Protein AF-A0A1Z5TQL4-F1 (afdb_monomer)

Organism: NCBI:txid1157616

InterPro domains:
  IPR033370 Conserved oligomeric Golgi complex subunit 1 [PTHR31658] (22-759)

Nearest PDB structures (foldseek):
  8v2d-assembly1_y  TM=2.212E-01  e=3.051E+00  synthetic construct

pLDDT: mean 81.13, std 12.89, range [29.11, 94.75]

Solvent-accessible surface area (backbone atoms only — not comparable to full-atom values): 43086 Å² total; per-residue (Å²): 139,79,100,72,85,86,62,86,82,79,57,92,50,83,66,65,56,67,77,49,61,70,75,56,40,54,52,51,51,52,50,52,53,48,52,51,51,52,51,53,49,51,50,48,53,58,56,52,49,53,56,51,50,52,51,54,53,51,53,50,53,54,55,49,50,55,54,48,51,54,51,49,53,52,50,52,52,46,55,66,74,62,34,65,69,60,53,50,51,52,48,53,51,47,51,54,49,48,56,57,50,49,53,56,48,52,52,50,50,25,52,52,39,44,52,48,38,35,54,29,28,53,51,49,32,58,47,38,66,73,71,67,53,65,48,33,54,38,37,51,32,49,52,51,32,50,54,45,49,51,61,42,66,75,38,100,78,60,64,86,64,51,65,59,51,50,53,50,50,56,53,48,51,58,54,46,53,61,44,35,54,53,56,72,57,48,83,89,65,57,69,66,61,45,38,36,30,52,49,20,47,32,71,73,69,69,41,43,52,64,54,50,52,51,49,54,54,46,54,48,44,57,54,43,53,64,47,39,76,74,33,48,78,69,43,50,55,51,43,52,49,52,51,50,48,50,58,54,47,50,62,60,36,52,52,57,52,40,51,50,57,50,50,58,52,47,72,44,32,57,69,76,33,67,77,54,62,69,40,68,76,46,42,53,91,74,38,52,87,45,51,55,64,77,63,54,67,33,46,60,85,71,66,85,61,82,61,50,68,65,60,53,50,53,53,48,55,55,48,48,56,56,50,48,55,49,50,51,52,20,50,51,58,35,52,74,71,60,74,53,68,66,60,53,53,52,52,51,51,55,55,48,50,58,50,51,56,47,40,43,75,63,74,50,77,81,44,55,60,55,50,53,51,52,51,50,52,53,43,52,51,51,30,53,43,40,37,63,65,53,70,74,80,72,50,62,65,45,49,69,70,40,79,86,67,75,88,57,64,70,62,58,44,70,70,70,52,78,78,48,98,65,68,52,87,70,80,30,50,62,49,53,48,53,50,49,34,27,61,61,62,49,47,76,34,51,45,52,34,51,49,52,52,51,50,49,52,50,51,50,52,52,52,50,51,52,48,52,48,50,44,65,54,66,62,72,87,75,38,99,58,63,50,87,60,32,88,62,24,68,61,52,50,48,37,64,31,44,50,50,39,51,56,37,47,52,46,36,32,49,41,50,36,50,49,52,49,50,54,54,50,54,52,54,62,43,70,80,46,96,62,62,46,63,59,53,54,49,50,50,52,57,51,48,55,48,49,56,48,38,35,72,77,69,63,32,75,74,87,63,94,57,53,68,59,48,52,49,52,39,39,47,56,40,38,57,64,44,48,49,61,32,50,57,52,36,61,57,42,62,78,65,66,84,79,62,57,59,56,98,85,52,65,93,74,67,50,56,65,60,67,48,73,52,55,54,51,28,54,53,44,39,49,52,37,46,48,68,73,36,71,74,67,68,42,76,68,40,44,51,51,39,29,54,56,46,38,53,52,51,20,51,62,61,52,64,55,54,79,65,65,68,75,80,74,77,87,83,88,82,88,82,85,86,86,84,88,89,88,81,77,76,66,64,57,58,55,50,53,54,44,46,49,50,36,53,42,44,37,47,48,31,48,52,65,61,46,61,55,102,80,66,69,77,85,78,40,44,45,51,52,49,46,51,53,49,40,64,77,63,71,60,53,71,73,57,49,52,50,44,51,48,40,29,50,52,46,44,73,72,47,37,79,81,40,65,89,66,36,78,79,82,127

Mean predicted aligned error: 17.05 Å

Foldseek 3Di:
DDDDQDDPVPDPDPVVLVVDDPVSSVVNVVVVVVVVVVVVVVCCVVVVVVVVVVVVVVVVVVVVVVVVVVVVVVVVVCCVVPPVVVVVVVVVVVVVCCVVCVVVVLLVVLLVLLVQLLVLLLVLLVVCLVVLHQLLLSLLSLVLNVVSLVVQVPDPDRDPCSVVSVVSSVVSLVSSVVSLLCQLQDPPDDLLSVLSSLLSVCLSVLDDPLVSLVSSLVSLLVVLLVLLPQDDLVSLLVSLVSLLCNVVSLVVCPPPVNLVSVVVQQPDQSCVDPSNVVSCSSVCVPSVVSDDPCNRRDRRDHDPDDDDPVSSVVSNVVSNVSSLVSSLSSLLNNLVVDLDLVVLVVSLLSNLLSLLLSQLVPVDPVSVVSSVSSLVSSLVSLLVSLLVLQQDQDLVVLVVVDDPDPLDLVLQDPVVLVVDPQDPPVVCPVVVVSNVCNQLVPDPSNVVNLVSVVVSVVSVVVSVVSLVCQLVDDSQVSRPDHLVSHDCSVVSVCCRNPVSSVSSLVSSLVSNLVNLQVVVVVLQVCLPPPRQLLSSLSSVVSSVVVQVVCCVPRVRHHDDPCVVVSLLSSLLSLLCVLLVVLLVQLLVVLVVDQDFAWDPDDDVVTAGLDADPSLVVSLVSSLVSVVSSHPNSQDPSSLLSNLQVCLVSVLVSLVVVCVPPVVPDDDDDDDDDDDDDDDDPPPPVVVSVLRSLSNVLLNLLLSCLLSDDPPDPLPPGSSSVSNVVSCVVNVDDPVRSVVSSVSSNVNCVVCVVVNVSSRDPDD

Secondary structure (DSSP, 8-state):
----PPPTTS-SSTTGGGGS-HHHHHHHHHHHHHHHHHHHHHHHHHHHHHHHHHHHHHHHHHHHHHHHHHHHHHHHHHHHHT-HHHHHHHHHHHHHHHHHHHHHHHHHHHHHHHHHHHHHHHHHHHHHHHHT--HHHHHHHHHHHHHHHHHHHTSSS--TTHHHHHHHHHHHHHHHHHHHHHHHH-TT--HHHHHHHHHHHHHHH---HHHHHHHHHHHHHHHHHHHHSS--HHHHHHHHHHHHHHHHHHHHIIIIIHHHHHHHHHHS-GGG-HHHHS-GGG-HHHHGGGS-HHHHS-----------HHHHHHHHHHHHHHHHHHHHHHHHHHHHH---HHHHHHHHHHHHHHHHHHHHHH--THHHHHHHHHHHHHHHHHHHHHHHHHS----HHHHHHS------GGGT-SGGGTTS----TTTTHHHHHHHHHHHTT--HHHHHHHHHHHHHHHHHHHHHHHHHHHHH--SGGG-SS-GGGSTTHHHHHHIIIIIHHHHHHHHHHHHHHHHHHHHHHHHHHHTTSSS-HHHHHHHHHHHHHHHHHHHHHH------TTHHHHHHHHHHHHHHHHHHHHHHHHHHHHTT-----B-SSSTTTTPB-S--HHHHHHHHHHHHHHHHH-GGG--HHHHHHHHHHHHHHHHHHHHHHHHHHTTS--PPP-----------SSHHHHHHHHHHHHHHHHHHHHHHHHS--TT--TTS-HHHHHHHHHHHHTT--HHHHHHHHHHHHHHHHHHGGGSTTTSPPP-

Structure (mmCIF, N/CA/C/O backbone):
data_AF-A0A1Z5TQL4-F1
#
_entry.id   AF-A0A1Z5TQL4-F1
#
loop_
_atom_site.group_PDB
_atom_site.id
_atom_site.type_symbol
_atom_site.label_atom_id
_atom_site.label_alt_id
_atom_site.label_comp_id
_atom_site.label_asym_id
_atom_site.label_entity_id
_atom_site.label_seq_id
_atom_site.pdbx_PDB_ins_code
_atom_site.Cartn_x
_atom_site.Cartn_y
_atom_site.Cartn_z
_atom_site.occupancy
_atom_site.B_iso_or_equiv
_atom_site.auth_seq_id
_atom_site.auth_comp_id
_atom_site.auth_asym_id
_atom_site.auth_atom_id
_atom_site.pdbx_PDB_model_num
ATOM 1 N N . MET A 1 1 ? 67.238 -58.295 -164.512 1.00 32.53 1 MET A N 1
ATOM 2 C CA . MET A 1 1 ? 67.770 -57.446 -163.421 1.00 32.53 1 MET A CA 1
ATOM 3 C C . MET A 1 1 ? 66.821 -56.264 -163.278 1.00 32.53 1 MET A C 1
ATOM 5 O O . MET A 1 1 ? 66.446 -55.751 -164.315 1.00 32.53 1 MET A O 1
ATOM 9 N N . ALA A 1 2 ? 66.342 -55.781 -162.139 1.00 35.03 2 ALA A N 1
ATOM 10 C CA . ALA A 1 2 ? 66.314 -56.213 -160.746 1.00 35.03 2 ALA A CA 1
ATOM 11 C C . ALA A 1 2 ? 65.204 -55.372 -160.057 1.00 35.03 2 ALA A C 1
ATOM 13 O O . ALA A 1 2 ? 64.903 -54.268 -160.502 1.00 35.03 2 ALA A O 1
ATOM 14 N N . ASN A 1 3 ? 64.584 -55.910 -159.005 1.00 46.59 3 ASN A N 1
ATOM 15 C CA . ASN A 1 3 ? 63.477 -55.314 -158.247 1.00 46.59 3 ASN A CA 1
ATOM 16 C C . ASN A 1 3 ? 63.895 -54.066 -157.439 1.00 46.59 3 ASN A C 1
ATOM 18 O O . ASN A 1 3 ? 64.319 -54.208 -156.293 1.00 46.59 3 ASN A O 1
ATOM 22 N N . GLN A 1 4 ? 63.709 -52.856 -157.968 1.00 52.25 4 GLN A N 1
ATOM 23 C CA . GLN A 1 4 ? 63.706 -51.624 -157.165 1.00 52.25 4 GLN A CA 1
ATOM 24 C C . GLN A 1 4 ? 62.418 -50.833 -157.428 1.00 52.25 4 GLN A C 1
ATOM 26 O O . GLN A 1 4 ? 62.012 -50.652 -158.573 1.00 52.25 4 GLN A O 1
ATOM 31 N N . GLN A 1 5 ? 61.730 -50.442 -156.350 1.00 60.12 5 GLN A N 1
ATOM 32 C CA . GLN A 1 5 ? 60.543 -49.583 -156.407 1.00 60.12 5 GLN A CA 1
ATOM 33 C C . GLN A 1 5 ? 60.989 -48.131 -156.658 1.00 60.12 5 GLN A C 1
ATOM 35 O O . GLN A 1 5 ? 61.927 -47.701 -155.989 1.00 60.12 5 GLN A O 1
ATOM 40 N N . PRO A 1 6 ? 60.346 -47.377 -157.571 1.00 65.50 6 PRO A N 1
ATOM 41 C CA . PRO A 1 6 ? 60.687 -45.975 -157.796 1.00 65.50 6 PRO A CA 1
ATOM 42 C C . PRO A 1 6 ? 60.188 -45.090 -156.648 1.00 65.50 6 PRO A C 1
ATOM 44 O O . PRO A 1 6 ? 59.020 -45.190 -156.259 1.00 65.50 6 PRO A O 1
ATOM 47 N N . ASP A 1 7 ? 61.047 -44.207 -156.140 1.00 68.06 7 ASP A N 1
ATOM 48 C CA . ASP A 1 7 ? 60.696 -43.220 -155.116 1.00 68.06 7 ASP A CA 1
ATOM 49 C C . ASP A 1 7 ? 60.119 -41.955 -155.796 1.00 68.06 7 ASP A C 1
ATOM 51 O O . ASP A 1 7 ? 60.686 -41.464 -156.774 1.00 68.06 7 ASP A O 1
ATOM 55 N N . PRO A 1 8 ? 58.997 -41.374 -155.320 1.00 65.50 8 PRO A N 1
ATOM 56 C CA . PRO A 1 8 ? 58.297 -40.289 -156.018 1.00 65.50 8 PRO A CA 1
ATOM 57 C C . PRO A 1 8 ? 59.071 -38.963 -156.097 1.00 65.50 8 PRO A C 1
ATOM 59 O O . PRO A 1 8 ? 58.593 -38.029 -156.734 1.00 65.50 8 PRO A O 1
ATOM 62 N N . ARG A 1 9 ? 60.215 -38.843 -155.411 1.00 68.56 9 ARG A N 1
ATOM 63 C CA . ARG A 1 9 ? 61.053 -37.632 -155.393 1.00 68.56 9 ARG A CA 1
ATOM 64 C C . ARG A 1 9 ? 62.050 -37.566 -156.546 1.00 68.56 9 ARG A C 1
ATOM 66 O O . ARG A 1 9 ? 62.560 -36.484 -156.812 1.00 68.56 9 ARG A O 1
ATOM 73 N N . ASP A 1 10 ? 62.278 -38.684 -157.224 1.00 68.81 10 ASP A N 1
ATOM 74 C CA . ASP A 1 10 ? 63.253 -38.778 -158.312 1.00 68.81 10 ASP A CA 1
ATOM 75 C C . ASP A 1 10 ? 62.637 -38.443 -159.683 1.00 68.81 10 ASP A C 1
ATOM 77 O O . ASP A 1 10 ? 63.339 -38.407 -160.692 1.00 68.81 10 ASP A O 1
ATOM 81 N N . PHE A 1 11 ? 61.328 -38.165 -159.735 1.00 69.06 11 PHE A N 1
ATOM 82 C CA . PHE A 1 11 ? 60.638 -37.764 -160.960 1.00 69.06 11 PHE A CA 1
ATOM 83 C C . PHE A 1 11 ? 60.638 -36.247 -161.141 1.00 69.06 11 PHE A C 1
ATOM 85 O O . PHE A 1 11 ? 60.124 -35.507 -160.301 1.00 69.06 11 PHE A O 1
ATOM 92 N N . ASN A 1 12 ? 61.156 -35.789 -162.283 1.00 68.50 12 ASN A N 1
ATOM 93 C CA . ASN A 1 12 ? 61.168 -34.370 -162.651 1.00 68.50 12 ASN A CA 1
ATOM 94 C C . ASN A 1 12 ? 59.849 -33.911 -163.296 1.00 68.50 12 ASN A C 1
ATOM 96 O O . ASN A 1 12 ? 59.496 -32.736 -163.211 1.00 68.50 12 ASN A O 1
ATOM 100 N N . THR A 1 13 ? 59.100 -34.824 -163.920 1.00 72.31 13 THR A N 1
ATOM 101 C CA . THR A 1 13 ? 57.792 -34.552 -164.530 1.00 72.31 13 THR A CA 1
ATOM 102 C C . THR A 1 13 ? 56.786 -35.641 -164.159 1.00 72.31 13 THR A C 1
ATOM 104 O O . THR A 1 13 ? 57.127 -36.805 -163.962 1.00 72.31 13 THR A O 1
ATOM 107 N N . TRP A 1 14 ? 55.509 -35.262 -164.047 1.00 73.81 14 TRP A N 1
ATOM 108 C CA . TRP A 1 14 ? 54.424 -36.172 -163.654 1.00 73.81 14 TRP A CA 1
ATOM 109 C C . TRP A 1 14 ? 54.177 -37.297 -164.679 1.00 73.81 14 TRP A C 1
ATOM 111 O O . TRP A 1 14 ? 53.592 -38.325 -164.340 1.00 73.81 14 TRP A O 1
ATOM 121 N N . GLU A 1 15 ? 54.642 -37.111 -165.915 1.00 73.56 15 GLU A N 1
ATOM 122 C CA . GLU A 1 15 ? 54.517 -38.050 -167.034 1.00 73.56 15 GLU A CA 1
ATOM 123 C C . GLU A 1 15 ? 55.413 -39.291 -166.862 1.00 73.56 15 GLU A C 1
ATOM 125 O O . GLU A 1 15 ? 55.004 -40.390 -167.240 1.00 73.56 15 GLU A O 1
ATOM 130 N N . ASP A 1 16 ? 56.579 -39.160 -166.210 1.00 69.06 16 ASP A N 1
ATOM 131 C CA . ASP A 1 16 ? 57.510 -40.277 -165.960 1.00 69.06 16 ASP A CA 1
ATOM 132 C C . ASP A 1 16 ? 56.897 -41.371 -165.073 1.00 69.06 16 ASP A C 1
ATOM 134 O O . ASP A 1 16 ? 57.232 -42.551 -165.196 1.00 69.06 16 ASP A O 1
ATOM 138 N N . ALA A 1 17 ? 55.924 -41.019 -164.228 1.00 65.69 17 ALA A N 1
ATOM 139 C CA . ALA A 1 17 ? 55.215 -41.988 -163.400 1.00 65.69 17 ALA A CA 1
ATOM 140 C C . ALA A 1 17 ? 54.390 -42.989 -164.233 1.00 65.69 17 ALA A C 1
ATOM 142 O O . ALA A 1 17 ? 54.161 -44.110 -163.779 1.00 65.69 17 ALA A O 1
ATOM 143 N N . PHE A 1 18 ? 53.967 -42.625 -165.450 1.00 70.06 18 PHE A N 1
ATOM 144 C CA . PHE A 1 18 ? 53.114 -43.456 -166.311 1.00 70.06 18 PHE A CA 1
ATOM 145 C C . PHE A 1 18 ? 53.888 -44.399 -167.241 1.00 70.06 18 PHE A C 1
ATOM 147 O O . PHE A 1 18 ? 53.270 -45.233 -167.902 1.00 70.06 18 PHE A O 1
ATOM 154 N N . GLN A 1 19 ? 55.224 -44.329 -167.265 1.00 69.62 19 GLN A N 1
ATOM 155 C CA . GLN A 1 19 ? 56.063 -45.289 -168.000 1.00 69.62 19 GLN A CA 1
ATOM 156 C C . GLN A 1 19 ? 56.104 -46.672 -167.323 1.00 69.62 19 GLN A C 1
ATOM 158 O O . GLN A 1 19 ? 56.452 -47.675 -167.948 1.00 69.62 19 GLN A O 1
ATOM 163 N N . TYR A 1 20 ? 55.716 -46.746 -166.048 1.00 70.00 20 TYR A N 1
ATOM 164 C CA . TYR A 1 20 ? 55.650 -47.985 -165.281 1.00 70.00 20 TYR A CA 1
ATOM 165 C C . TYR A 1 20 ? 54.275 -48.653 -165.403 1.00 70.00 20 TYR A C 1
ATOM 167 O O . TYR A 1 20 ? 53.246 -48.008 -165.592 1.00 70.00 20 TYR A O 1
ATOM 175 N N . GLN A 1 21 ? 54.234 -49.980 -165.257 1.00 74.75 21 GLN A N 1
ATOM 176 C CA . GLN A 1 21 ? 52.983 -50.738 -165.352 1.00 74.75 21 GLN A CA 1
ATOM 177 C C . GLN A 1 21 ? 51.946 -50.275 -164.310 1.00 74.75 21 GLN A C 1
ATOM 179 O O . GLN A 1 21 ? 52.287 -49.978 -163.163 1.00 74.75 21 GLN A O 1
ATOM 184 N N . LEU A 1 22 ? 50.660 -50.301 -164.687 1.00 74.94 22 LEU A N 1
ATOM 185 C CA . LEU A 1 22 ? 49.523 -49.809 -163.888 1.00 74.94 22 LEU A CA 1
ATOM 186 C C . LEU A 1 22 ? 49.529 -50.194 -162.385 1.00 74.94 22 LEU A C 1
ATOM 188 O O . LEU A 1 22 ? 49.162 -49.353 -161.559 1.00 74.94 22 LEU A O 1
ATOM 192 N N . PRO A 1 23 ? 49.928 -51.420 -161.975 1.00 77.12 23 PRO A N 1
ATOM 193 C CA . PRO A 1 23 ? 49.992 -51.787 -160.558 1.00 77.12 23 PRO A CA 1
ATOM 194 C C . PRO A 1 23 ? 51.013 -50.974 -159.747 1.00 77.12 23 PRO A C 1
ATOM 196 O O . PRO A 1 23 ? 50.790 -50.725 -158.562 1.00 77.12 23 PRO A O 1
ATOM 199 N N . VAL A 1 24 ? 52.119 -50.556 -160.371 1.00 75.62 24 VAL A N 1
ATOM 200 C CA . VAL A 1 24 ? 53.172 -49.741 -159.745 1.00 75.62 24 VAL A CA 1
ATOM 201 C C . VAL A 1 24 ? 52.672 -48.311 -159.552 1.00 75.62 24 VAL A C 1
ATOM 203 O O . VAL A 1 24 ? 52.780 -47.775 -158.452 1.00 75.62 24 VAL A O 1
ATOM 206 N N . VAL A 1 25 ? 52.000 -47.747 -160.560 1.00 77.06 25 VAL A N 1
ATOM 207 C CA . VAL A 1 25 ? 51.407 -46.398 -160.502 1.00 77.06 25 VAL A CA 1
ATOM 208 C C . VAL A 1 25 ? 50.359 -46.281 -159.391 1.00 77.06 25 VAL A C 1
ATOM 210 O O . VAL A 1 25 ? 50.369 -45.311 -158.637 1.00 77.06 25 VAL A O 1
ATOM 213 N N . ARG A 1 26 ? 49.500 -47.296 -159.200 1.00 79.88 26 ARG A N 1
ATOM 214 C CA . ARG A 1 26 ? 48.517 -47.311 -158.093 1.00 79.88 26 ARG A CA 1
ATOM 215 C C . ARG A 1 26 ? 49.164 -47.344 -156.708 1.00 79.88 26 ARG A C 1
ATOM 217 O O . ARG A 1 26 ? 48.649 -46.728 -155.777 1.00 79.88 26 ARG A O 1
ATOM 224 N N . LYS A 1 27 ? 50.280 -48.060 -156.543 1.00 79.31 27 LYS A N 1
ATOM 225 C CA . LYS A 1 27 ? 51.017 -48.063 -155.267 1.00 79.31 27 LYS A CA 1
ATOM 226 C C . LYS A 1 27 ? 51.681 -46.712 -155.001 1.00 79.31 27 LYS A C 1
ATOM 228 O O . LYS A 1 27 ? 51.645 -46.238 -153.867 1.00 79.31 27 LYS A O 1
ATOM 233 N N . LEU A 1 28 ? 52.200 -46.076 -156.047 1.00 79.19 28 LEU A N 1
ATOM 234 C CA . LEU A 1 28 ? 52.820 -44.755 -155.989 1.00 79.19 28 LEU A CA 1
ATOM 235 C C . LEU A 1 28 ? 51.792 -43.662 -155.651 1.00 79.19 28 LEU A C 1
ATOM 237 O O . LEU A 1 28 ? 52.022 -42.833 -154.773 1.00 79.19 28 LEU A O 1
ATOM 241 N N . GLU A 1 29 ? 50.597 -43.735 -156.243 1.00 82.50 29 GLU A N 1
ATOM 242 C CA . GLU A 1 29 ? 49.450 -42.894 -155.883 1.00 82.50 29 GLU A CA 1
ATOM 243 C C . GLU A 1 29 ? 49.071 -43.058 -154.400 1.00 82.50 29 GLU A C 1
ATOM 245 O O . GLU A 1 29 ? 48.877 -42.071 -153.685 1.00 82.50 29 GLU A O 1
ATOM 250 N N . GLN A 1 30 ? 49.005 -44.299 -153.901 1.00 83.38 30 GLN A N 1
ATOM 251 C CA . GLN A 1 30 ? 48.716 -44.559 -152.489 1.00 83.38 30 GLN A CA 1
ATOM 252 C C . GLN A 1 30 ? 49.795 -43.996 -151.555 1.00 83.38 30 GLN A C 1
ATOM 254 O O . GLN A 1 30 ? 49.453 -43.445 -150.506 1.00 83.38 30 GLN A O 1
ATOM 259 N N . GLN A 1 31 ? 51.076 -44.088 -151.920 1.00 82.00 31 GLN A N 1
ATOM 260 C CA . GLN A 1 31 ? 52.169 -43.474 -151.157 1.00 82.00 31 GLN A CA 1
ATOM 261 C C . GLN A 1 31 ? 52.072 -41.943 -151.151 1.00 82.00 31 GLN A C 1
ATOM 263 O O . GLN A 1 31 ? 52.159 -41.334 -150.084 1.00 82.00 31 GLN A O 1
ATOM 268 N N . LEU A 1 32 ? 51.804 -41.310 -152.296 1.00 81.19 32 LEU A N 1
ATOM 269 C CA . LEU A 1 32 ? 51.628 -39.856 -152.377 1.00 81.19 32 LEU A CA 1
ATOM 270 C C . LEU A 1 32 ? 50.433 -39.372 -151.545 1.00 81.19 32 LEU A C 1
ATOM 272 O O . LEU A 1 32 ? 50.555 -38.397 -150.802 1.00 81.19 32 LEU A O 1
ATOM 276 N N . ARG A 1 33 ? 49.298 -40.082 -151.580 1.00 83.94 33 ARG A N 1
ATOM 277 C CA . ARG A 1 33 ? 48.137 -39.757 -150.732 1.00 83.94 33 ARG A CA 1
ATOM 278 C C . ARG A 1 33 ? 48.444 -39.898 -149.242 1.00 83.94 33 ARG A C 1
ATOM 280 O O . ARG A 1 33 ? 47.979 -39.073 -148.454 1.00 83.94 33 ARG A O 1
ATOM 287 N N . ARG A 1 34 ? 49.230 -40.905 -148.842 1.00 84.94 34 ARG A N 1
ATOM 288 C CA . ARG A 1 34 ? 49.687 -41.054 -147.448 1.00 84.94 34 ARG A CA 1
ATOM 289 C C . ARG A 1 34 ? 50.571 -39.881 -147.029 1.00 84.94 34 ARG A C 1
ATOM 291 O O . ARG A 1 34 ? 50.276 -39.261 -146.012 1.00 84.94 34 ARG A O 1
ATOM 298 N N . ASN A 1 35 ? 51.545 -39.498 -147.853 1.00 83.94 35 ASN A N 1
ATOM 299 C CA . ASN A 1 35 ? 52.434 -38.367 -147.570 1.00 83.94 35 ASN A CA 1
ATOM 300 C C . ASN A 1 35 ? 51.678 -37.033 -147.466 1.00 83.94 35 ASN A C 1
ATOM 302 O O . ASN A 1 35 ? 51.953 -36.229 -146.576 1.00 83.94 35 ASN A O 1
ATOM 306 N N . ILE A 1 36 ? 50.689 -36.798 -148.334 1.00 84.25 36 ILE A N 1
ATOM 307 C CA . ILE A 1 36 ? 49.838 -35.601 -148.255 1.00 84.25 36 ILE A CA 1
ATOM 308 C C . ILE A 1 36 ? 49.037 -35.592 -146.950 1.00 84.25 36 ILE A C 1
ATOM 310 O O . ILE A 1 36 ? 48.957 -34.557 -146.288 1.00 84.25 36 ILE A O 1
ATOM 314 N N . ASN A 1 37 ? 48.464 -36.728 -146.552 1.00 83.75 37 ASN A N 1
ATOM 315 C CA . ASN A 1 37 ? 47.699 -36.813 -145.310 1.00 83.75 37 ASN A CA 1
ATOM 316 C C . ASN A 1 37 ? 48.580 -36.630 -144.067 1.00 83.75 37 ASN A C 1
ATOM 318 O O . ASN A 1 37 ? 48.162 -35.930 -143.146 1.00 83.75 37 ASN A O 1
ATOM 322 N N . GLU 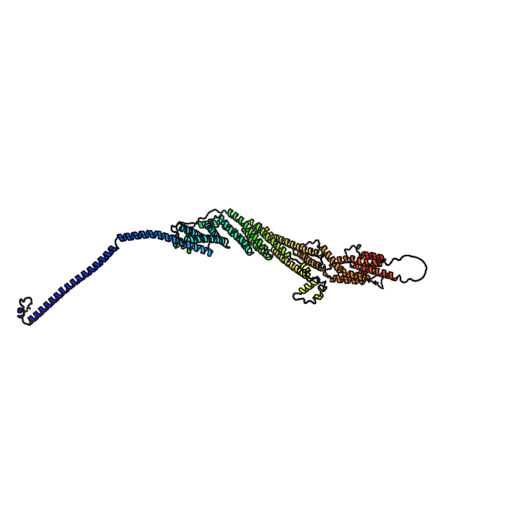A 1 38 ? 49.797 -37.176 -144.055 1.00 84.06 38 GLU A N 1
ATOM 323 C CA . GLU A 1 38 ? 50.768 -36.948 -142.977 1.00 84.06 38 GLU A CA 1
ATOM 324 C C . GLU A 1 38 ? 51.221 -35.488 -142.896 1.00 84.06 38 GLU A C 1
ATOM 326 O O . GLU A 1 38 ? 51.281 -34.917 -141.810 1.00 84.06 38 GLU A O 1
ATOM 331 N N . ASN A 1 39 ? 51.498 -34.835 -144.026 1.00 81.25 39 ASN A N 1
ATOM 332 C CA . ASN A 1 39 ? 51.858 -33.416 -144.012 1.00 81.25 39 ASN A CA 1
ATOM 333 C C . ASN A 1 39 ? 50.678 -32.539 -143.582 1.00 81.25 39 ASN A C 1
ATOM 335 O O . ASN A 1 39 ? 50.856 -31.577 -142.834 1.00 81.25 39 ASN A O 1
ATOM 339 N N . ARG A 1 40 ? 49.453 -32.891 -143.986 1.00 81.56 40 ARG A N 1
ATOM 340 C CA . ARG A 1 40 ? 48.244 -32.181 -143.560 1.00 81.56 40 ARG A CA 1
ATOM 341 C C . ARG A 1 40 ? 47.959 -32.371 -142.068 1.00 81.56 40 ARG A C 1
ATOM 343 O O . ARG A 1 40 ? 47.490 -31.426 -141.434 1.00 81.56 40 ARG A O 1
ATOM 350 N N . SER A 1 41 ? 48.226 -33.549 -141.496 1.00 78.88 41 SER A N 1
ATOM 351 C CA . SER A 1 41 ? 48.083 -33.773 -140.052 1.00 78.88 41 SER A CA 1
ATOM 352 C C . SER A 1 41 ? 49.165 -33.039 -139.257 1.00 78.88 41 SER A C 1
ATOM 354 O O . SER A 1 41 ? 48.822 -32.356 -138.294 1.00 78.88 41 SER A O 1
ATOM 356 N N . LYS A 1 42 ? 50.426 -33.062 -139.713 1.00 79.62 42 LYS A N 1
ATOM 357 C CA . LYS A 1 42 ? 51.536 -32.299 -139.115 1.00 79.62 42 LYS A CA 1
ATOM 358 C C . LYS A 1 42 ? 51.282 -30.793 -139.122 1.00 79.62 42 LYS A C 1
ATOM 360 O O . LYS A 1 42 ? 51.469 -30.144 -138.100 1.00 79.62 42 LYS A O 1
ATOM 365 N N . LEU A 1 43 ? 50.797 -30.224 -140.229 1.00 76.88 43 LEU A N 1
ATOM 366 C CA . LEU A 1 43 ? 50.451 -28.797 -140.276 1.00 76.88 43 LEU A CA 1
ATOM 367 C C . LEU A 1 43 ? 49.273 -28.459 -139.353 1.00 76.88 43 LEU A C 1
ATOM 369 O O . LEU A 1 43 ? 49.300 -27.424 -138.695 1.00 76.88 43 LEU A O 1
ATOM 373 N N . ARG A 1 44 ? 48.266 -29.336 -139.232 1.00 76.81 44 ARG A N 1
ATOM 374 C CA . ARG A 1 44 ? 47.160 -29.126 -138.282 1.00 76.81 44 ARG A CA 1
ATOM 375 C C . ARG A 1 44 ? 47.603 -29.186 -136.827 1.00 76.81 44 ARG A C 1
ATOM 377 O O . ARG A 1 44 ? 47.107 -28.388 -136.041 1.00 76.81 44 ARG A O 1
ATOM 384 N N . SER A 1 45 ? 48.507 -30.092 -136.458 1.00 77.25 45 SER A N 1
ATOM 385 C CA . SER A 1 45 ? 49.006 -30.148 -135.082 1.00 77.25 45 SER A CA 1
ATOM 386 C C . SER A 1 45 ? 49.913 -28.962 -134.768 1.00 77.25 45 SER A C 1
ATOM 388 O O . SER A 1 45 ? 49.781 -28.366 -133.707 1.00 77.25 45 SER A O 1
ATOM 390 N N . LEU A 1 46 ? 50.800 -28.585 -135.692 1.00 74.75 46 LEU A N 1
ATOM 391 C CA . LEU A 1 46 ? 51.820 -27.565 -135.445 1.00 74.75 46 LEU A CA 1
ATOM 392 C C . LEU A 1 46 ? 51.238 -26.145 -135.479 1.00 74.75 46 LEU A C 1
ATOM 394 O O . LEU A 1 46 ? 51.575 -25.334 -134.624 1.00 74.75 46 LEU A O 1
ATOM 398 N N . VAL A 1 47 ? 50.313 -25.863 -136.402 1.00 74.94 47 VAL A N 1
ATOM 399 C CA . VAL A 1 47 ? 49.620 -24.564 -136.468 1.00 74.94 47 VAL A CA 1
ATOM 400 C C . VAL A 1 47 ? 48.444 -24.506 -135.487 1.00 74.94 47 VAL A C 1
ATOM 402 O O . VAL A 1 47 ? 48.179 -23.461 -134.908 1.00 74.94 47 VAL A O 1
ATOM 405 N N . GLY A 1 48 ? 47.747 -25.622 -135.249 1.00 74.81 48 GLY A N 1
ATOM 406 C CA . GLY A 1 48 ? 46.604 -25.663 -134.332 1.00 74.81 48 GLY A CA 1
ATOM 407 C C . GLY A 1 48 ? 46.988 -25.582 -132.853 1.00 74.81 48 GLY A C 1
ATOM 408 O O . GLY A 1 48 ? 46.254 -24.969 -132.081 1.00 74.81 48 GLY A O 1
ATOM 409 N N . ALA A 1 49 ? 48.122 -26.168 -132.449 1.00 73.88 49 ALA A N 1
ATOM 410 C CA . ALA A 1 49 ? 48.607 -26.075 -131.071 1.00 73.88 49 ALA A CA 1
ATOM 411 C C . ALA A 1 49 ? 49.221 -24.699 -130.771 1.00 73.88 49 ALA A C 1
ATOM 413 O O . ALA A 1 49 ? 48.909 -24.120 -129.736 1.00 73.88 49 ALA A O 1
ATOM 414 N N . SER A 1 50 ? 50.014 -24.132 -131.690 1.00 72.56 50 SER A N 1
ATOM 415 C CA . SER A 1 50 ? 50.672 -22.837 -131.466 1.00 72.56 50 SER A CA 1
ATOM 416 C C . SER A 1 50 ? 49.691 -21.663 -131.393 1.00 72.56 50 SER A C 1
ATOM 418 O O . SER A 1 50 ? 49.853 -20.789 -130.546 1.00 72.56 50 SER A O 1
ATOM 420 N N . TYR A 1 51 ? 48.628 -21.658 -132.209 1.00 77.75 51 TYR A N 1
ATOM 421 C CA . TYR A 1 51 ? 47.594 -20.617 -132.136 1.00 77.75 51 TYR A CA 1
ATOM 422 C C . TYR A 1 51 ? 46.784 -20.683 -130.834 1.00 77.75 51 TYR A C 1
ATOM 424 O O . TYR A 1 51 ? 46.359 -19.652 -130.319 1.00 77.75 51 TYR A O 1
ATOM 432 N N . ARG A 1 52 ? 46.572 -21.891 -130.296 1.00 80.88 52 ARG A N 1
ATOM 433 C CA . ARG A 1 52 ? 45.828 -22.101 -129.047 1.00 80.88 52 ARG A CA 1
ATOM 434 C C . ARG A 1 52 ? 46.647 -21.686 -127.829 1.00 80.88 52 ARG A C 1
ATOM 436 O O . ARG A 1 52 ? 46.092 -21.106 -126.905 1.00 80.88 52 ARG A O 1
ATOM 443 N N . ASP A 1 53 ? 47.950 -21.947 -127.864 1.00 81.06 53 ASP A N 1
ATOM 444 C CA . ASP A 1 53 ? 48.870 -21.538 -126.804 1.00 81.06 53 ASP A CA 1
ATOM 445 C C . ASP A 1 53 ? 49.034 -20.009 -126.783 1.00 81.06 53 ASP A C 1
ATOM 447 O O . ASP A 1 53 ? 48.919 -19.396 -125.728 1.00 81.06 53 ASP A O 1
ATOM 451 N N . LEU A 1 54 ? 49.159 -19.363 -127.953 1.00 83.62 54 LEU A N 1
ATOM 452 C CA . LEU A 1 54 ? 49.206 -17.896 -128.050 1.00 83.62 54 LEU A CA 1
ATOM 453 C C . LEU A 1 54 ? 47.917 -17.223 -127.547 1.00 83.62 54 LEU A C 1
ATOM 455 O O . LEU A 1 54 ? 47.987 -16.225 -126.831 1.00 83.62 54 LEU A O 1
ATOM 459 N N . LEU A 1 55 ? 46.746 -17.784 -127.860 1.00 84.12 55 LEU A N 1
ATOM 460 C CA . LEU A 1 55 ? 45.473 -17.312 -127.300 1.00 84.12 55 LEU A CA 1
ATOM 461 C C . LEU A 1 55 ? 45.416 -17.497 -125.777 1.00 84.12 55 LEU A C 1
ATOM 463 O O . LEU A 1 55 ? 45.067 -16.555 -125.073 1.00 84.12 55 LEU A O 1
ATOM 467 N N . GLY A 1 56 ? 45.849 -18.651 -125.262 1.00 85.38 56 GLY A N 1
ATOM 468 C CA . GLY A 1 56 ? 45.910 -18.901 -123.818 1.00 85.38 56 GLY A CA 1
ATOM 469 C C . GLY A 1 56 ? 46.887 -17.975 -123.083 1.00 85.38 56 GLY A C 1
ATOM 470 O O . GLY A 1 56 ? 46.624 -17.562 -121.954 1.00 85.38 56 GLY A O 1
ATOM 471 N N . THR A 1 57 ? 48.002 -17.594 -123.717 1.00 85.94 57 THR A N 1
ATOM 472 C CA . THR A 1 57 ? 48.910 -16.580 -123.158 1.00 85.94 57 THR A CA 1
ATOM 473 C C . THR A 1 57 ? 48.297 -15.185 -123.152 1.00 85.94 57 THR A C 1
ATOM 475 O O . THR A 1 57 ? 48.501 -14.452 -122.190 1.00 85.94 57 THR A O 1
ATOM 478 N N . ALA A 1 58 ? 47.524 -14.825 -124.179 1.00 86.06 58 ALA A N 1
ATOM 479 C CA . ALA A 1 58 ? 46.860 -13.527 -124.242 1.00 86.06 58 ALA A CA 1
ATOM 480 C C . ALA A 1 58 ? 45.752 -13.410 -123.182 1.00 86.06 58 ALA A C 1
ATOM 482 O O . ALA A 1 58 ? 45.673 -12.390 -122.506 1.00 86.06 58 ALA A O 1
ATOM 483 N N . GLU A 1 59 ? 44.962 -14.468 -122.973 1.00 87.00 59 GLU A N 1
ATOM 484 C CA . GLU A 1 59 ? 43.948 -14.523 -121.909 1.00 87.00 59 GLU A CA 1
ATOM 485 C C . GLU A 1 59 ? 44.574 -14.374 -120.514 1.00 87.00 59 GLU A C 1
ATOM 487 O O . GLU A 1 59 ? 44.086 -13.580 -119.713 1.00 87.00 59 GLU A O 1
ATOM 492 N N . ARG A 1 60 ? 45.708 -15.037 -120.241 1.00 86.56 60 ARG A N 1
ATOM 493 C CA . ARG A 1 60 ? 46.430 -14.858 -118.966 1.00 86.56 60 ARG A CA 1
ATOM 494 C C . ARG A 1 60 ? 46.932 -13.440 -118.739 1.00 86.56 60 ARG A C 1
ATOM 496 O O . ARG A 1 60 ? 46.949 -12.993 -117.601 1.00 86.56 60 ARG A O 1
ATOM 503 N N . ILE A 1 61 ? 47.377 -12.749 -119.787 1.00 87.25 61 ILE A N 1
ATOM 504 C CA . ILE A 1 61 ? 47.845 -11.364 -119.652 1.00 87.25 61 ILE A CA 1
ATOM 505 C C . ILE A 1 61 ? 46.681 -10.450 -119.260 1.00 87.25 61 ILE A C 1
ATOM 507 O O . ILE A 1 61 ? 46.862 -9.592 -118.405 1.00 87.25 61 ILE A O 1
ATOM 511 N N . ILE A 1 62 ? 45.496 -10.664 -119.836 1.00 89.50 62 ILE A N 1
ATOM 512 C CA . ILE A 1 62 ? 44.291 -9.900 -119.486 1.00 89.50 62 ILE A CA 1
ATOM 513 C C . ILE A 1 62 ? 43.885 -10.181 -118.033 1.00 89.50 62 ILE A C 1
ATOM 515 O O . ILE A 1 62 ? 43.665 -9.245 -117.272 1.00 89.50 62 ILE A O 1
ATOM 519 N N . GLU A 1 63 ? 43.866 -11.451 -117.621 1.00 90.62 63 GLU A N 1
ATOM 520 C CA . GLU A 1 63 ? 43.542 -11.835 -116.239 1.00 90.62 63 GLU A CA 1
ATOM 521 C C . GLU A 1 63 ? 44.545 -11.253 -115.226 1.00 90.62 63 GLU A C 1
ATOM 523 O O . GLU A 1 63 ? 44.165 -10.802 -114.146 1.00 90.62 63 GLU A O 1
ATOM 528 N N . MET A 1 64 ? 45.834 -11.218 -115.576 1.00 87.25 64 MET A N 1
ATOM 529 C CA . MET A 1 64 ? 46.858 -10.594 -114.738 1.00 87.25 64 MET A CA 1
ATOM 530 C C . MET A 1 64 ? 46.697 -9.073 -114.629 1.00 87.25 64 MET A C 1
ATOM 532 O O . MET A 1 64 ? 46.992 -8.528 -113.569 1.00 87.25 64 MET A O 1
ATOM 536 N N . ASP A 1 65 ? 46.247 -8.390 -115.683 1.00 88.94 65 ASP A N 1
ATOM 537 C CA . ASP A 1 65 ? 46.026 -6.937 -115.666 1.00 88.94 65 ASP A CA 1
ATOM 538 C C . ASP A 1 65 ? 44.846 -6.557 -114.757 1.00 88.94 65 ASP A C 1
ATOM 540 O O . ASP A 1 65 ? 44.966 -5.644 -113.939 1.00 88.94 65 ASP A O 1
ATOM 544 N N . GLU A 1 66 ? 43.751 -7.327 -114.810 1.00 90.88 66 GLU A N 1
ATOM 545 C CA . GLU A 1 66 ? 42.610 -7.163 -113.895 1.00 90.88 66 GLU A CA 1
ATOM 546 C C . GLU A 1 66 ? 43.037 -7.341 -112.430 1.00 90.88 66 GLU A C 1
ATOM 548 O O . GLU A 1 66 ? 42.748 -6.495 -111.583 1.00 90.88 66 GLU A O 1
ATOM 553 N N . GLN A 1 67 ? 43.809 -8.391 -112.124 1.00 91.75 67 GLN A N 1
ATOM 554 C CA . GLN A 1 67 ? 44.331 -8.604 -110.768 1.00 91.75 67 GLN A CA 1
ATOM 555 C C . GLN A 1 67 ? 45.285 -7.489 -110.318 1.00 91.75 67 GLN A C 1
ATOM 557 O O . GLN A 1 67 ? 45.360 -7.182 -109.126 1.00 91.75 67 GLN A O 1
ATOM 562 N N . MET A 1 68 ? 46.031 -6.881 -111.243 1.00 88.69 68 MET A N 1
ATOM 563 C CA . MET A 1 68 ? 46.965 -5.806 -110.913 1.00 88.69 68 MET A CA 1
ATOM 564 C C . MET A 1 68 ? 46.227 -4.515 -110.545 1.00 88.69 68 MET A C 1
ATOM 566 O O . MET A 1 68 ? 46.611 -3.864 -109.572 1.00 88.69 68 MET A O 1
ATOM 570 N N . GLN A 1 69 ? 45.132 -4.197 -111.239 1.00 89.94 69 GLN A N 1
ATOM 571 C CA . GLN A 1 69 ? 44.261 -3.065 -110.900 1.00 89.94 69 GLN A CA 1
ATOM 572 C C . GLN A 1 69 ? 43.618 -3.231 -109.521 1.00 89.94 69 GLN A C 1
ATOM 574 O O . GLN A 1 69 ? 43.656 -2.301 -108.715 1.00 89.94 69 GLN A O 1
ATOM 579 N N . ASP A 1 70 ? 43.132 -4.432 -109.193 1.00 90.31 70 ASP A N 1
ATOM 580 C CA . ASP A 1 70 ? 42.598 -4.716 -107.857 1.00 90.31 70 ASP A CA 1
ATOM 581 C C . ASP A 1 70 ? 43.650 -4.466 -106.765 1.00 90.31 70 ASP A C 1
ATOM 583 O O . ASP A 1 70 ? 43.360 -3.866 -105.726 1.00 90.31 70 ASP A O 1
ATOM 587 N N . VAL A 1 71 ? 44.897 -4.893 -106.983 1.00 91.62 71 VAL A N 1
ATOM 588 C CA . VAL A 1 71 ? 45.990 -4.668 -106.026 1.00 91.62 71 VAL A CA 1
ATOM 589 C C . VAL A 1 71 ? 46.330 -3.179 -105.895 1.00 91.62 71 VAL A C 1
ATOM 591 O O . VAL A 1 71 ? 46.565 -2.710 -104.776 1.00 91.62 71 VAL A O 1
ATOM 594 N N . GLU A 1 72 ? 46.335 -2.424 -106.994 1.00 88.81 72 GLU A N 1
ATOM 595 C CA . GLU A 1 72 ? 46.555 -0.973 -106.979 1.00 88.81 72 GLU A CA 1
ATOM 596 C C . GLU A 1 72 ? 45.467 -0.234 -106.197 1.00 88.81 72 GLU A C 1
ATOM 598 O O . GLU A 1 72 ? 45.791 0.621 -105.365 1.00 88.81 72 GLU A O 1
ATOM 603 N N . ASP A 1 73 ? 44.201 -0.607 -106.378 1.00 90.19 73 ASP A N 1
ATOM 604 C CA . ASP A 1 73 ? 43.084 -0.029 -105.634 1.00 90.19 73 ASP A CA 1
ATOM 605 C C . ASP A 1 73 ? 43.218 -0.297 -104.132 1.00 90.19 73 ASP A C 1
ATOM 607 O O . ASP A 1 73 ? 43.114 0.629 -103.320 1.00 90.19 73 ASP A O 1
ATOM 611 N N . HIS A 1 74 ? 43.544 -1.534 -103.741 1.00 90.38 74 HIS A N 1
ATOM 612 C CA . HIS A 1 74 ? 43.765 -1.881 -102.335 1.00 90.38 74 HIS A CA 1
ATOM 613 C C . HIS A 1 74 ? 44.960 -1.126 -101.734 1.00 90.38 74 HIS A C 1
ATOM 615 O O . HIS A 1 74 ? 44.874 -0.639 -100.603 1.00 90.38 74 HIS A O 1
ATOM 621 N N . LEU A 1 75 ? 46.066 -0.977 -102.470 1.00 85.88 75 LEU A N 1
ATOM 622 C CA . LEU A 1 75 ? 47.226 -0.194 -102.030 1.00 85.88 75 LEU A CA 1
ATOM 623 C C . LEU A 1 75 ? 46.907 1.301 -101.922 1.00 85.88 75 LEU A C 1
ATOM 625 O O . LEU A 1 75 ? 47.340 1.949 -100.965 1.00 85.88 75 LEU A O 1
ATOM 629 N N . GLY A 1 76 ? 46.119 1.847 -102.848 1.00 85.38 76 GLY A N 1
ATOM 630 C CA . GLY A 1 76 ? 45.621 3.219 -102.789 1.00 85.38 76 GLY A CA 1
ATOM 631 C C . GLY A 1 76 ? 44.749 3.454 -101.556 1.00 85.38 76 GLY A C 1
ATOM 632 O O . GLY A 1 76 ? 44.899 4.460 -100.854 1.00 85.38 76 GLY A O 1
ATOM 633 N N . ASP A 1 77 ? 43.892 2.492 -101.234 1.00 83.06 77 ASP A N 1
ATOM 634 C CA . ASP A 1 77 ? 43.037 2.517 -100.054 1.00 83.06 77 ASP A CA 1
ATOM 635 C C . ASP A 1 77 ? 43.830 2.413 -98.745 1.00 83.06 77 ASP A C 1
ATOM 637 O O . ASP A 1 77 ? 43.560 3.157 -97.795 1.00 83.06 77 ASP A O 1
ATOM 641 N N . ILE A 1 78 ? 44.853 1.553 -98.704 1.00 82.50 78 ILE A N 1
ATOM 642 C CA . ILE A 1 78 ? 45.797 1.463 -97.584 1.00 82.50 78 ILE A CA 1
ATOM 643 C C . ILE A 1 78 ? 46.556 2.785 -97.434 1.00 82.50 78 ILE A C 1
ATOM 645 O O . ILE A 1 78 ? 46.623 3.320 -96.331 1.00 82.50 78 ILE A O 1
ATOM 649 N N . GLY A 1 79 ? 47.056 3.376 -98.520 1.00 79.56 79 GLY A N 1
ATOM 650 C CA . GLY A 1 79 ? 47.758 4.663 -98.488 1.00 79.56 79 GLY A CA 1
ATOM 651 C C . GLY A 1 79 ? 46.892 5.813 -97.960 1.00 79.56 79 GLY A C 1
ATOM 652 O O . GLY A 1 79 ? 47.365 6.643 -97.182 1.00 79.56 79 GLY A O 1
ATOM 653 N N . ARG A 1 80 ? 45.599 5.842 -98.315 1.00 77.12 80 ARG A N 1
ATOM 654 C CA . ARG A 1 80 ? 44.638 6.838 -97.806 1.00 77.12 80 ARG A CA 1
ATOM 655 C C . ARG A 1 80 ? 44.317 6.635 -96.324 1.00 77.12 80 ARG A C 1
ATOM 657 O O . ARG A 1 80 ? 44.253 7.614 -95.580 1.00 77.12 80 ARG A O 1
ATOM 664 N N . LYS A 1 81 ? 44.115 5.388 -95.885 1.00 72.88 81 LYS A N 1
ATOM 665 C CA . LYS A 1 81 ? 43.724 5.046 -94.501 1.00 72.88 81 LYS A CA 1
ATOM 666 C C . LYS A 1 81 ? 44.911 5.034 -93.527 1.00 72.88 81 LYS A C 1
ATOM 668 O O . LYS A 1 81 ? 44.726 5.324 -92.349 1.00 72.88 81 LYS A O 1
ATOM 673 N N . CYS A 1 82 ? 46.126 4.782 -94.009 1.00 72.31 82 CYS A N 1
ATOM 674 C CA . CYS A 1 82 ? 47.369 4.770 -93.233 1.00 72.31 82 CYS A CA 1
ATOM 675 C C . CYS A 1 82 ? 48.196 6.054 -93.410 1.00 72.31 82 CYS A C 1
ATOM 677 O O . CYS A 1 82 ? 49.426 6.021 -93.389 1.00 72.31 82 CYS A O 1
ATOM 679 N N . ASN A 1 83 ? 47.542 7.210 -93.552 1.00 78.19 83 ASN A N 1
ATOM 680 C CA . ASN A 1 83 ? 48.242 8.488 -93.478 1.00 78.19 83 ASN A CA 1
ATOM 681 C C . ASN A 1 83 ? 48.724 8.715 -92.036 1.00 78.19 83 ASN A C 1
ATOM 683 O O . ASN A 1 83 ? 47.920 9.016 -91.151 1.00 78.19 83 ASN A O 1
ATOM 687 N N . ALA A 1 84 ? 50.034 8.586 -91.811 1.00 76.12 84 ALA A N 1
ATOM 688 C CA . ALA A 1 84 ? 50.660 8.696 -90.492 1.00 76.12 84 ALA A CA 1
ATOM 689 C C . ALA A 1 84 ? 50.201 9.944 -89.717 1.00 76.12 84 ALA A C 1
ATOM 691 O O . ALA A 1 84 ? 49.874 9.848 -88.540 1.00 76.12 84 ALA A O 1
ATOM 692 N N . ARG A 1 85 ? 50.032 11.087 -90.396 1.00 77.31 85 ARG A N 1
ATOM 693 C CA . ARG A 1 85 ? 49.571 12.337 -89.766 1.00 77.31 85 ARG A CA 1
ATOM 694 C C . ARG A 1 85 ? 48.103 12.299 -89.338 1.00 77.31 85 ARG A C 1
ATOM 696 O O . ARG A 1 85 ? 47.736 12.894 -88.327 1.00 77.31 85 ARG A O 1
ATOM 703 N N . ALA A 1 86 ? 47.243 11.621 -90.098 1.00 76.69 86 ALA A N 1
ATOM 704 C CA . ALA A 1 86 ? 45.831 11.469 -89.742 1.00 76.69 86 ALA A CA 1
ATOM 705 C C . ALA A 1 86 ? 45.667 10.524 -88.540 1.00 76.69 86 ALA A C 1
ATOM 707 O O . ALA A 1 86 ? 44.848 10.777 -87.659 1.00 76.69 86 ALA A O 1
ATOM 708 N N . VAL A 1 87 ? 46.492 9.476 -88.471 1.00 80.06 87 VAL A N 1
ATOM 709 C CA . VAL A 1 87 ? 46.526 8.541 -87.338 1.00 80.06 87 VAL A CA 1
ATOM 710 C C . VAL A 1 87 ? 47.110 9.208 -86.089 1.00 80.06 87 VAL A C 1
ATOM 712 O O . VAL A 1 87 ? 46.521 9.092 -85.017 1.00 80.06 87 VAL A O 1
ATOM 715 N N . GLU A 1 88 ? 48.203 9.968 -86.214 1.00 80.25 88 GLU A N 1
ATOM 716 C CA . GLU A 1 88 ? 48.792 10.741 -85.110 1.00 80.25 88 GLU A CA 1
ATOM 717 C C . GLU A 1 88 ? 47.803 11.768 -84.547 1.00 80.25 88 GLU A C 1
ATOM 719 O O . GLU A 1 88 ? 47.562 11.791 -83.344 1.00 80.25 88 GLU A O 1
ATOM 724 N N . THR A 1 89 ? 47.141 12.556 -85.399 1.00 82.12 89 THR A N 1
ATOM 725 C CA . THR A 1 89 ? 46.149 13.546 -84.941 1.00 82.12 89 THR A CA 1
ATOM 726 C C . THR A 1 89 ? 44.901 12.906 -84.332 1.00 82.12 89 THR A C 1
ATOM 728 O O . THR A 1 89 ? 44.371 13.420 -83.344 1.00 82.12 89 THR A O 1
ATOM 731 N N . ALA A 1 90 ? 44.431 11.771 -84.859 1.00 81.81 90 ALA A N 1
ATOM 732 C CA . ALA A 1 90 ? 43.348 11.006 -84.245 1.00 81.81 90 ALA A CA 1
ATOM 733 C C . ALA A 1 90 ? 43.751 10.466 -82.864 1.00 81.81 90 ALA A C 1
ATOM 735 O O . ALA A 1 90 ? 42.964 10.564 -81.920 1.00 81.81 90 ALA A O 1
ATOM 736 N N . ASN A 1 91 ? 44.982 9.967 -82.722 1.00 80.31 91 ASN A N 1
ATOM 737 C CA . ASN A 1 91 ? 45.503 9.462 -81.456 1.00 80.31 91 ASN A CA 1
ATOM 738 C C . ASN A 1 91 ? 45.704 10.588 -80.429 1.00 80.31 91 ASN A C 1
ATOM 740 O O . ASN A 1 91 ? 45.245 10.475 -79.296 1.00 80.31 91 ASN A O 1
ATOM 744 N N . GLU A 1 92 ? 46.284 11.724 -80.823 1.00 82.06 92 GLU A N 1
ATOM 745 C CA . GLU A 1 92 ? 46.433 12.897 -79.954 1.00 82.06 92 GLU A CA 1
ATOM 746 C C . GLU A 1 92 ? 45.080 13.455 -79.489 1.00 82.06 92 GLU A C 1
ATOM 748 O O . GLU A 1 92 ? 44.910 13.801 -78.316 1.00 82.06 92 GLU A O 1
ATOM 753 N N . ASN A 1 93 ? 44.088 13.528 -80.382 1.00 80.56 93 ASN A N 1
ATOM 754 C CA . ASN A 1 93 ? 42.737 13.966 -80.034 1.00 80.56 93 ASN A CA 1
ATOM 755 C C . ASN A 1 93 ? 42.039 12.973 -79.102 1.00 80.56 93 ASN A C 1
ATOM 757 O O . ASN A 1 93 ? 41.375 13.393 -78.149 1.00 80.56 93 ASN A O 1
ATOM 761 N N . GLN A 1 94 ? 42.227 11.672 -79.325 1.00 80.12 94 GLN A N 1
ATOM 762 C CA . GLN A 1 94 ? 41.720 10.630 -78.443 1.00 80.12 94 GLN A CA 1
ATOM 763 C C . GLN A 1 94 ? 42.380 10.711 -77.065 1.00 80.12 94 GLN A C 1
ATOM 765 O O . GLN A 1 94 ? 41.676 10.709 -76.057 1.00 80.12 94 GLN A O 1
ATOM 770 N N . GLU A 1 95 ? 43.699 10.878 -76.988 1.00 77.31 95 GLU A N 1
ATOM 771 C CA . GLU A 1 95 ? 44.405 11.079 -75.725 1.00 77.31 95 GLU A CA 1
ATOM 772 C C . GLU A 1 95 ? 43.924 12.331 -74.986 1.00 77.31 95 GLU A C 1
ATOM 774 O O . GLU A 1 95 ? 43.669 12.275 -73.782 1.00 77.31 95 GLU A O 1
ATOM 779 N N . ARG A 1 96 ? 43.760 13.464 -75.682 1.00 76.75 96 ARG A N 1
ATOM 780 C CA . ARG A 1 96 ? 43.238 14.707 -75.088 1.00 76.75 96 ARG A CA 1
ATOM 781 C C . ARG A 1 96 ? 41.802 14.529 -74.596 1.00 76.75 96 ARG A C 1
ATOM 783 O O . ARG A 1 96 ? 41.475 14.985 -73.499 1.00 76.75 96 ARG A O 1
ATOM 790 N N . MET A 1 97 ? 40.952 13.838 -75.356 1.00 72.50 97 MET A N 1
ATOM 791 C CA . MET A 1 97 ? 39.573 13.551 -74.961 1.00 72.50 97 MET A CA 1
ATOM 792 C C . MET A 1 97 ? 39.516 12.599 -73.760 1.00 72.50 97 MET A C 1
ATOM 794 O O . MET A 1 97 ? 38.748 12.850 -72.835 1.00 72.50 97 MET A O 1
ATOM 798 N N . VAL A 1 98 ? 40.332 11.544 -73.739 1.00 73.00 98 VAL A N 1
ATOM 799 C CA . VAL A 1 98 ? 40.402 10.568 -72.641 1.00 73.00 98 VAL A CA 1
ATOM 800 C C . VAL A 1 98 ? 40.964 11.208 -71.374 1.00 73.00 98 VAL A C 1
ATOM 802 O O . VAL A 1 98 ? 40.406 10.998 -70.300 1.00 73.00 98 VAL A O 1
ATOM 805 N N . LYS A 1 99 ? 42.002 12.048 -71.473 1.00 69.00 99 LYS A N 1
ATOM 806 C CA . LYS A 1 99 ? 42.563 12.779 -70.323 1.00 69.00 99 LYS A CA 1
ATOM 807 C C . LYS A 1 99 ? 41.543 13.767 -69.736 1.00 69.00 99 LYS A C 1
ATOM 809 O O . LYS A 1 99 ? 41.353 13.785 -68.522 1.00 69.00 99 LYS A O 1
ATOM 814 N N . ARG A 1 100 ? 40.829 14.526 -70.581 1.00 63.31 100 ARG A N 1
ATOM 815 C CA . ARG A 1 100 ? 39.849 15.540 -70.142 1.00 63.31 100 ARG A CA 1
ATOM 816 C C . ARG A 1 100 ? 38.534 14.930 -69.639 1.00 63.31 100 ARG A C 1
ATOM 818 O O . ARG A 1 100 ? 38.076 15.293 -68.564 1.00 63.31 100 ARG A O 1
ATOM 825 N N . LYS A 1 101 ? 37.956 13.953 -70.352 1.00 63.31 101 LYS A N 1
ATOM 826 C CA . LYS A 1 101 ? 36.753 13.231 -69.892 1.00 63.31 101 LYS A CA 1
ATOM 827 C C . LYS A 1 101 ? 37.055 12.319 -68.706 1.00 63.31 101 LYS A C 1
ATOM 829 O O . LYS A 1 101 ? 36.220 12.198 -67.823 1.00 63.31 101 LYS A O 1
ATOM 834 N N . GLY A 1 102 ? 38.231 11.697 -68.659 1.00 65.12 102 GLY A N 1
ATOM 835 C CA . GLY A 1 102 ? 38.592 10.740 -67.616 1.00 65.12 102 GLY A CA 1
ATOM 836 C C . GLY A 1 102 ? 38.697 11.364 -66.226 1.00 65.12 102 GLY A C 1
ATOM 837 O O . GLY A 1 102 ? 38.238 10.752 -65.264 1.00 65.12 102 GLY A O 1
ATOM 838 N N . PHE A 1 103 ? 39.257 12.572 -66.103 1.00 64.69 103 PHE A N 1
ATOM 839 C CA . PHE A 1 103 ? 39.354 13.265 -64.813 1.00 64.69 103 PHE A CA 1
ATOM 840 C C . PHE A 1 103 ? 37.976 13.734 -64.315 1.00 64.69 103 PHE A C 1
ATOM 842 O O . PHE A 1 103 ? 37.560 13.343 -63.222 1.00 64.69 103 PHE A O 1
ATOM 849 N N . ASP A 1 104 ? 37.216 14.444 -65.155 1.00 69.94 104 ASP A N 1
ATOM 850 C CA . ASP A 1 104 ? 35.872 14.936 -64.813 1.00 69.94 104 ASP A CA 1
ATOM 851 C C . ASP A 1 104 ? 34.884 13.789 -64.546 1.00 69.94 104 ASP A C 1
ATOM 853 O O . ASP A 1 104 ? 34.064 13.853 -63.629 1.00 69.94 104 ASP A O 1
ATOM 857 N N . GLN A 1 105 ? 34.964 12.695 -65.309 1.00 75.69 105 GLN A N 1
ATOM 858 C CA . GLN A 1 105 ? 34.097 11.530 -65.128 1.00 75.69 105 GLN A CA 1
ATOM 859 C C . GLN A 1 105 ? 34.435 10.760 -63.851 1.00 75.69 105 GLN A C 1
ATOM 861 O O . GLN A 1 105 ? 33.513 10.363 -63.141 1.00 75.69 105 GLN A O 1
ATOM 866 N N . LYS A 1 106 ? 35.721 10.600 -63.505 1.00 78.69 106 LYS A N 1
ATOM 867 C CA . LYS A 1 106 ? 36.131 10.013 -62.218 1.00 78.69 106 LYS A CA 1
ATOM 868 C C . LYS A 1 106 ? 35.672 10.871 -61.043 1.00 78.69 106 LYS A C 1
ATOM 870 O O . LYS A 1 106 ? 35.178 10.332 -60.057 1.00 78.69 106 LYS A O 1
ATOM 875 N N . GLN A 1 107 ? 35.779 12.195 -61.151 1.00 80.06 107 GLN A N 1
ATOM 876 C CA . GLN A 1 107 ? 35.317 13.112 -60.111 1.00 80.06 107 GLN A CA 1
ATOM 877 C C . GLN A 1 107 ? 33.791 13.064 -59.947 1.00 80.06 107 GLN A C 1
ATOM 879 O O . GLN A 1 107 ? 33.296 12.949 -58.825 1.00 80.06 107 GLN A O 1
ATOM 884 N N . ARG A 1 108 ? 33.034 13.040 -61.051 1.00 81.69 108 ARG A N 1
ATOM 885 C CA . ARG A 1 108 ? 31.572 12.858 -61.032 1.00 81.69 108 ARG A CA 1
ATOM 886 C C . ARG A 1 108 ? 31.162 11.503 -60.461 1.00 81.69 108 ARG A C 1
ATOM 888 O O . ARG A 1 108 ? 30.264 11.446 -59.626 1.00 81.69 108 ARG A O 1
ATOM 895 N N . GLN A 1 109 ? 31.835 10.419 -60.847 1.00 83.69 109 GLN A N 1
ATOM 896 C CA . GLN A 1 109 ? 31.608 9.084 -60.283 1.00 83.69 109 GLN A CA 1
ATOM 897 C C . GLN A 1 109 ? 31.914 9.042 -58.784 1.00 83.69 109 GLN A C 1
ATOM 899 O O . GLN A 1 109 ? 31.142 8.453 -58.031 1.00 83.69 109 GLN A O 1
ATOM 904 N N . ALA A 1 110 ? 32.966 9.728 -58.329 1.00 85.81 110 ALA A N 1
ATOM 905 C CA . ALA A 1 110 ? 33.280 9.844 -56.910 1.00 85.81 110 ALA A CA 1
ATOM 906 C C . ALA A 1 110 ? 32.173 10.576 -56.134 1.00 85.81 110 ALA A C 1
ATOM 908 O O . ALA A 1 110 ? 31.751 10.104 -55.079 1.00 85.81 110 ALA A O 1
ATOM 909 N N . ILE A 1 111 ? 31.656 11.691 -56.662 1.00 86.62 111 ILE A N 1
ATOM 910 C CA . ILE A 1 111 ? 30.538 12.431 -56.054 1.00 86.62 111 ILE A CA 1
ATOM 911 C C . ILE A 1 111 ? 29.266 11.563 -56.028 1.00 86.62 111 ILE A C 1
ATOM 913 O O . ILE A 1 111 ? 28.594 11.475 -54.998 1.00 86.62 111 ILE A O 1
ATOM 917 N N . LEU A 1 112 ? 28.955 10.844 -57.111 1.00 87.88 112 LEU A N 1
ATOM 918 C CA . LEU A 1 112 ? 27.809 9.927 -57.176 1.00 87.88 112 LEU A CA 1
ATOM 919 C C . LEU A 1 112 ? 27.934 8.757 -56.189 1.00 87.88 112 LEU A C 1
ATOM 921 O O . LEU A 1 112 ? 26.980 8.445 -55.481 1.00 87.88 112 LEU A O 1
ATOM 925 N N . ALA A 1 113 ? 29.111 8.144 -56.081 1.00 89.25 113 ALA A N 1
ATOM 926 C CA . ALA A 1 113 ? 29.366 7.078 -55.118 1.00 89.25 113 ALA A CA 1
ATOM 927 C C . ALA A 1 113 ? 29.200 7.579 -53.675 1.00 89.25 113 ALA A C 1
ATOM 929 O O . ALA A 1 113 ? 28.463 6.983 -52.894 1.00 89.25 113 ALA A O 1
ATOM 930 N N . ARG A 1 114 ? 29.803 8.724 -53.327 1.00 89.75 114 ARG A N 1
ATOM 931 C CA . ARG A 1 114 ? 29.691 9.322 -51.982 1.00 89.75 114 ARG A CA 1
ATOM 932 C C . ARG A 1 114 ? 28.249 9.679 -51.631 1.00 89.75 114 ARG A C 1
ATOM 934 O O . ARG A 1 114 ? 27.808 9.423 -50.514 1.00 89.75 114 ARG A O 1
ATOM 941 N N . THR A 1 115 ? 27.499 10.242 -52.577 1.00 90.00 115 THR A N 1
ATOM 942 C CA . THR A 1 115 ? 26.084 10.593 -52.369 1.00 90.00 115 THR A CA 1
ATOM 943 C C . THR A 1 115 ? 25.204 9.357 -52.214 1.00 90.00 115 THR A C 1
ATOM 945 O O . THR A 1 115 ? 24.284 9.375 -51.396 1.00 90.00 115 THR A O 1
ATOM 948 N N . LYS A 1 116 ? 25.507 8.260 -52.920 1.00 90.56 116 LYS A N 1
ATOM 949 C CA . LYS A 1 116 ? 24.832 6.970 -52.730 1.00 90.56 116 LYS A CA 1
ATOM 950 C C . LYS A 1 116 ? 25.139 6.344 -51.379 1.00 90.56 116 LYS A C 1
ATOM 952 O O . LYS A 1 116 ? 24.201 5.970 -50.683 1.00 90.56 116 LYS A O 1
ATOM 957 N N . VAL A 1 117 ? 26.401 6.327 -50.950 1.00 91.69 117 VAL A N 1
ATOM 958 C CA . VAL A 1 117 ? 26.765 5.853 -49.604 1.00 91.69 117 VAL A CA 1
ATOM 959 C C . VAL A 1 117 ? 26.088 6.703 -48.527 1.00 91.69 117 VAL A C 1
ATOM 961 O O . VAL A 1 117 ? 25.553 6.148 -47.575 1.00 91.69 117 VAL A O 1
ATOM 964 N N . LEU A 1 118 ? 26.015 8.028 -48.695 1.00 91.94 118 LEU A N 1
ATOM 965 C CA . LEU A 1 118 ? 25.298 8.922 -47.778 1.00 91.94 118 LEU A CA 1
ATOM 966 C C . LEU A 1 118 ? 23.794 8.600 -47.704 1.00 91.94 118 LEU A C 1
ATOM 968 O O . LEU A 1 118 ? 23.230 8.517 -46.613 1.00 91.94 118 LEU A O 1
ATOM 972 N N . GLN A 1 119 ? 23.133 8.400 -48.849 1.00 91.69 119 GLN A N 1
ATOM 973 C CA . GLN A 1 119 ? 21.721 8.000 -48.902 1.00 91.69 119 GLN A CA 1
ATOM 974 C C . GLN A 1 119 ? 21.494 6.653 -48.207 1.00 91.69 119 GLN A C 1
ATOM 976 O O . GLN A 1 119 ? 20.582 6.531 -47.383 1.00 91.69 119 GLN A O 1
ATOM 981 N N . ASN A 1 120 ? 22.348 5.672 -48.498 1.00 91.75 120 ASN A N 1
ATOM 982 C CA . ASN A 1 120 ? 22.263 4.336 -47.927 1.00 91.75 120 ASN A CA 1
ATOM 983 C C . ASN A 1 120 ? 22.516 4.365 -46.416 1.00 91.75 120 ASN A C 1
ATOM 985 O O . ASN A 1 120 ? 21.705 3.818 -45.676 1.00 91.75 120 ASN A O 1
ATOM 989 N N . ALA A 1 121 ? 23.540 5.083 -45.944 1.00 92.12 121 ALA A N 1
ATOM 990 C CA . ALA A 1 121 ? 23.855 5.244 -44.524 1.00 92.12 121 ALA A CA 1
ATOM 991 C C . ALA A 1 121 ? 22.690 5.864 -43.737 1.00 92.12 121 ALA A C 1
ATOM 993 O O . ALA A 1 121 ? 22.312 5.350 -42.685 1.00 92.12 121 ALA A O 1
ATOM 994 N N . LEU A 1 122 ? 22.059 6.920 -44.268 1.00 92.62 122 LEU A N 1
ATOM 995 C CA . LEU A 1 122 ? 20.875 7.530 -43.652 1.00 92.62 122 LEU A CA 1
ATOM 996 C C . LEU A 1 122 ? 19.680 6.563 -43.628 1.00 92.62 122 LEU A C 1
ATOM 998 O O . LEU A 1 122 ? 18.938 6.517 -42.642 1.00 92.62 122 LEU A O 1
ATOM 1002 N N . SER A 1 123 ? 19.486 5.776 -44.692 1.00 91.50 123 SER A N 1
ATOM 1003 C CA . SER A 1 123 ? 18.411 4.781 -44.759 1.00 91.50 123 SER A CA 1
ATOM 1004 C C . SER A 1 123 ? 18.635 3.622 -43.779 1.00 91.50 123 SER A C 1
ATOM 1006 O O . SER A 1 123 ? 17.717 3.300 -43.018 1.00 91.50 123 SER A O 1
ATOM 1008 N N . ALA A 1 124 ? 19.863 3.103 -43.706 1.00 91.81 124 ALA A N 1
ATOM 1009 C CA . ALA A 1 124 ? 20.292 2.040 -42.809 1.00 91.81 124 ALA A CA 1
ATOM 1010 C C . ALA A 1 124 ? 20.161 2.482 -41.352 1.00 91.81 124 ALA A C 1
ATOM 1012 O O . ALA A 1 124 ? 19.516 1.803 -40.559 1.00 91.81 124 ALA A O 1
ATOM 1013 N N . ALA A 1 125 ? 20.630 3.686 -41.015 1.00 91.81 125 ALA A N 1
ATOM 1014 C CA . ALA A 1 125 ? 20.476 4.263 -39.683 1.00 91.81 125 ALA A CA 1
ATOM 1015 C C . ALA A 1 125 ? 18.995 4.438 -39.302 1.00 91.81 125 ALA A C 1
ATOM 1017 O O . ALA A 1 125 ? 18.580 4.108 -38.191 1.00 91.81 125 ALA A O 1
ATOM 1018 N N . SER A 1 126 ? 18.149 4.890 -40.234 1.00 91.50 126 SER A N 1
ATOM 1019 C CA . SER A 1 126 ? 16.711 5.027 -39.975 1.00 91.50 126 SER A CA 1
ATOM 1020 C C . SER A 1 126 ? 16.005 3.684 -39.747 1.00 91.50 126 SER A C 1
ATOM 1022 O O . SER A 1 126 ? 15.028 3.629 -38.996 1.00 91.50 126 SER A O 1
ATOM 1024 N N . ARG A 1 127 ? 16.486 2.617 -40.394 1.00 90.50 127 ARG A N 1
ATOM 1025 C CA . ARG A 1 127 ? 15.973 1.247 -40.293 1.00 90.50 127 ARG A CA 1
ATOM 1026 C C . ARG A 1 127 ? 16.469 0.562 -39.024 1.00 90.50 127 ARG A C 1
ATOM 1028 O O . ARG A 1 127 ? 15.669 -0.062 -38.340 1.00 90.50 127 ARG A O 1
ATOM 1035 N N . ALA A 1 128 ? 17.735 0.758 -38.680 1.00 90.38 128 ALA A N 1
ATOM 1036 C CA . ALA A 1 128 ? 18.367 0.327 -37.440 1.00 90.38 128 ALA A CA 1
ATOM 1037 C C . ALA A 1 128 ? 17.596 0.839 -36.207 1.00 90.38 128 ALA A C 1
ATOM 1039 O O . ALA A 1 128 ? 17.164 0.044 -35.374 1.00 90.38 128 ALA A O 1
ATOM 1040 N N . ILE A 1 129 ? 17.255 2.138 -36.170 1.00 91.25 129 ILE A N 1
ATOM 1041 C CA . ILE A 1 129 ? 16.405 2.717 -35.106 1.00 91.25 129 ILE A CA 1
ATOM 1042 C C . ILE A 1 129 ? 15.032 2.026 -35.028 1.00 91.25 129 ILE A C 1
ATOM 1044 O O . ILE A 1 129 ? 14.511 1.816 -33.936 1.00 91.25 129 ILE A O 1
ATOM 1048 N N . ARG A 1 130 ? 14.417 1.684 -36.172 1.00 89.06 130 ARG A N 1
ATOM 1049 C CA . ARG A 1 130 ? 13.104 1.007 -36.199 1.00 89.06 130 ARG A CA 1
ATOM 1050 C C . ARG A 1 130 ? 13.187 -0.447 -35.737 1.00 89.06 130 ARG A C 1
ATOM 1052 O O . ARG A 1 130 ? 12.252 -0.917 -35.106 1.00 89.06 130 ARG A O 1
ATOM 1059 N N . ARG A 1 131 ? 14.276 -1.143 -36.070 1.00 88.50 131 ARG A N 1
ATOM 1060 C CA . ARG A 1 131 ? 14.520 -2.542 -35.689 1.00 88.50 131 ARG A CA 1
ATOM 1061 C C . ARG A 1 131 ? 14.979 -2.699 -34.241 1.00 88.50 131 ARG A C 1
ATOM 1063 O O . ARG A 1 131 ? 14.966 -3.811 -33.738 1.00 88.50 131 ARG A O 1
ATOM 1070 N N . GLY A 1 132 ? 15.365 -1.608 -33.581 1.00 84.19 132 GLY A N 1
ATOM 1071 C CA . GLY A 1 132 ? 15.837 -1.656 -32.203 1.00 84.19 132 GLY A CA 1
ATOM 1072 C C . GLY A 1 132 ? 17.272 -2.173 -32.062 1.00 84.19 132 GLY A C 1
ATOM 1073 O O . GLY A 1 132 ? 17.594 -2.738 -31.025 1.00 84.19 132 GLY A O 1
ATOM 1074 N N . SER A 1 133 ? 18.121 -1.992 -33.079 1.00 85.94 133 SER A N 1
ATOM 1075 C CA . SER A 1 133 ? 19.533 -2.404 -33.040 1.00 85.94 133 SER A CA 1
ATOM 1076 C C . SER A 1 133 ? 20.400 -1.483 -32.168 1.00 85.94 133 SER A C 1
ATOM 1078 O O . SER A 1 133 ? 19.946 -0.433 -31.705 1.00 85.94 133 SER A O 1
ATOM 1080 N N . ASP A 1 134 ? 21.675 -1.828 -32.004 1.00 88.88 134 ASP A N 1
ATOM 1081 C CA . ASP A 1 134 ? 22.623 -1.087 -31.168 1.00 88.88 134 ASP A CA 1
ATOM 1082 C C . ASP A 1 134 ? 22.707 0.401 -31.521 1.00 88.88 134 ASP A C 1
ATOM 1084 O O . ASP A 1 134 ? 22.900 0.791 -32.678 1.00 88.88 134 ASP A O 1
ATOM 1088 N N . ALA A 1 135 ? 22.599 1.257 -30.502 1.00 91.44 135 ALA A N 1
ATOM 1089 C CA . ALA A 1 135 ? 22.641 2.707 -30.681 1.00 91.44 135 ALA A CA 1
ATOM 1090 C C . ALA A 1 135 ? 24.008 3.191 -31.200 1.00 91.44 135 ALA A C 1
ATOM 1092 O O . ALA A 1 135 ? 24.077 4.191 -31.919 1.00 91.44 135 ALA A O 1
ATOM 1093 N N . LEU A 1 136 ? 25.078 2.451 -30.889 1.00 91.00 136 LEU A N 1
ATOM 1094 C CA . LEU A 1 136 ? 26.441 2.730 -31.340 1.00 91.00 136 LEU A CA 1
ATOM 1095 C C . LEU A 1 136 ? 26.606 2.561 -32.856 1.00 91.00 136 LEU A C 1
ATOM 1097 O O . LEU A 1 136 ? 27.266 3.368 -33.501 1.00 91.00 136 LEU A O 1
ATOM 1101 N N . LEU A 1 137 ? 25.958 1.562 -33.457 1.00 91.38 137 LEU A N 1
ATOM 1102 C CA . LEU A 1 137 ? 25.955 1.400 -34.913 1.00 91.38 137 LEU A CA 1
ATOM 1103 C C . LEU A 1 137 ? 25.289 2.609 -35.582 1.00 91.38 137 LEU A C 1
ATOM 1105 O O . LEU A 1 137 ? 25.794 3.163 -36.559 1.00 91.38 137 LEU A O 1
ATOM 1109 N N . VAL A 1 138 ? 24.168 3.071 -35.024 1.00 92.56 138 VAL A N 1
ATOM 1110 C CA . VAL A 1 138 ? 23.435 4.223 -35.563 1.00 92.56 138 VAL A CA 1
ATOM 1111 C C . VAL A 1 138 ? 24.239 5.519 -35.422 1.00 92.56 138 VAL A C 1
ATOM 1113 O O . VAL A 1 138 ? 24.236 6.338 -36.345 1.00 92.56 138 VAL A O 1
ATOM 1116 N N . SER A 1 139 ? 24.952 5.718 -34.309 1.00 92.38 139 SER A N 1
ATOM 1117 C CA . SER A 1 139 ? 25.825 6.884 -34.132 1.00 92.38 139 SER A CA 1
ATOM 1118 C C . SER A 1 139 ? 27.022 6.851 -35.085 1.00 92.38 139 SER A C 1
ATOM 1120 O O . SER A 1 139 ? 27.309 7.872 -35.712 1.00 92.38 139 SER A O 1
ATOM 1122 N N . LYS A 1 140 ? 27.650 5.686 -35.294 1.00 91.38 140 LYS A N 1
ATOM 1123 C CA . LYS A 1 140 ? 28.713 5.475 -36.292 1.00 91.38 140 LYS A CA 1
ATOM 1124 C C . LYS A 1 140 ? 28.237 5.823 -37.710 1.00 91.38 140 LYS A C 1
ATOM 1126 O O . LYS A 1 140 ? 28.891 6.605 -38.402 1.00 91.38 140 LYS A O 1
ATOM 1131 N N . LEU A 1 141 ? 27.051 5.357 -38.115 1.00 91.94 141 LEU A N 1
ATOM 1132 C CA . LEU A 1 141 ? 26.434 5.720 -39.402 1.00 91.94 141 LEU A CA 1
ATOM 1133 C C . LEU A 1 141 ? 26.130 7.219 -39.522 1.00 91.94 141 LEU A C 1
ATOM 1135 O O . LEU A 1 141 ? 26.272 7.795 -40.604 1.00 91.94 141 LEU A O 1
ATOM 1139 N N . LEU A 1 142 ? 25.722 7.870 -38.429 1.00 92.06 142 LEU A N 1
ATOM 1140 C CA . LEU A 1 142 ? 25.475 9.312 -38.402 1.00 92.06 142 LEU A CA 1
ATOM 1141 C C . LEU A 1 142 ? 26.779 10.101 -38.568 1.00 92.06 142 LEU A C 1
ATOM 1143 O O . LEU A 1 142 ? 26.815 11.053 -39.350 1.00 92.06 142 LEU A O 1
ATOM 1147 N N . VAL A 1 143 ? 27.852 9.697 -37.884 1.00 91.19 143 VAL A N 1
ATOM 1148 C CA . VAL A 1 143 ? 29.182 10.308 -38.025 1.00 91.19 143 VAL A CA 1
ATOM 1149 C C . VAL A 1 143 ? 29.702 10.126 -39.451 1.00 91.19 143 VAL A C 1
ATOM 1151 O O . VAL A 1 143 ? 30.113 11.114 -40.059 1.00 91.19 143 VAL A O 1
ATOM 1154 N N . LEU A 1 144 ? 29.589 8.924 -40.026 1.00 91.06 144 LEU A N 1
ATOM 1155 C CA . LEU A 1 144 ? 29.934 8.670 -41.428 1.00 91.06 144 LEU A CA 1
ATOM 1156 C C . LEU A 1 144 ? 29.127 9.569 -42.374 1.00 91.06 144 LEU A C 1
ATOM 1158 O O . LEU A 1 144 ? 29.689 10.206 -43.260 1.00 91.06 144 LEU A O 1
ATOM 1162 N N . SER A 1 145 ? 27.816 9.682 -42.149 1.00 91.88 145 SER A N 1
ATOM 1163 C CA . SER A 1 145 ? 26.935 10.548 -42.941 1.00 91.88 145 SER A CA 1
ATOM 1164 C C . SER A 1 145 ? 27.341 12.023 -42.848 1.00 91.88 145 SER A C 1
ATOM 1166 O O . SER A 1 145 ? 27.313 12.736 -43.849 1.00 91.88 145 SER A O 1
ATOM 1168 N N . ARG A 1 146 ? 27.766 12.493 -41.668 1.00 92.00 146 ARG A N 1
ATOM 1169 C CA . ARG A 1 146 ? 28.266 13.862 -41.465 1.00 92.00 146 ARG A CA 1
ATOM 1170 C C . ARG A 1 146 ? 29.568 14.107 -42.227 1.00 92.00 146 ARG A C 1
ATOM 1172 O O . ARG A 1 146 ? 29.676 15.122 -42.908 1.00 92.00 146 ARG A O 1
ATOM 1179 N N . LEU A 1 147 ? 30.522 13.181 -42.140 1.00 90.38 147 LEU A N 1
ATOM 1180 C CA . LEU A 1 147 ? 31.812 13.278 -42.831 1.00 90.38 147 LEU A CA 1
ATOM 1181 C C . LEU A 1 147 ? 31.645 13.233 -44.353 1.00 90.38 147 LEU A C 1
ATOM 1183 O O . LEU A 1 147 ? 32.241 14.033 -45.070 1.00 90.38 147 LEU A O 1
ATOM 1187 N N . LEU A 1 148 ? 30.782 12.343 -44.852 1.00 90.12 148 LEU A N 1
ATOM 1188 C CA . LEU A 1 148 ? 30.463 12.267 -46.276 1.00 90.12 148 LEU A CA 1
ATOM 1189 C C . LEU A 1 148 ? 29.764 13.537 -46.755 1.00 90.12 148 LEU A C 1
ATOM 1191 O O . LEU A 1 148 ? 30.168 14.084 -47.777 1.00 90.12 148 LEU A O 1
ATOM 1195 N N . HIS A 1 149 ? 28.782 14.051 -46.008 1.00 91.88 149 HIS A N 1
ATOM 1196 C CA . HIS A 1 149 ? 28.137 15.324 -46.327 1.00 91.88 149 HIS A CA 1
ATOM 1197 C C . HIS A 1 149 ? 29.160 16.465 -46.404 1.00 91.88 149 HIS A C 1
ATOM 1199 O O . HIS A 1 149 ? 29.145 17.210 -47.379 1.00 91.88 149 HIS A O 1
ATOM 1205 N N . GLN A 1 150 ? 30.065 16.577 -45.424 1.00 90.88 150 GLN A N 1
ATOM 1206 C CA . GLN A 1 150 ? 31.128 17.586 -45.426 1.00 90.88 150 GLN A CA 1
ATOM 1207 C C . GLN A 1 150 ? 32.039 17.448 -46.659 1.00 90.88 150 GLN A C 1
ATOM 1209 O O . GLN A 1 150 ? 32.264 18.418 -47.379 1.00 90.88 150 GLN A O 1
ATOM 1214 N N . SER A 1 151 ? 32.465 16.223 -46.981 1.00 88.38 151 SER A N 1
ATOM 1215 C CA . SER A 1 151 ? 33.311 15.959 -48.153 1.00 88.38 151 SER A CA 1
ATOM 1216 C C . SER A 1 151 ? 32.632 16.256 -49.498 1.00 88.38 151 SER A C 1
ATOM 1218 O O . SER A 1 151 ? 33.310 16.516 -50.490 1.00 88.38 151 SER A O 1
ATOM 1220 N N . ILE A 1 152 ? 31.296 16.182 -49.558 1.00 88.31 152 ILE A N 1
ATOM 1221 C CA . ILE A 1 152 ? 30.507 16.508 -50.754 1.00 88.31 152 ILE A CA 1
ATOM 1222 C C . ILE A 1 152 ? 30.262 18.021 -50.824 1.00 88.31 152 ILE A C 1
ATOM 1224 O O . ILE A 1 152 ? 30.315 18.582 -51.915 1.00 88.31 152 ILE A O 1
ATOM 1228 N N . SER A 1 153 ? 30.041 18.700 -49.693 1.00 88.00 153 SER A N 1
ATOM 1229 C CA . SER A 1 153 ? 29.883 20.161 -49.673 1.00 88.00 153 SER A CA 1
ATOM 1230 C C . SER A 1 153 ? 31.160 20.914 -50.038 1.00 88.00 153 SER A C 1
ATOM 1232 O O . SER A 1 153 ? 31.076 21.993 -50.606 1.00 88.00 153 SER A O 1
ATOM 1234 N N . GLU A 1 154 ? 32.330 20.346 -49.738 1.00 85.94 154 GLU A N 1
ATOM 1235 C CA . GLU A 1 154 ? 33.638 20.912 -50.106 1.00 85.94 154 GLU A CA 1
ATOM 1236 C C . GLU A 1 154 ? 34.003 20.657 -51.585 1.00 85.94 154 GLU A C 1
ATOM 1238 O O . GLU A 1 154 ? 35.015 21.158 -52.073 1.00 85.94 154 GLU A O 1
ATOM 1243 N N . SER A 1 155 ? 33.200 19.876 -52.318 1.00 82.75 155 SER A N 1
ATOM 1244 C CA . SER A 1 155 ? 33.433 19.592 -53.738 1.00 82.75 155 SER A CA 1
ATOM 1245 C C . SER A 1 155 ? 32.939 20.738 -54.643 1.00 82.75 155 SER A C 1
ATOM 1247 O O . SER A 1 155 ? 31.973 21.412 -54.289 1.00 82.75 155 SER A O 1
ATOM 1249 N N . PRO A 1 156 ? 33.562 20.972 -55.818 1.00 75.00 156 PRO A N 1
ATOM 1250 C CA . PRO A 1 156 ? 33.282 22.149 -56.653 1.00 75.00 156 PRO A CA 1
ATOM 1251 C C . PRO A 1 156 ? 31.870 22.174 -57.265 1.00 75.00 156 PRO A C 1
ATOM 1253 O O . PRO A 1 156 ? 31.372 23.247 -57.588 1.00 75.00 156 PRO A O 1
ATOM 1256 N N . GLU A 1 157 ? 31.218 21.014 -57.406 1.00 79.69 157 GLU A N 1
ATOM 1257 C CA . GLU A 1 157 ? 29.855 20.875 -57.941 1.00 79.69 157 GLU A CA 1
ATOM 1258 C C . GLU A 1 157 ? 28.992 20.019 -56.986 1.00 79.69 157 GLU A C 1
ATOM 1260 O O . GLU A 1 157 ? 28.854 18.805 -57.187 1.00 79.69 157 GLU A O 1
ATOM 1265 N N . PRO A 1 158 ? 28.418 20.602 -55.915 1.00 80.75 158 PRO A N 1
ATOM 1266 C CA . PRO A 1 158 ? 27.576 19.859 -54.986 1.00 80.75 158 PRO A CA 1
ATOM 1267 C C . PRO A 1 158 ? 26.218 19.490 -55.627 1.00 80.75 158 PRO A C 1
ATOM 1269 O O . PRO A 1 158 ? 25.573 20.329 -56.258 1.00 80.75 158 PRO A O 1
ATOM 1272 N N . PRO A 1 159 ? 25.721 18.253 -55.447 1.00 84.06 159 PRO A N 1
ATOM 1273 C CA . PRO A 1 159 ? 24.414 17.837 -55.960 1.00 84.06 159 PRO A CA 1
ATOM 1274 C C . PRO A 1 159 ? 23.243 18.556 -55.272 1.00 84.06 159 PRO A C 1
ATOM 1276 O O . PRO A 1 159 ? 23.241 18.712 -54.052 1.00 84.06 159 PRO A O 1
ATOM 1279 N N . ALA A 1 160 ? 22.169 18.851 -56.013 1.00 82.88 160 ALA A N 1
ATOM 1280 C CA . ALA A 1 160 ? 20.967 19.519 -55.486 1.00 82.88 160 ALA A CA 1
ATOM 1281 C C . ALA A 1 160 ? 20.275 18.774 -54.319 1.00 82.88 160 ALA A C 1
ATOM 1283 O O . ALA A 1 160 ? 19.656 19.389 -53.455 1.00 82.88 160 ALA A O 1
ATOM 1284 N N . VAL A 1 161 ? 20.419 17.444 -54.253 1.00 87.00 161 VAL A N 1
ATOM 1285 C CA . VAL A 1 161 ? 19.830 16.586 -53.203 1.00 87.00 161 VAL A CA 1
ATOM 1286 C C . VAL A 1 161 ? 20.527 16.766 -51.840 1.00 87.00 161 VAL A C 1
ATOM 1288 O O . VAL A 1 161 ? 20.018 16.312 -50.815 1.00 87.00 161 VAL A O 1
ATOM 1291 N N . LEU A 1 162 ? 21.687 17.433 -51.788 1.00 89.19 162 LEU A N 1
ATOM 1292 C CA . LEU A 1 162 ? 22.497 17.570 -50.573 1.00 89.19 162 LEU A CA 1
ATOM 1293 C C . LEU A 1 162 ? 21.741 18.266 -49.426 1.00 89.19 162 LEU A C 1
ATOM 1295 O O . LEU A 1 162 ? 21.792 17.789 -48.293 1.00 89.19 162 LEU A O 1
ATOM 1299 N N . GLU A 1 163 ? 20.968 19.318 -49.713 1.00 87.44 163 GLU A N 1
ATOM 1300 C CA . GLU A 1 163 ? 20.188 20.039 -48.692 1.00 87.44 163 GLU A CA 1
ATOM 1301 C C . GLU A 1 163 ? 19.061 19.184 -48.090 1.00 87.44 163 GLU A C 1
ATOM 1303 O O . GLU A 1 163 ? 18.788 19.234 -46.887 1.00 87.44 163 GLU A O 1
ATOM 1308 N N . GLU A 1 164 ? 18.433 18.319 -48.889 1.00 90.12 164 GLU A N 1
ATOM 1309 C CA . GLU A 1 164 ? 17.456 17.358 -48.371 1.00 90.12 164 GLU A CA 1
ATOM 1310 C C . GLU A 1 164 ? 18.118 16.317 -47.463 1.00 90.12 164 GLU A C 1
ATOM 1312 O O . GLU A 1 164 ? 17.563 15.946 -46.423 1.00 90.12 164 GLU A O 1
ATOM 1317 N N . LEU A 1 165 ? 19.317 15.851 -47.827 1.00 90.06 165 LEU A N 1
ATOM 1318 C CA . LEU A 1 165 ? 20.087 14.903 -47.019 1.00 90.06 165 LEU A CA 1
ATOM 1319 C C . LEU A 1 165 ? 20.561 15.541 -45.711 1.00 90.06 165 LEU A C 1
ATOM 1321 O O . LEU A 1 165 ? 20.514 14.881 -44.673 1.00 90.06 165 LEU A O 1
ATOM 1325 N N . LYS A 1 166 ? 20.908 16.831 -45.718 1.00 91.81 166 LYS A N 1
ATOM 1326 C CA . LYS A 1 166 ? 21.217 17.613 -44.513 1.00 91.81 166 LYS A CA 1
ATOM 1327 C C . LYS A 1 166 ? 20.033 17.672 -43.547 1.00 91.81 166 LYS A C 1
ATOM 1329 O O . LYS A 1 166 ? 20.197 17.390 -42.360 1.00 91.81 166 LYS A O 1
ATOM 1334 N N . ARG A 1 167 ? 18.823 17.957 -44.049 1.00 91.75 167 ARG A N 1
ATOM 1335 C CA . ARG A 1 167 ? 17.580 17.938 -43.246 1.00 91.75 167 ARG A CA 1
ATOM 1336 C C . ARG A 1 167 ? 17.277 16.542 -42.693 1.00 91.75 167 ARG A C 1
ATOM 1338 O O . ARG A 1 167 ? 16.876 16.391 -41.537 1.00 91.75 167 ARG A O 1
ATOM 1345 N N . LYS A 1 168 ? 17.493 15.494 -43.495 1.00 91.56 168 LYS A N 1
ATOM 1346 C CA . LYS A 1 168 ? 17.352 14.099 -43.041 1.00 91.56 168 LYS A CA 1
ATOM 1347 C C . LYS A 1 168 ? 18.364 13.763 -41.945 1.00 91.56 168 LYS A C 1
ATOM 1349 O O . LYS A 1 168 ? 17.975 13.137 -40.962 1.00 91.56 168 LYS A O 1
ATOM 1354 N N . LEU A 1 169 ? 19.607 14.230 -42.058 1.00 92.50 169 LEU A N 1
ATOM 1355 C CA . LEU A 1 169 ? 20.649 14.060 -41.043 1.00 92.50 169 LEU A CA 1
ATOM 1356 C C . LEU A 1 169 ? 20.265 14.752 -39.727 1.00 92.50 169 LEU A C 1
ATOM 1358 O O . LEU A 1 169 ? 20.325 14.119 -38.673 1.00 92.50 169 LEU A O 1
ATOM 1362 N N . SER A 1 170 ? 19.795 16.006 -39.761 1.00 92.75 170 SER A N 1
ATOM 1363 C CA . SER A 1 170 ? 19.356 16.709 -38.545 1.00 92.75 170 SER A CA 1
ATOM 1364 C C . SER A 1 170 ? 18.172 16.021 -37.861 1.00 92.75 170 SER A C 1
ATOM 1366 O O . SER A 1 170 ? 18.147 15.900 -36.636 1.00 92.75 170 SER A O 1
ATOM 1368 N N . ASN A 1 171 ? 17.213 15.512 -38.639 1.00 92.88 171 ASN A N 1
ATOM 1369 C CA . ASN A 1 171 ? 16.081 14.754 -38.103 1.00 92.88 171 ASN A CA 1
ATOM 1370 C C . ASN A 1 171 ? 16.526 13.414 -37.510 1.00 92.88 171 ASN A C 1
ATOM 1372 O O . ASN A 1 171 ? 16.040 13.014 -36.452 1.00 92.88 171 ASN A O 1
ATOM 1376 N N . LEU A 1 172 ? 17.472 12.731 -38.160 1.00 92.38 172 LEU A N 1
ATOM 1377 C CA . LEU A 1 172 ? 18.040 11.485 -37.659 1.00 92.38 172 LEU A CA 1
ATOM 1378 C C . LEU A 1 172 ? 18.784 11.713 -36.343 1.00 92.38 172 LEU A C 1
ATOM 1380 O O . LEU A 1 172 ? 18.583 10.939 -35.417 1.00 92.38 172 LEU A O 1
ATOM 1384 N N . ARG A 1 173 ? 19.537 12.812 -36.207 1.00 93.50 173 ARG A N 1
ATOM 1385 C CA . ARG A 1 173 ? 20.193 13.197 -34.946 1.00 93.50 173 ARG A CA 1
ATOM 1386 C C . ARG A 1 173 ? 19.196 13.312 -33.790 1.00 93.50 173 ARG A C 1
ATOM 1388 O O . ARG A 1 173 ? 19.417 12.706 -32.750 1.00 93.50 173 ARG A O 1
ATOM 1395 N N . ARG A 1 174 ? 18.080 14.029 -33.974 1.00 92.75 174 ARG A N 1
ATOM 1396 C CA . ARG A 1 174 ? 17.025 14.154 -32.942 1.00 92.75 174 ARG A CA 1
ATOM 1397 C C . ARG A 1 174 ? 16.387 12.800 -32.604 1.00 92.75 174 ARG A C 1
ATOM 1399 O O . ARG A 1 174 ? 16.184 12.470 -31.438 1.00 92.75 174 ARG A O 1
ATOM 1406 N N . ARG A 1 175 ? 16.112 11.982 -33.625 1.00 93.62 175 ARG A N 1
ATOM 1407 C CA . ARG A 1 175 ? 15.576 10.621 -33.448 1.00 93.62 175 ARG A CA 1
ATOM 1408 C C . ARG A 1 175 ? 16.561 9.674 -32.764 1.00 93.62 175 ARG A C 1
ATOM 1410 O O . ARG A 1 175 ? 16.118 8.770 -32.071 1.00 93.62 175 ARG A O 1
ATOM 1417 N N . LEU A 1 176 ? 17.863 9.862 -32.967 1.00 93.25 176 LEU A N 1
ATOM 1418 C CA . LEU A 1 176 ? 18.905 9.075 -32.319 1.00 93.25 176 LEU A CA 1
ATOM 1419 C C . LEU A 1 176 ? 19.036 9.448 -30.841 1.00 93.25 176 LEU A C 1
ATOM 1421 O O . LEU A 1 176 ? 19.098 8.544 -30.025 1.00 93.25 176 LEU A O 1
ATOM 1425 N N . LEU A 1 177 ? 19.005 10.734 -30.481 1.00 92.62 177 LEU A N 1
ATOM 1426 C CA . LEU A 1 177 ? 19.048 11.150 -29.070 1.00 92.62 177 LEU A CA 1
ATOM 1427 C C . LEU A 1 177 ? 17.868 10.567 -28.273 1.00 92.62 177 LEU A C 1
ATOM 1429 O O . LEU A 1 177 ? 18.085 9.828 -27.321 1.00 92.62 177 LEU A O 1
ATOM 1433 N N . SER A 1 178 ? 16.638 10.732 -28.769 1.00 91.50 178 SER A N 1
ATOM 1434 C CA . SER A 1 178 ? 15.447 10.089 -28.174 1.00 91.50 178 SER A CA 1
ATOM 1435 C C . SER A 1 178 ? 15.464 8.552 -28.226 1.00 91.50 178 SER A C 1
ATOM 1437 O O . SER A 1 178 ? 14.744 7.879 -27.487 1.00 91.50 178 SER A O 1
ATOM 1439 N N . TYR A 1 179 ? 16.224 7.949 -29.143 1.00 92.75 179 TYR A N 1
ATOM 1440 C CA . TYR A 1 179 ? 16.432 6.500 -29.170 1.00 92.75 179 TYR A CA 1
ATOM 1441 C C . TYR A 1 179 ? 17.424 6.056 -28.093 1.00 92.75 179 TYR A C 1
ATOM 1443 O O . TYR A 1 179 ? 17.173 5.050 -27.437 1.00 92.75 179 TYR A O 1
ATOM 1451 N N . ILE A 1 180 ? 18.499 6.821 -27.885 1.00 92.88 180 ILE A N 1
ATOM 1452 C CA . ILE A 1 180 ? 19.495 6.590 -26.838 1.00 92.88 180 ILE A CA 1
ATOM 1453 C C . ILE A 1 180 ? 18.847 6.723 -25.461 1.00 92.88 180 ILE A C 1
ATOM 1455 O O . ILE A 1 180 ? 18.977 5.803 -24.666 1.00 92.88 180 ILE A O 1
ATOM 1459 N N . GLU A 1 181 ? 18.088 7.790 -25.197 1.00 91.06 181 GLU A N 1
ATOM 1460 C CA . GLU A 1 181 ? 17.351 7.966 -23.932 1.00 91.06 181 GLU A CA 1
ATOM 1461 C C . GLU A 1 181 ? 16.481 6.743 -23.618 1.00 91.06 181 GLU A C 1
ATOM 1463 O O . GLU A 1 181 ? 16.576 6.159 -22.541 1.00 91.06 181 GLU A O 1
ATOM 1468 N N . ARG A 1 182 ? 15.709 6.264 -24.603 1.00 90.38 182 ARG A N 1
ATOM 1469 C CA . ARG A 1 182 ? 14.913 5.038 -24.450 1.00 90.38 182 ARG A CA 1
ATOM 1470 C C . ARG A 1 182 ? 15.775 3.792 -24.260 1.00 90.38 182 ARG A C 1
ATOM 1472 O O . ARG A 1 182 ? 15.366 2.904 -23.524 1.00 90.38 182 ARG A O 1
ATOM 1479 N N . ALA A 1 183 ? 16.927 3.687 -24.919 1.00 90.00 183 ALA A N 1
ATOM 1480 C CA . ALA A 1 183 ? 17.831 2.548 -24.764 1.00 90.00 183 ALA A CA 1
ATOM 1481 C C . ALA A 1 183 ? 18.432 2.480 -23.349 1.00 90.00 183 ALA A C 1
ATOM 1483 O O . ALA A 1 183 ? 18.453 1.403 -22.767 1.00 90.00 183 ALA A O 1
ATOM 1484 N N . LEU A 1 184 ? 18.812 3.619 -22.756 1.00 90.00 184 LEU A N 1
ATOM 1485 C CA . LEU A 1 184 ? 19.407 3.693 -21.409 1.00 90.00 184 LEU A CA 1
ATOM 1486 C C . LEU A 1 184 ? 18.458 3.256 -20.278 1.00 90.00 184 LEU A C 1
ATOM 1488 O O . LEU A 1 184 ? 18.915 2.877 -19.195 1.00 90.00 184 LEU A O 1
ATOM 1492 N N . VAL A 1 185 ? 17.151 3.328 -20.530 1.00 89.31 185 VAL A N 1
ATOM 1493 C CA . VAL A 1 185 ? 16.077 3.069 -19.556 1.00 89.31 185 VAL A CA 1
ATOM 1494 C C . VAL A 1 185 ? 15.497 1.659 -19.700 1.00 89.31 185 VAL A C 1
ATOM 1496 O O . VAL A 1 185 ? 14.923 1.128 -18.750 1.00 89.31 185 VAL A O 1
ATOM 1499 N N . ARG A 1 186 ? 15.629 1.032 -20.877 1.00 85.94 186 ARG A N 1
ATOM 1500 C CA . ARG A 1 186 ? 15.007 -0.268 -21.170 1.00 85.94 186 ARG A CA 1
ATOM 1501 C C . ARG A 1 186 ? 15.382 -1.325 -20.119 1.00 85.94 186 ARG A C 1
ATOM 1503 O O . ARG A 1 186 ? 16.570 -1.556 -19.888 1.00 85.94 186 ARG A O 1
ATOM 1510 N N . PRO A 1 187 ? 14.391 -2.011 -19.520 1.00 76.75 187 PRO A N 1
ATOM 1511 C CA . PRO A 1 187 ? 14.663 -3.067 -18.556 1.00 76.75 187 PRO A CA 1
ATOM 1512 C C . PRO A 1 187 ? 15.335 -4.268 -19.238 1.00 76.75 187 PRO A C 1
ATOM 1514 O O . PRO A 1 187 ? 14.958 -4.642 -20.346 1.00 76.75 187 PRO A O 1
ATOM 1517 N N . GLY A 1 188 ? 16.310 -4.887 -18.563 1.00 76.19 188 GLY A N 1
ATOM 1518 C CA . GLY A 1 188 ? 16.935 -6.138 -19.013 1.00 76.19 188 GLY A CA 1
ATOM 1519 C C . GLY A 1 188 ? 17.972 -6.008 -20.135 1.00 76.19 188 GLY A C 1
ATOM 1520 O O . GLY A 1 188 ? 18.264 -7.005 -20.785 1.00 76.19 188 GLY A O 1
ATOM 1521 N N . GLN A 1 189 ? 18.521 -4.815 -20.392 1.00 80.94 189 GLN A N 1
ATOM 1522 C CA . GLN A 1 189 ? 19.658 -4.682 -21.308 1.00 80.94 189 GLN A CA 1
ATOM 1523 C C . GLN A 1 189 ? 20.968 -5.163 -20.680 1.00 80.94 189 GLN A C 1
ATOM 1525 O O . GLN A 1 189 ? 21.261 -4.860 -19.523 1.00 80.94 189 GLN A O 1
ATOM 1530 N N . ASP A 1 190 ? 21.793 -5.824 -21.491 1.00 87.38 190 ASP A N 1
ATOM 1531 C CA . ASP A 1 190 ? 23.172 -6.134 -21.125 1.00 87.38 190 ASP A CA 1
ATOM 1532 C C . ASP A 1 190 ? 23.970 -4.855 -20.866 1.00 87.38 190 ASP A C 1
ATOM 1534 O O . ASP A 1 190 ? 23.848 -3.852 -21.578 1.00 87.38 190 ASP A O 1
ATOM 1538 N N . ARG A 1 191 ? 24.852 -4.906 -19.865 1.00 88.00 191 ARG A N 1
ATOM 1539 C CA . ARG A 1 191 ? 25.692 -3.764 -19.469 1.00 88.00 191 ARG A CA 1
ATOM 1540 C C . ARG A 1 191 ? 26.562 -3.253 -20.624 1.00 88.00 191 ARG A C 1
ATOM 1542 O O . ARG A 1 191 ? 26.772 -2.051 -20.740 1.00 88.00 191 ARG A O 1
ATOM 1549 N N . THR A 1 192 ? 27.009 -4.138 -21.512 1.00 88.94 192 THR A N 1
ATOM 1550 C CA . THR A 1 192 ? 27.759 -3.788 -22.731 1.00 88.94 192 THR A CA 1
ATOM 1551 C C . THR A 1 192 ? 26.920 -2.952 -23.700 1.00 88.94 192 THR A C 1
ATOM 1553 O O . THR A 1 192 ? 27.387 -1.930 -24.197 1.00 88.94 192 THR A O 1
ATOM 1556 N N . ASN A 1 193 ? 25.646 -3.297 -23.896 1.00 88.94 193 ASN A N 1
ATOM 1557 C CA . ASN A 1 193 ? 24.723 -2.543 -24.752 1.00 88.94 193 ASN A CA 1
ATOM 1558 C C . ASN A 1 193 ? 24.391 -1.159 -24.171 1.00 88.94 193 ASN A C 1
ATOM 1560 O O . ASN A 1 193 ? 24.246 -0.179 -24.914 1.00 88.94 193 ASN A O 1
ATOM 1564 N N . VAL A 1 194 ? 24.329 -1.048 -22.840 1.00 91.69 194 VAL A N 1
ATOM 1565 C CA . VAL A 1 194 ? 24.208 0.246 -22.154 1.00 91.69 194 VAL A CA 1
ATOM 1566 C C . VAL A 1 194 ? 25.483 1.071 -22.348 1.00 91.69 194 VAL A C 1
ATOM 1568 O O . VAL A 1 194 ? 25.386 2.232 -22.745 1.00 91.69 194 VAL A O 1
ATOM 1571 N N . ALA A 1 195 ? 26.671 0.478 -22.179 1.00 91.88 195 ALA A N 1
ATOM 1572 C CA . ALA A 1 195 ? 27.949 1.141 -22.454 1.00 91.88 195 ALA A CA 1
ATOM 1573 C C . ALA A 1 195 ? 28.029 1.640 -23.909 1.00 91.88 195 ALA A C 1
ATOM 1575 O O . ALA A 1 195 ? 28.330 2.808 -24.142 1.00 91.88 195 ALA A O 1
ATOM 1576 N N . HIS A 1 196 ? 27.633 0.818 -24.885 1.00 91.44 196 HIS A N 1
ATOM 1577 C CA . HIS A 1 196 ? 27.533 1.204 -26.295 1.00 91.44 196 HIS A CA 1
ATOM 1578 C C . HIS A 1 196 ? 26.575 2.383 -26.514 1.00 91.44 196 HIS A C 1
ATOM 1580 O O . HIS A 1 196 ? 26.861 3.278 -27.311 1.00 91.44 196 HIS A O 1
ATOM 1586 N N . SER A 1 197 ? 25.451 2.424 -25.798 1.00 93.12 197 SER A N 1
ATOM 1587 C CA . SER A 1 197 ? 24.494 3.535 -25.864 1.00 93.12 197 SER A CA 1
ATOM 1588 C C . SER A 1 197 ? 25.055 4.829 -25.260 1.00 93.12 197 SER A C 1
ATOM 1590 O O . SER A 1 197 ? 24.819 5.912 -25.798 1.00 93.12 197 SER A O 1
ATOM 1592 N N . LEU A 1 198 ? 25.870 4.731 -24.206 1.00 92.44 198 LEU A N 1
ATOM 1593 C CA . LEU A 1 198 ? 26.603 5.861 -23.624 1.00 92.44 198 LEU A CA 1
ATOM 1594 C C . LEU A 1 198 ? 27.708 6.369 -24.566 1.00 92.44 198 LEU A C 1
ATOM 1596 O O . LEU A 1 198 ? 27.838 7.579 -24.764 1.00 92.44 198 LEU A O 1
ATOM 1600 N N . CYS A 1 199 ? 28.449 5.469 -25.219 1.00 90.81 199 CYS A N 1
ATOM 1601 C CA . CYS A 1 199 ? 29.412 5.816 -26.269 1.00 90.81 199 CYS A CA 1
ATOM 1602 C C . CYS A 1 199 ? 28.717 6.458 -27.481 1.00 90.81 199 CYS A C 1
ATOM 1604 O O . CYS A 1 199 ? 29.229 7.393 -28.095 1.00 90.81 199 CYS A O 1
ATOM 1606 N N . ALA A 1 200 ? 27.510 6.000 -27.825 1.00 92.44 200 ALA A N 1
ATOM 1607 C CA . ALA A 1 200 ? 26.710 6.610 -28.880 1.00 92.44 200 ALA A CA 1
ATOM 1608 C C . ALA A 1 200 ? 26.320 8.053 -28.539 1.00 92.44 200 ALA A C 1
ATOM 1610 O O . ALA A 1 200 ? 26.371 8.921 -29.414 1.00 92.44 200 ALA A O 1
ATOM 1611 N N . TYR A 1 201 ? 25.970 8.322 -27.277 1.00 92.94 201 TYR A N 1
ATOM 1612 C CA . TYR A 1 201 ? 25.704 9.676 -26.804 1.00 92.94 201 TYR A CA 1
ATOM 1613 C C . TYR A 1 201 ? 26.955 10.553 -26.906 1.00 92.94 201 TYR A C 1
ATOM 1615 O O . TYR A 1 201 ? 26.893 11.600 -27.553 1.00 92.94 201 TYR A O 1
ATOM 1623 N N . SER A 1 202 ? 28.095 10.100 -26.368 1.00 91.06 202 SER A N 1
ATOM 1624 C CA . SER A 1 202 ? 29.348 10.870 -26.371 1.00 91.06 202 SER A CA 1
ATOM 1625 C C . SER A 1 202 ? 29.819 11.229 -27.786 1.00 91.06 202 SER A C 1
ATOM 1627 O O . SER A 1 202 ? 30.226 12.366 -28.025 1.00 91.06 202 SER A O 1
ATOM 1629 N N . LEU A 1 203 ? 29.666 10.319 -28.753 1.00 89.00 203 LEU A N 1
ATOM 1630 C CA . LEU A 1 203 ? 29.976 10.553 -30.169 1.00 89.00 203 LEU A CA 1
ATOM 1631 C C . LEU A 1 203 ? 29.099 11.615 -30.840 1.00 89.00 203 LEU A C 1
ATOM 1633 O O . LEU A 1 203 ? 29.552 12.342 -31.727 1.00 89.00 203 LEU A O 1
ATOM 1637 N N . VAL A 1 204 ? 27.814 11.670 -30.489 1.00 89.94 204 VAL A N 1
ATOM 1638 C CA . VAL A 1 204 ? 26.848 12.563 -31.146 1.00 89.94 204 VAL A CA 1
ATOM 1639 C C . VAL A 1 204 ? 26.891 13.958 -30.525 1.00 89.94 204 VAL A C 1
ATOM 1641 O O . VAL A 1 204 ? 26.789 14.958 -31.250 1.00 89.94 204 VAL A O 1
ATOM 1644 N N . SER A 1 205 ? 27.020 14.045 -29.202 1.00 87.75 205 SER A N 1
ATOM 1645 C CA . SER A 1 205 ? 26.983 15.295 -28.437 1.00 87.75 205 SER A CA 1
ATOM 1646 C C . SER A 1 205 ? 28.367 15.902 -28.174 1.00 87.75 205 SER A C 1
ATOM 1648 O O . SER A 1 205 ? 28.431 17.077 -27.822 1.00 87.75 205 SER A O 1
ATOM 1650 N N . ASN A 1 206 ? 29.461 15.156 -28.384 1.00 86.19 206 ASN A N 1
ATOM 1651 C CA . ASN A 1 206 ? 30.819 15.518 -27.954 1.00 86.19 206 ASN A CA 1
ATOM 1652 C C . ASN A 1 206 ? 30.911 15.812 -26.436 1.00 86.19 206 ASN A C 1
ATOM 1654 O O . ASN A 1 206 ? 31.717 16.646 -26.010 1.00 86.19 206 ASN A O 1
ATOM 1658 N N . SER A 1 207 ? 30.073 15.159 -25.624 1.00 88.88 207 SER A N 1
ATOM 1659 C CA . SER A 1 207 ? 30.014 15.341 -24.168 1.00 88.88 207 SER A CA 1
ATOM 1660 C C . SER A 1 207 ? 31.221 14.732 -23.449 1.00 88.88 207 SER A C 1
ATOM 1662 O O . SER A 1 207 ? 31.782 13.728 -23.895 1.00 88.88 207 SER A O 1
ATOM 1664 N N . THR A 1 208 ? 31.605 15.309 -22.308 1.00 89.81 208 THR A N 1
ATOM 1665 C CA . THR A 1 208 ? 32.642 14.724 -21.442 1.00 89.81 208 THR A CA 1
ATOM 1666 C C . THR A 1 208 ? 32.112 13.477 -20.720 1.00 89.81 208 THR A C 1
ATOM 1668 O O . THR A 1 208 ? 30.904 13.386 -20.498 1.00 89.81 208 THR A O 1
ATOM 1671 N N . PRO A 1 209 ? 32.964 12.524 -20.296 1.00 89.88 209 PRO A N 1
ATOM 1672 C CA . PRO A 1 209 ? 32.547 11.382 -19.474 1.00 89.88 209 PRO A CA 1
ATOM 1673 C C . PRO A 1 209 ? 31.727 11.762 -18.229 1.00 89.88 209 PRO A C 1
ATOM 1675 O O . PRO A 1 209 ? 30.774 11.064 -17.887 1.00 89.88 209 PRO A O 1
ATOM 1678 N N . LYS A 1 210 ? 32.030 12.907 -17.601 1.00 89.94 210 LYS A N 1
ATOM 1679 C CA . LYS A 1 210 ? 31.247 13.461 -16.482 1.00 89.94 210 LYS A CA 1
ATOM 1680 C C . LYS A 1 210 ? 29.827 13.844 -16.903 1.00 89.94 210 LYS A C 1
ATOM 1682 O O . LYS A 1 210 ? 28.867 13.505 -16.216 1.00 89.94 210 LYS A O 1
ATOM 1687 N N . ASP A 1 211 ? 29.681 14.507 -18.045 1.00 90.88 211 ASP A N 1
ATOM 1688 C CA . ASP A 1 211 ? 28.369 14.881 -18.584 1.00 90.88 211 ASP A CA 1
ATOM 1689 C C . ASP A 1 211 ? 27.576 13.658 -19.066 1.00 90.88 211 ASP A C 1
ATOM 1691 O O . ASP A 1 211 ? 26.356 13.628 -18.932 1.00 90.88 211 ASP A O 1
ATOM 1695 N N . VAL A 1 212 ? 28.255 12.627 -19.586 1.00 92.69 212 VAL A N 1
ATOM 1696 C CA . VAL A 1 212 ? 27.638 11.341 -19.959 1.00 92.69 212 VAL A CA 1
ATOM 1697 C C . VAL A 1 212 ? 27.061 10.649 -18.723 1.00 92.69 212 VAL A C 1
ATOM 1699 O O . VAL A 1 212 ? 25.924 10.182 -18.763 1.00 92.69 212 VAL A O 1
ATOM 1702 N N . LEU A 1 213 ? 27.810 10.626 -17.616 1.00 93.25 213 LEU A N 1
ATOM 1703 C CA . LEU A 1 213 ? 27.335 10.085 -16.344 1.00 93.25 213 LEU A CA 1
ATOM 1704 C C . LEU A 1 213 ? 26.123 10.865 -15.819 1.00 93.25 213 LEU A C 1
ATOM 1706 O O . LEU A 1 213 ? 25.124 10.258 -15.436 1.00 93.25 213 LEU A O 1
ATOM 1710 N N . ARG A 1 214 ? 26.169 12.203 -15.854 1.00 92.88 214 ARG A N 1
ATOM 1711 C CA . ARG A 1 214 ? 25.027 13.044 -15.456 1.00 92.88 214 ARG A CA 1
ATOM 1712 C C . ARG A 1 214 ? 23.797 12.772 -16.316 1.00 92.88 214 ARG A C 1
ATOM 1714 O O . ARG A 1 214 ? 22.718 12.585 -15.772 1.00 92.88 214 ARG A O 1
ATOM 1721 N N . HIS A 1 215 ? 23.969 12.687 -17.633 1.00 93.00 215 HIS A N 1
ATOM 1722 C CA . HIS A 1 215 ? 22.884 12.376 -18.561 1.00 93.00 215 HIS A CA 1
ATOM 1723 C C . HIS A 1 215 ? 22.289 10.984 -18.308 1.00 93.00 215 HIS A C 1
ATOM 1725 O O . HIS A 1 215 ? 21.075 10.818 -18.349 1.00 93.00 215 HIS A O 1
ATOM 1731 N N . PHE A 1 216 ? 23.119 9.977 -18.024 1.00 94.19 216 PHE A N 1
ATOM 1732 C CA . PHE A 1 216 ? 22.651 8.632 -17.687 1.00 94.19 216 PHE A CA 1
ATOM 1733 C C . PHE A 1 216 ? 21.774 8.621 -16.430 1.00 94.19 216 PHE A C 1
ATOM 1735 O O . PHE A 1 216 ? 20.665 8.083 -16.452 1.00 94.19 216 PHE A O 1
ATOM 1742 N N . LEU A 1 217 ? 22.257 9.252 -15.358 1.00 94.75 217 LEU A N 1
ATOM 1743 C CA . LEU A 1 217 ? 21.524 9.374 -14.101 1.00 94.75 217 LEU A CA 1
ATOM 1744 C C . LEU A 1 217 ? 20.233 10.185 -14.281 1.00 94.75 217 LEU A C 1
ATOM 1746 O O . LEU A 1 217 ? 19.186 9.784 -13.777 1.00 94.75 217 LEU A O 1
ATOM 1750 N N . GLN A 1 218 ? 20.281 11.274 -15.050 1.00 94.56 218 GLN A N 1
ATOM 1751 C CA . GLN A 1 218 ? 19.119 12.108 -15.344 1.00 94.56 218 GLN A CA 1
ATOM 1752 C C . GLN A 1 218 ? 18.058 11.358 -16.162 1.00 94.56 218 GLN A C 1
ATOM 1754 O O . GLN A 1 218 ? 16.897 11.351 -15.771 1.00 94.56 218 GLN A O 1
ATOM 1759 N N . ALA A 1 219 ? 18.439 10.658 -17.234 1.00 92.69 219 ALA A N 1
ATOM 1760 C CA . ALA A 1 219 ? 17.494 9.908 -18.064 1.00 92.69 219 ALA A CA 1
ATOM 1761 C C . ALA A 1 219 ? 16.750 8.821 -17.267 1.00 92.69 219 ALA A C 1
ATOM 1763 O O . ALA A 1 219 ? 15.566 8.576 -17.493 1.00 92.69 219 ALA A O 1
ATOM 1764 N N . ARG A 1 220 ? 17.429 8.169 -16.312 1.00 93.62 220 ARG A N 1
ATOM 1765 C CA . ARG A 1 220 ? 16.787 7.200 -15.410 1.00 93.62 220 ARG A CA 1
ATOM 1766 C C . ARG A 1 220 ? 15.977 7.870 -14.298 1.00 93.62 220 ARG A C 1
ATOM 1768 O O . ARG A 1 220 ? 14.957 7.316 -13.903 1.00 93.62 220 ARG A O 1
ATOM 1775 N N . PHE A 1 221 ? 16.382 9.052 -13.832 1.00 94.19 221 PHE A N 1
ATOM 1776 C CA . PHE A 1 221 ? 15.610 9.843 -12.871 1.00 94.19 221 PHE A CA 1
ATOM 1777 C C . PHE A 1 221 ? 14.279 10.324 -13.459 1.00 94.19 221 PHE A C 1
ATOM 1779 O O . PHE A 1 221 ? 13.244 10.120 -12.842 1.00 94.19 221 PHE A O 1
ATOM 1786 N N . GLU A 1 222 ? 14.279 10.880 -14.671 1.00 93.25 222 GLU A N 1
ATOM 1787 C CA . GLU A 1 222 ? 13.062 11.362 -15.345 1.00 93.25 222 GLU A CA 1
ATOM 1788 C C . GLU A 1 222 ? 12.022 10.245 -15.527 1.00 93.25 222 GLU A C 1
ATOM 1790 O O . GLU A 1 222 ? 10.820 10.478 -15.457 1.00 93.25 222 GLU A O 1
ATOM 1795 N N . GLN A 1 223 ? 12.476 9.006 -15.714 1.00 90.69 223 GLN A N 1
ATOM 1796 C CA . GLN A 1 223 ? 11.602 7.834 -15.823 1.00 90.69 223 GLN A CA 1
ATOM 1797 C C . GLN A 1 223 ? 11.062 7.373 -14.474 1.00 90.69 223 GLN A C 1
ATOM 1799 O O . GLN A 1 223 ? 9.932 6.894 -14.395 1.00 90.69 223 GLN A O 1
ATOM 1804 N N . LEU A 1 224 ? 11.866 7.517 -13.421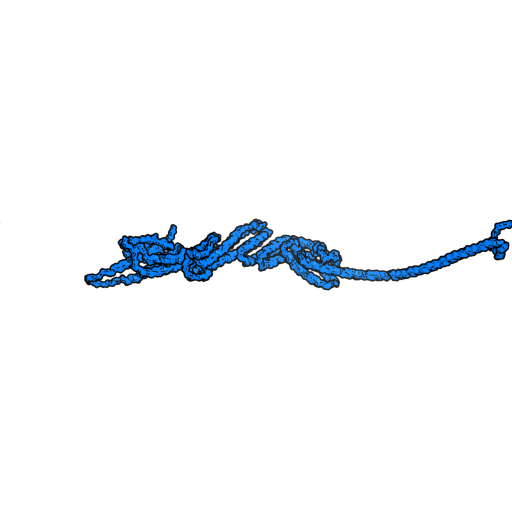 1.00 92.25 224 LEU A N 1
ATOM 1805 C CA . LEU A 1 224 ? 11.434 7.289 -12.050 1.00 92.25 224 LEU A CA 1
ATOM 1806 C C . LEU A 1 224 ? 10.346 8.306 -11.674 1.00 92.25 224 LEU A C 1
ATOM 1808 O O . LEU A 1 224 ? 9.281 7.907 -11.211 1.00 92.25 224 LEU A O 1
ATOM 1812 N N . ASP A 1 225 ? 10.580 9.588 -11.955 1.00 92.69 225 ASP A N 1
ATOM 1813 C CA . ASP A 1 225 ? 9.651 10.684 -11.662 1.00 92.69 225 ASP A CA 1
ATOM 1814 C C . ASP A 1 225 ? 8.343 10.554 -12.458 1.00 92.69 225 ASP A C 1
ATOM 1816 O O . ASP A 1 225 ? 7.258 10.621 -11.885 1.00 92.69 225 ASP A O 1
ATOM 1820 N N . ALA A 1 226 ? 8.422 10.210 -13.750 1.00 91.19 226 ALA A N 1
ATOM 1821 C CA . ALA A 1 226 ? 7.240 9.954 -14.576 1.00 91.19 226 ALA A CA 1
ATOM 1822 C C . ALA A 1 226 ? 6.366 8.807 -14.032 1.00 91.19 226 ALA A C 1
ATOM 1824 O O . ALA A 1 226 ? 5.139 8.896 -14.049 1.00 91.19 226 ALA A O 1
ATOM 1825 N N . LYS A 1 227 ? 6.975 7.728 -13.518 1.00 89.19 227 LYS A N 1
ATOM 1826 C CA . LYS A 1 227 ? 6.227 6.633 -12.874 1.00 89.19 227 LYS A CA 1
ATOM 1827 C C . LYS A 1 227 ? 5.677 7.022 -11.497 1.00 89.19 227 LYS A C 1
ATOM 1829 O O . LYS A 1 227 ? 4.675 6.461 -11.059 1.00 89.19 227 LYS A O 1
ATOM 1834 N N . ALA A 1 228 ? 6.299 7.983 -10.819 1.00 90.38 228 ALA A N 1
ATOM 1835 C CA . ALA A 1 228 ? 5.900 8.447 -9.494 1.00 90.38 228 ALA A CA 1
ATOM 1836 C C . ALA A 1 228 ? 4.688 9.401 -9.496 1.00 90.38 228 ALA A C 1
ATOM 1838 O O . ALA A 1 228 ? 4.151 9.694 -8.426 1.00 90.38 228 ALA A O 1
ATOM 1839 N N . GLU A 1 229 ? 4.228 9.889 -10.654 1.00 87.94 229 GLU A N 1
ATOM 1840 C CA . GLU A 1 229 ? 3.072 10.798 -10.740 1.00 87.94 229 GLU A CA 1
ATOM 1841 C C . GLU A 1 229 ? 1.743 10.128 -10.352 1.00 87.94 229 GLU A C 1
ATOM 1843 O O . GLU A 1 229 ? 0.907 10.738 -9.683 1.00 87.94 229 GLU A O 1
ATOM 1848 N N . SER A 1 230 ? 1.531 8.867 -10.745 1.00 83.06 230 SER A N 1
ATOM 1849 C CA . SER A 1 230 ? 0.295 8.123 -10.454 1.00 83.06 230 SER A CA 1
ATOM 1850 C C . SER A 1 230 ? 0.566 6.655 -10.095 1.00 83.06 230 SER A C 1
ATOM 1852 O O . SER A 1 230 ? 0.122 5.751 -10.795 1.00 83.06 230 SER A O 1
ATOM 1854 N N . PRO A 1 231 ? 1.267 6.399 -8.978 1.00 86.00 231 PRO A N 1
ATOM 1855 C CA . PRO A 1 231 ? 1.829 5.085 -8.698 1.00 86.00 231 PRO A CA 1
ATOM 1856 C C . PRO A 1 231 ? 0.745 4.056 -8.350 1.00 86.00 231 PRO A C 1
ATOM 1858 O O . PRO A 1 231 ? -0.056 4.267 -7.432 1.00 86.00 231 PRO A O 1
ATOM 1861 N N . SER A 1 232 ? 0.744 2.938 -9.075 1.00 88.12 232 SER A N 1
ATOM 1862 C CA . SER A 1 232 ? 0.150 1.659 -8.671 1.00 88.12 232 SER A CA 1
ATOM 1863 C C . SER A 1 232 ? 1.137 0.828 -7.830 1.00 88.12 232 SER A C 1
ATOM 1865 O O . SER A 1 232 ? 2.333 1.119 -7.809 1.00 88.12 232 SER A O 1
ATOM 1867 N N . GLU A 1 233 ? 0.673 -0.254 -7.187 1.00 86.44 233 GLU A N 1
ATOM 1868 C CA . GLU A 1 233 ? 1.554 -1.239 -6.527 1.00 86.44 233 GLU A CA 1
ATOM 1869 C C . GLU A 1 233 ? 2.645 -1.732 -7.492 1.00 86.44 233 GLU A C 1
ATOM 1871 O O . GLU A 1 233 ? 3.822 -1.765 -7.135 1.00 86.44 233 GLU A O 1
ATOM 1876 N N . ALA A 1 234 ? 2.272 -2.069 -8.731 1.00 87.50 234 ALA A N 1
ATOM 1877 C CA . ALA A 1 234 ? 3.220 -2.537 -9.741 1.00 87.50 234 ALA A CA 1
ATOM 1878 C C . ALA A 1 234 ? 4.246 -1.455 -10.116 1.00 87.50 234 ALA A C 1
ATOM 1880 O O . ALA A 1 234 ? 5.431 -1.756 -10.261 1.00 87.50 234 ALA A O 1
ATOM 1881 N N . ASP A 1 235 ? 3.811 -0.195 -10.201 1.00 89.12 235 ASP A N 1
ATOM 1882 C CA . ASP A 1 235 ? 4.689 0.926 -10.539 1.00 89.12 235 ASP A CA 1
ATOM 1883 C C . ASP A 1 235 ? 5.718 1.190 -9.437 1.00 89.12 235 ASP A C 1
ATOM 1885 O O . ASP A 1 235 ? 6.863 1.511 -9.744 1.00 89.12 235 ASP A O 1
ATOM 1889 N N . ILE A 1 236 ? 5.358 1.000 -8.161 1.00 89.88 236 ILE A N 1
ATOM 1890 C CA . ILE A 1 236 ? 6.304 1.120 -7.040 1.00 89.88 236 ILE A CA 1
ATOM 1891 C C . ILE A 1 236 ? 7.402 0.062 -7.142 1.00 89.88 236 ILE A C 1
ATOM 1893 O O . ILE A 1 236 ? 8.580 0.389 -6.996 1.00 89.88 236 ILE A O 1
ATOM 1897 N N . LEU A 1 237 ? 7.045 -1.194 -7.412 1.00 89.06 237 LEU A N 1
ATOM 1898 C CA . LEU A 1 237 ? 8.029 -2.276 -7.547 1.00 89.06 237 LEU A CA 1
ATOM 1899 C C . LEU A 1 237 ? 8.948 -2.048 -8.755 1.00 89.06 237 LEU A C 1
ATOM 1901 O O . LEU A 1 237 ? 10.158 -2.272 -8.675 1.00 89.06 237 LEU A O 1
ATOM 1905 N N . ASP A 1 238 ? 8.391 -1.532 -9.849 1.00 89.31 238 ASP A N 1
ATOM 1906 C CA . ASP A 1 238 ? 9.129 -1.112 -11.038 1.00 89.31 238 ASP A CA 1
ATOM 1907 C C . ASP A 1 238 ? 10.087 0.058 -10.755 1.00 89.31 238 ASP A C 1
ATOM 1909 O O . ASP A 1 238 ? 11.218 0.066 -11.249 1.00 89.31 238 ASP A O 1
ATOM 1913 N N . ILE A 1 239 ? 9.647 1.049 -9.973 1.00 91.56 239 ILE A N 1
ATOM 1914 C CA . ILE A 1 239 ? 10.462 2.183 -9.517 1.00 91.56 239 ILE A CA 1
ATOM 1915 C C . ILE A 1 239 ? 11.628 1.677 -8.662 1.00 91.56 239 ILE A C 1
ATOM 1917 O O . ILE A 1 239 ? 12.773 2.063 -8.900 1.00 91.56 239 ILE A O 1
ATOM 1921 N N . LEU A 1 240 ? 11.363 0.782 -7.707 1.00 89.81 240 LEU A N 1
ATOM 1922 C CA . LEU A 1 240 ? 12.389 0.181 -6.853 1.00 89.81 240 LEU A CA 1
ATOM 1923 C C . LEU A 1 240 ? 13.375 -0.665 -7.663 1.00 89.81 240 LEU A C 1
ATOM 1925 O O . LEU A 1 240 ? 14.578 -0.631 -7.403 1.00 89.81 240 LEU A O 1
ATOM 1929 N N . GLU A 1 241 ? 12.903 -1.375 -8.686 1.00 89.56 241 GLU A N 1
ATOM 1930 C CA . GLU A 1 241 ? 13.764 -2.156 -9.570 1.00 89.56 241 GLU A CA 1
ATOM 1931 C C . GLU A 1 241 ? 14.637 -1.254 -10.454 1.00 89.56 241 GLU A C 1
ATOM 1933 O O . GLU A 1 241 ? 15.830 -1.521 -10.626 1.00 89.56 241 GLU A O 1
ATOM 1938 N N . LEU A 1 242 ? 14.088 -0.154 -10.979 1.00 90.75 242 LEU A N 1
ATOM 1939 C CA . LEU A 1 242 ? 14.856 0.854 -11.714 1.00 90.75 242 LEU A CA 1
ATOM 1940 C C . LEU A 1 242 ? 15.895 1.526 -10.807 1.00 90.75 242 LEU A C 1
ATOM 1942 O O . LEU A 1 242 ? 17.042 1.720 -11.221 1.00 90.75 242 LEU A O 1
ATOM 1946 N N . TYR A 1 243 ? 15.522 1.830 -9.564 1.00 91.44 243 TYR A N 1
ATOM 1947 C CA . TYR A 1 243 ? 16.415 2.372 -8.548 1.00 91.44 243 TYR A CA 1
ATOM 1948 C C . TYR A 1 243 ? 17.579 1.413 -8.270 1.00 91.44 243 TYR A C 1
ATOM 1950 O O . TYR A 1 243 ? 18.741 1.782 -8.460 1.00 91.44 243 TYR A O 1
ATOM 1958 N N . ARG A 1 244 ? 17.278 0.143 -7.967 1.00 88.94 244 ARG A N 1
ATOM 1959 C CA . ARG A 1 244 ? 18.265 -0.929 -7.762 1.00 88.94 244 ARG A CA 1
ATOM 1960 C C . ARG A 1 244 ? 19.233 -1.056 -8.929 1.00 88.94 244 ARG A C 1
ATOM 1962 O O . ARG A 1 244 ? 20.450 -1.031 -8.744 1.00 88.94 244 ARG A O 1
ATOM 1969 N N . ARG A 1 245 ? 18.697 -1.171 -10.147 1.00 89.25 245 ARG A N 1
ATOM 1970 C CA . ARG A 1 245 ? 19.497 -1.321 -11.368 1.00 89.25 245 ARG A CA 1
ATOM 1971 C C . ARG A 1 245 ? 20.389 -0.121 -11.605 1.00 89.25 245 ARG A C 1
ATOM 1973 O O . ARG A 1 245 ? 21.530 -0.299 -11.996 1.00 89.25 245 ARG A O 1
ATOM 1980 N N . THR A 1 246 ? 19.920 1.093 -11.340 1.00 91.88 246 THR A N 1
ATOM 1981 C CA . THR A 1 246 ? 20.736 2.299 -11.535 1.00 91.88 246 THR A CA 1
ATOM 1982 C C . THR A 1 246 ? 21.943 2.332 -10.615 1.00 91.88 246 THR A C 1
ATOM 1984 O O . THR A 1 246 ? 23.036 2.661 -11.075 1.00 91.88 246 THR A O 1
ATOM 1987 N N . LEU A 1 247 ? 21.800 1.905 -9.363 1.00 89.50 247 LEU A N 1
ATOM 1988 C CA . LEU A 1 247 ? 22.926 1.845 -8.430 1.00 89.50 247 LEU A CA 1
ATOM 1989 C C . LEU A 1 247 ? 23.949 0.779 -8.830 1.00 89.50 247 LEU A C 1
ATOM 1991 O O . LEU A 1 247 ? 25.148 1.062 -8.866 1.00 89.50 247 LEU A O 1
ATOM 1995 N N . LEU A 1 248 ? 23.482 -0.415 -9.201 1.00 88.50 248 LEU A N 1
ATOM 1996 C CA . LEU A 1 248 ? 24.356 -1.506 -9.637 1.00 88.50 248 LEU A CA 1
ATOM 1997 C C . LEU A 1 248 ? 25.030 -1.208 -10.984 1.00 88.50 248 LEU A C 1
ATOM 1999 O O . LEU A 1 248 ? 26.237 -1.402 -11.126 1.00 88.50 248 LEU A O 1
ATOM 2003 N N . ASP A 1 249 ? 24.276 -0.701 -11.959 1.00 90.12 249 ASP A N 1
ATOM 2004 C CA . ASP A 1 249 ? 24.788 -0.386 -13.291 1.00 90.12 249 ASP A CA 1
ATOM 2005 C C . ASP A 1 249 ? 25.787 0.765 -13.238 1.00 90.12 249 ASP A C 1
ATOM 2007 O O . ASP A 1 249 ? 26.828 0.676 -13.875 1.00 90.12 249 ASP A O 1
ATOM 2011 N N . THR A 1 250 ? 25.539 1.820 -12.454 1.00 91.88 250 THR A N 1
ATOM 2012 C CA . THR A 1 250 ? 26.481 2.950 -12.361 1.00 91.88 250 THR A CA 1
ATOM 2013 C C . THR A 1 250 ? 27.833 2.501 -11.804 1.00 91.88 250 THR A C 1
ATOM 2015 O O . THR A 1 250 ? 28.867 2.879 -12.352 1.00 91.88 250 THR A O 1
ATOM 2018 N N . ARG A 1 251 ? 27.833 1.647 -10.767 1.00 88.62 251 ARG A N 1
ATOM 2019 C CA . ARG A 1 251 ? 29.055 1.081 -10.160 1.00 88.62 251 ARG A CA 1
ATOM 2020 C C . ARG A 1 251 ? 29.798 0.124 -11.094 1.00 88.62 251 ARG A C 1
ATOM 2022 O O . ARG A 1 251 ? 31.021 0.057 -11.047 1.00 88.62 251 ARG A O 1
ATOM 2029 N N . ALA A 1 252 ? 29.070 -0.626 -11.920 1.00 89.38 252 ALA A N 1
ATOM 2030 C CA . ALA A 1 252 ? 29.666 -1.548 -12.881 1.00 89.38 252 ALA A CA 1
ATOM 2031 C C . ALA A 1 252 ? 30.202 -0.823 -14.129 1.00 89.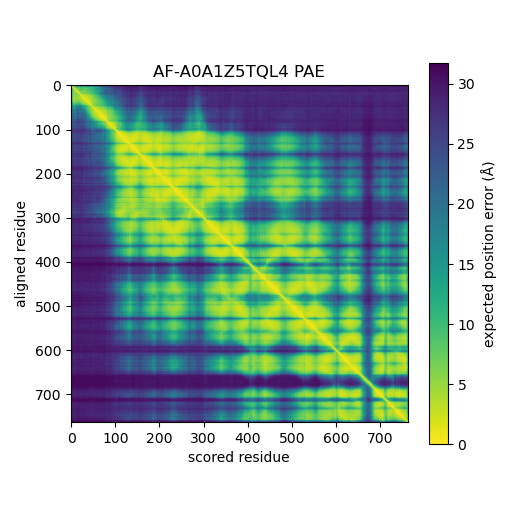38 252 ALA A C 1
ATOM 2033 O O . ALA A 1 252 ? 31.287 -1.140 -14.611 1.00 89.38 252 ALA A O 1
ATOM 2034 N N . LEU A 1 253 ? 29.446 0.145 -14.656 1.00 90.56 253 LEU A N 1
ATOM 2035 C CA . LEU A 1 253 ? 29.748 0.840 -15.907 1.00 90.56 253 LEU A CA 1
ATOM 2036 C C . LEU A 1 253 ? 30.868 1.869 -15.745 1.00 90.56 253 LEU A C 1
ATOM 2038 O O . LEU A 1 253 ? 31.766 1.936 -16.586 1.00 90.56 253 LEU A O 1
ATOM 2042 N N . PHE A 1 254 ? 30.833 2.668 -14.678 1.00 91.12 254 PHE A N 1
ATOM 2043 C CA . PHE A 1 254 ? 31.765 3.774 -14.482 1.00 91.12 254 PHE A CA 1
ATOM 2044 C C . PHE A 1 254 ? 32.761 3.489 -13.345 1.00 91.12 254 PHE A C 1
ATOM 2046 O O . PHE A 1 254 ? 32.364 2.999 -12.291 1.00 91.12 254 PHE A O 1
ATOM 2053 N N . PRO A 1 255 ? 34.054 3.836 -13.503 1.00 86.75 255 PRO A N 1
ATOM 2054 C CA . PRO A 1 255 ? 34.677 4.411 -14.700 1.00 86.75 255 PRO A CA 1
ATOM 2055 C C . PRO A 1 255 ? 35.159 3.365 -15.727 1.00 86.75 255 PRO A C 1
ATOM 2057 O O . PRO A 1 255 ? 35.479 3.740 -16.849 1.00 86.75 255 PRO A O 1
ATOM 2060 N N . LYS A 1 256 ? 35.231 2.076 -15.361 1.00 87.12 256 LYS A N 1
ATOM 2061 C CA . LYS A 1 256 ? 36.011 1.058 -16.093 1.00 87.12 256 LYS A CA 1
ATOM 2062 C C . LYS A 1 256 ? 35.404 0.634 -17.435 1.00 87.12 256 LYS A C 1
ATOM 2064 O O . LYS A 1 256 ? 35.986 0.944 -18.467 1.00 87.12 256 LYS A O 1
ATOM 2069 N N . LEU A 1 257 ? 34.232 -0.013 -17.431 1.00 87.50 257 LEU A N 1
ATOM 2070 C CA . LEU A 1 257 ? 33.623 -0.558 -18.657 1.00 87.50 257 LEU A CA 1
ATOM 2071 C C . LEU A 1 257 ? 33.333 0.533 -19.693 1.00 87.50 257 LEU A C 1
ATOM 2073 O O . LEU A 1 257 ? 33.490 0.323 -20.892 1.00 87.50 257 LEU A O 1
ATOM 2077 N N . PHE A 1 258 ? 32.926 1.720 -19.239 1.00 89.69 258 PHE A N 1
ATOM 2078 C CA . PHE A 1 258 ? 32.733 2.856 -20.131 1.00 89.69 258 PHE A CA 1
ATOM 2079 C C . PHE A 1 258 ? 34.059 3.339 -20.736 1.00 89.69 258 PHE A C 1
ATOM 2081 O O . PHE A 1 258 ? 34.111 3.590 -21.936 1.00 89.69 258 PHE A O 1
ATOM 2088 N N . ALA A 1 259 ? 35.137 3.446 -19.951 1.00 88.06 259 ALA A N 1
ATOM 2089 C CA . ALA A 1 259 ? 36.449 3.834 -20.475 1.00 88.06 259 ALA A CA 1
ATOM 2090 C C . ALA A 1 259 ? 37.019 2.803 -21.466 1.00 88.06 259 ALA A C 1
ATOM 2092 O O . ALA A 1 259 ? 37.631 3.198 -22.457 1.00 88.06 259 ALA A O 1
ATOM 2093 N N . GLU A 1 260 ? 36.783 1.510 -21.231 1.00 88.81 260 GLU A N 1
ATOM 2094 C CA . GLU A 1 260 ? 37.143 0.415 -22.143 1.00 88.81 260 GLU A CA 1
ATOM 2095 C C . GLU A 1 260 ? 36.368 0.508 -23.466 1.00 88.81 260 GLU A C 1
ATOM 2097 O O . GLU A 1 260 ? 36.973 0.593 -24.530 1.00 88.81 260 GLU A O 1
ATOM 2102 N N . ALA A 1 261 ? 35.039 0.634 -23.423 1.00 87.75 261 ALA A N 1
ATOM 2103 C CA . ALA A 1 261 ? 34.233 0.808 -24.638 1.00 87.75 261 ALA A CA 1
ATOM 2104 C C . ALA A 1 261 ? 34.615 2.083 -25.423 1.00 87.75 261 ALA A C 1
ATOM 2106 O O . ALA A 1 261 ? 34.557 2.134 -26.654 1.00 87.75 261 ALA A O 1
ATOM 2107 N N . MET A 1 262 ? 35.038 3.133 -24.713 1.00 86.19 262 MET A N 1
ATOM 2108 C CA . MET A 1 262 ? 35.539 4.370 -25.308 1.00 86.19 262 MET A CA 1
ATOM 2109 C C . MET A 1 262 ? 36.914 4.211 -25.974 1.00 86.19 262 MET A C 1
ATOM 2111 O O . MET A 1 262 ? 37.160 4.858 -26.996 1.00 86.19 262 MET A O 1
ATOM 2115 N N . SER A 1 263 ? 37.805 3.380 -25.426 1.00 86.00 263 SER A N 1
ATOM 2116 C CA . SER A 1 263 ? 39.123 3.115 -26.013 1.00 86.00 263 SER A CA 1
ATOM 2117 C C . SER A 1 263 ? 39.032 2.179 -27.221 1.00 86.00 263 SER A C 1
ATOM 2119 O O . SER A 1 263 ? 39.701 2.409 -28.229 1.00 86.00 263 SER A O 1
ATOM 2121 N N . GLU A 1 264 ? 38.135 1.192 -27.191 1.00 86.31 264 GLU A N 1
ATOM 2122 C CA . GLU A 1 264 ? 37.828 0.347 -28.350 1.00 86.31 264 GLU A CA 1
ATOM 2123 C C . GLU A 1 264 ? 37.346 1.187 -29.536 1.00 86.31 264 GLU A C 1
ATOM 2125 O O . GLU A 1 264 ? 37.835 1.043 -30.660 1.00 86.31 264 GLU A O 1
ATOM 2130 N N . LEU A 1 265 ? 36.453 2.140 -29.271 1.00 85.19 265 LEU A N 1
ATOM 2131 C CA . LEU A 1 265 ? 35.914 3.046 -30.278 1.00 85.19 265 LEU A CA 1
ATOM 2132 C C . LEU A 1 265 ? 36.967 3.980 -30.900 1.00 85.19 265 LEU A C 1
ATOM 2134 O O . LEU A 1 265 ? 36.828 4.355 -32.064 1.00 85.19 265 LEU A O 1
ATOM 2138 N N . SER A 1 266 ? 38.000 4.375 -30.151 1.00 84.62 266 SER A N 1
ATOM 2139 C CA . SER A 1 266 ? 39.073 5.241 -30.661 1.00 84.62 266 SER A CA 1
ATOM 2140 C C . SER A 1 266 ? 40.203 4.470 -31.355 1.00 84.62 266 SER A C 1
ATOM 2142 O O . SER A 1 266 ? 40.985 5.071 -32.094 1.00 84.62 266 SER A O 1
ATOM 2144 N N . SER A 1 267 ? 40.273 3.148 -31.170 1.00 84.62 267 SER A N 1
ATOM 2145 C CA . SER A 1 267 ? 41.341 2.292 -31.703 1.00 84.62 267 SER A CA 1
ATOM 2146 C C . SER A 1 267 ? 41.194 1.939 -33.189 1.00 84.62 267 SER A C 1
ATOM 2148 O O . SER A 1 267 ? 42.198 1.754 -33.882 1.00 84.62 267 SER A O 1
ATOM 2150 N N . THR A 1 268 ? 39.962 1.864 -33.704 1.00 84.69 268 THR A N 1
ATOM 2151 C CA . THR A 1 268 ? 39.675 1.403 -35.070 1.00 84.69 268 THR A CA 1
ATOM 2152 C C . THR A 1 268 ? 39.127 2.530 -35.955 1.00 84.69 268 THR A C 1
ATOM 2154 O O . THR A 1 268 ? 38.305 3.339 -35.519 1.00 84.69 268 THR A O 1
ATOM 2157 N N . PRO A 1 269 ? 39.574 2.638 -37.223 1.00 86.94 269 PRO A N 1
ATOM 2158 C CA . PRO A 1 269 ? 39.011 3.608 -38.153 1.00 86.94 269 PRO A CA 1
ATOM 2159 C C . PRO A 1 269 ? 37.593 3.192 -38.551 1.00 86.94 269 PRO A C 1
ATOM 2161 O O . PRO A 1 269 ? 37.329 2.020 -38.820 1.00 86.94 269 PRO A O 1
ATOM 2164 N N . LEU A 1 270 ? 36.699 4.177 -38.660 1.00 85.50 270 LEU A N 1
ATOM 2165 C CA . LEU A 1 270 ? 35.251 3.974 -38.754 1.00 85.50 270 LEU A CA 1
ATOM 2166 C C . LEU A 1 270 ? 34.839 3.004 -39.876 1.00 85.50 270 LEU A C 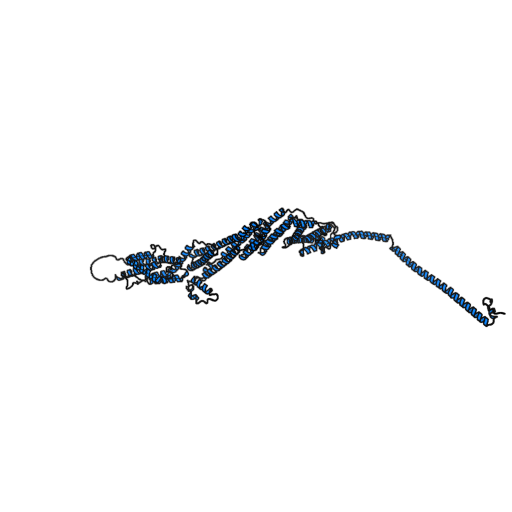1
ATOM 2168 O O . LEU A 1 270 ? 33.962 2.176 -39.687 1.00 85.50 270 LEU A O 1
ATOM 2172 N N . LEU A 1 271 ? 35.471 3.070 -41.051 1.00 83.69 271 LEU A N 1
ATOM 2173 C CA . LEU A 1 271 ? 35.109 2.212 -42.190 1.00 83.69 271 LEU A CA 1
ATOM 2174 C C . LEU A 1 271 ? 35.604 0.762 -42.089 1.00 83.69 271 LEU A C 1
ATOM 2176 O O . LEU A 1 271 ? 35.145 -0.067 -42.870 1.00 83.69 271 LEU A O 1
ATOM 2180 N N . LYS A 1 272 ? 36.553 0.465 -41.194 1.00 83.25 272 LYS A N 1
ATOM 2181 C CA . LYS A 1 272 ? 37.074 -0.898 -40.982 1.00 83.25 272 LYS A CA 1
ATOM 2182 C C . LYS A 1 272 ? 36.395 -1.616 -39.818 1.00 83.25 272 LYS A C 1
ATOM 2184 O O . LYS A 1 272 ? 36.756 -2.744 -39.519 1.00 83.25 272 LYS A O 1
ATOM 2189 N N . ASP A 1 273 ? 35.463 -0.947 -39.157 1.00 85.69 273 ASP A N 1
ATOM 2190 C CA . ASP A 1 273 ? 34.713 -1.479 -38.033 1.00 85.69 273 ASP A CA 1
ATOM 2191 C C . ASP A 1 273 ? 33.726 -2.564 -38.492 1.00 85.69 273 ASP A C 1
ATOM 2193 O O . ASP A 1 273 ? 32.915 -2.324 -39.395 1.00 85.69 273 ASP A O 1
ATOM 2197 N N . ASP A 1 274 ? 33.760 -3.726 -37.836 1.00 83.44 274 ASP A N 1
ATOM 2198 C CA . ASP A 1 274 ? 32.922 -4.896 -38.132 1.00 83.44 274 ASP A CA 1
ATOM 2199 C C . ASP A 1 274 ? 31.419 -4.570 -38.113 1.00 83.44 274 ASP A C 1
ATOM 2201 O O . ASP A 1 274 ? 30.625 -5.098 -38.901 1.00 83.44 274 ASP A O 1
ATOM 2205 N N . SER A 1 275 ? 31.008 -3.635 -37.252 1.00 83.31 275 SER A N 1
ATOM 2206 C CA . SER A 1 275 ? 29.611 -3.192 -37.154 1.00 83.31 275 SER A CA 1
ATOM 2207 C C . SER A 1 275 ? 29.121 -2.437 -38.399 1.00 83.31 275 SER A C 1
ATOM 2209 O O . SER A 1 275 ? 27.924 -2.430 -38.694 1.00 83.31 275 SER A O 1
ATOM 2211 N N . LEU A 1 276 ? 30.031 -1.819 -39.159 1.00 84.94 276 LEU A N 1
ATOM 2212 C CA . LEU A 1 276 ? 29.719 -1.078 -40.382 1.00 84.94 276 LEU A CA 1
ATOM 2213 C C . LEU A 1 276 ? 29.948 -1.902 -41.650 1.00 84.94 276 LEU A C 1
ATOM 2215 O O . LEU A 1 276 ? 29.182 -1.754 -42.602 1.00 84.94 276 LEU A O 1
ATOM 2219 N N . THR A 1 277 ? 30.941 -2.789 -41.677 1.00 83.12 277 THR A N 1
ATOM 2220 C CA . THR A 1 277 ? 31.161 -3.721 -42.799 1.00 83.12 277 THR A CA 1
ATOM 2221 C C . THR A 1 277 ? 30.079 -4.794 -42.879 1.00 83.12 277 THR A C 1
ATOM 2223 O O . THR A 1 277 ? 29.663 -5.153 -43.977 1.00 83.12 277 THR A O 1
ATOM 2226 N N . SER A 1 278 ? 29.530 -5.235 -41.744 1.00 84.50 278 SER A N 1
ATOM 2227 C CA . SER A 1 278 ? 28.366 -6.138 -41.711 1.00 84.50 278 SER A CA 1
ATOM 2228 C C . SER A 1 278 ? 27.078 -5.510 -42.266 1.00 84.50 278 SER A C 1
ATOM 2230 O O . SER A 1 278 ? 26.145 -6.219 -42.655 1.00 84.50 278 SER A O 1
ATOM 2232 N N . CYS A 1 279 ? 27.008 -4.179 -42.366 1.00 84.81 279 CYS A N 1
ATOM 2233 C CA . CYS A 1 279 ? 25.876 -3.474 -42.955 1.00 84.81 279 CYS A CA 1
ATOM 2234 C C . CYS A 1 279 ? 25.933 -3.523 -44.495 1.00 84.81 279 CYS A C 1
ATOM 2236 O O . CYS A 1 279 ? 26.325 -2.556 -45.153 1.00 84.81 279 CYS A O 1
ATOM 2238 N N . GLY A 1 280 ? 25.444 -4.620 -45.085 1.00 78.56 280 GLY A N 1
ATOM 2239 C CA . GLY A 1 280 ? 25.413 -4.819 -46.545 1.00 78.56 280 GLY A CA 1
ATOM 2240 C C . GLY A 1 280 ? 24.701 -3.710 -47.341 1.00 78.56 280 GLY A C 1
ATOM 2241 O O . GLY A 1 280 ? 24.976 -3.509 -48.520 1.00 78.56 280 GLY A O 1
ATOM 2242 N N . GLU A 1 281 ? 23.840 -2.919 -46.692 1.00 81.94 281 GLU A N 1
ATOM 2243 C CA . GLU A 1 281 ? 23.143 -1.770 -47.289 1.00 81.94 281 GLU A CA 1
ATOM 2244 C C . GLU A 1 281 ? 24.093 -0.645 -47.743 1.00 81.94 281 GLU A C 1
ATOM 2246 O O . GLU A 1 281 ? 23.764 0.107 -48.661 1.00 81.94 281 GLU A O 1
ATOM 2251 N N . LEU A 1 282 ? 25.275 -0.511 -47.130 1.00 83.62 282 LEU A N 1
ATOM 2252 C CA . LEU A 1 282 ? 26.253 0.516 -47.507 1.00 83.62 282 LEU A CA 1
ATOM 2253 C C . LEU A 1 282 ? 27.043 0.141 -48.762 1.00 83.62 282 LEU A C 1
ATOM 2255 O O . LEU A 1 282 ? 27.569 1.040 -49.421 1.00 83.62 282 LEU A O 1
ATOM 2259 N N . SER A 1 283 ? 27.104 -1.149 -49.124 1.00 85.06 283 SER A N 1
ATOM 2260 C CA . SER A 1 283 ? 27.875 -1.660 -50.273 1.00 85.06 283 SER A CA 1
ATOM 2261 C C . SER A 1 283 ? 29.303 -1.091 -50.314 1.00 85.06 283 SER A C 1
ATOM 2263 O O . SER A 1 283 ? 29.772 -0.580 -51.337 1.00 85.06 283 SER A O 1
ATOM 2265 N N . LEU A 1 284 ? 29.978 -1.129 -49.158 1.00 83.44 284 LEU A N 1
ATOM 2266 C CA . LEU A 1 284 ? 31.331 -0.590 -48.997 1.00 83.44 284 LEU A CA 1
ATOM 2267 C C . LEU A 1 284 ? 32.335 -1.303 -49.913 1.00 83.44 284 LEU A C 1
ATOM 2269 O O . LEU A 1 284 ? 33.253 -0.649 -50.392 1.00 83.44 284 LEU A O 1
ATOM 2273 N N . ASP A 1 285 ? 32.095 -2.564 -50.275 1.00 83.50 285 ASP A N 1
ATOM 2274 C CA . ASP A 1 285 ? 32.918 -3.323 -51.229 1.00 83.50 285 ASP A CA 1
ATOM 2275 C C . ASP A 1 285 ? 33.060 -2.622 -52.590 1.00 83.50 285 ASP A C 1
ATOM 2277 O O . ASP A 1 285 ? 34.117 -2.661 -53.217 1.00 83.50 285 ASP A O 1
ATOM 2281 N N . LEU A 1 286 ? 32.005 -1.929 -53.036 1.00 84.38 286 LEU A N 1
ATOM 2282 C CA . LEU A 1 286 ? 31.979 -1.214 -54.314 1.00 84.38 286 LEU A CA 1
ATOM 2283 C C . LEU A 1 286 ? 32.389 0.252 -54.160 1.00 84.38 286 LEU A C 1
ATOM 2285 O O . LEU A 1 286 ? 33.115 0.804 -54.992 1.00 84.38 286 LEU A O 1
ATOM 2289 N N . TYR A 1 287 ? 31.900 0.914 -53.109 1.00 85.44 287 TYR A N 1
ATOM 2290 C CA . TYR A 1 287 ? 32.031 2.362 -52.975 1.00 85.44 287 TYR A CA 1
ATOM 2291 C C . TYR A 1 287 ? 33.231 2.818 -52.145 1.00 85.44 287 TYR A C 1
ATOM 2293 O O . TYR A 1 287 ? 33.608 3.986 -52.267 1.00 85.44 287 TYR A O 1
ATOM 2301 N N . ALA A 1 288 ? 33.877 1.945 -51.361 1.00 83.00 288 ALA A N 1
ATOM 2302 C CA . ALA A 1 288 ? 35.009 2.322 -50.512 1.00 83.00 288 ALA A CA 1
ATOM 2303 C C . ALA A 1 288 ? 36.114 3.013 -51.314 1.00 83.00 288 ALA A C 1
ATOM 2305 O O . ALA A 1 288 ? 36.617 4.039 -50.863 1.00 83.00 288 ALA A O 1
ATOM 2306 N N . VAL A 1 289 ? 36.405 2.534 -52.532 1.00 86.19 289 VAL A N 1
ATOM 2307 C CA . VAL A 1 289 ? 37.436 3.069 -53.450 1.00 86.19 289 VAL A CA 1
ATOM 2308 C C . VAL A 1 289 ? 37.184 4.528 -53.873 1.00 86.19 289 VAL A C 1
ATOM 2310 O O . VAL A 1 289 ? 38.125 5.243 -54.221 1.00 86.19 289 VAL A O 1
ATOM 2313 N N . TRP A 1 290 ? 35.951 5.019 -53.761 1.00 85.94 290 TRP A N 1
ATOM 2314 C CA . TRP A 1 290 ? 35.553 6.374 -54.163 1.00 85.94 290 TRP A CA 1
ATOM 2315 C C . TRP A 1 290 ? 35.418 7.359 -52.986 1.00 85.94 290 TRP A C 1
ATOM 2317 O O . TRP A 1 290 ? 35.275 8.574 -53.185 1.00 85.94 290 TRP A O 1
ATOM 2327 N N . ILE A 1 291 ? 35.489 6.852 -51.751 1.00 86.81 291 ILE A N 1
ATOM 2328 C CA . ILE A 1 291 ? 35.492 7.647 -50.515 1.00 86.81 291 ILE A CA 1
ATOM 2329 C C . ILE A 1 291 ? 36.879 8.295 -50.337 1.00 86.81 291 ILE A C 1
ATOM 2331 O O . ILE A 1 291 ? 37.880 7.608 -50.556 1.00 86.81 291 ILE A O 1
ATOM 2335 N N . PRO A 1 292 ? 36.966 9.591 -49.970 1.00 85.50 292 PRO A N 1
ATOM 2336 C CA . PRO A 1 292 ? 38.242 10.284 -49.796 1.00 85.50 292 PRO A CA 1
ATOM 2337 C C . PRO A 1 292 ? 39.036 9.722 -48.611 1.00 85.50 292 PRO A C 1
ATOM 2339 O O . PRO A 1 292 ? 38.459 9.242 -47.635 1.00 85.50 292 PRO A O 1
ATOM 2342 N N . GLU A 1 293 ? 40.363 9.815 -48.687 1.00 83.19 293 GLU A N 1
ATOM 2343 C CA . GLU A 1 293 ? 41.283 9.230 -47.704 1.00 83.19 293 GLU A CA 1
ATOM 2344 C C . GLU A 1 293 ? 41.020 9.729 -46.279 1.00 83.19 293 GLU A C 1
ATOM 2346 O O . GLU A 1 293 ? 40.923 8.912 -45.368 1.00 83.19 293 GLU A O 1
ATOM 2351 N N . ASN A 1 294 ? 40.722 11.023 -46.121 1.00 83.38 294 ASN A N 1
ATOM 2352 C CA . ASN A 1 294 ? 40.346 11.641 -44.843 1.00 83.38 294 ASN A CA 1
ATOM 2353 C C . ASN A 1 294 ? 39.161 10.954 -44.147 1.00 83.38 294 ASN A C 1
ATOM 2355 O O . ASN A 1 294 ? 39.075 10.970 -42.926 1.00 83.38 294 ASN A O 1
ATOM 2359 N N . VAL A 1 295 ? 38.230 10.367 -44.908 1.00 85.38 295 VAL A N 1
ATOM 2360 C CA . VAL A 1 295 ? 37.068 9.647 -44.360 1.00 85.38 295 VAL A CA 1
ATOM 2361 C C . VAL A 1 295 ? 37.397 8.168 -44.126 1.00 85.38 295 VAL A C 1
ATOM 2363 O O . VAL A 1 295 ? 36.808 7.548 -43.246 1.00 85.38 295 VAL A O 1
ATOM 2366 N N . ARG A 1 296 ? 38.361 7.592 -44.862 1.00 84.88 296 ARG A N 1
ATOM 2367 C CA . ARG A 1 296 ? 38.807 6.199 -44.669 1.00 84.88 296 ARG A CA 1
ATOM 2368 C C . ARG A 1 296 ? 39.686 6.006 -43.445 1.00 84.88 296 ARG A C 1
ATOM 2370 O O . ARG A 1 296 ? 39.597 4.966 -42.800 1.00 84.88 296 ARG A O 1
ATOM 2377 N N . THR A 1 297 ? 40.545 6.975 -43.157 1.00 87.06 297 THR A N 1
ATOM 2378 C CA . THR A 1 297 ? 41.453 6.955 -42.004 1.00 87.06 297 THR A CA 1
ATOM 2379 C C . THR A 1 297 ? 40.847 7.614 -40.770 1.00 87.06 297 THR A C 1
ATOM 2381 O O . THR A 1 297 ? 41.485 7.631 -39.722 1.00 87.06 297 THR A O 1
ATOM 2384 N N . PHE A 1 298 ? 39.615 8.129 -40.865 1.00 87.38 298 PHE A N 1
ATOM 2385 C CA . PHE A 1 298 ? 38.950 8.788 -39.750 1.00 87.38 298 PHE A CA 1
ATOM 2386 C C . PHE A 1 298 ? 38.721 7.820 -38.584 1.00 87.38 298 PHE A C 1
ATOM 2388 O O . PHE A 1 298 ? 37.944 6.865 -38.687 1.00 87.38 298 PHE A O 1
ATOM 2395 N N . THR A 1 299 ? 39.349 8.125 -37.454 1.00 85.56 299 THR A N 1
ATOM 2396 C CA . THR A 1 299 ? 39.050 7.541 -36.148 1.00 85.56 299 THR A CA 1
ATOM 2397 C C . THR A 1 299 ? 38.211 8.538 -35.342 1.00 85.56 299 THR A C 1
ATOM 2399 O O . THR A 1 299 ? 38.549 9.725 -35.281 1.00 85.56 299 THR A O 1
ATOM 2402 N N . PRO A 1 300 ? 37.084 8.114 -34.745 1.00 83.50 300 PRO A N 1
ATOM 2403 C CA . PRO A 1 300 ? 36.292 8.994 -33.900 1.00 83.50 300 PRO A CA 1
ATOM 2404 C C . PRO A 1 300 ? 37.112 9.487 -32.705 1.00 83.50 300 PRO A C 1
ATOM 2406 O O . PRO A 1 300 ? 37.476 8.720 -31.818 1.00 83.50 300 PRO A O 1
ATOM 2409 N N . TRP A 1 301 ? 37.385 10.789 -32.662 1.00 74.69 301 TRP A N 1
ATOM 2410 C CA . TRP A 1 301 ? 37.987 11.405 -31.487 1.00 74.69 301 TRP A CA 1
ATOM 2411 C C . TRP A 1 301 ? 36.898 11.755 -30.476 1.00 74.69 301 TRP A C 1
ATOM 2413 O O . TRP A 1 301 ? 35.986 12.528 -30.778 1.00 74.69 301 TRP A O 1
ATOM 2423 N N . VAL A 1 302 ? 37.008 11.209 -29.268 1.00 72.88 302 VAL A N 1
ATOM 2424 C CA . VAL A 1 302 ? 36.141 11.561 -28.141 1.00 72.88 302 VAL A CA 1
ATOM 2425 C C . VAL A 1 302 ? 36.989 12.165 -27.027 1.00 72.88 302 VAL A C 1
ATOM 2427 O O . VAL A 1 302 ? 38.190 11.926 -26.941 1.00 72.88 302 VAL A O 1
ATOM 2430 N N . ARG A 1 303 ? 36.393 13.024 -26.199 1.00 73.88 303 ARG A N 1
ATOM 2431 C CA . ARG A 1 303 ? 37.102 13.686 -25.099 1.00 73.88 303 ARG A CA 1
ATOM 2432 C C . ARG A 1 303 ? 37.460 12.661 -24.017 1.00 73.88 303 ARG A C 1
ATOM 2434 O O . ARG A 1 303 ? 36.565 12.061 -23.431 1.00 73.88 303 ARG A O 1
ATOM 2441 N N . HIS A 1 304 ? 38.752 12.502 -23.736 1.00 64.75 304 HIS A N 1
ATOM 2442 C CA . HIS A 1 304 ? 39.292 11.536 -22.768 1.00 64.75 304 HIS A CA 1
ATOM 2443 C C . HIS A 1 304 ? 39.485 12.159 -21.374 1.00 64.75 304 HIS A C 1
ATOM 2445 O O . HIS A 1 304 ? 40.552 12.030 -20.779 1.00 64.75 304 HIS A O 1
ATOM 2451 N N . ASP A 1 305 ? 38.488 12.891 -20.867 1.00 73.75 305 ASP A N 1
ATOM 2452 C CA . ASP A 1 305 ? 38.580 13.418 -19.499 1.00 73.75 305 ASP A CA 1
ATOM 2453 C C . ASP A 1 305 ? 38.494 12.254 -18.498 1.00 73.75 305 ASP A C 1
ATOM 2455 O O . ASP A 1 305 ? 37.603 11.406 -18.607 1.00 73.75 305 ASP A O 1
ATOM 2459 N N . GLN A 1 306 ? 39.439 12.164 -17.561 1.00 74.12 306 GLN A N 1
ATOM 2460 C CA . GLN A 1 306 ? 39.502 11.033 -16.637 1.00 74.12 306 GLN A CA 1
ATOM 2461 C C . GLN A 1 306 ? 38.396 11.170 -15.589 1.00 74.12 306 GLN A C 1
ATOM 2463 O O . GLN A 1 306 ? 38.417 12.059 -14.740 1.00 74.12 306 GLN A O 1
ATOM 2468 N N . LEU A 1 307 ? 37.413 10.272 -15.651 1.00 85.25 307 LEU A N 1
ATOM 2469 C CA . LEU A 1 307 ? 36.370 10.178 -14.639 1.00 85.25 307 LEU A CA 1
ATOM 2470 C C . LEU A 1 307 ? 36.930 9.462 -13.404 1.00 85.25 307 LEU A C 1
ATOM 2472 O O . LEU A 1 307 ? 37.207 8.262 -13.447 1.00 85.25 307 LEU A O 1
ATOM 2476 N N . LEU A 1 308 ? 37.097 10.199 -12.307 1.00 87.62 308 LEU A N 1
ATOM 2477 C CA . LEU A 1 308 ? 37.552 9.642 -11.035 1.00 87.62 308 LEU A CA 1
ATOM 2478 C C . LEU A 1 308 ? 36.427 8.848 -10.364 1.00 87.62 308 LEU A C 1
ATOM 2480 O O . LEU A 1 308 ? 35.252 9.199 -10.470 1.00 87.62 308 LEU A O 1
ATOM 2484 N N . SER A 1 309 ? 36.779 7.803 -9.614 1.00 87.62 309 SER A N 1
ATOM 2485 C CA . SER A 1 309 ? 35.805 7.029 -8.830 1.00 87.62 309 SER A CA 1
ATOM 2486 C C . SER A 1 309 ? 35.098 7.871 -7.760 1.00 87.62 309 SER A C 1
ATOM 2488 O O . SER A 1 309 ? 33.935 7.610 -7.460 1.00 87.62 309 SER A O 1
ATOM 2490 N N . SER A 1 310 ? 35.760 8.907 -7.228 1.00 88.75 310 SER A N 1
ATOM 2491 C CA . SER A 1 310 ? 35.158 9.876 -6.302 1.00 88.75 310 SER A CA 1
ATOM 2492 C C . SER A 1 310 ? 34.013 10.654 -6.949 1.00 88.75 310 SER A C 1
ATOM 2494 O O . SER A 1 310 ? 32.937 10.746 -6.368 1.00 88.75 310 SER A O 1
ATOM 2496 N N . ASP A 1 311 ? 34.206 11.123 -8.185 1.00 88.44 311 ASP A N 1
ATOM 2497 C CA . ASP A 1 311 ? 33.198 11.890 -8.925 1.00 88.44 311 ASP A CA 1
ATOM 2498 C C . ASP A 1 311 ? 31.949 11.041 -9.215 1.00 88.44 311 ASP A C 1
ATOM 2500 O O . ASP A 1 311 ? 30.824 11.539 -9.158 1.00 88.44 311 ASP A O 1
ATOM 2504 N N . VAL A 1 312 ? 32.140 9.743 -9.494 1.00 90.00 312 VAL A N 1
ATOM 2505 C CA . VAL A 1 312 ? 31.043 8.771 -9.644 1.00 90.00 312 VAL A CA 1
ATOM 2506 C C . VAL A 1 312 ? 30.295 8.604 -8.322 1.00 90.00 312 VAL A C 1
ATOM 2508 O O . VAL A 1 312 ? 29.066 8.619 -8.312 1.00 90.00 312 VAL A O 1
ATOM 2511 N N . GLY A 1 313 ? 31.026 8.472 -7.211 1.00 89.31 313 GLY A N 1
ATOM 2512 C CA . GLY A 1 313 ? 30.452 8.342 -5.874 1.00 89.31 313 GLY A CA 1
ATOM 2513 C C . GLY A 1 313 ? 29.605 9.549 -5.473 1.00 89.31 313 GLY A C 1
ATOM 2514 O O . GLY A 1 313 ? 28.479 9.378 -5.012 1.00 89.31 313 GLY A O 1
ATOM 2515 N N . ASP A 1 314 ? 30.097 10.766 -5.695 1.00 90.25 314 ASP A N 1
ATOM 2516 C CA . ASP A 1 314 ? 29.383 11.994 -5.327 1.00 90.25 314 ASP A CA 1
ATOM 2517 C C . ASP A 1 314 ? 28.143 12.231 -6.202 1.00 90.25 314 ASP A C 1
ATOM 2519 O O . ASP A 1 314 ? 27.062 12.562 -5.697 1.00 90.25 314 ASP A O 1
ATOM 2523 N N . ALA A 1 315 ? 28.253 11.986 -7.510 1.00 90.88 315 ALA A N 1
ATOM 2524 C CA . ALA A 1 315 ? 27.105 12.028 -8.411 1.00 90.88 315 ALA A CA 1
ATOM 2525 C C . ALA A 1 315 ? 26.046 10.976 -8.036 1.00 90.88 315 ALA A C 1
ATOM 2527 O O . ALA A 1 315 ? 24.859 11.288 -7.990 1.00 90.88 315 ALA A O 1
ATOM 2528 N N . LEU A 1 316 ? 26.462 9.756 -7.687 1.00 91.19 316 LEU A N 1
ATOM 2529 C CA . LEU A 1 316 ? 25.550 8.708 -7.235 1.00 91.19 316 LEU A CA 1
ATOM 2530 C C . LEU A 1 316 ? 24.883 9.064 -5.899 1.00 91.19 316 LEU A C 1
ATOM 2532 O O . LEU A 1 316 ? 23.680 8.880 -5.784 1.00 91.19 316 LEU A O 1
ATOM 2536 N N . ARG A 1 317 ? 25.605 9.637 -4.926 1.00 89.81 317 ARG A N 1
ATOM 2537 C CA . ARG A 1 317 ? 25.041 10.086 -3.633 1.00 89.81 317 ARG A CA 1
ATOM 2538 C C . ARG A 1 317 ? 24.009 11.205 -3.778 1.00 89.81 317 ARG A C 1
ATOM 2540 O O . ARG A 1 317 ? 23.021 11.252 -3.051 1.00 89.81 317 ARG A O 1
ATOM 2547 N N . SER A 1 318 ? 24.259 12.157 -4.674 1.00 91.56 318 SER A N 1
ATOM 2548 C CA . SER A 1 318 ? 23.287 13.223 -4.957 1.00 91.56 318 SER A CA 1
ATOM 2549 C C . SER A 1 318 ? 22.044 12.678 -5.661 1.00 91.56 318 SER A C 1
ATOM 2551 O O . SER A 1 318 ? 20.927 13.044 -5.295 1.00 91.56 318 SER A O 1
ATOM 2553 N N . TRP A 1 319 ? 22.228 11.747 -6.599 1.00 94.19 319 TRP A N 1
ATOM 2554 C CA . TRP A 1 319 ? 21.134 11.068 -7.282 1.00 94.19 319 TRP A CA 1
ATOM 2555 C C . TRP A 1 319 ? 20.322 10.167 -6.345 1.00 94.19 319 TRP A C 1
ATOM 2557 O O . TRP A 1 319 ? 19.098 10.210 -6.396 1.00 94.19 319 TRP A O 1
ATOM 2567 N N . THR A 1 320 ? 20.959 9.401 -5.449 1.00 91.88 320 THR A N 1
ATOM 2568 C CA . THR A 1 320 ? 20.252 8.534 -4.488 1.00 91.88 320 THR A CA 1
ATOM 2569 C C . THR A 1 320 ? 19.342 9.336 -3.581 1.00 91.88 320 THR A C 1
ATOM 2571 O O . THR A 1 320 ? 18.189 8.957 -3.421 1.00 91.88 320 THR A O 1
ATOM 2574 N N . LYS A 1 321 ? 19.814 10.469 -3.047 1.00 91.06 321 LYS A N 1
ATOM 2575 C CA . LYS A 1 321 ? 18.991 11.353 -2.211 1.00 91.06 321 LYS A CA 1
ATOM 2576 C C . LYS A 1 321 ? 17.754 11.856 -2.958 1.00 91.06 321 LYS A C 1
ATOM 2578 O O . LYS A 1 321 ? 16.663 11.832 -2.403 1.00 91.06 321 LYS A O 1
ATOM 2583 N N . GLN A 1 322 ? 17.909 12.276 -4.215 1.00 92.50 322 GLN A N 1
ATOM 2584 C CA . GLN A 1 322 ? 16.781 12.717 -5.046 1.00 92.50 322 GLN A CA 1
ATOM 2585 C C . GLN A 1 322 ? 15.835 11.562 -5.398 1.00 92.50 322 GLN A C 1
ATOM 2587 O O . GLN A 1 322 ? 14.621 11.719 -5.361 1.00 92.50 322 GLN A O 1
ATOM 2592 N N . ALA A 1 323 ? 16.366 10.387 -5.727 1.00 92.69 323 ALA A N 1
ATOM 2593 C CA . ALA A 1 323 ? 15.550 9.220 -6.033 1.00 92.69 323 ALA A CA 1
ATOM 2594 C C . ALA A 1 323 ? 14.770 8.740 -4.799 1.00 92.69 323 ALA A C 1
ATOM 2596 O O . ALA A 1 323 ? 13.587 8.437 -4.914 1.00 92.69 323 ALA A O 1
ATOM 2597 N N . GLN A 1 324 ? 15.392 8.727 -3.615 1.00 91.19 324 GLN A N 1
ATOM 2598 C CA . GLN A 1 324 ? 14.736 8.369 -2.356 1.00 91.19 324 GLN A CA 1
ATOM 2599 C C . GLN A 1 324 ? 13.546 9.284 -2.070 1.00 91.19 324 GLN A C 1
ATOM 2601 O O . GLN A 1 324 ? 12.465 8.773 -1.792 1.00 91.19 324 GLN A O 1
ATOM 2606 N N . THR A 1 325 ? 13.679 10.609 -2.201 1.00 92.31 325 THR A N 1
ATOM 2607 C CA . THR A 1 325 ? 12.546 11.524 -1.958 1.00 92.31 325 THR A CA 1
ATOM 2608 C C . THR A 1 325 ? 11.376 11.271 -2.909 1.00 92.31 325 THR A C 1
ATOM 2610 O O . THR A 1 325 ? 10.222 11.303 -2.478 1.00 92.31 325 THR A O 1
ATOM 2613 N N . VAL A 1 326 ? 11.647 10.956 -4.180 1.00 93.19 326 VAL A N 1
ATOM 2614 C CA . VAL A 1 326 ? 10.603 10.589 -5.149 1.00 93.19 326 VAL A CA 1
ATOM 2615 C C . VAL A 1 326 ? 9.967 9.239 -4.801 1.00 93.19 326 VAL A C 1
ATOM 2617 O O . VAL A 1 326 ? 8.743 9.129 -4.832 1.00 93.19 326 VAL A O 1
ATOM 2620 N N . ILE A 1 327 ? 10.756 8.234 -4.404 1.00 92.25 327 ILE A N 1
ATOM 2621 C CA . ILE A 1 327 ? 10.254 6.924 -3.951 1.00 92.25 327 ILE A CA 1
ATOM 2622 C C . ILE A 1 327 ? 9.344 7.092 -2.731 1.00 92.25 327 ILE A C 1
ATOM 2624 O O . ILE A 1 327 ? 8.235 6.562 -2.725 1.00 92.25 327 ILE A O 1
ATOM 2628 N N . HIS A 1 328 ? 9.770 7.861 -1.726 1.00 91.56 328 HIS A N 1
ATOM 2629 C CA . HIS A 1 328 ? 8.969 8.155 -0.537 1.00 91.56 328 HIS A CA 1
ATOM 2630 C C . HIS A 1 328 ? 7.633 8.796 -0.905 1.00 91.56 328 HIS A C 1
ATOM 2632 O O . HIS A 1 328 ? 6.582 8.292 -0.514 1.00 91.56 328 HIS A O 1
ATOM 2638 N N . ARG A 1 329 ? 7.661 9.842 -1.737 1.00 93.31 329 ARG A N 1
ATOM 2639 C CA . ARG A 1 329 ? 6.449 10.510 -2.223 1.00 93.31 329 ARG A CA 1
ATOM 2640 C C . ARG A 1 329 ? 5.536 9.557 -2.999 1.00 93.31 329 ARG A C 1
ATOM 2642 O O . ARG A 1 329 ? 4.317 9.608 -2.830 1.00 93.31 329 ARG A O 1
ATOM 2649 N N . ALA A 1 330 ? 6.095 8.704 -3.857 1.00 92.62 330 ALA A N 1
ATOM 2650 C CA . ALA A 1 330 ? 5.325 7.740 -4.639 1.00 92.62 330 ALA A CA 1
ATOM 2651 C C . ALA A 1 330 ? 4.628 6.716 -3.731 1.00 92.62 330 ALA A C 1
ATOM 2653 O O . ALA A 1 330 ? 3.433 6.457 -3.890 1.00 92.62 330 ALA A O 1
ATOM 2654 N N . VAL A 1 331 ? 5.350 6.190 -2.737 1.00 92.69 331 VAL A N 1
ATOM 2655 C CA . VAL A 1 331 ? 4.800 5.267 -1.738 1.00 92.69 331 VAL A CA 1
ATOM 2656 C C . VAL A 1 331 ? 3.698 5.953 -0.931 1.00 92.69 331 VAL A C 1
ATOM 2658 O O . VAL A 1 331 ? 2.597 5.420 -0.871 1.00 92.69 331 VAL A O 1
ATOM 2661 N N . GLU A 1 332 ? 3.917 7.158 -0.399 1.00 92.50 332 GLU A N 1
ATOM 2662 C CA . GLU A 1 332 ? 2.884 7.916 0.330 1.00 92.50 332 GLU A CA 1
ATOM 2663 C C . GLU A 1 332 ? 1.630 8.174 -0.523 1.00 92.50 332 GLU A C 1
ATOM 2665 O O . GLU A 1 332 ? 0.501 7.993 -0.061 1.00 92.50 332 GLU A O 1
ATOM 2670 N N . THR A 1 333 ? 1.815 8.530 -1.797 1.00 92.12 333 THR A N 1
ATOM 2671 C CA . THR A 1 333 ? 0.709 8.777 -2.734 1.00 92.12 333 THR A CA 1
ATOM 2672 C C . THR A 1 333 ? -0.093 7.504 -3.010 1.00 92.12 333 THR A C 1
ATOM 2674 O O . THR A 1 333 ? -1.322 7.555 -3.042 1.00 92.12 333 THR A O 1
ATOM 2677 N N . CYS A 1 334 ? 0.565 6.355 -3.180 1.00 91.31 334 CYS A N 1
ATOM 2678 C CA . CYS A 1 334 ? -0.114 5.067 -3.335 1.00 91.31 334 CYS A CA 1
ATOM 2679 C C . CYS A 1 334 ? -0.850 4.667 -2.048 1.00 91.31 334 CYS A C 1
ATOM 2681 O O . CYS A 1 334 ? -2.039 4.358 -2.087 1.00 91.31 334 CYS A O 1
ATOM 2683 N N . LEU A 1 335 ? -0.182 4.785 -0.898 1.00 91.38 335 LEU A N 1
ATOM 2684 C CA . LEU A 1 335 ? -0.734 4.458 0.414 1.00 91.38 335 LEU A CA 1
ATOM 2685 C C . LEU A 1 335 ? -1.989 5.261 0.752 1.00 91.38 335 LEU A C 1
ATOM 2687 O O . LEU A 1 335 ? -2.939 4.705 1.297 1.00 91.38 335 LEU A O 1
ATOM 2691 N N . SER A 1 336 ? -2.033 6.547 0.398 1.00 88.88 336 SER A N 1
ATOM 2692 C CA . SER A 1 336 ? -3.207 7.396 0.638 1.00 88.88 336 SER A CA 1
ATOM 2693 C C . SER A 1 336 ? -4.486 6.915 -0.067 1.00 88.88 336 SER A C 1
ATOM 2695 O O . SER A 1 336 ? -5.585 7.186 0.423 1.00 88.88 336 SER A O 1
ATOM 2697 N N . LYS A 1 337 ? -4.361 6.181 -1.183 1.00 87.94 337 LYS A N 1
ATOM 2698 C CA . LYS A 1 337 ? -5.494 5.644 -1.959 1.00 87.94 337 LYS A CA 1
ATOM 2699 C C . LYS A 1 337 ? -6.009 4.318 -1.400 1.00 87.94 337 LYS A C 1
ATOM 2701 O O . LYS A 1 337 ? -7.194 4.022 -1.525 1.00 87.94 337 LYS A O 1
ATOM 2706 N N . GLU A 1 338 ? -5.135 3.541 -0.771 1.00 87.44 338 GLU A N 1
ATOM 2707 C CA . GLU A 1 338 ? -5.450 2.215 -0.243 1.00 87.44 338 GLU A CA 1
ATOM 2708 C C . GLU A 1 338 ? -6.194 2.309 1.092 1.00 87.44 338 GLU A C 1
ATOM 2710 O O . GLU A 1 338 ? -5.708 2.923 2.044 1.00 87.44 338 GLU A O 1
ATOM 2715 N N . THR A 1 339 ? -7.384 1.714 1.163 1.00 85.81 339 THR A N 1
ATOM 2716 C CA . THR A 1 339 ? -8.231 1.684 2.374 1.00 85.81 339 THR A CA 1
ATOM 2717 C C . THR A 1 339 ? -8.240 0.320 3.057 1.00 85.81 339 THR A C 1
ATOM 2719 O O . THR A 1 339 ? -8.541 0.238 4.245 1.00 85.81 339 THR A O 1
ATOM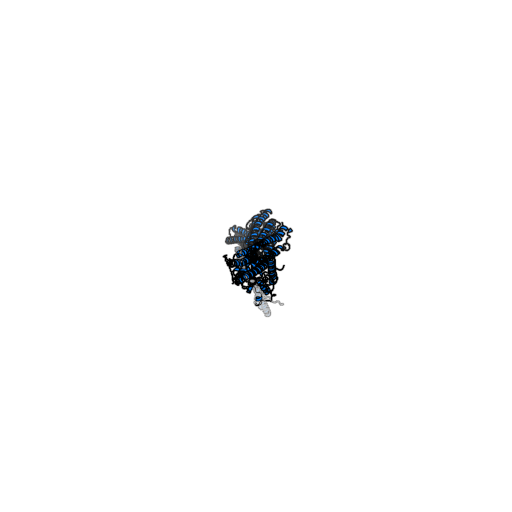 2722 N N . ASP A 1 340 ? -7.886 -0.741 2.331 1.00 88.56 340 ASP A N 1
ATOM 2723 C CA . ASP A 1 340 ? -7.865 -2.098 2.856 1.00 88.56 340 ASP A CA 1
ATOM 2724 C C . ASP A 1 340 ? -6.566 -2.376 3.628 1.00 88.56 340 ASP A C 1
ATOM 2726 O O . ASP A 1 340 ? -5.453 -2.212 3.130 1.00 88.56 340 ASP A O 1
ATOM 2730 N N . ALA A 1 341 ? -6.702 -2.835 4.872 1.00 87.50 341 ALA A N 1
ATOM 2731 C CA . ALA A 1 341 ? -5.563 -3.189 5.710 1.00 87.50 341 ALA A CA 1
ATOM 2732 C C . ALA A 1 341 ? -4.787 -4.404 5.162 1.00 87.50 341 ALA A C 1
ATOM 2734 O O . ALA A 1 341 ? -3.576 -4.500 5.377 1.00 87.50 341 ALA A O 1
ATOM 2735 N N . GLN A 1 342 ? -5.445 -5.326 4.443 1.00 89.69 342 GLN A N 1
ATOM 2736 C CA . GLN A 1 342 ? -4.771 -6.494 3.864 1.00 89.69 342 GLN A CA 1
ATOM 2737 C C . GLN A 1 342 ? -3.871 -6.106 2.691 1.00 89.69 342 GLN A C 1
ATOM 2739 O O . GLN A 1 342 ? -2.701 -6.504 2.669 1.00 89.69 342 GLN A O 1
ATOM 2744 N N . SER A 1 343 ? -4.385 -5.300 1.754 1.00 89.38 343 SER A N 1
ATOM 2745 C CA . SER A 1 343 ? -3.589 -4.775 0.638 1.00 89.38 343 SER A CA 1
ATOM 2746 C C . SER A 1 343 ? -2.389 -3.972 1.148 1.00 89.38 343 SER A C 1
ATOM 2748 O O . SER A 1 343 ? -1.262 -4.207 0.712 1.00 89.38 343 SER A O 1
ATOM 2750 N N . LEU A 1 344 ? -2.584 -3.123 2.163 1.00 90.88 344 LEU A N 1
ATOM 2751 C CA . LEU A 1 344 ? -1.517 -2.336 2.788 1.00 90.88 344 LEU A CA 1
ATOM 2752 C C . LEU A 1 344 ? -0.392 -3.196 3.375 1.00 90.88 344 LEU A C 1
ATOM 2754 O O . LEU A 1 344 ? 0.784 -2.902 3.151 1.00 90.88 344 LEU A O 1
ATOM 2758 N N . LEU A 1 345 ? -0.723 -4.266 4.105 1.00 89.38 345 LEU A N 1
ATOM 2759 C CA . LEU A 1 345 ? 0.283 -5.181 4.654 1.00 89.38 345 LEU A CA 1
ATOM 2760 C C . LEU A 1 345 ? 1.033 -5.940 3.555 1.00 89.38 345 LEU A C 1
ATOM 2762 O O . LEU A 1 345 ? 2.240 -6.161 3.670 1.00 89.38 345 LEU A O 1
ATOM 2766 N N . HIS A 1 346 ? 0.347 -6.308 2.477 1.00 89.69 346 HIS A N 1
ATOM 2767 C CA . HIS A 1 346 ? 0.961 -6.968 1.332 1.00 89.69 346 HIS A CA 1
ATOM 2768 C C . HIS A 1 346 ? 1.928 -6.041 0.574 1.00 89.69 346 HIS A C 1
ATOM 2770 O O . HIS A 1 346 ? 3.070 -6.432 0.314 1.00 89.69 346 HIS A O 1
ATOM 2776 N N . ILE A 1 347 ? 1.519 -4.797 0.296 1.00 90.50 347 ILE A N 1
ATOM 2777 C CA . ILE A 1 347 ? 2.379 -3.774 -0.320 1.00 90.50 347 ILE A CA 1
ATOM 2778 C C . ILE A 1 347 ? 3.588 -3.506 0.580 1.00 90.50 347 ILE A C 1
ATOM 2780 O O . ILE A 1 347 ? 4.724 -3.542 0.106 1.00 90.50 347 ILE A O 1
ATOM 2784 N N . ARG A 1 348 ? 3.365 -3.322 1.891 1.00 90.88 348 ARG A N 1
ATOM 2785 C CA . ARG A 1 348 ? 4.432 -3.142 2.886 1.00 90.88 348 ARG A CA 1
ATOM 2786 C C . ARG A 1 348 ? 5.467 -4.252 2.802 1.00 90.88 348 ARG A C 1
ATOM 2788 O O . ARG A 1 348 ? 6.663 -3.973 2.763 1.00 90.88 348 ARG A O 1
ATOM 2795 N N . LYS A 1 349 ? 5.010 -5.503 2.769 1.00 89.25 349 LYS A N 1
ATOM 2796 C CA . LYS A 1 349 ? 5.880 -6.674 2.715 1.00 89.25 349 LYS A CA 1
ATOM 2797 C C . LYS A 1 349 ? 6.760 -6.665 1.465 1.00 89.25 349 LYS A C 1
ATOM 2799 O O . LYS A 1 349 ? 7.978 -6.733 1.590 1.00 89.25 349 LYS A O 1
ATOM 2804 N N . LYS A 1 350 ? 6.173 -6.508 0.274 1.00 89.81 350 LYS A N 1
ATOM 2805 C CA . LYS A 1 350 ? 6.924 -6.502 -0.994 1.00 89.81 350 LYS A CA 1
ATOM 2806 C C . LYS A 1 350 ? 7.916 -5.344 -1.100 1.00 89.81 350 LYS A C 1
ATOM 2808 O O . LYS A 1 350 ? 9.073 -5.564 -1.448 1.00 89.81 350 LYS A O 1
ATOM 2813 N N . VAL A 1 351 ? 7.471 -4.128 -0.779 1.00 90.94 351 VAL A N 1
ATOM 2814 C CA . VAL A 1 351 ? 8.290 -2.909 -0.861 1.00 90.94 351 VAL A CA 1
ATOM 2815 C C . VAL A 1 351 ? 9.488 -2.999 0.079 1.00 90.94 351 VAL A C 1
ATOM 2817 O O . VAL A 1 351 ? 10.616 -2.742 -0.340 1.00 90.94 351 VAL A O 1
ATOM 2820 N N . LEU A 1 352 ? 9.268 -3.409 1.332 1.00 89.31 352 LEU A N 1
ATOM 2821 C CA . LEU A 1 352 ? 10.348 -3.520 2.308 1.00 89.31 352 LEU A CA 1
ATOM 2822 C C . LEU A 1 352 ? 11.300 -4.676 1.984 1.00 89.31 352 LEU A C 1
ATOM 2824 O O . LEU A 1 352 ? 12.501 -4.475 2.097 1.00 89.31 352 LEU A O 1
ATOM 2828 N N . LEU A 1 353 ? 10.825 -5.835 1.508 1.00 88.44 353 LEU A N 1
ATOM 2829 C CA . LEU A 1 353 ? 11.712 -6.927 1.068 1.00 88.44 353 LEU A CA 1
ATOM 2830 C C . LEU A 1 353 ? 12.629 -6.498 -0.089 1.00 88.44 353 LEU A C 1
ATOM 2832 O O . LEU A 1 353 ? 13.837 -6.744 -0.059 1.00 88.44 353 LEU A O 1
ATOM 2836 N N . GLN A 1 354 ? 12.084 -5.811 -1.096 1.00 87.00 354 GLN A N 1
ATOM 2837 C CA . GLN A 1 354 ? 12.875 -5.326 -2.230 1.00 87.00 354 GLN A CA 1
ATOM 2838 C C . GLN A 1 354 ? 13.867 -4.231 -1.812 1.00 87.00 354 GLN A C 1
ATOM 2840 O O . GLN A 1 354 ? 14.983 -4.171 -2.328 1.00 87.00 354 GLN A O 1
ATOM 2845 N N . TYR A 1 355 ? 13.492 -3.379 -0.857 1.00 86.81 355 TYR A N 1
ATOM 2846 C CA . TYR A 1 355 ? 14.385 -2.342 -0.349 1.00 86.81 355 TYR A CA 1
ATOM 2847 C C . TYR A 1 355 ? 15.481 -2.915 0.570 1.00 86.81 355 TYR A C 1
ATOM 2849 O O . TYR A 1 355 ? 16.633 -2.498 0.475 1.00 86.81 355 TYR A O 1
ATOM 2857 N N . LEU A 1 356 ? 15.164 -3.909 1.408 1.00 86.06 356 LEU A N 1
ATOM 2858 C CA . LEU A 1 356 ? 16.128 -4.593 2.281 1.00 86.06 356 LEU A CA 1
ATOM 2859 C C . LEU A 1 356 ? 17.169 -5.380 1.476 1.00 86.06 356 LEU A C 1
ATOM 2861 O O . LEU A 1 356 ? 18.366 -5.301 1.759 1.00 86.06 356 LEU A O 1
ATOM 2865 N N . SER A 1 357 ? 16.742 -6.089 0.427 1.00 85.19 357 SER A N 1
ATOM 2866 C CA . SER A 1 357 ? 17.681 -6.774 -0.473 1.00 85.19 357 SER A CA 1
ATOM 2867 C C . SER A 1 357 ? 18.593 -5.778 -1.198 1.00 85.19 357 SER A C 1
ATOM 2869 O O . SER A 1 357 ? 19.777 -6.043 -1.413 1.00 85.19 357 SER A O 1
ATOM 2871 N N . LEU A 1 358 ? 18.085 -4.589 -1.531 1.00 82.19 358 LEU A N 1
ATOM 2872 C CA . LEU A 1 358 ? 18.884 -3.504 -2.090 1.00 82.19 358 LEU A CA 1
ATOM 2873 C C . LEU A 1 358 ? 19.906 -2.964 -1.084 1.00 82.19 358 LEU A C 1
ATOM 2875 O O . LEU A 1 358 ? 21.071 -2.808 -1.448 1.00 82.19 358 LEU A O 1
ATOM 2879 N N . SER A 1 359 ? 19.516 -2.712 0.168 1.00 81.94 359 SER A N 1
ATOM 2880 C CA . SER A 1 359 ? 20.438 -2.193 1.184 1.00 81.94 359 SER A CA 1
ATOM 2881 C C . SER A 1 359 ? 21.565 -3.174 1.506 1.00 81.94 359 SER A C 1
ATOM 2883 O O . SER A 1 359 ? 22.718 -2.753 1.599 1.00 81.94 359 SER A O 1
ATOM 2885 N N . ALA A 1 360 ? 21.269 -4.476 1.577 1.00 79.62 360 ALA A N 1
ATOM 2886 C CA . ALA A 1 360 ? 22.279 -5.499 1.860 1.00 79.62 360 ALA A CA 1
ATOM 2887 C C . ALA A 1 360 ? 23.346 -5.591 0.754 1.00 79.62 360 ALA A C 1
ATOM 2889 O O . ALA A 1 360 ? 24.537 -5.748 1.021 1.00 79.62 360 ALA A O 1
ATOM 2890 N N . ASN A 1 361 ? 22.931 -5.409 -0.504 1.00 76.88 361 ASN A N 1
ATOM 2891 C CA . ASN A 1 361 ? 23.838 -5.400 -1.651 1.00 76.88 361 ASN A CA 1
ATOM 2892 C C . ASN A 1 361 ? 24.745 -4.161 -1.708 1.00 76.88 361 ASN A C 1
ATOM 2894 O O . ASN A 1 361 ? 25.820 -4.212 -2.309 1.00 76.88 361 ASN A O 1
ATOM 2898 N N . LEU A 1 362 ? 24.308 -3.030 -1.147 1.00 72.88 362 LEU A N 1
ATOM 2899 C CA . LEU A 1 362 ? 25.011 -1.755 -1.291 1.00 72.88 362 LEU A CA 1
ATOM 2900 C C . LEU A 1 362 ? 25.942 -1.433 -0.122 1.00 72.88 362 LEU A C 1
ATOM 2902 O O . LEU A 1 362 ? 26.913 -0.721 -0.374 1.00 72.88 362 LEU A O 1
ATOM 2906 N N . ARG A 1 363 ? 25.683 -1.978 1.080 1.00 68.12 363 ARG A N 1
ATOM 2907 C CA . ARG A 1 363 ? 26.486 -1.799 2.311 1.00 68.12 363 ARG A CA 1
ATOM 2908 C C . ARG A 1 363 ? 26.822 -0.330 2.618 1.00 68.12 363 ARG A C 1
ATOM 2910 O O . ARG A 1 363 ? 27.938 -0.018 3.015 1.00 68.12 363 ARG A O 1
ATOM 2917 N N . ASP A 1 364 ? 25.857 0.556 2.370 1.00 67.56 364 ASP A N 1
ATOM 2918 C CA . ASP A 1 364 ? 25.959 1.990 2.640 1.00 67.56 364 ASP A CA 1
ATOM 2919 C C . ASP A 1 364 ? 24.864 2.411 3.638 1.00 67.56 364 ASP A C 1
ATOM 2921 O O . ASP A 1 364 ? 23.670 2.279 3.347 1.00 67.56 364 ASP A O 1
ATOM 2925 N N . GLY A 1 365 ? 25.247 3.016 4.766 1.00 64.44 365 GLY A N 1
ATOM 2926 C CA . GLY A 1 365 ? 24.317 3.483 5.810 1.00 64.44 365 GLY A CA 1
ATOM 2927 C C . GLY A 1 365 ? 23.287 4.539 5.395 1.00 64.44 365 GLY A C 1
ATOM 2928 O O . GLY A 1 365 ? 22.306 4.763 6.100 1.00 64.44 365 GLY A O 1
ATOM 2929 N N . SER A 1 366 ? 23.422 5.134 4.203 1.00 70.25 366 SER A N 1
ATOM 2930 C CA . SER A 1 366 ? 22.432 6.070 3.635 1.00 70.25 366 SER A CA 1
ATOM 2931 C C . SER A 1 366 ? 21.059 5.430 3.377 1.00 70.25 366 SER A C 1
ATOM 2933 O O . SER A 1 366 ? 20.087 6.141 3.110 1.00 70.25 366 SER A O 1
ATOM 2935 N N . HIS A 1 367 ? 20.962 4.100 3.388 1.00 76.94 367 HIS A N 1
ATOM 2936 C CA . HIS A 1 367 ? 19.715 3.388 3.127 1.00 76.94 367 HIS A CA 1
ATOM 2937 C C . HIS A 1 367 ? 18.913 3.077 4.396 1.00 76.94 367 HIS A C 1
ATOM 2939 O O . HIS A 1 367 ? 17.702 2.897 4.283 1.00 76.94 367 HIS A O 1
ATOM 2945 N N . ALA A 1 368 ? 19.538 3.078 5.578 1.00 76.94 368 ALA A N 1
ATOM 2946 C CA . ALA A 1 368 ? 18.872 2.772 6.846 1.00 76.94 368 ALA A CA 1
ATOM 2947 C C . ALA A 1 368 ? 17.836 3.841 7.241 1.00 76.94 368 ALA A C 1
ATOM 2949 O O . ALA A 1 368 ? 16.716 3.505 7.625 1.00 76.94 368 ALA A O 1
ATOM 2950 N N . GLU A 1 369 ? 18.169 5.126 7.072 1.00 81.75 369 GLU A N 1
ATOM 2951 C CA . GLU A 1 369 ? 17.242 6.244 7.322 1.00 81.75 369 GLU A CA 1
ATOM 2952 C C . GLU A 1 369 ? 15.997 6.140 6.430 1.00 81.75 369 GLU A C 1
ATOM 2954 O O . GLU A 1 369 ? 14.869 6.149 6.915 1.00 81.75 369 GLU A O 1
ATOM 2959 N N . SER A 1 370 ? 16.203 5.894 5.135 1.00 85.38 370 SER A N 1
ATOM 2960 C CA . SER A 1 370 ? 15.110 5.736 4.171 1.00 85.38 370 SER A CA 1
ATOM 2961 C C . SER A 1 370 ? 14.249 4.486 4.438 1.00 85.38 370 SER A C 1
ATOM 2963 O O . SER A 1 370 ? 13.039 4.519 4.224 1.00 85.38 370 SER A O 1
ATOM 2965 N N . ILE A 1 371 ? 14.797 3.392 4.988 1.00 86.62 371 ILE A N 1
ATOM 2966 C CA . ILE A 1 371 ? 13.968 2.257 5.448 1.00 86.62 371 ILE A CA 1
ATOM 2967 C C . ILE A 1 371 ? 13.036 2.700 6.574 1.00 86.62 371 ILE A C 1
ATOM 2969 O O . ILE A 1 371 ? 11.849 2.371 6.555 1.00 86.62 371 ILE A O 1
ATOM 2973 N N . ASN A 1 372 ? 13.554 3.445 7.548 1.00 87.31 372 ASN A N 1
ATOM 2974 C CA . ASN A 1 372 ? 12.759 3.924 8.674 1.00 87.31 372 ASN A CA 1
ATOM 2975 C C . ASN A 1 372 ? 11.683 4.921 8.232 1.00 87.31 372 ASN A C 1
ATOM 2977 O O . ASN A 1 372 ? 10.553 4.830 8.711 1.00 87.31 372 ASN A O 1
ATOM 2981 N N . ASP A 1 373 ? 11.981 5.785 7.265 1.00 88.69 373 ASP A N 1
ATOM 2982 C CA . ASP A 1 373 ? 11.006 6.706 6.680 1.00 88.69 373 ASP A CA 1
ATOM 2983 C C . ASP A 1 373 ? 9.888 5.958 5.931 1.00 88.69 373 ASP A C 1
ATOM 2985 O O . ASP A 1 373 ? 8.705 6.250 6.129 1.00 88.69 373 ASP A O 1
ATOM 2989 N N . LEU A 1 374 ? 10.226 4.935 5.129 1.00 90.75 374 LEU A N 1
ATOM 2990 C CA . LEU A 1 374 ? 9.229 4.082 4.464 1.00 90.75 374 LEU A CA 1
ATOM 2991 C C . LEU A 1 374 ? 8.362 3.349 5.490 1.00 90.75 374 LEU A C 1
ATOM 2993 O O . LEU A 1 374 ? 7.135 3.368 5.391 1.00 90.75 374 LEU A O 1
ATOM 2997 N N . ARG A 1 375 ? 8.982 2.731 6.502 1.00 91.00 375 ARG A N 1
ATOM 2998 C CA . ARG A 1 375 ? 8.268 2.058 7.597 1.00 91.00 375 ARG A CA 1
ATOM 2999 C C . ARG A 1 375 ? 7.325 3.015 8.317 1.00 91.00 375 ARG A C 1
ATOM 3001 O O . ARG A 1 375 ? 6.161 2.674 8.514 1.00 91.00 375 ARG A O 1
ATOM 3008 N N . GLY A 1 376 ? 7.792 4.222 8.632 1.00 91.12 376 GLY A N 1
ATOM 3009 C CA . GLY A 1 376 ? 6.992 5.276 9.242 1.00 91.12 376 GLY A CA 1
ATOM 3010 C C . GLY A 1 376 ? 5.772 5.654 8.400 1.00 91.12 376 GLY A C 1
ATOM 3011 O O . GLY A 1 376 ? 4.685 5.801 8.954 1.00 91.12 376 GLY A O 1
ATOM 3012 N N . ALA A 1 377 ? 5.907 5.749 7.074 1.00 92.31 377 ALA A N 1
ATOM 3013 C CA . ALA A 1 377 ? 4.781 6.012 6.173 1.00 92.31 377 ALA A CA 1
ATOM 3014 C C . ALA A 1 377 ? 3.733 4.881 6.196 1.00 92.31 377 ALA A C 1
ATOM 3016 O O . ALA A 1 377 ? 2.536 5.153 6.318 1.00 92.31 377 ALA A O 1
ATOM 3017 N N . PHE A 1 378 ? 4.165 3.613 6.162 1.00 92.31 378 PHE A N 1
ATOM 3018 C CA . PHE A 1 378 ? 3.255 2.467 6.289 1.00 92.31 378 PHE A CA 1
ATOM 3019 C C . PHE A 1 378 ? 2.563 2.421 7.654 1.00 92.31 378 PHE A C 1
ATOM 3021 O O . PHE A 1 378 ? 1.359 2.183 7.715 1.00 92.31 378 PHE A O 1
ATOM 3028 N N . VAL A 1 379 ? 3.298 2.651 8.747 1.00 92.56 379 VAL A N 1
ATOM 3029 C CA . VAL A 1 379 ? 2.735 2.657 10.105 1.00 92.56 379 VAL A CA 1
ATOM 3030 C C . VAL A 1 379 ? 1.709 3.772 10.256 1.00 92.56 379 VAL A C 1
ATOM 3032 O O . VAL A 1 379 ? 0.604 3.491 10.707 1.00 92.56 379 VAL A O 1
ATOM 3035 N N . LYS A 1 380 ? 2.015 4.998 9.812 1.00 92.75 380 LYS A N 1
ATOM 3036 C CA . LYS A 1 380 ? 1.058 6.117 9.819 1.00 92.75 380 LYS A CA 1
ATOM 3037 C C . LYS A 1 380 ? -0.223 5.758 9.069 1.00 92.75 380 LYS A C 1
ATOM 3039 O O . LYS A 1 380 ? -1.308 5.885 9.624 1.00 92.75 380 LYS A O 1
ATOM 3044 N N . ARG A 1 381 ? -0.111 5.211 7.852 1.00 92.56 381 ARG A N 1
ATOM 3045 C CA . ARG A 1 381 ? -1.299 4.814 7.084 1.00 92.56 381 ARG A CA 1
ATOM 3046 C C . ARG A 1 381 ? -2.088 3.687 7.757 1.00 92.56 381 ARG A C 1
ATOM 3048 O O . ARG A 1 381 ? -3.313 3.732 7.764 1.00 92.56 381 ARG A O 1
ATOM 3055 N N . LEU A 1 382 ? -1.414 2.694 8.338 1.00 91.25 382 LEU A N 1
ATOM 3056 C CA . LEU A 1 382 ? -2.075 1.627 9.098 1.00 91.25 382 LEU A CA 1
ATOM 3057 C C . LEU A 1 382 ? -2.779 2.166 10.349 1.00 91.25 382 LEU A C 1
ATOM 3059 O O . LEU A 1 382 ? -3.848 1.670 10.684 1.00 91.25 382 LEU A O 1
ATOM 3063 N N . GLN A 1 383 ? -2.223 3.180 11.017 1.00 91.88 383 GLN A N 1
ATOM 3064 C CA . GLN A 1 383 ? -2.884 3.873 12.127 1.00 91.88 383 GLN A CA 1
ATOM 3065 C C . GLN A 1 383 ? -4.133 4.628 11.654 1.00 91.88 383 GLN A C 1
ATOM 3067 O O . GLN A 1 383 ? -5.162 4.565 12.323 1.00 91.88 383 GLN A O 1
ATOM 3072 N N . ASP A 1 384 ? -4.077 5.287 10.495 1.00 90.81 384 ASP A N 1
ATOM 3073 C CA . ASP A 1 384 ? -5.238 5.972 9.914 1.00 90.81 384 ASP A CA 1
ATOM 3074 C C . ASP A 1 384 ? -6.348 4.984 9.530 1.00 90.81 384 ASP A C 1
ATOM 3076 O O . ASP A 1 384 ? -7.518 5.228 9.818 1.00 90.81 384 ASP A O 1
ATOM 3080 N N . VAL A 1 385 ? -5.994 3.839 8.936 1.00 90.06 385 VAL A N 1
ATOM 3081 C CA . VAL A 1 385 ? -6.955 2.765 8.625 1.00 90.06 385 VAL A CA 1
ATOM 3082 C C . VAL A 1 385 ? -7.499 2.111 9.897 1.00 90.06 385 VAL A C 1
ATOM 3084 O O . VAL A 1 385 ? -8.684 1.792 9.965 1.00 90.06 385 VAL A O 1
ATOM 3087 N N . ALA A 1 386 ? -6.675 1.956 10.938 1.00 87.94 386 ALA A N 1
ATOM 3088 C CA . ALA A 1 386 ? -7.138 1.483 12.240 1.00 87.94 386 ALA A CA 1
ATOM 3089 C C . ALA A 1 386 ? -8.203 2.426 12.817 1.00 87.94 386 ALA A C 1
ATOM 3091 O O . ALA A 1 386 ? -9.263 1.966 13.236 1.00 87.94 386 ALA A O 1
ATOM 3092 N N . ARG A 1 387 ? -7.952 3.741 12.793 1.00 88.88 387 ARG A N 1
ATOM 3093 C CA . ARG A 1 387 ? -8.905 4.759 13.257 1.00 88.88 387 ARG A CA 1
ATOM 3094 C C . ARG A 1 387 ? -10.194 4.737 12.442 1.00 88.88 387 ARG A C 1
ATOM 3096 O O . ARG A 1 387 ? -11.263 4.582 13.025 1.00 88.88 387 ARG A O 1
ATOM 3103 N N . SER A 1 388 ? -10.102 4.762 11.113 1.00 86.12 388 SER A N 1
ATOM 3104 C CA . SER A 1 388 ? -11.290 4.760 10.250 1.00 86.12 388 SER A CA 1
ATOM 3105 C C . SER A 1 388 ? -12.122 3.479 10.372 1.00 86.12 388 SER A C 1
ATOM 3107 O O . SER A 1 388 ? -13.348 3.538 10.299 1.00 86.12 388 SER A O 1
ATOM 3109 N N . SER A 1 389 ? -11.488 2.328 10.628 1.00 80.94 389 SER A N 1
ATOM 3110 C CA . SER A 1 389 ? -12.202 1.069 10.888 1.00 80.94 389 SER A CA 1
ATOM 3111 C C . SER A 1 389 ? -13.000 1.085 12.197 1.00 80.94 389 SER A C 1
ATOM 3113 O O . SER A 1 389 ? -13.968 0.343 12.343 1.00 80.94 389 SER A O 1
ATOM 3115 N N . VAL A 1 390 ? -12.615 1.940 13.149 1.00 81.38 390 VAL A N 1
ATOM 3116 C CA . VAL A 1 390 ? -13.197 2.003 14.494 1.00 81.38 390 VAL A CA 1
ATOM 3117 C C . VAL A 1 390 ? -14.230 3.133 14.633 1.00 81.38 390 VAL A C 1
ATOM 3119 O O . VAL A 1 390 ? -15.169 2.980 15.411 1.00 81.38 390 VAL A O 1
ATOM 3122 N N . GLU A 1 391 ? -14.118 4.218 13.860 1.00 75.75 391 GLU A N 1
ATOM 3123 C CA . GLU A 1 391 ? -14.933 5.451 13.942 1.00 75.75 391 GLU A CA 1
ATOM 3124 C C . GLU A 1 391 ? -16.454 5.290 13.674 1.00 75.75 391 GLU A C 1
ATOM 3126 O O . GLU A 1 391 ? -17.224 6.222 13.893 1.00 75.75 391 GLU A O 1
ATOM 3131 N N . SER A 1 392 ? -16.943 4.127 13.235 1.00 66.25 392 SER A N 1
ATOM 3132 C CA . SER A 1 392 ? -18.242 3.987 12.547 1.00 66.25 392 SER A CA 1
ATOM 3133 C C . SER A 1 392 ? -19.490 3.678 13.407 1.00 66.25 392 SER A C 1
ATOM 3135 O O . SER A 1 392 ? -20.521 3.258 12.870 1.00 66.25 392 SER A O 1
ATOM 3137 N N . ILE A 1 393 ? -19.478 3.879 14.730 1.00 78.00 393 ILE A N 1
ATOM 3138 C CA . ILE A 1 393 ? -20.603 3.455 15.591 1.00 78.00 393 ILE A CA 1
ATOM 3139 C C . ILE A 1 393 ? -21.695 4.537 15.744 1.00 78.00 393 ILE A C 1
ATOM 3141 O O . ILE A 1 393 ? -21.706 5.310 16.702 1.00 78.00 393 ILE A O 1
ATOM 3145 N N . ALA A 1 394 ? -22.681 4.547 14.844 1.00 79.69 394 ALA A N 1
ATOM 3146 C CA . ALA A 1 394 ? -23.888 5.381 14.954 1.00 79.69 394 ALA A CA 1
ATOM 3147 C C . ALA A 1 394 ? -25.084 4.590 15.535 1.00 79.69 394 ALA A C 1
ATOM 3149 O O . ALA A 1 394 ? -25.945 4.107 14.793 1.00 79.69 394 ALA A O 1
ATOM 3150 N N . LEU A 1 395 ? -25.137 4.407 16.863 1.00 80.50 395 LEU A N 1
ATOM 3151 C CA . LEU A 1 395 ? -26.205 3.624 17.529 1.00 80.50 395 LEU A CA 1
ATOM 3152 C C . LEU A 1 395 ? -27.505 4.405 17.697 1.00 80.50 395 LEU A C 1
ATOM 3154 O O . LEU A 1 395 ? -28.587 3.829 17.671 1.00 80.50 395 LEU A O 1
ATOM 3158 N N . PHE A 1 396 ? -27.398 5.713 17.899 1.00 77.69 396 PHE A N 1
ATOM 3159 C CA . PHE A 1 396 ? -28.520 6.529 18.338 1.00 77.69 396 PHE A CA 1
ATOM 3160 C C . PHE A 1 396 ? -29.478 6.938 17.215 1.00 77.69 396 PHE A C 1
ATOM 3162 O O . PHE A 1 396 ? -30.657 7.136 17.486 1.00 77.69 396 PHE A O 1
ATOM 3169 N N . GLU A 1 397 ? -29.009 6.986 15.966 1.00 78.31 397 GLU A N 1
ATOM 3170 C CA . GLU A 1 397 ? -29.862 7.247 14.797 1.00 78.31 397 GLU A CA 1
ATOM 3171 C C . GLU A 1 397 ? -30.954 6.177 14.639 1.00 78.31 397 GLU A C 1
ATOM 3173 O O . GLU A 1 397 ? -32.110 6.502 14.374 1.00 78.31 397 GLU A O 1
ATOM 3178 N N . ASP A 1 398 ? -30.617 4.904 14.873 1.00 70.44 398 ASP A N 1
ATOM 3179 C CA . ASP A 1 398 ? -31.583 3.801 14.772 1.00 70.44 398 ASP A CA 1
ATOM 3180 C C . ASP A 1 398 ? -32.597 3.831 15.922 1.00 70.44 398 ASP A C 1
ATOM 3182 O O . ASP A 1 398 ? -33.775 3.518 15.733 1.00 70.44 398 ASP A O 1
ATOM 3186 N N . LEU A 1 399 ? -32.150 4.229 17.120 1.00 72.94 399 LEU A N 1
ATOM 3187 C CA . LEU A 1 399 ? -33.025 4.372 18.285 1.00 72.94 399 LEU A CA 1
ATOM 3188 C C . LEU A 1 399 ? -34.056 5.483 18.080 1.00 72.94 399 LEU A C 1
ATOM 3190 O O . LEU A 1 399 ? -35.198 5.320 18.500 1.00 72.94 399 LEU A O 1
ATOM 3194 N N . ASP A 1 400 ? -33.671 6.574 17.419 1.00 71.75 400 ASP A N 1
ATOM 3195 C CA . ASP A 1 400 ? -34.563 7.701 17.137 1.00 71.75 400 ASP A CA 1
ATOM 3196 C C . ASP A 1 400 ? -35.500 7.422 15.950 1.00 71.75 400 ASP A C 1
ATOM 3198 O O . ASP A 1 400 ? -36.628 7.913 15.921 1.00 71.75 400 ASP A O 1
ATOM 3202 N N . ALA A 1 401 ? -35.062 6.610 14.981 1.00 68.56 401 ALA A N 1
ATOM 3203 C CA . ALA A 1 401 ? -35.863 6.225 13.819 1.00 68.56 401 ALA A CA 1
ATOM 3204 C C . ALA A 1 401 ? -36.993 5.235 14.153 1.00 68.56 401 ALA A C 1
ATOM 3206 O O . ALA A 1 401 ? -37.970 5.131 13.407 1.00 68.56 401 ALA A O 1
ATOM 3207 N N . THR A 1 402 ? -36.875 4.499 15.261 1.00 63.88 402 THR A N 1
ATOM 3208 C CA . THR A 1 402 ? -37.872 3.499 15.650 1.00 63.88 402 THR A CA 1
ATOM 3209 C C . THR A 1 402 ? -39.023 4.182 16.403 1.00 63.88 402 THR A C 1
ATOM 3211 O O . THR A 1 402 ? -38.776 4.831 17.422 1.00 63.88 402 THR A O 1
ATOM 3214 N N . PRO A 1 403 ? -40.291 4.062 15.962 1.00 59.22 403 PRO A N 1
ATOM 3215 C CA . PRO A 1 403 ? -41.406 4.692 16.661 1.00 59.22 403 PRO A CA 1
ATOM 3216 C C . PRO A 1 403 ? -41.502 4.160 18.094 1.00 59.22 403 PRO A C 1
ATOM 3218 O O . PRO A 1 403 ? -41.522 2.948 18.316 1.00 59.22 403 PRO A O 1
ATOM 3221 N N . GLN A 1 404 ? -41.587 5.072 19.069 1.00 55.59 404 GLN A N 1
ATOM 3222 C CA . GLN A 1 404 ? -41.821 4.737 20.474 1.00 55.59 404 GLN A CA 1
ATOM 3223 C C . GLN A 1 404 ? -43.221 4.124 20.616 1.00 55.59 404 GLN A C 1
ATOM 3225 O O . GLN A 1 404 ? -44.202 4.822 20.874 1.00 55.59 404 GLN A O 1
ATOM 3230 N N . SER A 1 405 ? -43.344 2.814 20.408 1.00 47.50 405 SER A N 1
ATOM 3231 C CA . SER A 1 405 ? -44.582 2.117 20.733 1.00 47.50 405 SER A CA 1
ATOM 3232 C C . SER A 1 405 ? -44.740 2.140 22.256 1.00 47.50 405 SER A C 1
ATOM 3234 O O . SER A 1 405 ? -43.784 1.802 22.961 1.00 47.50 405 SER A O 1
ATOM 3236 N N . PRO A 1 406 ? -45.915 2.516 22.795 1.00 47.94 406 PRO A N 1
ATOM 3237 C CA . PRO A 1 406 ? -46.168 2.404 24.226 1.00 47.94 406 PRO A CA 1
ATOM 3238 C C . PRO A 1 406 ? -45.894 0.961 24.635 1.00 47.94 406 PRO A C 1
ATOM 3240 O O . PRO A 1 406 ? -46.360 0.060 23.935 1.00 47.94 406 PRO A O 1
ATOM 3243 N N . ALA A 1 407 ? -45.100 0.786 25.700 1.00 47.72 407 ALA A N 1
ATOM 3244 C CA . ALA A 1 407 ? -44.614 -0.480 26.248 1.00 47.72 407 ALA A CA 1
ATOM 3245 C C . ALA A 1 407 ? -45.617 -1.619 26.022 1.00 47.72 407 ALA A C 1
ATOM 3247 O O . ALA A 1 407 ? -46.543 -1.839 26.805 1.00 47.72 407 ALA A O 1
ATOM 3248 N N . SER A 1 408 ? -45.477 -2.304 24.889 1.00 48.66 408 SER A N 1
ATOM 3249 C CA . SER A 1 408 ? -46.345 -3.415 24.569 1.00 48.66 408 SER A CA 1
ATOM 3250 C C . SER A 1 408 ? -45.725 -4.600 25.268 1.00 48.66 408 SER A C 1
ATOM 3252 O O . SER A 1 408 ? -44.703 -5.122 24.828 1.00 48.66 408 SER A O 1
ATOM 3254 N N . ASN A 1 409 ? -46.357 -5.036 26.356 1.00 52.53 409 ASN A N 1
ATOM 3255 C CA . ASN A 1 409 ? -46.006 -6.249 27.100 1.00 52.53 409 ASN A CA 1
ATOM 3256 C C . ASN A 1 409 ? -45.848 -7.495 26.194 1.00 52.53 409 ASN A C 1
ATOM 3258 O O . ASN A 1 409 ? -45.312 -8.512 26.626 1.00 52.53 409 ASN A O 1
ATOM 3262 N N . ALA A 1 410 ? -46.284 -7.420 24.929 1.00 53.66 410 ALA A N 1
ATOM 3263 C CA . ALA A 1 410 ? -46.068 -8.425 23.899 1.00 53.66 410 ALA A CA 1
ATOM 3264 C C . ALA A 1 410 ? -44.584 -8.696 23.568 1.00 53.66 410 ALA A C 1
ATOM 3266 O O . ALA A 1 410 ? -44.253 -9.825 23.210 1.00 53.66 410 ALA A O 1
ATOM 3267 N N . SER A 1 411 ? -43.668 -7.722 23.697 1.00 57.97 411 SER A N 1
ATOM 3268 C CA . SER A 1 411 ? -42.247 -7.955 23.363 1.00 57.97 411 SER A CA 1
ATOM 3269 C C . SER A 1 411 ? -41.508 -8.814 24.401 1.00 57.97 411 SER A C 1
ATOM 3271 O O . SER A 1 411 ? -40.551 -9.509 24.052 1.00 57.97 411 SER A O 1
ATOM 3273 N N . LEU A 1 412 ? -41.985 -8.833 25.651 1.00 63.66 412 LEU A N 1
ATOM 3274 C CA . LEU A 1 412 ? -41.368 -9.534 26.787 1.00 63.66 412 LEU A CA 1
ATOM 3275 C C . LEU A 1 412 ? -41.960 -10.932 27.047 1.00 63.66 412 LEU A C 1
ATOM 3277 O O . LEU A 1 412 ? -41.326 -11.748 27.718 1.00 63.66 412 LEU A O 1
ATOM 3281 N N . ASP A 1 413 ? -43.150 -11.235 26.519 1.00 72.94 413 ASP A N 1
ATOM 3282 C CA . ASP A 1 413 ? -43.792 -12.536 26.720 1.00 72.94 413 ASP A CA 1
ATOM 3283 C C . ASP A 1 413 ? -43.111 -13.627 25.877 1.00 72.94 413 ASP A C 1
ATOM 3285 O O . ASP A 1 413 ? -43.093 -13.581 24.644 1.00 72.94 413 ASP A O 1
ATOM 3289 N N . LEU A 1 414 ? -42.549 -14.640 26.538 1.00 76.31 414 LEU A N 1
ATOM 3290 C CA . LEU A 1 414 ? -41.889 -15.768 25.878 1.00 76.31 414 LEU A CA 1
ATOM 3291 C C . LEU A 1 414 ? -42.891 -16.685 25.167 1.00 76.31 414 LEU A C 1
ATOM 3293 O O . LEU A 1 414 ? -42.538 -17.314 24.170 1.00 76.31 414 LEU A O 1
ATOM 3297 N N . TRP A 1 415 ? -44.143 -16.748 25.621 1.00 77.38 415 TRP A N 1
ATOM 3298 C CA . TRP A 1 415 ? -45.131 -17.682 25.076 1.00 77.38 415 TRP A CA 1
ATOM 3299 C C . TRP A 1 415 ? -45.614 -17.284 23.684 1.00 77.38 415 TRP A C 1
ATOM 3301 O O . TRP A 1 415 ? -45.899 -18.152 22.861 1.00 77.38 415 TRP A O 1
ATOM 3311 N N . GLN A 1 416 ? -45.557 -15.998 23.345 1.00 73.56 416 GLN A N 1
ATOM 3312 C CA . GLN A 1 416 ? -45.775 -15.497 21.986 1.00 73.56 416 GLN A CA 1
ATOM 3313 C C . GLN A 1 416 ? -44.656 -15.885 20.988 1.00 73.56 416 GLN A C 1
ATOM 3315 O O . GLN A 1 416 ? -44.688 -15.470 19.827 1.00 73.56 416 GLN A O 1
ATOM 3320 N N . LEU A 1 417 ? -43.603 -16.601 21.407 1.00 75.56 417 LEU A N 1
ATOM 3321 C CA . LEU A 1 417 ? -42.657 -17.237 20.477 1.00 75.56 417 LEU A CA 1
ATOM 3322 C C . LEU A 1 417 ? -43.244 -18.516 19.879 1.00 75.56 417 LEU A C 1
ATOM 3324 O O . LEU A 1 417 ? -42.910 -18.846 18.749 1.00 75.56 417 LEU A O 1
ATOM 3328 N N . SER A 1 418 ? -44.130 -19.202 20.610 1.00 71.75 418 SER A N 1
ATOM 3329 C CA . SER A 1 418 ? -44.757 -20.452 20.157 1.00 71.75 418 SER A CA 1
ATOM 3330 C C . SER A 1 418 ? -45.715 -20.257 18.980 1.00 71.75 418 SER A C 1
ATOM 3332 O O . SER A 1 418 ? -45.966 -21.193 18.232 1.00 71.75 418 SER A O 1
ATOM 3334 N N . SER A 1 419 ? -46.218 -19.034 18.798 1.00 71.00 419 SER A N 1
ATOM 3335 C CA . SER A 1 419 ? -47.109 -18.651 17.703 1.00 71.00 419 SER A CA 1
ATOM 3336 C C . SER A 1 419 ? -46.378 -18.118 16.466 1.00 71.00 419 SER A C 1
ATOM 3338 O O . SER A 1 419 ? -47.039 -17.717 15.512 1.00 71.00 419 SER A O 1
ATOM 3340 N N . LYS A 1 420 ? -45.039 -18.034 16.483 1.00 75.56 420 LYS A N 1
ATOM 3341 C CA . LYS A 1 420 ? -44.235 -17.607 15.328 1.00 75.56 420 LYS A CA 1
ATOM 3342 C C . LYS A 1 420 ? -43.624 -18.833 14.651 1.00 75.56 420 LYS A C 1
ATOM 3344 O O . LYS A 1 420 ? -42.965 -19.627 15.318 1.00 75.56 420 LYS A O 1
ATOM 3349 N N . ASP A 1 421 ? -43.776 -18.933 13.332 1.00 73.12 421 ASP A N 1
ATOM 3350 C CA . ASP A 1 421 ? -43.111 -19.957 12.519 1.00 73.12 421 ASP A CA 1
ATOM 3351 C C . ASP A 1 421 ? -41.601 -19.675 12.469 1.00 73.12 421 ASP A C 1
ATOM 3353 O O . ASP A 1 421 ? -41.110 -18.890 11.657 1.00 73.12 421 ASP A O 1
ATOM 3357 N N . LEU A 1 422 ? -40.857 -20.262 13.408 1.00 78.38 422 LEU A N 1
ATOM 3358 C CA . LEU A 1 422 ? -39.407 -20.125 13.521 1.00 78.38 422 LEU A CA 1
ATOM 3359 C C . LEU A 1 422 ? -38.725 -21.343 12.896 1.00 78.38 422 LEU A C 1
ATOM 3361 O O . LEU A 1 422 ? -39.009 -22.480 13.264 1.00 78.38 422 LEU A O 1
ATOM 3365 N N . ASP A 1 423 ? -37.790 -21.101 11.977 1.00 75.38 423 ASP A N 1
ATOM 3366 C CA . ASP A 1 423 ? -37.014 -22.166 11.344 1.00 75.38 423 ASP A CA 1
ATOM 3367 C C . ASP A 1 423 ? -36.030 -22.812 12.343 1.00 75.38 423 ASP A C 1
ATOM 3369 O O . ASP A 1 423 ? -35.204 -22.144 12.978 1.00 75.38 423 ASP A O 1
ATOM 3373 N N . LEU A 1 424 ? -36.136 -24.136 12.488 1.00 80.94 424 LEU A N 1
ATOM 3374 C CA . LEU A 1 424 ? -35.348 -24.963 13.408 1.00 80.94 424 LEU A CA 1
ATOM 3375 C C . LEU A 1 424 ? -34.187 -25.695 12.709 1.00 80.94 424 LEU A C 1
ATOM 3377 O O . LEU A 1 424 ? -33.366 -26.309 13.394 1.00 80.94 424 LEU A O 1
ATOM 3381 N N . SER A 1 425 ? -34.090 -25.610 11.378 1.00 78.81 425 SER A N 1
ATOM 3382 C CA . SER A 1 425 ? -33.164 -26.380 10.533 1.00 78.81 425 SER A CA 1
ATOM 3383 C C . SER A 1 425 ? -31.680 -26.230 10.914 1.00 78.81 425 SER A C 1
ATOM 3385 O O . SER A 1 425 ? -30.947 -27.215 10.950 1.00 78.81 425 SER A O 1
ATOM 3387 N N . ASN A 1 426 ? -31.243 -25.028 11.304 1.00 73.38 426 ASN A N 1
ATOM 3388 C CA . ASN A 1 426 ? -29.860 -24.727 11.702 1.00 73.38 426 ASN A CA 1
ATOM 3389 C C . ASN A 1 426 ? -29.657 -24.792 13.224 1.00 73.38 426 ASN A C 1
ATOM 3391 O O . ASN A 1 426 ? -29.268 -23.807 13.858 1.00 73.38 426 ASN A O 1
ATOM 3395 N N . GLY A 1 427 ? -29.973 -25.936 13.837 1.00 77.38 427 GLY A N 1
ATOM 3396 C CA . GLY A 1 427 ? -29.778 -26.155 15.277 1.00 77.38 427 GLY A CA 1
ATOM 3397 C C . GLY A 1 427 ? -30.552 -25.165 16.154 1.00 77.38 427 GLY A C 1
ATOM 3398 O O . GLY A 1 427 ? -30.064 -24.763 17.211 1.00 77.38 427 GLY A O 1
ATOM 3399 N N . ALA A 1 428 ? -31.723 -24.720 15.683 1.00 82.50 428 ALA A N 1
ATOM 3400 C CA . ALA A 1 428 ? -32.579 -23.750 16.365 1.00 82.50 428 ALA A CA 1
ATOM 3401 C C . ALA A 1 428 ? -31.874 -22.425 16.751 1.00 82.50 428 ALA A C 1
ATOM 3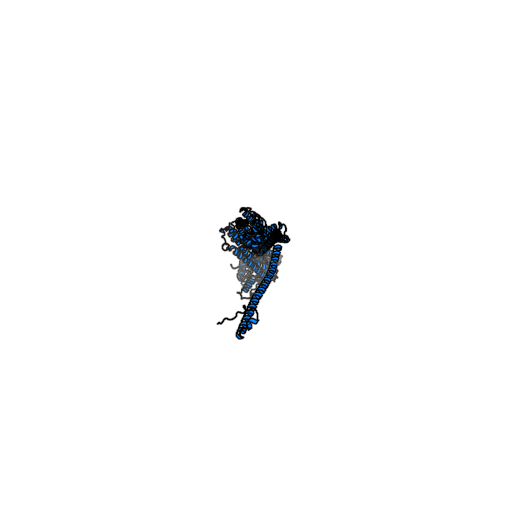403 O O . ALA A 1 428 ? -32.259 -21.769 17.721 1.00 82.50 428 ALA A O 1
ATOM 3404 N N . GLN A 1 429 ? -30.846 -21.988 16.008 1.00 83.81 429 GLN A N 1
ATOM 3405 C CA . GLN A 1 429 ? -30.118 -20.745 16.312 1.00 83.81 429 GLN A CA 1
ATOM 3406 C C . GLN A 1 429 ? -31.016 -19.501 16.291 1.00 83.81 429 GLN A C 1
ATOM 3408 O O . GLN A 1 429 ? -30.882 -18.642 17.163 1.00 83.81 429 GLN A O 1
ATOM 3413 N N . LEU A 1 430 ? -31.938 -19.406 15.328 1.00 81.94 430 LEU A N 1
ATOM 3414 C CA . LEU A 1 430 ? -32.900 -18.301 15.247 1.00 81.94 430 LEU A CA 1
ATOM 3415 C C . LEU A 1 430 ? -33.866 -18.313 16.434 1.00 81.94 430 LEU A C 1
ATOM 3417 O O . LEU A 1 430 ? -34.131 -17.265 17.021 1.00 81.94 430 LEU A O 1
ATOM 3421 N N . PHE A 1 431 ? -34.319 -19.498 16.845 1.00 84.81 431 PHE A N 1
ATOM 3422 C CA . PHE A 1 431 ? -35.136 -19.674 18.043 1.00 84.81 431 PHE A CA 1
ATOM 3423 C C . PHE A 1 431 ? -34.375 -19.252 19.311 1.00 84.81 431 PHE A C 1
ATOM 3425 O O . PHE A 1 431 ? -34.888 -18.461 20.101 1.00 84.81 431 PHE A O 1
ATOM 3432 N N . ARG A 1 432 ? -33.114 -19.678 19.475 1.00 86.94 432 ARG A N 1
ATOM 3433 C CA . ARG A 1 432 ? -32.263 -19.273 20.608 1.00 86.94 432 ARG A CA 1
ATOM 3434 C C . ARG A 1 432 ? -32.018 -17.765 20.638 1.00 86.94 432 ARG A C 1
ATOM 3436 O O . ARG A 1 432 ? -32.102 -17.175 21.712 1.00 86.94 432 ARG A O 1
ATOM 3443 N N . LYS A 1 433 ? -31.724 -17.144 19.490 1.00 84.44 433 LYS A N 1
ATOM 3444 C CA . LYS A 1 433 ? -31.580 -15.683 19.379 1.00 84.44 433 LYS A CA 1
ATOM 3445 C C . LYS A 1 433 ? -32.880 -14.988 19.778 1.00 84.44 433 LYS A C 1
ATOM 3447 O O . LYS A 1 433 ? -32.850 -14.179 20.690 1.00 84.44 433 LYS A O 1
ATOM 3452 N N . SER A 1 434 ? -34.017 -15.432 19.242 1.00 83.94 434 SER A N 1
ATOM 3453 C CA . SER A 1 434 ? -35.339 -14.883 19.577 1.00 83.94 434 SER A CA 1
ATOM 3454 C C . SER A 1 434 ? -35.671 -14.979 21.072 1.00 83.94 434 SER A C 1
ATOM 3456 O O . SER A 1 434 ? -36.236 -14.044 21.635 1.00 83.94 434 SER A O 1
ATOM 3458 N N . ILE A 1 435 ? -35.301 -16.078 21.743 1.00 86.56 435 ILE A N 1
ATOM 3459 C CA . ILE A 1 435 ? -35.449 -16.210 23.203 1.00 86.56 435 ILE A CA 1
ATOM 3460 C C . ILE A 1 435 ? -34.569 -15.196 23.935 1.00 86.56 435 ILE A C 1
ATOM 3462 O O . ILE A 1 435 ? -35.039 -14.536 24.860 1.00 86.56 435 ILE A O 1
ATOM 3466 N N . LEU A 1 436 ? -33.293 -15.087 23.556 1.00 84.81 436 LEU A N 1
ATOM 3467 C CA . LEU A 1 436 ? -32.358 -14.159 24.191 1.00 84.81 436 LEU A CA 1
ATOM 3468 C C . LEU A 1 436 ? -32.781 -12.706 23.974 1.00 84.81 436 LEU A C 1
ATOM 3470 O O . LEU A 1 436 ? -32.750 -11.925 24.921 1.00 84.81 436 LEU A O 1
ATOM 3474 N N . ASP A 1 437 ? -33.232 -12.365 22.771 1.00 83.25 437 ASP A N 1
ATOM 3475 C CA . ASP A 1 437 ? -33.697 -11.027 22.425 1.00 83.25 437 ASP A CA 1
ATOM 3476 C C . ASP A 1 437 ? -34.908 -10.638 23.280 1.00 83.25 437 ASP A C 1
ATOM 3478 O O . ASP A 1 437 ? -34.910 -9.558 23.864 1.00 83.25 437 ASP A O 1
ATOM 3482 N N . ARG A 1 438 ? -35.875 -11.545 23.485 1.00 82.19 438 ARG A N 1
ATOM 3483 C CA . ARG A 1 438 ? -37.010 -11.291 24.392 1.00 82.19 438 ARG A CA 1
ATOM 3484 C C . ARG A 1 438 ? -36.612 -11.250 25.863 1.00 82.19 438 ARG A C 1
ATOM 3486 O O . ARG A 1 438 ? -37.055 -10.363 26.585 1.00 82.19 438 ARG A O 1
ATOM 3493 N N . ARG A 1 439 ? -35.738 -12.156 26.318 1.00 81.81 439 ARG A N 1
ATOM 3494 C CA . ARG A 1 439 ? -35.239 -12.173 27.707 1.00 81.81 439 ARG A CA 1
ATOM 3495 C C . ARG A 1 439 ? -34.520 -10.874 28.068 1.00 81.81 439 ARG A C 1
ATOM 3497 O O . ARG A 1 439 ? -34.637 -10.408 29.194 1.00 81.81 439 ARG A O 1
ATOM 3504 N N . HIS A 1 440 ? -33.750 -10.325 27.134 1.00 80.12 440 HIS A N 1
ATOM 3505 C CA . HIS A 1 440 ? -33.008 -9.080 27.313 1.00 80.12 440 HIS A CA 1
ATOM 3506 C C . HIS A 1 440 ? -33.812 -7.835 26.909 1.00 80.12 440 HIS A C 1
ATOM 3508 O O . HIS A 1 440 ? -33.254 -6.741 26.920 1.00 80.12 440 HIS A O 1
ATOM 3514 N N . GLY A 1 441 ? -35.094 -7.988 26.550 1.00 78.88 441 GLY A N 1
ATOM 3515 C CA . GLY A 1 441 ? -35.972 -6.887 26.155 1.00 78.88 441 GLY A CA 1
ATOM 3516 C C . GLY A 1 441 ? -35.438 -6.079 24.969 1.00 78.88 441 GLY A C 1
ATOM 3517 O O . GLY A 1 441 ? -35.504 -4.849 24.975 1.00 78.88 441 GLY A O 1
ATOM 3518 N N . ARG A 1 442 ? -34.845 -6.759 23.981 1.00 81.81 442 ARG A N 1
ATOM 3519 C CA . ARG A 1 442 ? -34.328 -6.143 22.759 1.00 81.81 442 ARG A CA 1
ATOM 3520 C C . ARG A 1 442 ? -35.468 -5.856 21.792 1.00 81.81 442 ARG A C 1
ATOM 3522 O O . ARG A 1 442 ? -35.859 -6.723 21.009 1.00 81.81 442 ARG A O 1
ATOM 3529 N N . ASP A 1 443 ? -35.962 -4.626 21.850 1.00 79.81 443 ASP A N 1
ATOM 3530 C CA . ASP A 1 443 ? -36.890 -4.074 20.864 1.00 79.81 443 ASP A CA 1
ATOM 3531 C C . ASP A 1 443 ? -36.206 -3.917 19.493 1.00 79.81 443 ASP A C 1
ATOM 3533 O O . ASP A 1 443 ? -34.978 -3.971 19.400 1.00 79.81 443 ASP A O 1
ATOM 3537 N N . GLU A 1 444 ? -36.982 -3.710 18.425 1.00 79.50 444 GLU A N 1
ATOM 3538 C CA . GLU A 1 444 ? -36.470 -3.640 17.041 1.00 79.50 444 GLU A CA 1
ATOM 3539 C C . GLU A 1 444 ? -35.319 -2.630 16.881 1.00 79.50 444 GLU A C 1
ATOM 3541 O O . GLU A 1 444 ? -34.287 -2.960 16.294 1.00 79.50 444 GLU A O 1
ATOM 3546 N N . GLY A 1 445 ? -35.431 -1.450 17.503 1.00 80.56 445 GLY A N 1
ATOM 3547 C CA . GLY A 1 445 ? -34.362 -0.446 17.511 1.00 80.56 445 GLY A CA 1
ATOM 3548 C C . GLY A 1 445 ? -33.093 -0.917 18.232 1.00 80.56 445 GLY A C 1
ATOM 3549 O O . GLY A 1 445 ? -31.987 -0.741 17.728 1.00 80.56 445 GLY A O 1
ATOM 3550 N N . LEU A 1 446 ? -33.226 -1.603 19.375 1.00 85.62 446 LEU A N 1
ATOM 3551 C CA . LEU A 1 446 ? -32.067 -2.133 20.102 1.00 85.62 446 LEU A CA 1
ATOM 3552 C C . LEU A 1 446 ? -31.417 -3.308 19.355 1.00 85.62 446 LEU A C 1
ATOM 3554 O O . LEU A 1 446 ? -30.198 -3.466 19.399 1.00 85.62 446 LEU A O 1
ATOM 3558 N N . GLN A 1 447 ? -32.200 -4.119 18.640 1.00 85.81 447 GLN A N 1
ATOM 3559 C CA . GLN A 1 447 ? -31.666 -5.178 17.781 1.00 85.81 447 GLN A CA 1
ATOM 3560 C C . GLN A 1 447 ? -30.812 -4.598 16.646 1.00 85.81 447 GLN A C 1
ATOM 3562 O O . GLN A 1 447 ? -29.736 -5.138 16.381 1.00 85.81 447 GLN A O 1
ATOM 3567 N N . ALA A 1 448 ? -31.229 -3.486 16.030 1.00 87.06 448 ALA A N 1
ATOM 3568 C CA . ALA A 1 448 ? -30.424 -2.772 15.037 1.00 87.06 448 ALA A CA 1
ATOM 3569 C C . ALA A 1 448 ? -29.094 -2.276 15.635 1.00 87.06 448 ALA A C 1
ATOM 3571 O O . ALA A 1 448 ? -28.026 -2.560 15.083 1.00 87.06 448 ALA A O 1
ATOM 3572 N N . CYS A 1 449 ? -29.126 -1.667 16.828 1.00 88.56 449 CYS A N 1
ATOM 3573 C CA . CYS A 1 449 ? -27.913 -1.266 17.550 1.00 88.56 449 CYS A CA 1
ATOM 3574 C C . CYS A 1 449 ? -26.979 -2.455 17.826 1.00 88.56 449 CYS A C 1
ATOM 3576 O O . CYS A 1 449 ? -25.775 -2.371 17.588 1.00 88.56 449 CYS A O 1
ATOM 3578 N N . VAL A 1 450 ? -27.515 -3.587 18.295 1.00 88.38 450 VAL A N 1
ATOM 3579 C CA . VAL A 1 450 ? -26.729 -4.804 18.567 1.00 88.38 450 VAL A CA 1
ATOM 3580 C C . VAL A 1 450 ? -26.111 -5.367 17.287 1.00 88.38 450 VAL A C 1
ATOM 3582 O O . VAL A 1 450 ? -24.967 -5.822 17.311 1.00 88.38 450 VAL A O 1
ATOM 3585 N N . GLN A 1 451 ? -26.819 -5.324 16.156 1.00 88.50 451 GLN A N 1
ATOM 3586 C CA . GLN A 1 451 ? -26.268 -5.724 14.859 1.00 88.50 451 GLN A CA 1
ATOM 3587 C C . GLN A 1 451 ? -25.124 -4.805 14.417 1.00 88.50 451 GLN A C 1
ATOM 3589 O O . GLN A 1 451 ? -24.085 -5.319 13.996 1.00 88.50 451 GLN A O 1
ATOM 3594 N N . LYS A 1 452 ? -25.258 -3.481 14.576 1.00 89.06 452 LYS A N 1
ATOM 3595 C CA . LYS A 1 452 ? -24.165 -2.527 14.319 1.00 89.06 452 LYS A CA 1
ATOM 3596 C C . LYS A 1 452 ? -22.963 -2.792 15.223 1.00 89.06 452 LYS A C 1
ATOM 3598 O O . LYS A 1 452 ? -21.851 -2.904 14.719 1.00 89.06 452 LYS A O 1
ATOM 3603 N N . LEU A 1 453 ? -23.181 -3.005 16.522 1.00 90.44 453 LEU A N 1
ATOM 3604 C CA . LEU A 1 453 ? -22.115 -3.381 17.456 1.00 90.44 453 LEU A CA 1
ATOM 3605 C C . LEU A 1 453 ? -21.445 -4.704 17.055 1.00 90.44 453 LEU A C 1
ATOM 3607 O O . LEU A 1 453 ? -20.227 -4.811 17.117 1.00 90.44 453 LEU A O 1
ATOM 3611 N N . ASN A 1 454 ? -22.203 -5.725 16.636 1.00 90.38 454 ASN A N 1
ATOM 3612 C CA . ASN A 1 454 ? -21.653 -7.000 16.145 1.00 90.38 454 ASN A CA 1
ATOM 3613 C C . ASN A 1 454 ? -20.790 -6.813 14.895 1.00 90.38 454 ASN A C 1
ATOM 3615 O O . ASN A 1 454 ? -19.714 -7.399 14.799 1.00 90.38 454 ASN A O 1
ATOM 3619 N N . LYS A 1 455 ? -21.261 -6.010 13.936 1.00 90.25 455 LYS A N 1
ATOM 3620 C CA . LYS A 1 455 ? -20.500 -5.689 12.729 1.00 90.25 455 LYS A CA 1
ATOM 3621 C C . LYS A 1 455 ? -19.199 -4.972 13.090 1.00 90.25 455 LYS A C 1
ATOM 3623 O O . LYS A 1 455 ? -18.142 -5.418 12.662 1.00 90.25 455 LYS A O 1
ATOM 3628 N N . TRP A 1 456 ? -19.285 -3.960 13.948 1.00 91.06 456 TRP A N 1
ATOM 3629 C CA . TRP A 1 456 ? -18.131 -3.218 14.445 1.00 91.06 456 TRP A CA 1
ATOM 3630 C C . TRP A 1 456 ? -17.104 -4.131 15.129 1.00 91.06 456 TRP A C 1
ATOM 3632 O O . TRP A 1 456 ? -15.927 -4.099 14.789 1.00 91.06 456 TRP A O 1
ATOM 3642 N N . THR A 1 457 ? -17.528 -5.048 16.007 1.00 90.19 457 THR A N 1
ATOM 3643 C CA . THR A 1 457 ? -16.586 -6.001 16.623 1.00 90.19 457 THR A CA 1
ATOM 3644 C C . THR A 1 457 ? -15.981 -6.987 15.636 1.00 90.19 457 THR A C 1
ATOM 3646 O O . THR A 1 457 ? -14.821 -7.349 15.786 1.00 90.19 457 THR A O 1
ATOM 3649 N N . ASN A 1 458 ? -16.725 -7.407 14.610 1.00 90.00 458 ASN A N 1
ATOM 3650 C CA . ASN A 1 458 ? -16.168 -8.274 13.574 1.00 90.00 458 ASN A CA 1
ATOM 3651 C C . ASN A 1 458 ? -15.087 -7.543 12.762 1.00 90.00 458 ASN A C 1
ATOM 3653 O O . ASN A 1 458 ? -14.057 -8.140 12.456 1.00 90.00 458 ASN A O 1
ATOM 3657 N N . GLU A 1 459 ? -15.297 -6.265 12.436 1.00 88.19 459 GLU A N 1
ATOM 3658 C CA . GLU A 1 459 ? -14.306 -5.414 11.762 1.00 88.19 459 GLU A CA 1
ATOM 3659 C C . GLU A 1 459 ? -13.052 -5.250 12.637 1.00 88.19 459 GLU A C 1
ATOM 3661 O O . GLU A 1 459 ? -11.934 -5.505 12.180 1.00 88.19 459 GLU A O 1
ATOM 3666 N N . MET A 1 460 ? -13.226 -4.987 13.932 1.00 90.19 460 MET A N 1
ATOM 3667 C CA . MET A 1 460 ? -12.127 -4.959 14.902 1.00 90.19 460 MET A CA 1
ATOM 3668 C C . MET A 1 460 ? -11.367 -6.288 14.989 1.00 90.19 460 MET A C 1
ATOM 3670 O O . MET A 1 460 ? -10.139 -6.294 14.958 1.00 90.19 460 MET A O 1
ATOM 3674 N N . ASP A 1 461 ? -12.067 -7.424 15.041 1.00 90.00 461 ASP A N 1
ATOM 3675 C CA . ASP A 1 461 ? -11.449 -8.753 15.054 1.00 90.00 461 ASP A CA 1
ATOM 3676 C C . ASP A 1 461 ? -10.687 -9.052 13.762 1.00 90.00 461 ASP A C 1
ATOM 3678 O O . ASP A 1 461 ? -9.660 -9.738 13.789 1.00 90.00 461 ASP A O 1
ATOM 3682 N N . THR A 1 462 ? -11.181 -8.583 12.610 1.00 89.94 462 THR A N 1
ATOM 3683 C CA . THR A 1 462 ? -10.444 -8.708 11.346 1.00 89.94 462 THR A CA 1
ATOM 3684 C C . THR A 1 462 ? -9.155 -7.899 11.386 1.00 89.94 462 THR A C 1
ATOM 3686 O O . THR A 1 462 ? -8.099 -8.456 11.089 1.00 89.94 462 THR A O 1
ATOM 3689 N N . PHE A 1 463 ? -9.209 -6.642 11.831 1.00 90.31 463 PHE A N 1
ATOM 3690 C CA . PHE A 1 463 ? -8.030 -5.789 11.946 1.00 90.31 463 PHE A CA 1
ATOM 3691 C C . PHE A 1 463 ? -7.025 -6.339 12.966 1.00 90.31 463 PHE A C 1
ATOM 3693 O O . PHE A 1 463 ? -5.830 -6.426 12.687 1.00 90.31 463 PHE A O 1
ATOM 3700 N N . TRP A 1 464 ? -7.501 -6.813 14.119 1.00 90.44 464 TRP A N 1
ATOM 3701 C CA . TRP A 1 464 ? -6.656 -7.427 15.139 1.00 90.44 464 TRP A CA 1
ATOM 3702 C C . TRP A 1 464 ? -5.925 -8.668 14.621 1.00 90.44 464 TRP A C 1
ATOM 3704 O O . TRP A 1 464 ? -4.728 -8.826 14.861 1.00 90.44 464 TRP A O 1
ATOM 3714 N N . ARG A 1 465 ? -6.604 -9.533 13.856 1.00 90.44 465 ARG A N 1
ATOM 3715 C CA . ARG A 1 465 ? -5.960 -10.687 13.205 1.00 90.44 465 ARG A CA 1
ATOM 3716 C C . ARG A 1 465 ? -4.856 -10.260 12.240 1.00 90.44 465 ARG A C 1
ATOM 3718 O O . ARG A 1 465 ? -3.809 -10.903 12.214 1.00 90.44 465 ARG A O 1
ATOM 3725 N N . LEU A 1 466 ? -5.053 -9.172 11.498 1.00 89.19 466 LEU A N 1
ATOM 3726 C CA . LEU A 1 466 ? -4.028 -8.611 10.613 1.00 89.19 466 LEU A CA 1
ATOM 3727 C C . LEU A 1 466 ? -2.839 -8.038 11.391 1.00 89.19 466 LEU A C 1
ATOM 3729 O O . LEU A 1 466 ? -1.691 -8.232 10.995 1.00 89.19 466 LEU A O 1
ATOM 3733 N N . LEU A 1 467 ? -3.086 -7.418 12.543 1.00 89.44 467 LEU A N 1
ATOM 3734 C CA . LEU A 1 467 ? -2.029 -6.956 13.440 1.00 89.44 467 LEU A CA 1
ATOM 3735 C C . LEU A 1 467 ? -1.211 -8.129 14.005 1.00 89.44 467 LEU A C 1
ATOM 3737 O O . LEU A 1 467 ? 0.020 -8.076 14.028 1.00 89.44 467 LEU A O 1
ATOM 3741 N N . GLN A 1 468 ? -1.866 -9.229 14.389 1.00 88.00 468 GLN A N 1
ATOM 3742 C CA . GLN A 1 468 ? -1.167 -10.452 14.799 1.00 88.00 468 GLN A CA 1
ATOM 3743 C C . GLN A 1 468 ? -0.368 -11.068 13.644 1.00 88.00 468 GLN A C 1
ATOM 3745 O O . GLN A 1 468 ? 0.773 -11.489 13.841 1.00 88.00 468 GLN A O 1
ATOM 3750 N N . GLN A 1 469 ? -0.919 -11.062 12.426 1.00 87.62 469 GLN A N 1
ATOM 3751 C CA . GLN A 1 469 ? -0.202 -11.507 11.233 1.00 87.62 469 GLN A CA 1
ATOM 3752 C C . GLN A 1 469 ? 1.075 -10.686 11.023 1.00 87.62 469 GLN A C 1
ATOM 3754 O O . GLN A 1 469 ? 2.142 -11.266 10.820 1.00 87.62 469 GLN A O 1
ATOM 3759 N N . MET A 1 470 ? 0.996 -9.361 11.157 1.00 86.50 470 MET A N 1
ATOM 3760 C CA . MET A 1 470 ? 2.148 -8.465 11.064 1.00 86.50 470 MET A CA 1
ATOM 3761 C C . MET A 1 470 ? 3.232 -8.801 12.101 1.00 86.50 470 MET A C 1
ATOM 3763 O O . MET A 1 470 ? 4.404 -8.879 11.742 1.00 86.50 470 MET A O 1
ATOM 3767 N N . ARG A 1 471 ? 2.853 -9.096 13.352 1.00 86.94 471 ARG A N 1
ATOM 3768 C CA . ARG A 1 471 ? 3.795 -9.523 14.406 1.00 86.94 471 ARG A CA 1
ATOM 3769 C C . ARG A 1 471 ? 4.444 -10.878 14.112 1.00 86.94 471 ARG A C 1
ATOM 3771 O O . ARG A 1 471 ? 5.608 -11.095 14.431 1.00 86.94 471 ARG A O 1
ATOM 3778 N N . SER A 1 472 ? 3.686 -11.794 13.512 1.00 84.31 472 SER A N 1
ATOM 3779 C CA . SER A 1 472 ? 4.139 -13.150 13.176 1.00 84.31 472 SER A CA 1
ATOM 3780 C C . SER A 1 472 ? 4.869 -13.263 11.832 1.00 84.31 472 S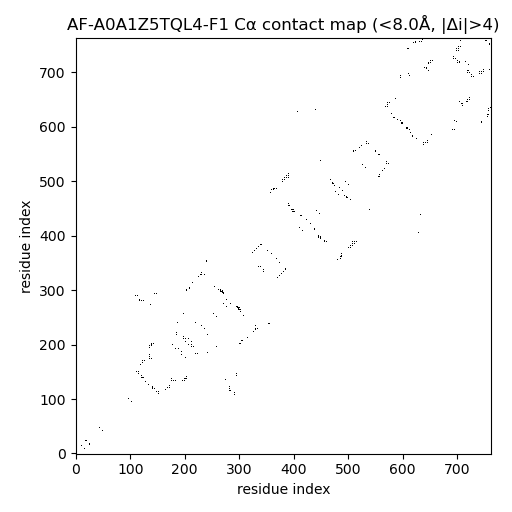ER A C 1
ATOM 3782 O O . SER A 1 472 ? 5.303 -14.356 11.465 1.00 84.31 472 SER A O 1
ATOM 3784 N N . THR A 1 473 ? 4.984 -12.165 11.075 1.00 83.19 473 THR A N 1
ATOM 3785 C CA . THR A 1 473 ? 5.572 -12.188 9.732 1.00 83.19 473 THR A CA 1
ATOM 3786 C C . THR A 1 473 ? 7.058 -12.522 9.823 1.00 83.19 473 THR A C 1
ATOM 3788 O O . THR A 1 473 ? 7.848 -11.782 10.409 1.00 83.19 473 THR A O 1
ATOM 3791 N N . ARG A 1 474 ? 7.441 -13.656 9.230 1.00 80.25 474 ARG A N 1
ATOM 3792 C CA . ARG A 1 474 ? 8.828 -14.118 9.173 1.00 80.25 474 ARG A CA 1
ATOM 3793 C C . ARG A 1 474 ? 9.531 -13.480 7.989 1.00 80.25 474 ARG A C 1
ATOM 3795 O O . ARG A 1 474 ? 9.424 -13.950 6.866 1.00 80.25 474 ARG A O 1
ATOM 3802 N N . TRP A 1 475 ? 10.243 -12.394 8.254 1.00 80.88 475 TRP A N 1
ATOM 3803 C CA . TRP A 1 475 ? 10.992 -11.686 7.220 1.00 80.88 475 TRP A CA 1
ATOM 3804 C C . TRP A 1 475 ? 12.239 -12.445 6.751 1.00 80.88 475 TRP A C 1
ATOM 3806 O O . TRP A 1 475 ? 12.656 -12.265 5.617 1.00 80.88 475 TRP A O 1
ATOM 3816 N N . GLN A 1 476 ? 12.823 -13.289 7.608 1.00 68.25 476 GLN A N 1
ATOM 3817 C CA . GLN A 1 476 ? 14.052 -14.034 7.306 1.00 68.25 476 GLN A CA 1
ATOM 3818 C C . GLN A 1 476 ? 13.852 -15.110 6.229 1.00 68.25 476 GLN A C 1
ATOM 3820 O O . GLN A 1 476 ? 14.719 -15.274 5.387 1.00 68.25 476 GLN A O 1
ATOM 3825 N N . ASP A 1 477 ? 12.704 -15.796 6.217 1.00 71.44 477 ASP A N 1
ATOM 3826 C CA . ASP A 1 477 ? 12.451 -16.910 5.288 1.00 71.44 477 ASP A CA 1
ATOM 3827 C C . ASP A 1 477 ? 12.293 -16.448 3.820 1.00 71.44 477 ASP A C 1
ATOM 3829 O O . ASP A 1 477 ? 12.391 -17.257 2.901 1.00 71.44 477 ASP A O 1
ATOM 3833 N N . GLU A 1 478 ? 12.019 -15.159 3.595 1.00 71.12 478 GLU A N 1
ATOM 3834 C CA . GLU A 1 478 ? 11.728 -14.583 2.271 1.00 71.12 478 GLU A CA 1
ATOM 3835 C C . GLU A 1 478 ? 12.750 -13.539 1.812 1.00 71.12 478 GLU A C 1
ATOM 3837 O O . GLU A 1 478 ? 12.645 -13.013 0.702 1.00 71.12 478 GLU A O 1
ATOM 3842 N N . LEU A 1 479 ? 13.716 -13.201 2.665 1.00 74.50 479 LEU A N 1
ATOM 3843 C CA . LEU A 1 479 ? 14.805 -12.307 2.312 1.00 74.50 479 LEU A CA 1
ATOM 3844 C C . LEU A 1 479 ? 15.962 -13.157 1.778 1.00 74.50 479 LEU A C 1
ATOM 3846 O O . LEU A 1 479 ? 16.467 -14.024 2.478 1.00 74.50 479 LEU A O 1
ATOM 3850 N N . ASP A 1 480 ? 16.415 -12.878 0.555 1.00 70.12 480 ASP A N 1
ATOM 3851 C CA . ASP A 1 480 ? 17.545 -13.594 -0.066 1.00 70.12 480 ASP A CA 1
ATOM 3852 C C . ASP A 1 480 ? 18.900 -13.335 0.633 1.00 70.12 480 ASP A C 1
ATOM 3854 O O . ASP A 1 480 ? 19.924 -13.885 0.229 1.00 70.12 480 ASP A O 1
ATOM 3858 N N . VAL A 1 481 ? 18.928 -12.451 1.637 1.00 67.69 481 VAL A N 1
ATOM 3859 C CA . VAL A 1 481 ? 20.133 -12.002 2.340 1.00 67.69 481 VAL A CA 1
ATOM 3860 C C . VAL A 1 481 ? 19.875 -11.996 3.844 1.00 67.69 481 VAL A C 1
ATOM 3862 O O . VAL A 1 481 ? 18.814 -11.559 4.288 1.00 67.69 481 VAL A O 1
ATOM 3865 N N . ASP A 1 482 ? 20.840 -12.447 4.642 1.00 75.69 482 ASP A N 1
ATOM 3866 C CA . ASP A 1 482 ? 20.703 -12.444 6.096 1.00 75.69 482 ASP A CA 1
ATOM 3867 C C . ASP A 1 482 ? 20.710 -11.003 6.623 1.00 75.69 482 ASP A C 1
ATOM 3869 O O . ASP A 1 482 ? 21.457 -10.154 6.140 1.00 75.69 482 ASP A O 1
ATOM 3873 N N . PHE A 1 483 ? 19.909 -10.683 7.649 1.00 73.12 483 PHE A N 1
ATOM 3874 C CA . PHE A 1 483 ? 19.979 -9.323 8.210 1.00 73.12 483 PHE A CA 1
ATOM 3875 C C . PHE A 1 483 ? 21.309 -9.055 8.920 1.00 73.12 483 PHE A C 1
ATOM 3877 O O . PHE A 1 483 ? 21.609 -7.905 9.214 1.00 73.12 483 PHE A O 1
ATOM 3884 N N . ASP A 1 484 ? 22.108 -10.084 9.184 1.00 75.50 484 ASP A N 1
ATOM 3885 C CA . ASP A 1 484 ? 23.454 -9.930 9.725 1.00 75.50 484 ASP A CA 1
ATOM 3886 C C . ASP A 1 484 ? 24.371 -9.215 8.701 1.00 75.50 484 ASP A C 1
ATOM 3888 O O . ASP A 1 484 ? 25.356 -8.585 9.082 1.00 75.50 484 ASP A O 1
ATOM 3892 N N . ASP A 1 485 ? 24.004 -9.229 7.410 1.00 73.62 485 ASP A N 1
ATOM 3893 C CA . ASP A 1 485 ? 24.650 -8.451 6.345 1.00 73.62 485 ASP A CA 1
ATOM 3894 C C . ASP A 1 485 ? 24.151 -6.991 6.260 1.00 73.62 485 ASP A C 1
ATOM 3896 O O . ASP A 1 485 ? 24.680 -6.202 5.469 1.00 73.62 485 ASP A O 1
ATOM 3900 N N . LEU A 1 486 ? 23.128 -6.610 7.037 1.00 73.25 486 LEU A N 1
ATOM 3901 C CA . LEU A 1 486 ? 22.576 -5.254 7.075 1.00 73.25 486 LEU A CA 1
ATOM 3902 C C . LEU A 1 486 ? 23.193 -4.432 8.211 1.00 73.25 486 LEU A C 1
ATOM 3904 O O . LEU A 1 486 ? 23.300 -4.881 9.352 1.00 73.25 486 LEU A O 1
ATOM 3908 N N . GLU A 1 487 ? 23.497 -3.165 7.927 1.00 70.31 487 GLU A N 1
ATOM 3909 C CA . GLU A 1 487 ? 23.804 -2.194 8.979 1.00 70.31 487 GLU A CA 1
ATOM 3910 C C . GLU A 1 487 ? 22.577 -2.021 9.891 1.00 70.31 487 GLU A C 1
ATOM 3912 O O . GLU A 1 487 ? 21.481 -1.716 9.420 1.00 70.31 487 GLU A O 1
ATOM 3917 N N . ASN A 1 488 ? 22.761 -2.245 11.197 1.00 76.88 488 ASN A N 1
ATOM 3918 C CA . ASN A 1 488 ? 21.700 -2.254 12.214 1.00 76.88 488 ASN A CA 1
ATOM 3919 C C . ASN A 1 488 ? 20.582 -3.286 11.945 1.00 76.88 488 ASN A C 1
ATOM 3921 O O . ASN A 1 488 ? 19.421 -3.067 12.298 1.00 76.88 488 ASN A O 1
ATOM 3925 N N . GLY A 1 489 ? 20.919 -4.430 11.338 1.00 77.56 489 GLY A N 1
ATOM 3926 C CA . GLY A 1 489 ? 19.960 -5.475 10.974 1.00 77.56 489 GLY A CA 1
ATOM 3927 C C . GLY A 1 489 ? 19.059 -5.948 12.117 1.00 77.56 489 GLY A C 1
ATOM 3928 O O . GLY A 1 489 ? 17.852 -6.089 11.919 1.00 77.56 489 GLY A O 1
ATOM 3929 N N . ASP A 1 490 ? 19.601 -6.123 13.325 1.00 80.56 490 ASP A N 1
ATOM 3930 C CA . ASP A 1 490 ? 18.818 -6.533 14.499 1.00 80.56 490 ASP A CA 1
ATOM 3931 C C . ASP A 1 490 ? 17.824 -5.460 14.961 1.00 80.56 490 ASP A C 1
ATOM 3933 O O . ASP A 1 490 ? 16.687 -5.783 15.313 1.00 80.56 490 ASP A O 1
ATOM 3937 N N . GLU A 1 491 ? 18.207 -4.182 14.901 1.00 83.56 491 GLU A N 1
ATOM 3938 C CA . GLU A 1 491 ? 17.306 -3.067 15.206 1.00 83.56 491 GLU A CA 1
ATOM 3939 C C . GLU A 1 491 ? 16.172 -3.004 14.178 1.00 83.56 491 GLU A C 1
ATOM 3941 O O . GLU A 1 491 ? 15.006 -2.876 14.547 1.00 83.56 491 GLU A O 1
ATOM 3946 N N . ILE A 1 492 ? 16.485 -3.175 12.888 1.00 82.44 492 ILE A N 1
ATOM 3947 C CA . ILE A 1 492 ? 15.489 -3.210 11.809 1.00 82.44 492 ILE A CA 1
ATOM 3948 C C . ILE A 1 492 ? 14.547 -4.410 11.983 1.00 82.44 492 ILE A C 1
ATOM 3950 O O . ILE A 1 492 ? 13.333 -4.243 11.854 1.00 82.44 492 ILE A O 1
ATOM 3954 N N . ARG A 1 493 ? 15.066 -5.600 12.324 1.00 82.75 493 ARG A N 1
ATOM 3955 C CA . ARG A 1 493 ? 14.258 -6.799 12.621 1.00 82.75 493 ARG A CA 1
ATOM 3956 C C . ARG A 1 493 ? 13.267 -6.521 13.746 1.00 82.75 493 ARG A C 1
ATOM 3958 O O . ARG A 1 493 ? 12.063 -6.681 13.545 1.00 82.75 493 ARG A O 1
ATOM 3965 N N . GLN A 1 494 ? 13.763 -6.073 14.901 1.00 85.62 494 GLN A N 1
ATOM 3966 C CA . GLN A 1 494 ? 12.928 -5.761 16.064 1.00 85.62 494 GLN A CA 1
ATOM 3967 C C . GLN A 1 494 ? 11.883 -4.703 15.724 1.00 85.62 494 GLN A C 1
ATOM 3969 O O . GLN A 1 494 ? 10.717 -4.810 16.105 1.00 85.62 494 GLN A O 1
ATOM 3974 N N . ALA A 1 495 ? 12.276 -3.693 14.960 1.00 85.88 495 ALA A N 1
ATOM 3975 C CA . ALA A 1 495 ? 11.396 -2.598 14.643 1.00 85.88 495 ALA A CA 1
ATOM 3976 C C . ALA A 1 495 ? 10.285 -3.025 13.649 1.00 85.88 495 ALA A C 1
ATOM 3978 O O . ALA A 1 495 ? 9.127 -2.652 13.846 1.00 85.88 495 ALA A O 1
ATOM 3979 N N . LEU A 1 496 ? 10.583 -3.887 12.666 1.00 83.75 496 LEU A N 1
ATOM 3980 C CA . LEU A 1 496 ? 9.601 -4.442 11.721 1.00 83.75 496 LEU A CA 1
ATOM 3981 C C . LEU A 1 496 ? 8.570 -5.368 12.378 1.00 83.75 496 LEU A C 1
ATOM 3983 O O . LEU A 1 496 ? 7.390 -5.306 12.025 1.00 83.75 496 LEU A O 1
ATOM 3987 N N . THR A 1 497 ? 8.997 -6.238 13.298 1.00 83.19 497 THR A N 1
ATOM 3988 C CA . THR A 1 497 ? 8.113 -7.240 13.918 1.00 83.19 497 THR A CA 1
ATOM 3989 C C . THR A 1 497 ? 7.410 -6.729 15.168 1.00 83.19 497 THR A C 1
ATOM 3991 O O . THR A 1 497 ? 6.265 -7.099 15.420 1.00 83.19 497 THR A O 1
ATOM 3994 N N . GLN A 1 498 ? 8.093 -5.911 15.971 1.00 85.44 498 GLN A N 1
ATOM 3995 C CA . GLN A 1 498 ? 7.634 -5.521 17.300 1.00 85.44 498 GLN A CA 1
ATOM 3996 C C . GLN A 1 498 ? 7.243 -4.044 17.362 1.00 85.44 498 GLN A C 1
ATOM 3998 O O . GLN A 1 498 ? 6.077 -3.759 17.622 1.00 85.44 498 GLN A O 1
ATOM 4003 N N . ALA A 1 499 ? 8.149 -3.109 17.057 1.00 87.81 499 ALA A N 1
ATOM 4004 C CA . ALA A 1 499 ? 7.857 -1.679 17.230 1.00 87.81 499 ALA A CA 1
ATOM 4005 C C . ALA A 1 499 ? 6.683 -1.203 16.354 1.00 87.81 499 ALA A C 1
ATOM 4007 O O . ALA A 1 499 ? 5.770 -0.541 16.846 1.00 87.81 499 ALA A O 1
ATOM 4008 N N . ASP A 1 500 ? 6.658 -1.587 15.074 1.00 88.94 500 ASP A N 1
ATOM 4009 C CA . ASP A 1 500 ? 5.578 -1.214 14.149 1.00 88.94 500 ASP A CA 1
ATOM 4010 C C . ASP A 1 500 ? 4.223 -1.814 14.581 1.00 88.94 500 ASP A C 1
ATOM 4012 O O . ASP A 1 500 ? 3.167 -1.191 14.426 1.00 88.94 500 ASP A O 1
ATOM 4016 N N . ALA A 1 501 ? 4.240 -3.019 15.161 1.00 88.25 501 ALA A N 1
ATOM 4017 C CA . ALA A 1 501 ? 3.052 -3.672 15.704 1.00 88.25 501 ALA A CA 1
ATOM 4018 C C . ALA A 1 501 ? 2.547 -3.002 16.983 1.00 88.25 501 ALA A C 1
ATOM 4020 O O . ALA A 1 501 ? 1.351 -2.764 17.116 1.00 88.25 501 ALA A O 1
ATOM 4021 N N . GLU A 1 502 ? 3.441 -2.623 17.888 1.00 89.75 502 GLU A N 1
ATOM 4022 C CA . GLU A 1 502 ? 3.095 -1.927 19.129 1.00 89.75 502 GLU A CA 1
ATOM 4023 C C . GLU A 1 502 ? 2.561 -0.506 18.863 1.00 89.75 502 GLU A C 1
ATOM 4025 O O . GLU A 1 502 ? 1.594 -0.066 19.491 1.00 89.75 502 GLU A O 1
ATOM 4030 N N . GLN A 1 503 ? 3.122 0.209 17.882 1.00 90.56 503 GLN A N 1
ATOM 4031 C CA . GLN A 1 503 ? 2.652 1.545 17.494 1.00 90.56 503 GLN A CA 1
ATOM 4032 C C . GLN A 1 503 ? 1.269 1.524 16.835 1.00 90.56 503 GLN A C 1
ATOM 4034 O O . GLN A 1 503 ? 0.448 2.408 17.078 1.00 90.56 503 GLN A O 1
ATOM 4039 N N . THR A 1 504 ? 0.983 0.530 15.994 1.00 89.69 504 THR A N 1
ATOM 4040 C CA . THR A 1 504 ? -0.358 0.367 15.406 1.00 89.69 504 THR A CA 1
ATOM 4041 C C . THR A 1 504 ? -1.359 -0.155 16.434 1.00 89.69 504 THR A C 1
ATOM 4043 O O . THR A 1 504 ? -2.499 0.305 16.460 1.00 89.69 504 THR A O 1
ATOM 4046 N N . GLN A 1 505 ? -0.930 -1.042 17.337 1.00 90.81 505 GLN A N 1
ATOM 4047 C CA . GLN A 1 505 ? -1.752 -1.559 18.428 1.00 90.81 505 GLN A CA 1
ATOM 4048 C C . GLN A 1 505 ? -2.169 -0.448 19.388 1.00 90.81 505 GLN A C 1
ATOM 4050 O O . GLN A 1 505 ? -3.344 -0.359 19.727 1.00 90.81 505 GLN A O 1
ATOM 4055 N N . SER A 1 506 ? -1.239 0.402 19.819 1.00 91.31 506 SER A N 1
ATOM 4056 C CA . SER A 1 506 ? -1.551 1.506 20.733 1.00 91.31 506 SER A CA 1
ATOM 4057 C C . SER A 1 506 ? -2.504 2.522 20.097 1.00 91.31 506 SER A C 1
ATOM 4059 O O . SER A 1 506 ? -3.465 2.939 20.742 1.00 91.31 506 SER A O 1
ATOM 4061 N N . ALA A 1 507 ? -2.320 2.851 18.814 1.00 90.12 507 ALA A N 1
ATOM 4062 C CA . ALA A 1 507 ? -3.249 3.704 18.075 1.00 90.12 507 ALA A CA 1
ATOM 4063 C C . ALA A 1 507 ? -4.649 3.078 17.954 1.00 90.12 507 ALA A C 1
ATOM 4065 O O . ALA A 1 507 ? -5.645 3.764 18.179 1.00 90.12 507 ALA A O 1
ATOM 4066 N N . PHE A 1 508 ? -4.728 1.776 17.660 1.00 90.75 508 PHE A N 1
ATOM 4067 C CA . PHE A 1 508 ? -5.985 1.026 17.625 1.00 90.75 508 PHE A CA 1
ATOM 4068 C C . PHE A 1 508 ? -6.673 1.013 18.997 1.00 90.75 508 PHE A C 1
ATOM 4070 O O . PHE A 1 508 ? -7.848 1.350 19.101 1.00 90.75 508 PHE A O 1
ATOM 4077 N N . GLN A 1 509 ? -5.941 0.700 20.071 1.00 90.94 509 GLN A N 1
ATOM 4078 C CA . GLN A 1 509 ? -6.468 0.715 21.440 1.00 90.94 509 GLN A CA 1
ATOM 4079 C C . GLN A 1 509 ? -6.975 2.109 21.844 1.00 90.94 509 GLN A C 1
ATOM 4081 O O . GLN A 1 509 ? -8.051 2.208 22.436 1.00 90.94 509 GLN A O 1
ATOM 4086 N N . SER A 1 510 ? -6.245 3.177 21.495 1.00 91.00 510 SER A N 1
ATOM 4087 C CA . SER A 1 510 ? -6.672 4.563 21.741 1.00 91.00 510 SER A CA 1
ATOM 4088 C C . SER A 1 510 ? -7.976 4.871 21.014 1.00 91.00 510 SER A C 1
ATOM 4090 O O . SER A 1 510 ? -8.940 5.270 21.663 1.00 91.00 510 SER A O 1
ATOM 4092 N N . ALA A 1 511 ? -8.047 4.588 19.709 1.00 90.69 511 ALA A N 1
ATOM 4093 C CA . ALA A 1 511 ? -9.236 4.835 18.892 1.00 90.69 511 ALA A CA 1
ATOM 4094 C C . ALA A 1 511 ? -10.475 4.103 19.435 1.00 90.69 511 ALA A C 1
ATOM 4096 O O . ALA A 1 511 ? -11.551 4.682 19.558 1.00 90.69 511 ALA A O 1
ATOM 4097 N N . VAL A 1 512 ? -10.318 2.840 19.842 1.00 90.50 512 VAL A N 1
ATOM 4098 C CA . VAL A 1 512 ? -11.404 2.049 20.443 1.00 90.50 512 VAL A CA 1
ATOM 4099 C C . VAL A 1 512 ? -11.858 2.653 21.767 1.00 90.50 512 VAL A C 1
ATOM 4101 O O . VAL A 1 512 ? -13.058 2.734 22.037 1.00 90.50 512 VAL A O 1
ATOM 4104 N N . SER A 1 513 ? -10.906 3.088 22.595 1.00 89.50 513 SER A N 1
ATOM 4105 C CA . SER A 1 513 ? -11.215 3.718 23.876 1.00 89.50 513 SER A CA 1
ATOM 4106 C C . SER A 1 513 ? -11.963 5.043 23.701 1.00 89.50 513 SER A C 1
ATOM 4108 O O . SER A 1 513 ? -12.901 5.305 24.450 1.00 89.50 513 SER A O 1
ATOM 4110 N N . GLU A 1 514 ? -11.598 5.840 22.695 1.00 89.62 514 GLU A N 1
ATOM 4111 C CA . GLU A 1 514 ? -12.232 7.118 22.360 1.00 89.62 514 GLU A CA 1
ATOM 4112 C C . GLU A 1 514 ? -13.665 6.913 21.866 1.00 89.62 514 GLU A C 1
ATOM 4114 O O . GLU A 1 514 ? -14.586 7.543 22.388 1.00 89.62 514 GLU A O 1
ATOM 4119 N N . VAL A 1 515 ? -13.884 5.971 20.943 1.00 90.00 515 VAL A N 1
ATOM 4120 C CA . VAL A 1 515 ? -15.228 5.671 20.432 1.00 90.00 515 VAL A CA 1
ATOM 4121 C C . VAL A 1 515 ? -16.135 5.155 21.542 1.00 90.00 515 VAL A C 1
ATOM 4123 O O . VAL A 1 515 ? -17.262 5.629 21.674 1.00 90.00 515 VAL A O 1
ATOM 4126 N N . LEU A 1 516 ? -15.659 4.232 22.385 1.00 89.06 516 LEU A N 1
ATOM 4127 C CA . LEU A 1 516 ? -16.459 3.747 23.510 1.00 89.06 516 LEU A CA 1
ATOM 4128 C C . LEU A 1 516 ? -16.782 4.879 24.491 1.00 89.06 516 LEU A C 1
ATOM 4130 O O . LEU A 1 516 ? -17.951 5.038 24.835 1.00 89.06 516 LEU A O 1
ATOM 4134 N N . LYS A 1 517 ? -15.798 5.700 24.893 1.00 89.62 517 LYS A N 1
ATOM 4135 C CA . LYS A 1 517 ? -16.024 6.872 25.763 1.00 89.62 517 LYS A CA 1
ATOM 4136 C C . LYS A 1 517 ? -17.086 7.806 25.191 1.00 89.62 517 LYS A C 1
ATOM 4138 O O . LYS A 1 517 ? -18.006 8.171 25.920 1.00 89.62 517 LYS A O 1
ATOM 4143 N N . HIS A 1 518 ? -17.017 8.101 23.895 1.00 89.81 518 HIS A N 1
ATOM 4144 C CA . HIS A 1 518 ? -18.006 8.931 23.218 1.00 89.81 518 HIS A CA 1
ATOM 4145 C C . HIS A 1 518 ? -19.422 8.338 23.304 1.00 89.81 518 HIS A C 1
ATOM 4147 O O . HIS A 1 518 ? -20.373 9.053 23.614 1.00 89.81 518 HIS A O 1
ATOM 4153 N N . GLN A 1 519 ? -19.584 7.019 23.136 1.00 88.94 519 GLN A N 1
ATOM 4154 C CA . GLN A 1 519 ? -20.894 6.378 23.320 1.00 88.94 519 GLN A CA 1
ATOM 4155 C C . GLN A 1 519 ? -21.420 6.533 24.757 1.00 88.94 519 GLN A C 1
ATOM 4157 O O . GLN A 1 519 ? -22.608 6.796 24.942 1.00 88.94 519 GLN A O 1
ATOM 4162 N N . TYR A 1 520 ? -20.569 6.417 25.783 1.00 89.06 520 TYR A N 1
ATOM 4163 C CA . TYR A 1 520 ? -20.990 6.648 27.174 1.00 89.06 520 TYR A CA 1
ATOM 4164 C C . TYR A 1 520 ? -21.387 8.108 27.435 1.00 89.06 520 TYR A C 1
ATOM 4166 O O . TYR A 1 520 ? -22.345 8.355 28.171 1.00 89.06 520 TYR A O 1
ATOM 4174 N N . GLU A 1 521 ? -20.688 9.072 26.835 1.00 89.19 521 GLU A N 1
ATOM 4175 C CA . GLU A 1 521 ? -21.039 10.496 26.916 1.00 89.19 521 GLU A CA 1
ATOM 4176 C C . GLU A 1 521 ? -22.412 10.768 26.291 1.00 89.19 521 GLU A C 1
ATOM 4178 O O . GLU A 1 521 ? -23.259 11.393 26.931 1.00 89.19 521 GLU A O 1
ATOM 4183 N N . LEU A 1 522 ? -22.696 10.192 25.120 1.00 87.62 522 LEU A N 1
ATOM 4184 C CA . LEU A 1 522 ? -24.007 10.296 24.473 1.00 87.62 522 LEU A CA 1
ATOM 4185 C C . LEU A 1 522 ? -25.141 9.703 25.332 1.00 87.62 522 LEU A C 1
ATOM 4187 O O . LEU A 1 522 ? -26.230 10.277 25.407 1.00 87.62 522 LEU A O 1
ATOM 4191 N N . ILE A 1 523 ? -24.903 8.588 26.040 1.00 87.25 523 ILE A N 1
ATOM 4192 C CA . ILE A 1 523 ? -25.886 8.028 26.994 1.00 87.25 523 ILE A CA 1
ATOM 4193 C C . ILE A 1 523 ? -26.144 9.005 28.145 1.00 87.25 523 ILE A C 1
ATOM 4195 O O . ILE A 1 523 ? -27.292 9.205 28.559 1.00 87.25 523 ILE A O 1
ATOM 4199 N N . LYS A 1 524 ? -25.086 9.625 28.674 1.00 86.44 524 LYS A N 1
ATOM 4200 C CA . LYS A 1 524 ? -25.190 10.592 29.769 1.00 86.44 524 LYS A CA 1
ATOM 4201 C C . LYS A 1 524 ? -26.009 11.814 29.352 1.00 86.44 524 LYS A C 1
ATOM 4203 O O . LYS A 1 524 ? -26.903 12.213 30.094 1.00 86.44 524 LYS A O 1
ATOM 4208 N N . GLU A 1 525 ? -25.764 12.367 28.168 1.00 86.31 525 GLU A N 1
ATOM 4209 C CA . GLU A 1 525 ? -26.541 13.490 27.622 1.00 86.31 525 GLU A CA 1
ATOM 4210 C C . GLU A 1 525 ? -28.021 13.129 27.454 1.00 86.31 525 GLU A C 1
ATOM 4212 O O . GLU A 1 525 ? -28.913 13.887 27.846 1.00 86.31 525 GLU A O 1
ATOM 4217 N N . ARG A 1 526 ? -28.296 11.923 26.948 1.00 82.75 526 ARG A N 1
ATOM 4218 C CA . ARG A 1 526 ? -29.662 11.433 26.738 1.00 82.75 526 ARG A CA 1
ATOM 4219 C C . ARG A 1 526 ? -30.400 11.054 28.012 1.00 82.75 526 ARG A C 1
ATOM 4221 O O . ARG A 1 526 ? -31.623 10.964 27.967 1.00 82.75 526 ARG A O 1
ATOM 4228 N N . THR A 1 527 ? -29.722 10.923 29.148 1.00 80.19 527 THR A N 1
ATOM 4229 C CA . THR A 1 527 ? -30.387 10.693 30.443 1.00 80.19 527 THR A CA 1
ATOM 4230 C C . THR A 1 527 ? -31.348 11.838 30.804 1.00 80.19 527 THR A C 1
ATOM 4232 O O . THR A 1 527 ? -32.335 11.616 31.497 1.00 80.19 527 THR A O 1
ATOM 4235 N N . SER A 1 528 ? -31.109 13.046 30.280 1.00 74.25 528 SER A N 1
ATOM 4236 C CA . SER A 1 528 ? -31.984 14.218 30.445 1.00 74.25 528 SER A CA 1
ATOM 4237 C C . SER A 1 528 ? -33.052 14.361 29.345 1.00 74.25 528 SER A C 1
ATOM 4239 O O . SER A 1 528 ? -33.830 15.314 29.363 1.00 74.25 528 SER A O 1
ATOM 4241 N N . SER A 1 529 ? -33.070 13.464 28.354 1.00 73.19 529 SER A N 1
ATOM 4242 C CA . SER A 1 529 ? -33.944 13.522 27.172 1.00 73.19 529 SER A CA 1
ATOM 4243 C C . SER A 1 529 ? -35.208 12.661 27.322 1.00 73.19 529 SER A C 1
ATOM 4245 O O . SER A 1 529 ? -35.347 11.893 28.266 1.00 73.19 529 SER A O 1
ATOM 4247 N N . SER A 1 530 ? -36.125 12.738 26.348 1.00 71.38 530 SER A N 1
ATOM 4248 C CA . SER A 1 530 ? -37.384 11.965 26.313 1.00 71.38 530 SER A CA 1
ATOM 4249 C C . SER A 1 530 ? -37.215 10.469 25.972 1.00 71.38 530 SER A C 1
ATOM 4251 O O . SER A 1 530 ? -38.198 9.797 25.647 1.00 71.38 530 SER A O 1
ATOM 4253 N N . THR A 1 531 ? -35.993 9.930 25.981 1.00 77.69 531 THR A N 1
ATOM 4254 C CA . THR A 1 531 ? -35.762 8.503 25.708 1.00 77.69 531 THR A CA 1
ATOM 4255 C C . THR A 1 531 ? -36.098 7.653 26.939 1.00 77.69 531 THR A C 1
ATOM 4257 O O . THR A 1 531 ? -35.799 8.052 28.067 1.00 77.69 531 THR A O 1
ATOM 4260 N N . PRO A 1 532 ? -36.744 6.484 26.770 1.00 83.25 532 PRO A N 1
ATOM 4261 C CA . PRO A 1 532 ? -37.121 5.660 27.910 1.00 83.25 532 PRO A CA 1
ATOM 4262 C C . PRO A 1 532 ? -35.867 5.116 28.626 1.00 83.25 532 PRO A C 1
ATOM 4264 O O . PRO A 1 532 ? -34.979 4.559 27.980 1.00 83.25 532 PRO A O 1
ATOM 4267 N N . PRO A 1 533 ? -35.782 5.199 29.967 1.00 84.62 533 PRO A N 1
ATOM 4268 C CA . PRO A 1 533 ? -34.588 4.791 30.717 1.00 84.62 533 PRO A CA 1
ATOM 4269 C C . PRO A 1 533 ? -34.288 3.289 30.581 1.00 84.62 533 PRO A C 1
ATOM 4271 O O . PRO A 1 533 ? -33.142 2.861 30.701 1.00 84.62 533 PRO A O 1
ATOM 4274 N N . GLN A 1 534 ? -35.311 2.486 30.279 1.00 85.94 534 GLN A N 1
ATOM 4275 C CA . GLN A 1 534 ? -35.215 1.044 30.043 1.00 85.94 534 GLN A CA 1
ATOM 4276 C C . GLN A 1 534 ? -34.337 0.720 28.825 1.00 85.94 534 GLN A C 1
ATOM 4278 O O . GLN A 1 534 ? -33.466 -0.145 28.910 1.00 85.94 534 GLN A O 1
ATOM 4283 N N . THR A 1 535 ? -34.523 1.425 27.703 1.00 84.50 535 THR A N 1
ATOM 4284 C CA . THR A 1 535 ? -33.746 1.178 26.478 1.00 84.50 535 THR A CA 1
ATOM 4285 C C . THR A 1 535 ? -32.305 1.646 26.640 1.00 84.50 535 THR A C 1
ATOM 4287 O O . THR A 1 535 ? -31.394 0.936 26.219 1.00 84.50 535 THR A O 1
ATOM 4290 N N . LEU A 1 536 ? -32.080 2.768 27.334 1.00 87.25 536 LEU A N 1
ATOM 4291 C CA . LEU A 1 536 ? -30.737 3.259 27.660 1.00 87.25 536 LEU A CA 1
ATOM 4292 C C . LEU A 1 536 ? -29.964 2.284 28.562 1.00 87.25 536 LEU A C 1
ATOM 4294 O O . LEU A 1 536 ? -28.799 2.010 28.290 1.00 87.25 536 LEU A O 1
ATOM 4298 N N . LEU A 1 537 ? -30.598 1.705 29.590 1.00 88.69 537 LEU A N 1
ATOM 4299 C CA . LEU A 1 537 ? -29.962 0.698 30.455 1.00 88.69 537 LEU A CA 1
ATOM 4300 C C . LEU A 1 537 ? -29.610 -0.591 29.696 1.00 88.69 537 LEU A C 1
ATOM 4302 O O . LEU A 1 537 ? -28.561 -1.189 29.943 1.00 88.69 537 LEU A O 1
ATOM 4306 N N . ARG A 1 538 ? -30.462 -1.023 28.758 1.00 88.88 538 ARG A N 1
ATOM 4307 C CA . ARG A 1 538 ? -30.179 -2.192 27.910 1.00 88.88 538 ARG A CA 1
ATOM 4308 C C . ARG A 1 538 ? -29.056 -1.910 26.913 1.00 88.88 538 ARG A C 1
ATOM 4310 O O . ARG A 1 538 ? -28.176 -2.750 26.761 1.00 88.88 538 ARG A O 1
ATOM 4317 N N . LEU A 1 539 ? -29.038 -0.729 26.292 1.00 88.81 539 LEU A N 1
ATOM 4318 C CA . LEU A 1 539 ? -27.946 -0.295 25.416 1.00 88.81 539 LEU A CA 1
ATOM 4319 C C . LEU A 1 539 ? -26.617 -0.218 26.180 1.00 88.81 539 LEU A C 1
ATOM 4321 O O . LEU A 1 539 ? -25.606 -0.728 25.703 1.00 88.81 539 LEU A O 1
ATOM 4325 N N . LEU A 1 540 ? -26.634 0.349 27.391 1.00 90.00 540 LEU A N 1
ATOM 4326 C CA . LEU A 1 540 ? -25.465 0.425 28.264 1.00 90.00 540 LEU A CA 1
ATOM 4327 C C . LEU A 1 540 ? -24.898 -0.969 28.557 1.00 90.00 540 LEU A C 1
ATOM 4329 O O . LEU A 1 540 ? -23.693 -1.166 28.462 1.00 90.00 540 LEU A O 1
ATOM 4333 N N . ARG A 1 541 ? -25.758 -1.958 28.829 1.00 89.56 541 ARG A N 1
ATOM 4334 C CA . ARG A 1 541 ? -25.342 -3.355 29.033 1.00 89.56 541 ARG A CA 1
ATOM 4335 C C . ARG A 1 541 ? -24.654 -3.948 27.802 1.00 89.56 541 ARG A C 1
ATOM 4337 O O . ARG A 1 541 ? -23.669 -4.668 27.947 1.00 89.56 541 ARG A O 1
ATOM 4344 N N . GLU A 1 542 ? -25.171 -3.679 26.605 1.00 89.56 542 GLU A N 1
ATOM 4345 C CA . GLU A 1 542 ? -24.562 -4.162 25.359 1.00 89.56 542 GLU A CA 1
ATOM 4346 C C . GLU A 1 542 ? -23.190 -3.514 25.128 1.00 89.56 542 GLU A C 1
ATOM 4348 O O . GLU A 1 542 ? -22.236 -4.210 24.779 1.00 89.56 542 GLU A O 1
ATOM 4353 N N . ILE A 1 543 ? -23.058 -2.213 25.400 1.00 90.56 543 ILE A N 1
ATOM 4354 C CA . ILE A 1 543 ? -21.783 -1.485 25.318 1.00 90.56 543 ILE A CA 1
ATOM 4355 C C . ILE A 1 543 ? -20.795 -1.987 26.381 1.00 90.56 543 ILE A C 1
ATOM 4357 O O . ILE A 1 543 ? -19.639 -2.248 26.054 1.00 90.56 543 ILE A O 1
ATOM 4361 N N . ASP A 1 544 ? -21.241 -2.228 27.615 1.00 89.38 544 ASP A N 1
ATOM 4362 C CA . ASP A 1 544 ? -20.417 -2.795 28.691 1.00 89.38 544 ASP A CA 1
ATOM 4363 C C . ASP A 1 544 ? -19.909 -4.196 28.346 1.00 89.38 544 ASP A C 1
ATOM 4365 O O . ASP A 1 544 ? -18.746 -4.522 28.596 1.00 89.38 544 ASP A O 1
ATOM 4369 N N . SER A 1 545 ? -20.747 -5.016 27.707 1.00 90.12 545 SER A N 1
ATOM 4370 C CA . SER A 1 545 ? -20.315 -6.313 27.189 1.00 90.12 545 SER A CA 1
ATOM 4371 C C . SER A 1 545 ? -19.195 -6.158 26.157 1.00 90.12 545 SER A C 1
ATOM 4373 O O . SER A 1 545 ? -18.289 -6.993 26.128 1.00 90.12 545 SER A O 1
ATOM 4375 N N . ARG A 1 546 ? -19.227 -5.115 25.313 1.00 89.81 546 ARG A N 1
ATOM 4376 C CA . ARG A 1 546 ? -18.148 -4.848 24.344 1.00 89.81 546 ARG A CA 1
ATOM 4377 C C . ARG A 1 546 ? -16.911 -4.287 25.012 1.00 89.81 546 ARG A C 1
ATOM 4379 O O . ARG A 1 546 ? -15.822 -4.709 24.652 1.00 89.81 546 ARG A O 1
ATOM 4386 N N . ARG A 1 547 ? -17.057 -3.421 26.013 1.00 90.19 547 ARG A N 1
ATOM 4387 C CA . ARG A 1 547 ? -15.940 -2.917 26.819 1.00 90.19 547 ARG A CA 1
ATOM 4388 C C . ARG A 1 547 ? -15.168 -4.063 27.475 1.00 90.19 547 ARG A C 1
ATOM 4390 O O . ARG A 1 547 ? -13.954 -4.131 27.319 1.00 90.19 547 ARG A O 1
ATOM 4397 N N . ALA A 1 548 ? -15.862 -4.988 28.140 1.00 89.56 548 ALA A N 1
ATOM 4398 C CA . ALA A 1 548 ? -15.232 -6.145 28.779 1.00 89.56 548 ALA A CA 1
ATOM 4399 C C . ALA A 1 548 ? -14.533 -7.064 27.760 1.00 89.56 548 ALA A C 1
ATOM 4401 O O . ALA A 1 548 ? -13.422 -7.535 28.001 1.00 89.56 548 ALA A O 1
ATOM 4402 N N . MET A 1 549 ? -15.163 -7.286 26.601 1.00 90.19 549 MET A N 1
ATOM 4403 C CA . MET A 1 549 ? -14.558 -8.038 25.500 1.00 90.19 549 MET A CA 1
ATOM 4404 C C . MET A 1 549 ? -13.292 -7.346 24.981 1.00 90.19 549 MET A C 1
ATOM 4406 O O . MET A 1 549 ? -12.260 -7.985 24.844 1.00 90.19 549 MET A O 1
ATOM 4410 N N . VAL A 1 550 ? -13.351 -6.039 24.731 1.00 88.00 550 VAL A N 1
ATOM 4411 C CA . VAL A 1 550 ? -12.236 -5.231 24.222 1.00 88.00 550 VAL A CA 1
ATOM 4412 C C . VAL A 1 550 ? -11.052 -5.227 25.192 1.00 88.00 550 VAL A C 1
ATOM 4414 O O . VAL A 1 550 ? -9.905 -5.370 24.763 1.00 88.00 550 VAL A O 1
ATOM 4417 N N . GLU A 1 551 ? -11.315 -5.106 26.493 1.00 88.88 551 GLU A N 1
ATOM 4418 C CA . GLU A 1 551 ? -10.278 -5.149 27.523 1.00 88.88 551 GLU A CA 1
ATOM 4419 C C . GLU A 1 551 ? -9.598 -6.524 27.573 1.00 88.88 551 GLU A C 1
ATOM 4421 O O . GLU A 1 551 ? -8.373 -6.601 27.652 1.00 88.88 551 GLU A O 1
ATOM 4426 N N . HIS A 1 552 ? -10.367 -7.610 27.448 1.00 87.25 552 HIS A N 1
ATOM 4427 C CA . HIS A 1 552 ? -9.826 -8.969 27.462 1.00 87.25 552 HIS A CA 1
ATOM 4428 C C . HIS A 1 552 ? -9.091 -9.346 26.166 1.00 87.25 552 HIS A C 1
ATOM 4430 O O . HIS A 1 552 ? -8.004 -9.918 26.214 1.00 87.25 552 HIS A O 1
ATOM 4436 N N . SER A 1 553 ? -9.676 -9.036 25.010 1.00 86.00 553 SER A N 1
ATOM 4437 C CA . SER A 1 553 ? -9.192 -9.473 23.697 1.00 86.00 553 SER A CA 1
ATOM 4438 C C . SER A 1 553 ? -8.082 -8.586 23.141 1.00 86.00 553 SER A C 1
ATOM 4440 O O . SER A 1 553 ? -7.161 -9.098 22.505 1.00 86.00 553 SER A O 1
ATOM 4442 N N . TYR A 1 554 ? -8.153 -7.272 23.374 1.00 85.31 554 TYR A N 1
ATOM 4443 C CA . TYR A 1 554 ? -7.228 -6.301 22.781 1.00 85.31 554 TYR A CA 1
ATOM 4444 C C . TYR A 1 554 ? -6.414 -5.527 23.820 1.00 85.31 554 TYR A C 1
ATOM 4446 O O . TYR A 1 554 ? -5.468 -4.842 23.440 1.00 85.31 554 TYR A O 1
ATOM 4454 N N . GLY A 1 555 ? -6.748 -5.600 25.114 1.00 83.88 555 GLY A N 1
ATOM 4455 C CA . GLY A 1 555 ? -6.036 -4.886 26.179 1.00 83.88 555 GLY A CA 1
ATOM 4456 C C . GLY A 1 555 ? -6.314 -3.379 26.243 1.00 83.88 555 GLY A C 1
ATOM 4457 O O . GLY A 1 555 ? -5.581 -2.664 26.925 1.00 83.88 555 GLY A O 1
ATOM 4458 N N . ALA A 1 556 ? -7.335 -2.874 25.540 1.00 84.69 556 ALA A N 1
ATOM 4459 C CA . ALA A 1 556 ? -7.698 -1.459 25.599 1.00 84.69 556 ALA A CA 1
ATOM 4460 C C . ALA A 1 556 ? -8.525 -1.184 26.863 1.00 84.69 556 ALA A C 1
ATOM 4462 O O . ALA A 1 556 ? -9.672 -1.617 26.981 1.00 84.69 556 ALA A O 1
ATOM 4463 N N . LYS A 1 557 ? -7.937 -0.458 27.817 1.00 85.31 557 LYS A N 1
ATOM 4464 C CA . LYS A 1 557 ? -8.627 -0.061 29.046 1.00 85.31 557 LYS A CA 1
ATOM 4465 C C . LYS A 1 557 ? -9.464 1.185 28.804 1.00 85.31 557 LYS A C 1
ATOM 4467 O O . LYS A 1 557 ? -8.966 2.196 28.316 1.00 85.31 557 LYS A O 1
ATOM 4472 N N . VAL A 1 558 ? -10.733 1.116 29.191 1.00 83.19 558 VAL A N 1
ATOM 4473 C CA . VAL A 1 558 ? -11.661 2.247 29.120 1.00 83.19 558 VAL A CA 1
ATOM 4474 C C . VAL A 1 558 ? -12.050 2.628 30.540 1.00 83.19 558 VAL A C 1
ATOM 4476 O O . VAL A 1 558 ? -12.779 1.891 31.206 1.00 83.19 558 VAL A O 1
ATOM 4479 N N . GLU A 1 559 ? -11.534 3.759 31.010 1.00 81.75 559 GLU A N 1
ATOM 4480 C CA . GLU A 1 559 ? -11.887 4.361 32.297 1.00 81.75 559 GLU A CA 1
ATOM 4481 C C . GLU A 1 559 ? -12.962 5.430 32.073 1.00 81.75 559 GLU A C 1
ATOM 4483 O O . GLU A 1 559 ? -12.842 6.256 31.165 1.00 81.75 559 GLU A O 1
ATOM 4488 N N . ILE A 1 560 ? -14.046 5.355 32.851 1.00 81.81 560 ILE A N 1
ATOM 4489 C CA . ILE A 1 560 ? -15.228 6.216 32.719 1.00 81.81 560 ILE A CA 1
ATOM 4490 C C . ILE A 1 560 ? -15.625 6.681 34.119 1.00 81.81 560 ILE A C 1
ATOM 4492 O O . ILE A 1 560 ? -16.312 5.969 34.856 1.00 81.81 560 ILE A O 1
ATOM 4496 N N . ASP A 1 561 ? -15.217 7.892 34.478 1.00 82.69 561 ASP A N 1
ATOM 4497 C CA . ASP A 1 561 ? -15.374 8.426 35.838 1.00 82.69 561 ASP A CA 1
ATOM 4498 C C . ASP A 1 561 ? -16.842 8.604 36.250 1.00 82.69 561 ASP A C 1
ATOM 4500 O O . ASP A 1 561 ? -17.205 8.503 37.422 1.00 82.69 561 ASP A O 1
ATOM 4504 N N . PHE A 1 562 ? -17.722 8.842 35.276 1.00 82.38 562 PHE A N 1
ATOM 4505 C CA . PHE A 1 562 ? -19.149 9.072 35.497 1.00 82.38 562 PHE A CA 1
ATOM 4506 C C . PHE A 1 562 ? -20.011 7.804 35.390 1.00 82.38 562 PHE A C 1
ATOM 4508 O O . PHE A 1 562 ? -21.229 7.879 35.530 1.00 82.38 562 PHE A O 1
ATOM 4515 N N . TYR A 1 563 ? -19.416 6.630 35.167 1.00 84.19 563 TYR A N 1
ATOM 4516 C CA . TYR A 1 563 ? -20.162 5.396 34.894 1.00 84.19 563 TYR A CA 1
ATOM 4517 C C . TYR A 1 563 ? -21.178 5.058 35.998 1.00 84.19 563 TYR A C 1
ATOM 4519 O O . TYR A 1 563 ? -22.370 4.870 35.742 1.00 84.19 563 TYR A O 1
ATOM 4527 N N . HIS A 1 564 ? -20.731 5.055 37.256 1.00 84.75 564 HIS A N 1
ATOM 4528 C CA . HIS A 1 564 ? -21.594 4.727 38.393 1.00 84.75 564 HIS A CA 1
ATOM 4529 C C . HIS A 1 564 ? -22.675 5.780 38.654 1.00 84.75 564 HIS A C 1
ATOM 4531 O O . HIS A 1 564 ? -23.788 5.425 39.051 1.00 84.75 564 HIS A O 1
ATOM 4537 N N . SER A 1 565 ? -22.376 7.064 38.432 1.00 85.88 565 SER A N 1
ATOM 4538 C CA . SER A 1 565 ? -23.358 8.132 38.628 1.00 85.88 565 SER A CA 1
ATOM 4539 C C . SER A 1 565 ? -24.441 8.097 37.550 1.00 85.88 565 SER A C 1
ATOM 4541 O O . SER A 1 565 ? -25.615 8.224 37.891 1.00 85.88 565 SER A O 1
ATOM 4543 N N . SER A 1 566 ? -24.083 7.816 36.293 1.00 85.62 566 SER A N 1
ATOM 4544 C CA . SER A 1 566 ? -25.037 7.661 35.186 1.00 85.62 566 SER A CA 1
ATOM 4545 C C . SER A 1 566 ? -25.943 6.438 35.339 1.00 85.62 566 SER A C 1
ATOM 4547 O O . SER A 1 566 ? -27.149 6.531 35.113 1.00 85.62 566 SER A O 1
ATOM 4549 N N . ILE A 1 567 ? -25.414 5.301 35.800 1.00 87.88 567 ILE A N 1
ATOM 4550 C CA . ILE A 1 567 ? -26.249 4.130 36.117 1.00 87.88 567 ILE A CA 1
ATOM 4551 C C . ILE A 1 567 ? -27.232 4.455 37.238 1.00 87.88 567 ILE A C 1
ATOM 4553 O O . ILE A 1 567 ? -28.410 4.114 37.146 1.00 87.88 567 ILE A O 1
ATOM 4557 N N . ARG A 1 568 ? -26.771 5.131 38.297 1.00 88.44 568 ARG A N 1
ATOM 4558 C CA . ARG A 1 568 ? -27.635 5.505 39.419 1.00 88.44 568 ARG A CA 1
ATOM 4559 C C . ARG A 1 568 ? -28.756 6.447 38.980 1.00 88.44 568 ARG A C 1
ATOM 4561 O O . ARG A 1 568 ? -29.892 6.223 39.388 1.00 88.44 568 ARG A O 1
ATOM 4568 N N . SER A 1 569 ? -28.470 7.443 38.140 1.00 88.50 569 SER A N 1
ATOM 4569 C CA . SER A 1 569 ? -29.496 8.354 37.613 1.00 88.50 569 SER A CA 1
ATOM 4570 C C . SER A 1 569 ? -30.499 7.640 36.706 1.00 88.50 569 SER A C 1
ATOM 4572 O O . SER A 1 569 ? -31.696 7.883 36.821 1.00 88.50 569 SER A O 1
ATOM 4574 N N . LEU A 1 570 ? -30.044 6.709 35.861 1.00 88.88 570 LEU A N 1
ATOM 4575 C CA . LEU A 1 570 ? -30.933 5.903 35.017 1.00 88.88 570 LEU A CA 1
ATOM 4576 C C . LEU A 1 570 ? -31.811 4.956 35.847 1.00 88.88 570 LEU A C 1
ATOM 4578 O O . LEU A 1 570 ? -33.008 4.845 35.587 1.00 88.88 570 LEU A O 1
ATOM 4582 N N . HIS A 1 571 ? -31.250 4.312 36.877 1.00 90.25 571 HIS A N 1
ATOM 4583 C CA . HIS A 1 571 ? -32.029 3.521 37.831 1.00 90.25 571 HIS A CA 1
ATOM 4584 C C . HIS A 1 571 ? -33.064 4.383 38.558 1.00 90.25 571 HIS A C 1
ATOM 4586 O O . HIS A 1 571 ? -34.198 3.944 38.719 1.00 90.25 571 HIS A O 1
ATOM 4592 N N . GLN A 1 572 ? -32.709 5.603 38.968 1.00 89.69 572 GLN A N 1
ATOM 4593 C CA . GLN A 1 572 ? -33.642 6.517 39.620 1.00 89.69 572 GLN A CA 1
ATOM 4594 C C . GLN A 1 572 ? -34.792 6.923 38.685 1.00 89.69 572 GLN A C 1
ATOM 4596 O O . GLN A 1 572 ? -35.949 6.802 39.077 1.00 89.69 572 GLN A O 1
ATOM 4601 N N . ALA A 1 573 ? -34.498 7.302 37.438 1.00 87.75 573 ALA A N 1
ATOM 4602 C CA . ALA A 1 573 ? -35.518 7.638 36.443 1.00 87.75 573 ALA A CA 1
ATOM 4603 C C . ALA A 1 573 ? -36.463 6.457 36.149 1.00 87.75 573 ALA A C 1
ATOM 4605 O O . ALA A 1 573 ? -37.680 6.628 36.069 1.00 87.75 573 ALA A O 1
ATOM 4606 N N . LEU A 1 574 ? -35.920 5.239 36.038 1.00 90.06 574 LEU A N 1
ATOM 4607 C CA . LEU A 1 574 ? -36.713 4.019 35.863 1.00 90.06 574 LEU A CA 1
ATOM 4608 C C . LEU A 1 574 ? -37.619 3.750 37.071 1.00 90.06 574 LEU A C 1
ATOM 4610 O O . LEU A 1 574 ? -38.801 3.448 36.913 1.00 90.06 574 LEU A O 1
ATOM 4614 N N . VAL A 1 575 ? -37.075 3.879 38.279 1.00 90.38 575 VAL A N 1
ATOM 4615 C CA . VAL A 1 575 ? -37.813 3.700 39.532 1.00 90.38 575 VAL A CA 1
ATOM 4616 C C . VAL A 1 575 ? -38.961 4.701 39.645 1.00 90.38 575 VAL A C 1
ATOM 4618 O O . VAL A 1 575 ? -40.077 4.306 39.978 1.00 90.38 575 VAL A O 1
ATOM 4621 N N . GLU A 1 576 ? -38.718 5.975 39.337 1.00 88.25 576 GLU A N 1
ATOM 4622 C CA . GLU A 1 576 ? -39.735 7.029 39.388 1.00 88.25 576 GLU A CA 1
ATOM 4623 C C . GLU A 1 576 ? -40.913 6.732 38.448 1.00 88.25 576 GLU A C 1
ATOM 4625 O O . GLU A 1 576 ? -42.065 6.866 38.864 1.00 88.25 576 GLU A O 1
ATOM 4630 N N . GLN A 1 577 ? -40.644 6.227 37.239 1.00 86.38 577 GLN A N 1
ATOM 4631 C CA . GLN A 1 577 ? -41.681 5.811 36.287 1.00 86.38 577 GLN A CA 1
ATOM 4632 C C . GLN A 1 577 ? -42.495 4.602 36.781 1.00 86.38 577 GLN A C 1
ATOM 4634 O O . GLN A 1 577 ? -43.721 4.581 36.659 1.00 86.38 577 GLN A O 1
ATOM 4639 N N . VAL A 1 578 ? -41.836 3.591 37.355 1.00 88.56 578 VAL A N 1
ATOM 4640 C CA . VAL A 1 578 ? -42.482 2.335 37.785 1.00 88.56 578 VAL A CA 1
ATOM 4641 C C . VAL A 1 578 ? -43.340 2.532 39.037 1.00 88.56 578 VAL A C 1
ATOM 4643 O O . VAL A 1 578 ? -44.422 1.957 39.161 1.00 88.56 578 VAL A O 1
ATOM 4646 N N . VAL A 1 579 ? -42.878 3.356 39.975 1.00 89.00 579 VAL A N 1
ATOM 4647 C CA . VAL A 1 579 ? -43.492 3.530 41.299 1.00 89.00 579 VAL A CA 1
ATOM 4648 C C . VAL A 1 579 ? -44.715 4.462 41.276 1.00 89.00 579 VAL A C 1
ATOM 4650 O O . VAL A 1 579 ? -45.592 4.358 42.140 1.00 89.00 579 VAL A O 1
ATOM 4653 N N . GLU A 1 580 ? -44.828 5.349 40.284 1.00 87.00 580 GLU A N 1
ATOM 4654 C CA . GLU A 1 580 ? -45.864 6.387 40.233 1.00 87.00 580 GLU A CA 1
ATOM 4655 C C . GLU A 1 580 ? -47.300 5.822 40.228 1.00 87.00 580 GLU A C 1
ATOM 4657 O O . GLU A 1 580 ? -48.156 6.274 40.998 1.00 87.00 580 GLU A O 1
ATOM 4662 N N . SER A 1 581 ? -47.578 4.818 39.390 1.00 87.69 581 SER A N 1
ATOM 4663 C CA . SER A 1 581 ? -48.914 4.213 39.269 1.00 87.69 581 SER A CA 1
ATOM 4664 C C . SER A 1 581 ? -49.331 3.433 40.532 1.00 87.69 581 SER A C 1
ATOM 4666 O O . SER A 1 581 ? -50.395 3.746 41.090 1.00 87.69 581 SER A O 1
ATOM 4668 N N . PRO A 1 582 ? -48.510 2.504 41.074 1.00 88.50 582 PRO A N 1
ATOM 4669 C CA . PRO A 1 582 ? -48.812 1.819 42.332 1.00 88.50 582 PRO A CA 1
ATOM 4670 C C . PRO A 1 582 ? -49.035 2.778 43.509 1.00 88.50 582 PRO A C 1
ATOM 4672 O O . PRO A 1 582 ? -49.989 2.602 44.272 1.00 88.50 582 PRO A O 1
ATOM 4675 N N . LEU A 1 583 ? -48.228 3.840 43.645 1.00 86.69 583 LEU A N 1
ATOM 4676 C CA . LEU A 1 583 ? -48.398 4.820 44.725 1.00 86.69 583 LEU A CA 1
ATOM 4677 C C . LEU A 1 583 ? -49.692 5.630 44.602 1.00 86.69 583 LEU A C 1
ATOM 4679 O O . LEU A 1 583 ? -50.359 5.873 45.614 1.00 86.69 583 LEU A O 1
ATOM 4683 N N . LYS A 1 584 ? -50.088 6.035 43.387 1.00 85.81 584 LYS A N 1
ATOM 4684 C CA . LYS A 1 584 ? -51.380 6.705 43.152 1.00 85.81 584 LYS A CA 1
ATOM 4685 C C . LYS A 1 584 ? -52.544 5.813 43.588 1.00 85.81 584 LYS A C 1
ATOM 4687 O O . LYS A 1 584 ? -53.454 6.287 44.271 1.00 85.81 584 LYS A O 1
ATOM 4692 N N . GLN A 1 585 ? -52.497 4.522 43.259 1.00 85.12 585 GLN A N 1
ATOM 4693 C CA . GLN A 1 585 ? -53.527 3.565 43.673 1.00 85.12 585 GLN A CA 1
ATOM 4694 C C . GLN A 1 585 ? -53.523 3.323 45.188 1.00 85.12 585 GLN A C 1
ATOM 4696 O O . GLN A 1 585 ? -54.595 3.303 45.804 1.00 85.12 585 GLN A O 1
ATOM 4701 N N . LEU A 1 586 ? -52.345 3.229 45.815 1.00 85.00 586 LEU A N 1
ATOM 4702 C CA . LEU A 1 586 ? -52.227 3.099 47.266 1.00 85.00 586 LEU A CA 1
ATOM 4703 C C . LEU A 1 586 ? -52.859 4.304 47.976 1.00 85.00 586 LEU A C 1
ATOM 4705 O O . LEU A 1 586 ? -53.710 4.093 48.838 1.00 85.00 586 LEU A O 1
ATOM 4709 N N . ARG A 1 587 ? -52.567 5.543 47.548 1.00 83.44 587 ARG A N 1
ATOM 4710 C CA . ARG A 1 587 ? -53.174 6.780 48.091 1.00 83.44 587 ARG A CA 1
ATOM 4711 C C . ARG A 1 587 ? -54.704 6.794 48.027 1.00 83.44 587 ARG A C 1
ATOM 4713 O O . ARG A 1 587 ? -55.351 7.361 48.904 1.00 83.44 587 ARG A O 1
ATOM 4720 N N . ILE A 1 588 ? -55.295 6.214 46.983 1.00 82.12 588 ILE A N 1
ATOM 4721 C CA . ILE A 1 588 ? -56.757 6.119 46.841 1.00 82.12 588 ILE A CA 1
ATOM 4722 C C . ILE A 1 588 ? -57.313 5.026 47.760 1.00 82.12 588 ILE A C 1
ATOM 4724 O O . ILE A 1 588 ? -58.348 5.217 48.397 1.00 82.12 588 ILE A O 1
ATOM 4728 N N . SER A 1 589 ? -56.639 3.877 47.823 1.00 80.31 589 SER A N 1
ATOM 4729 C CA . SER A 1 589 ? -57.091 2.712 48.589 1.00 80.31 589 SER A CA 1
ATOM 4730 C C . SER A 1 589 ? -56.992 2.913 50.102 1.00 80.31 589 SER A C 1
ATOM 4732 O O . SER A 1 589 ? -57.880 2.476 50.832 1.00 80.31 589 SER A O 1
ATOM 4734 N N . THR A 1 590 ? -55.969 3.624 50.578 1.00 73.12 590 THR A N 1
ATOM 4735 C CA . THR A 1 590 ? -55.769 3.886 52.006 1.00 73.12 590 THR A CA 1
ATOM 4736 C C . THR A 1 590 ? -56.804 4.864 52.559 1.00 73.12 590 THR A C 1
ATOM 4738 O O . THR A 1 590 ? -57.283 4.666 53.669 1.00 73.12 590 THR A O 1
ATOM 4741 N N . LYS A 1 591 ? -57.278 5.825 51.751 1.00 71.31 591 LYS A N 1
ATOM 4742 C CA . LYS A 1 591 ? -58.416 6.704 52.092 1.00 71.31 591 LYS A CA 1
ATOM 4743 C C . LYS A 1 591 ? -59.752 5.964 52.243 1.00 71.31 591 LYS A C 1
ATOM 4745 O O . LYS A 1 591 ? -60.681 6.503 52.829 1.00 71.31 591 LYS A O 1
ATOM 4750 N N . LYS A 1 592 ? -59.876 4.753 51.688 1.00 68.75 592 LYS A N 1
ATOM 4751 C CA . LYS A 1 592 ? -61.104 3.934 51.704 1.00 68.75 592 LYS A CA 1
ATOM 4752 C C . LYS A 1 592 ? -61.050 2.794 52.730 1.00 68.75 592 LYS A C 1
ATOM 4754 O O . LYS A 1 592 ? -61.931 1.934 52.742 1.00 68.75 592 LYS A O 1
ATOM 4759 N N . GLN A 1 593 ? -60.006 2.735 53.556 1.00 67.00 593 GLN A N 1
ATOM 4760 C CA . GLN A 1 593 ? -59.763 1.604 54.444 1.00 67.00 593 GLN A CA 1
ATOM 4761 C C . GLN A 1 593 ? -60.695 1.640 55.666 1.00 67.00 593 GLN A C 1
ATOM 4763 O O . GLN A 1 593 ? -60.452 2.355 56.628 1.00 67.00 593 GLN A O 1
ATOM 4768 N N . ALA A 1 594 ? -61.761 0.834 55.628 1.00 58.94 594 ALA A N 1
ATOM 4769 C CA . ALA A 1 594 ? -62.796 0.802 56.669 1.00 58.94 594 ALA A CA 1
ATOM 4770 C C . ALA A 1 594 ? -62.678 -0.371 57.667 1.00 58.94 594 ALA A C 1
ATOM 4772 O O . ALA A 1 594 ? -63.423 -0.420 58.645 1.00 58.94 594 ALA A O 1
ATOM 4773 N N . LYS A 1 595 ? -61.797 -1.355 57.420 1.00 65.00 595 LYS A N 1
ATOM 4774 C CA . LYS A 1 595 ? -61.702 -2.595 58.217 1.00 65.00 595 LYS A CA 1
ATOM 4775 C C . LYS A 1 595 ? -60.248 -2.966 58.529 1.00 65.00 595 LYS A C 1
ATOM 4777 O O . LYS A 1 595 ? -59.388 -2.882 57.655 1.00 65.00 595 LYS A O 1
ATOM 4782 N N . ALA A 1 596 ? -60.009 -3.402 59.765 1.00 67.44 596 ALA A N 1
ATOM 4783 C CA . ALA A 1 596 ? -58.726 -3.893 60.270 1.00 67.44 596 ALA A CA 1
ATOM 4784 C C . ALA A 1 596 ? -58.787 -5.413 60.509 1.00 67.44 596 ALA A C 1
ATOM 4786 O O . ALA A 1 596 ? -59.837 -5.945 60.878 1.00 67.44 596 ALA A O 1
ATOM 4787 N N . ALA A 1 597 ? -57.679 -6.107 60.257 1.00 66.50 597 ALA A N 1
ATOM 4788 C CA . ALA A 1 597 ? -57.600 -7.561 60.236 1.00 66.50 597 ALA A CA 1
ATOM 4789 C C . ALA A 1 597 ? -57.055 -8.110 61.562 1.00 66.50 597 ALA A C 1
ATOM 4791 O O . ALA A 1 597 ? -55.856 -8.346 61.705 1.00 66.50 597 ALA A O 1
ATOM 4792 N N . PHE A 1 598 ? -57.953 -8.328 62.521 1.00 68.75 598 PHE A N 1
ATOM 4793 C CA . PHE A 1 598 ? -57.637 -8.973 63.797 1.00 68.75 598 PHE A CA 1
ATOM 4794 C C . PHE A 1 598 ? -57.951 -10.467 63.747 1.00 68.75 598 PHE A C 1
ATOM 4796 O O . PHE A 1 598 ? -58.939 -10.876 63.131 1.00 68.75 598 PHE A O 1
ATOM 4803 N N . SER A 1 599 ? -57.137 -11.279 64.420 1.00 66.12 599 SER A N 1
ATOM 4804 C CA . SER A 1 599 ? -57.510 -12.657 64.731 1.00 66.12 599 SER A CA 1
ATOM 4805 C C . SER A 1 599 ? -58.634 -12.652 65.773 1.00 66.12 599 SER A C 1
ATOM 4807 O O . SER A 1 599 ? -58.635 -11.865 66.715 1.00 66.12 599 SER A O 1
ATOM 4809 N N . LEU A 1 600 ? -59.618 -13.535 65.597 1.00 59.00 600 LEU A N 1
ATOM 4810 C CA . LEU A 1 600 ? -60.716 -13.710 66.557 1.00 59.00 600 LEU A CA 1
ATOM 4811 C C . LEU A 1 600 ? -60.272 -14.444 67.838 1.00 59.00 600 LEU A C 1
ATOM 4813 O O . LEU A 1 600 ? -61.024 -14.463 68.807 1.00 59.00 600 LEU A O 1
ATOM 4817 N N . TRP A 1 601 ? -59.075 -15.046 67.833 1.00 59.28 601 TRP A N 1
ATOM 4818 C CA . TRP A 1 601 ? -58.678 -16.079 68.796 1.00 59.28 601 TRP A CA 1
ATOM 4819 C C . TRP A 1 601 ? -57.308 -15.864 69.468 1.00 59.28 601 TRP A C 1
ATOM 4821 O O . TRP A 1 601 ? -56.976 -16.647 70.349 1.00 59.28 601 TRP A O 1
ATOM 4831 N N . ASP A 1 602 ? -56.534 -14.824 69.114 1.00 55.22 602 ASP A N 1
ATOM 4832 C CA . ASP A 1 602 ? -55.170 -14.620 69.645 1.00 55.22 602 ASP A CA 1
ATOM 4833 C C . ASP A 1 602 ? -54.935 -13.218 70.240 1.00 55.22 602 ASP A C 1
ATOM 4835 O O . ASP A 1 602 ? -55.049 -12.207 69.546 1.00 55.22 602 ASP A O 1
ATOM 4839 N N . GLY A 1 603 ? -54.487 -13.188 71.504 1.00 57.00 603 GLY A N 1
ATOM 4840 C CA . GLY A 1 603 ? -53.842 -12.043 72.161 1.00 57.00 603 GLY A CA 1
ATOM 4841 C C . GLY A 1 603 ? -54.764 -11.045 72.880 1.00 57.00 603 GLY A C 1
ATOM 4842 O O . GLY A 1 603 ? -55.716 -10.523 72.310 1.00 57.00 603 GLY A O 1
ATOM 4843 N N . SER A 1 604 ? -54.412 -10.712 74.128 1.00 57.50 604 SER A N 1
ATOM 4844 C CA . SER A 1 604 ? -54.887 -9.510 74.833 1.00 57.50 604 SER A CA 1
ATOM 4845 C C . SER A 1 604 ? -53.731 -8.504 74.910 1.00 57.50 604 SER A C 1
ATOM 4847 O O . SER A 1 604 ? -52.761 -8.798 75.614 1.00 57.50 604 SER A O 1
ATOM 4849 N N . PRO A 1 605 ? -53.782 -7.343 74.225 1.00 66.06 605 PRO A N 1
ATOM 4850 C CA . PRO A 1 605 ? -54.808 -6.876 73.280 1.00 66.06 605 PRO A CA 1
ATOM 4851 C C . PRO A 1 605 ? -54.721 -7.552 71.890 1.00 66.06 605 PRO A C 1
ATOM 4853 O O . PRO A 1 605 ? -53.642 -8.013 71.510 1.00 66.06 605 PRO A O 1
ATOM 4856 N N . PRO A 1 606 ? -55.822 -7.588 71.107 1.00 70.62 606 PRO A N 1
ATOM 4857 C CA . PRO A 1 606 ? -55.829 -8.186 69.773 1.00 70.62 606 PRO A CA 1
ATOM 4858 C C . PRO A 1 606 ? -54.941 -7.369 68.829 1.00 70.62 606 PRO A C 1
ATOM 4860 O O . PRO A 1 606 ? -55.183 -6.180 68.607 1.00 70.62 606 PRO A O 1
ATOM 4863 N N . LEU A 1 607 ? -53.913 -8.007 68.268 1.00 76.06 607 LEU A N 1
ATOM 4864 C CA . LEU A 1 607 ? -52.984 -7.390 67.320 1.00 76.06 607 LEU A CA 1
ATOM 4865 C C . LEU A 1 607 ? -53.316 -7.823 65.882 1.00 76.06 607 LEU A C 1
ATOM 4867 O O . LEU A 1 607 ? -53.821 -8.929 65.671 1.00 76.06 607 LEU A O 1
ATOM 4871 N N . PRO A 1 608 ? -53.022 -6.991 64.871 1.00 80.12 608 PRO A N 1
ATOM 4872 C CA . PRO A 1 608 ? -53.124 -7.414 63.483 1.00 80.12 608 PRO A CA 1
ATOM 4873 C C . PRO A 1 608 ? -52.108 -8.519 63.169 1.00 80.12 608 PRO A C 1
ATOM 4875 O O . PRO A 1 608 ? -50.970 -8.482 63.6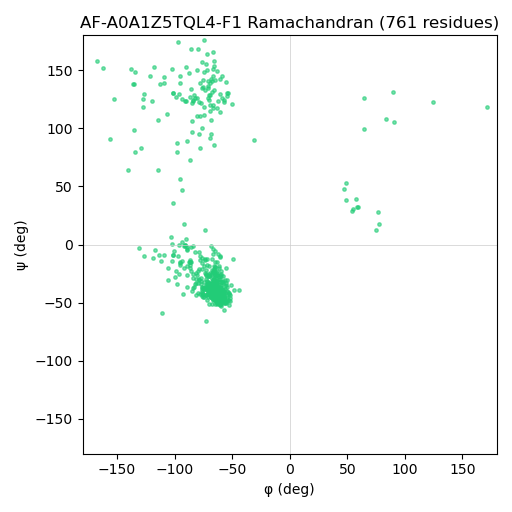41 1.00 80.12 608 PRO A O 1
ATOM 4878 N N . VAL A 1 609 ? -52.519 -9.496 62.357 1.00 80.75 609 VAL A N 1
ATOM 4879 C CA . VAL A 1 609 ? -51.675 -10.647 61.962 1.00 80.75 609 VAL A CA 1
ATOM 4880 C C . VAL A 1 609 ? -51.313 -10.608 60.469 1.00 80.75 609 VAL A C 1
ATOM 4882 O O . VAL A 1 609 ? -50.388 -11.287 60.033 1.00 80.75 609 VAL A O 1
ATOM 4885 N N . GLN A 1 610 ? -52.004 -9.780 59.680 1.00 85.06 610 GLN A N 1
ATOM 4886 C CA . GLN A 1 610 ? -51.798 -9.650 58.237 1.00 85.06 610 GLN A CA 1
ATOM 4887 C C . GLN A 1 610 ? -51.833 -8.179 57.790 1.00 85.06 610 GLN A C 1
ATOM 4889 O O . GLN A 1 610 ? -52.521 -7.358 58.415 1.00 85.06 610 GLN A O 1
ATOM 4894 N N . PRO A 1 611 ? -51.117 -7.826 56.704 1.00 85.94 611 PRO A N 1
ATOM 4895 C CA . PRO A 1 611 ? -51.195 -6.496 56.123 1.00 85.94 611 PRO A CA 1
ATOM 4896 C C . PRO A 1 611 ? -52.596 -6.253 55.556 1.00 85.94 611 PRO A C 1
ATOM 4898 O O . PRO A 1 611 ? -53.344 -7.182 55.244 1.00 85.94 611 PRO A O 1
ATOM 4901 N N . SER A 1 612 ? -52.970 -4.986 55.409 1.00 86.00 612 SER A N 1
ATOM 4902 C CA . SER A 1 612 ? -54.265 -4.643 54.832 1.00 86.00 612 SER A CA 1
ATOM 4903 C C . SER A 1 612 ? -54.347 -5.059 53.355 1.00 86.00 612 SER A C 1
ATOM 4905 O O . SER A 1 612 ? -53.330 -5.056 52.651 1.00 86.00 612 SER A O 1
ATOM 4907 N N . PRO A 1 613 ? -55.559 -5.325 52.828 1.00 85.31 613 PRO A N 1
ATOM 4908 C CA . PRO A 1 613 ? -55.744 -5.642 51.411 1.00 85.31 613 PRO A CA 1
ATOM 4909 C C . PRO A 1 613 ? -55.193 -4.562 50.470 1.00 85.31 613 PRO A C 1
ATOM 4911 O O . PRO A 1 613 ? -54.732 -4.871 49.378 1.00 85.31 613 PRO A O 1
ATOM 4914 N N . SER A 1 614 ? -55.208 -3.296 50.904 1.00 84.81 614 SER A N 1
ATOM 4915 C CA . SER A 1 614 ? -54.615 -2.163 50.184 1.00 84.81 614 SER A CA 1
ATOM 4916 C C . SER A 1 614 ? -53.101 -2.296 50.019 1.00 84.81 614 SER A C 1
ATOM 4918 O O . SER A 1 614 ? -52.587 -2.026 48.938 1.00 84.81 614 SER A O 1
ATOM 4920 N N . ILE A 1 615 ? -52.391 -2.748 51.055 1.00 87.69 615 ILE A N 1
ATOM 4921 C CA . ILE A 1 615 ? -50.938 -2.933 50.998 1.00 87.69 615 ILE A CA 1
ATOM 4922 C C . ILE A 1 615 ? -50.571 -4.170 50.211 1.00 87.69 615 ILE A C 1
ATOM 4924 O O . ILE A 1 615 ? -49.660 -4.112 49.393 1.00 87.69 615 ILE A O 1
ATOM 4928 N N . PHE A 1 616 ? -51.294 -5.269 50.408 1.00 87.00 616 PHE A N 1
ATOM 4929 C CA . PHE A 1 616 ? -51.044 -6.467 49.621 1.00 87.00 616 PHE A CA 1
ATOM 4930 C C . PHE A 1 616 ? -51.277 -6.200 48.125 1.00 87.00 616 PHE A C 1
ATOM 4932 O O . PHE A 1 616 ? -50.416 -6.514 47.312 1.00 87.00 616 PHE A O 1
ATOM 4939 N N . ARG A 1 617 ? -52.368 -5.506 47.766 1.00 88.69 617 ARG A N 1
ATOM 4940 C CA . ARG A 1 617 ? -52.635 -5.070 46.386 1.00 88.69 617 ARG A CA 1
ATOM 4941 C C . ARG A 1 617 ? -51.589 -4.088 45.856 1.00 88.69 617 ARG A C 1
ATOM 4943 O O . ARG A 1 617 ? -51.257 -4.128 44.681 1.00 88.69 617 ARG A O 1
ATOM 4950 N N . PHE A 1 618 ? -51.080 -3.189 46.693 1.00 90.19 618 PHE A N 1
ATOM 4951 C CA . PHE A 1 618 ? -49.979 -2.314 46.296 1.00 90.19 618 PHE A CA 1
ATOM 4952 C C . PHE A 1 618 ? -48.721 -3.114 45.957 1.00 90.19 618 PHE A C 1
ATOM 4954 O O . PHE A 1 618 ? -48.102 -2.844 44.936 1.00 90.19 618 PHE A O 1
ATOM 4961 N N . MET A 1 619 ? -48.375 -4.111 46.773 1.00 89.50 619 MET A N 1
ATOM 4962 C CA . MET A 1 619 ? -47.219 -4.971 46.530 1.00 89.50 619 MET A CA 1
ATOM 4963 C C . MET A 1 619 ? -47.362 -5.768 45.229 1.00 89.50 619 MET A C 1
ATOM 4965 O O . MET A 1 619 ? -46.408 -5.824 44.460 1.00 89.50 619 MET A O 1
ATOM 4969 N N . THR A 1 620 ? -48.548 -6.315 44.940 1.00 89.25 620 THR A N 1
ATOM 4970 C CA . THR A 1 620 ? -48.789 -7.030 43.674 1.00 89.25 620 THR A CA 1
ATOM 4971 C C . THR A 1 620 ? -48.719 -6.090 42.474 1.00 89.25 620 THR A C 1
ATOM 4973 O O . THR A 1 620 ? -48.077 -6.411 41.485 1.00 89.25 620 THR A O 1
ATOM 4976 N N . LEU A 1 621 ? -49.303 -4.891 42.569 1.00 89.50 621 LEU A N 1
ATOM 4977 C CA . LEU A 1 621 ? -49.228 -3.887 41.500 1.00 89.50 621 LEU A CA 1
ATOM 4978 C C . LEU A 1 621 ? -47.809 -3.359 41.282 1.00 89.50 621 LEU A C 1
ATOM 4980 O O . LEU A 1 621 ? -47.445 -3.026 40.158 1.00 89.50 621 LEU A O 1
ATOM 4984 N N . LEU A 1 622 ? -47.020 -3.245 42.351 1.00 89.81 622 LEU A N 1
ATOM 4985 C CA . LEU A 1 622 ? -45.619 -2.858 42.267 1.00 89.81 622 LEU A CA 1
ATOM 4986 C C . LEU A 1 622 ? -44.821 -3.931 41.527 1.00 89.81 622 LEU A C 1
ATOM 4988 O O . LEU A 1 622 ? -44.076 -3.595 40.616 1.00 89.81 622 LEU A O 1
ATOM 4992 N N . GLU A 1 623 ? -45.008 -5.205 41.864 1.00 88.69 623 GLU A N 1
ATOM 4993 C CA . GLU A 1 623 ? -44.361 -6.311 41.157 1.00 88.69 623 GLU A CA 1
ATOM 4994 C C . GLU A 1 623 ? -44.809 -6.417 39.693 1.00 88.69 623 GLU A C 1
ATOM 4996 O O . GLU A 1 623 ? -43.969 -6.573 38.809 1.00 88.69 623 GLU A O 1
ATOM 5001 N N . GLU A 1 624 ? -46.102 -6.256 39.407 1.00 87.88 624 GLU A N 1
ATOM 5002 C CA . GLU A 1 624 ? -46.621 -6.196 38.037 1.00 87.88 624 GLU A CA 1
ATOM 5003 C C . GLU A 1 624 ? -45.974 -5.044 37.253 1.00 87.88 624 GLU A C 1
ATOM 5005 O O . GLU A 1 624 ? -45.485 -5.257 36.145 1.00 87.88 624 GLU A O 1
ATOM 5010 N N . ALA A 1 625 ? -45.882 -3.846 37.838 1.00 87.25 625 ALA A N 1
ATOM 5011 C CA . ALA A 1 625 ? -45.226 -2.699 37.210 1.00 87.25 625 ALA A CA 1
ATOM 5012 C C . ALA A 1 625 ? -43.716 -2.924 37.008 1.00 87.25 625 ALA A C 1
ATOM 5014 O O . ALA A 1 625 ? -43.168 -2.554 35.968 1.00 87.25 625 ALA A O 1
ATOM 5015 N N . MET A 1 626 ? -43.041 -3.563 37.970 1.00 88.06 626 MET A N 1
ATOM 5016 C CA . MET A 1 626 ? -41.631 -3.933 37.852 1.00 88.06 626 MET A CA 1
ATOM 5017 C C . MET A 1 626 ? -41.415 -4.952 36.728 1.00 88.06 626 MET A C 1
ATOM 5019 O O . MET A 1 626 ? -40.543 -4.761 35.880 1.00 88.06 626 MET A O 1
ATOM 5023 N N . SER A 1 627 ? -42.225 -6.009 36.683 1.00 84.31 627 SER A N 1
ATOM 5024 C CA . SER A 1 627 ? -42.137 -7.039 35.646 1.00 84.31 627 SER A CA 1
ATOM 5025 C C . SER A 1 627 ? -42.472 -6.498 34.252 1.00 84.31 627 SER A C 1
ATOM 5027 O O . SER A 1 627 ? -41.791 -6.848 33.288 1.00 84.31 627 SER A O 1
ATOM 5029 N N . GLY A 1 628 ? -43.434 -5.572 34.153 1.00 80.25 628 GLY A N 1
ATOM 5030 C CA . GLY A 1 628 ? -43.816 -4.895 32.911 1.00 80.25 628 GLY A CA 1
ATOM 5031 C C . GLY A 1 628 ? -42.732 -3.971 32.346 1.00 80.25 628 GLY A C 1
ATOM 5032 O O . GLY A 1 628 ? -42.613 -3.846 31.132 1.00 80.25 628 GLY A O 1
ATOM 5033 N N . ALA A 1 629 ? -41.887 -3.373 33.194 1.00 82.00 629 ALA A N 1
ATOM 5034 C CA . ALA A 1 629 ? -40.699 -2.642 32.734 1.00 82.00 629 ALA A CA 1
ATOM 5035 C C . ALA A 1 629 ? -39.610 -3.577 32.163 1.00 82.00 629 ALA A C 1
ATOM 5037 O O . ALA A 1 629 ? -38.806 -3.171 31.321 1.00 82.00 629 ALA A O 1
ATOM 5038 N N . GLY A 1 630 ? -39.595 -4.836 32.607 1.00 82.50 630 GLY A N 1
ATOM 5039 C CA . GLY A 1 630 ? -38.651 -5.870 32.202 1.00 82.50 630 GLY A CA 1
ATOM 5040 C C . GLY A 1 630 ? -37.921 -6.472 33.398 1.00 82.50 630 GLY A C 1
ATOM 5041 O O . GLY A 1 630 ? -37.215 -5.782 34.135 1.00 82.50 630 GLY A O 1
ATOM 5042 N N . ASN A 1 631 ? -38.039 -7.791 33.561 1.00 81.94 631 ASN A N 1
ATOM 5043 C CA . ASN A 1 631 ? -37.363 -8.542 34.628 1.00 81.94 631 ASN A CA 1
ATOM 5044 C C . ASN A 1 631 ? -35.831 -8.422 34.571 1.00 81.94 631 ASN A C 1
ATOM 5046 O O . ASN A 1 631 ? -35.152 -8.617 35.575 1.00 81.94 631 ASN A O 1
ATOM 5050 N N . ASP A 1 632 ? -35.278 -8.106 33.402 1.00 83.81 632 ASP A N 1
ATOM 5051 C CA . ASP A 1 632 ? -33.845 -8.008 33.171 1.00 83.81 632 ASP A CA 1
ATOM 5052 C C . ASP A 1 632 ? -33.207 -6.749 33.779 1.00 83.81 632 ASP A C 1
ATOM 5054 O O . ASP A 1 632 ? -31.991 -6.717 33.952 1.00 83.81 632 ASP A O 1
ATOM 5058 N N . LEU A 1 633 ? -33.987 -5.716 34.104 1.00 87.19 633 LEU A N 1
ATOM 5059 C CA . LEU A 1 633 ? -33.481 -4.414 34.561 1.00 87.19 633 LEU A CA 1
ATOM 5060 C C . LEU A 1 633 ? -33.234 -4.349 36.080 1.00 87.19 633 LEU A C 1
ATOM 5062 O O . LEU A 1 633 ? -32.487 -3.491 36.554 1.00 87.19 633 LEU A O 1
ATOM 5066 N N . TRP A 1 634 ? -33.816 -5.269 36.853 1.00 87.94 634 TRP A N 1
ATOM 5067 C CA . TRP A 1 634 ? -33.808 -5.239 38.320 1.00 87.94 634 TRP A CA 1
ATOM 5068 C C . TRP A 1 634 ? -32.562 -5.899 38.920 1.00 87.94 634 TRP A C 1
ATOM 5070 O O . TRP A 1 634 ? -32.605 -6.988 39.488 1.00 87.94 634 TRP A O 1
ATOM 5080 N N . SER A 1 635 ? -31.424 -5.214 38.805 1.00 87.06 635 SER A N 1
ATOM 5081 C CA . SER A 1 635 ? -30.201 -5.564 39.540 1.00 87.06 635 SER A CA 1
ATOM 5082 C C . SER A 1 635 ? -30.320 -5.238 41.036 1.00 87.06 635 SER A C 1
ATOM 5084 O O . SER A 1 635 ? -31.154 -4.427 41.439 1.00 87.06 635 SER A O 1
ATOM 5086 N N . SER A 1 636 ? -29.438 -5.794 41.876 1.00 85.50 636 SER A N 1
ATOM 5087 C CA . SER A 1 636 ? -29.393 -5.455 43.311 1.00 85.50 636 SER A CA 1
ATOM 5088 C C . SER A 1 636 ? -29.246 -3.946 43.553 1.00 85.50 636 SER A C 1
ATOM 5090 O O . SER A 1 636 ? -29.880 -3.397 44.451 1.00 85.50 636 SER A O 1
ATOM 5092 N N . GLY A 1 637 ? -28.473 -3.257 42.708 1.00 85.38 637 GLY A N 1
ATOM 5093 C CA . GLY A 1 637 ? -28.350 -1.800 42.727 1.00 85.38 637 GLY A CA 1
ATOM 5094 C C . GLY A 1 637 ? -29.660 -1.086 42.383 1.00 85.38 637 GLY A C 1
ATOM 5095 O O . GLY A 1 637 ? -30.048 -0.165 43.097 1.00 85.38 637 GLY A O 1
ATOM 5096 N N . ALA A 1 638 ? -30.369 -1.527 41.339 1.00 87.94 638 ALA A N 1
ATOM 5097 C CA . ALA A 1 638 ? -31.663 -0.957 40.954 1.00 87.94 638 ALA A CA 1
ATOM 5098 C C . ALA A 1 638 ? -32.730 -1.162 42.045 1.00 87.94 638 ALA A C 1
ATOM 5100 O O . ALA A 1 638 ? -33.462 -0.233 42.379 1.00 87.94 638 ALA A O 1
ATOM 5101 N N . VAL A 1 639 ? -32.772 -2.349 42.659 1.00 88.94 639 VAL A N 1
ATOM 5102 C CA . VAL A 1 639 ? -33.692 -2.666 43.763 1.00 88.94 639 VAL A CA 1
ATOM 5103 C C . VAL A 1 639 ? -33.369 -1.845 45.016 1.00 88.94 639 VAL A C 1
ATOM 5105 O O . VAL A 1 639 ? -34.284 -1.397 45.701 1.00 88.94 639 VAL A O 1
ATOM 5108 N N . ASN A 1 640 ? -32.096 -1.579 45.313 1.00 87.44 640 ASN A N 1
ATOM 5109 C CA . ASN A 1 640 ? -31.730 -0.700 46.430 1.00 87.44 640 ASN A CA 1
ATOM 5110 C C . ASN A 1 640 ? -32.185 0.749 46.196 1.00 87.44 640 ASN A C 1
ATOM 5112 O O . ASN A 1 640 ? -32.712 1.374 47.115 1.00 87.44 640 ASN A O 1
ATOM 5116 N N . VAL A 1 641 ? -32.039 1.269 44.970 1.00 88.06 641 VAL A N 1
ATOM 5117 C CA . VAL A 1 641 ? -32.560 2.598 44.599 1.00 88.06 641 VAL A CA 1
ATOM 5118 C C . VAL A 1 641 ? -34.088 2.629 44.715 1.00 88.06 641 VAL A C 1
ATOM 5120 O O . VAL A 1 641 ? -34.631 3.557 45.309 1.00 88.06 641 VAL A O 1
ATOM 5123 N N . LEU A 1 642 ? -34.777 1.589 44.230 1.00 89.69 642 LEU A N 1
ATOM 5124 C CA . LEU A 1 642 ? -36.229 1.428 44.364 1.00 89.69 642 LEU A CA 1
ATOM 5125 C C . LEU A 1 642 ? -36.674 1.497 45.827 1.00 89.69 642 LEU A C 1
ATOM 5127 O O . LEU A 1 642 ? -37.591 2.248 46.154 1.00 89.69 642 LEU A O 1
ATOM 5131 N N . LYS A 1 643 ? -36.018 0.728 46.703 1.00 88.06 643 LYS A N 1
ATOM 5132 C CA . LYS A 1 643 ? -36.322 0.694 48.137 1.00 88.06 643 LYS A CA 1
ATOM 5133 C C . LYS A 1 643 ? -36.138 2.068 48.781 1.00 88.06 643 LYS A C 1
ATOM 5135 O O . LYS A 1 643 ? -37.045 2.500 49.479 1.00 88.06 643 LYS A O 1
ATOM 5140 N N . GLY A 1 644 ? -35.048 2.779 48.483 1.00 85.50 644 GLY A N 1
ATOM 5141 C CA . GLY A 1 644 ? -34.816 4.138 48.991 1.00 85.50 644 GLY A CA 1
ATOM 5142 C C . GLY A 1 644 ? -35.858 5.161 48.519 1.00 85.50 644 GLY A C 1
ATOM 5143 O O . GLY A 1 644 ? -36.403 5.913 49.318 1.00 85.50 644 GLY A O 1
ATOM 5144 N N . VAL A 1 645 ? -36.220 5.158 47.231 1.00 86.44 645 VAL A N 1
ATOM 5145 C CA . VAL A 1 645 ? -37.270 6.065 46.723 1.00 86.44 645 VAL A CA 1
ATOM 5146 C C . VAL A 1 645 ? -38.627 5.731 47.350 1.00 86.44 645 VAL A C 1
ATOM 5148 O O . VAL A 1 645 ? -39.406 6.620 47.703 1.00 86.44 645 VAL A O 1
ATOM 5151 N N . LEU A 1 646 ? -38.936 4.444 47.511 1.00 86.69 646 LEU A N 1
ATOM 5152 C CA . LEU A 1 646 ? -40.181 4.012 48.132 1.00 86.69 646 LEU A CA 1
ATOM 5153 C C . LEU A 1 646 ? -40.241 4.347 49.622 1.00 86.69 646 LEU A C 1
ATOM 5155 O O . LEU A 1 646 ? -41.327 4.697 50.080 1.00 86.69 646 LEU A O 1
ATOM 5159 N N . THR A 1 647 ? -39.137 4.275 50.374 1.00 84.38 647 THR A N 1
ATOM 5160 C CA . THR A 1 647 ? -39.152 4.622 51.802 1.00 84.38 647 THR A CA 1
ATOM 5161 C C . THR A 1 647 ? -39.521 6.082 52.009 1.00 84.38 647 THR A C 1
ATOM 5163 O O . THR A 1 647 ? -40.423 6.363 52.797 1.00 84.38 647 THR A O 1
ATOM 5166 N N . GLU A 1 648 ? -38.927 6.994 51.240 1.00 82.81 648 GLU A N 1
ATOM 5167 C CA . GLU A 1 648 ? -39.266 8.421 51.245 1.00 82.81 648 GLU A CA 1
ATOM 5168 C C . GLU A 1 648 ? -40.722 8.673 50.833 1.00 82.81 648 GLU A C 1
ATOM 5170 O O . GLU A 1 648 ? -41.487 9.346 51.530 1.00 82.81 648 GLU A O 1
ATOM 5175 N N . ARG A 1 649 ? -41.149 8.112 49.695 1.00 83.69 649 ARG A N 1
ATOM 5176 C CA . ARG A 1 649 ? -42.487 8.379 49.154 1.00 83.69 649 ARG A CA 1
ATOM 5177 C C . ARG A 1 649 ? -43.588 7.776 50.017 1.00 83.69 649 ARG A C 1
ATOM 5179 O O . ARG A 1 649 ? -44.594 8.446 50.238 1.00 83.69 649 ARG A O 1
ATOM 5186 N N . LEU A 1 650 ? -43.429 6.556 50.523 1.00 84.25 650 LEU A N 1
ATOM 5187 C CA . LEU A 1 650 ? -44.418 5.930 51.403 1.00 84.25 650 LEU A CA 1
ATOM 5188 C C . LEU A 1 650 ? -44.548 6.692 52.727 1.00 84.25 650 LEU A C 1
ATOM 5190 O O . LEU A 1 650 ? -45.676 6.865 53.189 1.00 84.25 650 LEU A O 1
ATOM 5194 N N . GLY A 1 651 ? -43.451 7.229 53.275 1.00 77.69 651 GLY A N 1
ATOM 5195 C CA . GLY A 1 651 ? -43.493 8.118 54.439 1.00 77.69 651 GLY A CA 1
ATOM 5196 C C . GLY A 1 651 ? -44.429 9.312 54.231 1.00 77.69 651 GLY A C 1
ATOM 5197 O O . GLY A 1 651 ? -45.269 9.587 55.087 1.00 77.69 651 GLY A O 1
ATOM 5198 N N . THR A 1 652 ? -44.397 9.947 53.051 1.00 78.62 652 THR A N 1
ATOM 5199 C CA . THR A 1 652 ? -45.344 11.034 52.717 1.00 78.62 652 THR A CA 1
ATOM 5200 C C . THR A 1 652 ? -46.797 10.559 52.646 1.00 78.62 652 THR A C 1
ATOM 5202 O O . THR A 1 652 ? -47.696 11.239 53.130 1.00 78.62 652 THR A O 1
ATOM 5205 N N . VAL A 1 653 ? -47.051 9.366 52.093 1.00 80.62 653 VAL A N 1
ATOM 5206 C CA . VAL A 1 653 ? -48.422 8.851 51.938 1.00 80.62 653 VAL A CA 1
ATOM 5207 C C . VAL A 1 653 ? -49.084 8.551 53.281 1.00 80.62 653 VAL A C 1
ATOM 5209 O O . VAL A 1 653 ? -50.286 8.777 53.426 1.00 80.62 653 VAL A O 1
ATOM 5212 N N . PHE A 1 654 ? -48.321 8.046 54.250 1.00 77.06 654 PHE A N 1
ATOM 5213 C CA . PHE A 1 654 ? -48.822 7.799 55.600 1.00 77.06 654 PHE A CA 1
ATOM 5214 C C . PHE A 1 654 ? -48.842 9.078 56.458 1.00 77.06 654 PHE A C 1
ATOM 5216 O O . PHE A 1 654 ? -49.770 9.256 57.245 1.00 77.06 654 PHE A O 1
ATOM 5223 N N . GLY A 1 655 ? -47.897 10.006 56.259 1.00 65.75 655 GLY A N 1
ATOM 5224 C CA . GLY A 1 655 ? -47.871 11.316 56.925 1.00 65.75 655 GLY A CA 1
ATOM 5225 C C . GLY A 1 655 ? -49.051 12.230 56.560 1.00 65.75 655 GLY A C 1
ATOM 5226 O O . GLY A 1 655 ? -49.664 12.821 57.446 1.00 65.75 655 GLY A O 1
ATOM 5227 N N . ASP A 1 656 ? -49.455 12.272 55.283 1.00 59.47 656 ASP A N 1
ATOM 5228 C CA . ASP A 1 656 ? -50.589 13.084 54.792 1.00 59.47 656 ASP A CA 1
ATOM 5229 C C . ASP A 1 656 ? -51.949 12.702 55.415 1.00 59.47 656 ASP A C 1
ATOM 5231 O O . ASP A 1 656 ? -52.909 13.476 55.359 1.00 59.47 656 ASP A O 1
ATOM 5235 N N . GLN A 1 657 ? -52.071 11.505 55.997 1.00 56.69 657 GLN A N 1
ATOM 5236 C CA . GLN A 1 657 ? -53.307 11.043 56.641 1.00 56.69 657 GLN A CA 1
ATOM 5237 C C . GLN A 1 657 ? -53.549 11.722 57.996 1.00 56.69 657 GLN A C 1
ATOM 5239 O O . GLN A 1 657 ? -54.696 11.993 58.346 1.00 56.69 657 GLN A O 1
ATOM 5244 N N . GLN A 1 658 ? -52.489 12.074 58.731 1.00 50.09 658 GLN A N 1
ATOM 5245 C CA . GLN A 1 658 ? -52.610 12.693 60.057 1.00 50.09 658 GLN A CA 1
ATOM 5246 C C . GLN A 1 658 ? -53.138 14.135 60.007 1.00 50.09 658 GLN A C 1
ATOM 5248 O O . GLN A 1 658 ? -53.812 14.569 60.940 1.00 50.09 658 GLN A O 1
ATOM 5253 N N . GLY A 1 659 ? -52.913 14.864 58.906 1.00 44.31 659 GLY A N 1
ATOM 5254 C CA . GLY A 1 659 ? -53.364 16.254 58.760 1.00 44.31 659 GLY A CA 1
ATOM 5255 C C . GLY A 1 659 ? -54.888 16.441 58.740 1.00 44.31 659 GLY A C 1
ATOM 5256 O O . GLY A 1 659 ? -55.359 17.565 58.895 1.00 44.31 659 GLY A O 1
ATOM 5257 N N . LYS A 1 660 ? -55.670 15.366 58.553 1.00 40.38 660 LYS A N 1
ATOM 5258 C CA . LYS A 1 660 ? -57.142 15.426 58.512 1.00 40.38 660 LYS A CA 1
ATOM 5259 C C . LYS A 1 660 ? -57.830 14.874 59.760 1.00 40.38 660 LYS A C 1
ATOM 5261 O O . LYS A 1 660 ? -58.873 15.408 60.125 1.00 40.38 660 LYS A O 1
ATOM 5266 N N . ASP A 1 661 ? -57.237 13.897 60.443 1.00 42.06 661 ASP A N 1
ATOM 5267 C CA . ASP A 1 661 ? -57.873 13.257 61.605 1.00 42.06 661 ASP A CA 1
ATOM 5268 C C . ASP A 1 661 ? -57.561 13.966 62.940 1.00 42.06 661 ASP A C 1
ATOM 5270 O O . ASP A 1 661 ? -58.323 13.839 63.894 1.00 42.06 661 ASP A O 1
ATOM 5274 N N . ALA A 1 662 ? -56.508 14.793 63.014 1.00 37.06 662 ALA A N 1
ATOM 5275 C CA . ALA A 1 662 ? -56.149 15.537 64.231 1.00 37.06 662 ALA A CA 1
ATOM 5276 C C . ALA A 1 662 ? -57.034 16.774 64.526 1.00 37.06 662 ALA A C 1
ATOM 5278 O O . ALA A 1 662 ? -56.961 17.335 65.618 1.00 37.06 662 ALA A O 1
ATOM 5279 N N . ILE A 1 663 ? -57.875 17.218 63.582 1.00 34.62 663 ILE A N 1
ATOM 5280 C CA . ILE A 1 663 ? -58.718 18.423 63.747 1.00 34.62 663 ILE A CA 1
ATOM 5281 C C . ILE A 1 663 ? -60.071 18.098 64.416 1.00 34.62 663 ILE A C 1
ATOM 5283 O O . ILE A 1 663 ? -60.731 18.997 64.929 1.00 34.62 663 ILE A O 1
ATOM 5287 N N . ALA A 1 664 ? -60.476 16.825 64.491 1.00 35.91 664 ALA A N 1
ATOM 5288 C CA . ALA A 1 664 ? -61.806 16.442 64.980 1.00 35.91 664 ALA A CA 1
ATOM 5289 C C . ALA A 1 664 ? -61.898 16.140 66.493 1.00 35.91 664 ALA A C 1
ATOM 5291 O O . ALA A 1 664 ? -62.989 15.860 66.982 1.00 35.91 664 ALA A O 1
ATOM 5292 N N . SER A 1 665 ? -60.803 16.205 67.259 1.00 36.66 665 SER A N 1
ATOM 5293 C CA . SER A 1 665 ? -60.822 15.862 68.690 1.00 36.66 665 SER A CA 1
ATOM 5294 C C . SER A 1 665 ? -60.088 16.884 69.564 1.00 36.66 665 SER A C 1
ATOM 5296 O O . SER A 1 665 ? -58.960 16.661 70.004 1.00 36.66 665 SER A O 1
ATOM 5298 N N . LYS A 1 666 ? -60.755 17.997 69.867 1.00 29.78 666 LYS A N 1
ATOM 5299 C CA . LYS A 1 666 ? -60.521 18.774 71.094 1.00 29.78 666 LYS A CA 1
ATOM 5300 C C . LYS A 1 666 ? -61.871 18.969 71.791 1.00 29.78 666 LYS A C 1
ATOM 5302 O O . LYS A 1 666 ? -62.741 19.583 71.179 1.00 29.78 666 LYS A O 1
ATOM 5307 N N . PRO A 1 667 ? -62.082 18.472 73.021 1.00 34.88 667 PRO A N 1
ATOM 5308 C CA . PRO A 1 667 ? -63.251 18.847 73.798 1.00 34.88 667 PRO A CA 1
ATOM 5309 C C . PRO A 1 667 ? -62.964 20.173 74.514 1.00 34.88 667 PRO A C 1
ATOM 5311 O O . PRO A 1 667 ? -61.970 20.301 75.232 1.00 34.88 667 PRO A O 1
ATOM 5314 N N . GLU A 1 668 ? -63.823 21.167 74.301 1.00 31.02 668 GLU A N 1
ATOM 5315 C CA . GLU A 1 668 ? -63.888 22.349 75.156 1.00 31.02 668 GLU A CA 1
ATOM 5316 C C . GLU A 1 668 ? -64.488 21.967 76.512 1.00 31.02 668 GLU A C 1
ATOM 5318 O O . GLU A 1 668 ? -65.472 21.234 76.611 1.00 31.02 668 GLU A O 1
ATOM 5323 N N . VAL A 1 669 ? -63.844 22.454 77.567 1.00 38.41 669 VAL A N 1
ATOM 5324 C CA . VAL A 1 669 ? -64.233 22.272 78.962 1.00 38.41 669 VAL A CA 1
ATOM 5325 C C . VAL A 1 669 ? -65.336 23.273 79.293 1.00 38.41 669 VAL A C 1
ATOM 5327 O O . VAL A 1 669 ? -65.124 24.473 79.148 1.00 38.41 669 VAL A O 1
ATOM 5330 N N . ASN A 1 670 ? -66.469 22.805 79.816 1.00 32.00 670 ASN A N 1
ATOM 5331 C CA . ASN A 1 670 ? -67.283 23.597 80.736 1.00 32.00 670 ASN A CA 1
ATOM 5332 C C . ASN A 1 670 ? -68.083 22.678 81.662 1.00 32.00 670 ASN A C 1
ATOM 5334 O O . ASN A 1 670 ? -68.783 21.773 81.212 1.00 32.00 670 ASN A O 1
ATOM 5338 N N . GLY A 1 671 ? -67.925 22.897 82.966 1.00 35.22 671 GLY A N 1
ATOM 5339 C CA . GLY A 1 671 ? -68.579 22.121 84.010 1.00 35.22 671 GLY A CA 1
ATOM 5340 C C . GLY A 1 671 ? -69.963 22.653 84.370 1.00 35.22 671 GLY A C 1
ATOM 5341 O O . GLY A 1 671 ? -70.188 23.858 84.368 1.00 35.22 671 GLY A O 1
ATOM 5342 N N . HIS A 1 672 ? -70.862 21.746 84.740 1.00 29.11 672 HIS A N 1
ATOM 5343 C CA . HIS A 1 672 ? -71.612 21.802 85.996 1.00 29.11 672 HIS A CA 1
ATOM 5344 C C . HIS A 1 672 ? -72.314 20.460 86.247 1.00 29.11 672 HIS A C 1
ATOM 5346 O O . HIS A 1 672 ? -72.461 19.640 85.345 1.00 29.11 672 HIS A O 1
ATOM 5352 N N . ALA A 1 673 ? -72.626 20.235 87.519 1.00 36.84 673 ALA A N 1
ATOM 5353 C CA . ALA A 1 673 ? -72.989 18.972 88.136 1.00 36.84 673 ALA A CA 1
ATOM 5354 C C . ALA A 1 673 ? -74.447 18.520 87.914 1.00 36.84 673 ALA A C 1
ATOM 5356 O O . ALA A 1 673 ? -75.306 19.316 87.552 1.00 36.84 673 ALA A O 1
ATOM 5357 N N . GLU A 1 674 ? -74.648 17.253 88.293 1.00 30.33 674 GLU A N 1
ATOM 5358 C CA . GLU A 1 674 ? -75.890 16.563 88.680 1.00 30.33 674 GLU A CA 1
ATOM 5359 C C . GLU A 1 674 ? -76.722 15.849 87.595 1.00 30.33 674 GLU A C 1
ATOM 5361 O O . GLU A 1 674 ? -77.455 16.433 86.807 1.00 30.33 674 GLU A O 1
ATOM 5366 N N . ASP A 1 675 ? -76.575 14.523 87.678 1.00 29.78 675 ASP A N 1
ATOM 5367 C CA . ASP A 1 675 ? -77.544 13.435 87.557 1.00 29.78 675 ASP A CA 1
ATOM 5368 C C . ASP A 1 675 ? -78.318 13.119 86.263 1.00 29.78 675 ASP A C 1
ATOM 5370 O O . ASP A 1 675 ? -79.141 13.861 85.743 1.00 29.78 675 ASP A O 1
ATOM 5374 N N . ALA A 1 676 ? -78.138 11.833 85.931 1.00 35.31 676 ALA A N 1
ATOM 5375 C CA . ALA A 1 676 ? -79.039 10.894 85.274 1.00 35.31 676 ALA A CA 1
ATOM 5376 C C . ALA A 1 676 ? -79.137 10.890 83.734 1.00 35.31 676 ALA A C 1
ATOM 5378 O O . ALA A 1 676 ? -79.800 11.694 83.093 1.00 35.31 676 ALA A O 1
ATOM 5379 N N . SER A 1 677 ? -78.559 9.798 83.210 1.00 38.69 677 SER A N 1
ATOM 5380 C CA . SER A 1 677 ? -78.931 9.031 82.011 1.00 38.69 677 SER A CA 1
ATOM 5381 C C . SER A 1 677 ? -78.845 9.710 80.642 1.00 38.69 677 SER A C 1
ATOM 5383 O O . SER A 1 677 ? -79.787 10.349 80.200 1.00 38.69 677 SER A O 1
ATOM 5385 N N . GLU A 1 678 ? -77.754 9.432 79.921 1.00 35.31 678 GLU A N 1
ATOM 5386 C CA . GLU A 1 678 ? -77.732 8.615 78.689 1.00 35.31 678 GLU A CA 1
ATOM 5387 C C . GLU A 1 678 ? -76.337 8.698 78.038 1.00 35.31 678 GLU A C 1
ATOM 5389 O O . GLU A 1 678 ? -75.875 9.763 77.640 1.00 35.31 678 GLU A O 1
ATOM 5394 N N . GLY A 1 679 ? -75.632 7.568 77.918 1.00 32.25 679 GLY A N 1
ATOM 5395 C CA . GLY A 1 679 ? -74.297 7.538 77.314 1.00 32.25 679 GLY A CA 1
ATOM 5396 C C . GLY A 1 679 ? -73.942 6.166 76.758 1.00 32.25 679 GLY A C 1
ATOM 5397 O O . GLY A 1 679 ? -73.383 5.340 77.472 1.00 32.25 679 GLY A O 1
ATOM 5398 N N . VAL A 1 680 ? -74.244 5.920 75.476 1.00 39.25 680 VAL A N 1
ATOM 5399 C CA . VAL A 1 680 ? -73.812 4.692 74.769 1.00 39.25 680 VAL A CA 1
ATOM 5400 C C . VAL A 1 680 ? -73.062 4.951 73.449 1.00 39.25 680 VAL A C 1
ATOM 5402 O O . VAL A 1 680 ? -72.398 4.045 72.957 1.00 39.25 680 VAL A O 1
ATOM 5405 N N . ASN A 1 681 ? -73.002 6.167 72.895 1.00 40.56 681 ASN A N 1
ATOM 5406 C CA . ASN A 1 681 ? -72.419 6.336 71.548 1.00 40.56 681 ASN A CA 1
ATOM 5407 C C . ASN A 1 681 ? -70.938 6.766 71.458 1.00 40.56 681 ASN A C 1
ATOM 5409 O O . ASN A 1 681 ? -70.364 6.640 70.381 1.00 40.56 681 ASN A O 1
ATOM 5413 N N . HIS A 1 682 ? -70.257 7.169 72.540 1.00 36.88 682 HIS A N 1
ATOM 5414 C CA . HIS A 1 682 ? -68.872 7.680 72.432 1.00 36.88 682 HIS A CA 1
ATOM 5415 C C . HIS A 1 682 ? -67.739 6.628 72.467 1.00 36.88 682 HIS A C 1
ATOM 5417 O O . HIS A 1 682 ? -66.615 6.931 72.070 1.00 36.88 682 HIS A O 1
ATOM 5423 N N . SER A 1 683 ? -67.985 5.380 72.883 1.00 45.72 683 SER A N 1
ATOM 5424 C CA . SER A 1 683 ? -66.920 4.364 73.042 1.00 45.72 683 SER A CA 1
ATOM 5425 C C . SER A 1 683 ? -66.594 3.567 71.765 1.00 45.72 683 SER A C 1
ATOM 5427 O O . SER A 1 683 ? -65.510 2.985 71.637 1.00 45.72 683 SER A O 1
ATOM 5429 N N . THR A 1 684 ? -67.500 3.533 70.783 1.00 48.81 684 THR A N 1
ATOM 5430 C CA . THR A 1 684 ? -67.342 2.693 69.579 1.00 48.81 684 THR A CA 1
ATOM 5431 C C . THR A 1 684 ? -66.529 3.353 68.460 1.00 48.81 684 THR A C 1
ATOM 5433 O O . THR A 1 684 ? -65.939 2.643 67.645 1.00 48.81 684 THR A O 1
ATOM 5436 N N . GLU A 1 685 ? -66.432 4.683 68.420 1.00 50.59 685 GLU A N 1
ATOM 5437 C CA . GLU A 1 685 ? -65.608 5.408 67.438 1.00 50.59 685 GLU A CA 1
ATOM 5438 C C . GLU A 1 685 ? -64.129 5.458 67.844 1.00 50.59 685 GLU A C 1
ATOM 5440 O O . GLU A 1 685 ? -63.263 5.128 67.031 1.00 50.59 685 GLU A O 1
ATOM 5445 N N . ALA A 1 686 ? -63.828 5.725 69.121 1.00 53.25 686 ALA A N 1
ATOM 5446 C CA . ALA A 1 686 ? -62.458 5.716 69.649 1.00 53.25 686 ALA A CA 1
ATOM 5447 C C . ALA A 1 686 ? -61.781 4.335 69.508 1.00 53.25 686 ALA A C 1
ATOM 5449 O O . ALA A 1 686 ? -60.605 4.225 69.154 1.00 53.25 686 ALA A O 1
ATOM 5450 N N . THR A 1 687 ? -62.545 3.252 69.702 1.00 61.72 687 THR A N 1
ATOM 5451 C CA . THR A 1 687 ? -62.055 1.874 69.529 1.00 61.72 687 THR A CA 1
ATOM 5452 C C . THR A 1 687 ? -61.854 1.487 68.061 1.00 61.72 687 THR A C 1
ATOM 5454 O O . THR A 1 687 ? -60.959 0.694 67.765 1.00 61.72 687 THR A O 1
ATOM 5457 N N . LYS A 1 688 ? -62.629 2.050 67.122 1.00 63.72 688 LYS A N 1
ATOM 5458 C CA . LYS A 1 688 ? -62.401 1.889 65.674 1.00 63.72 688 LYS A CA 1
ATOM 5459 C C . LYS A 1 688 ? -61.158 2.654 65.211 1.00 63.72 688 LYS A C 1
ATOM 5461 O O . LYS A 1 688 ? -60.358 2.079 64.477 1.00 63.72 688 LYS A O 1
ATOM 5466 N N . GLY A 1 689 ? -60.953 3.884 65.690 1.00 68.44 689 GLY A N 1
ATOM 5467 C CA . GLY A 1 689 ? -59.759 4.690 65.402 1.00 68.44 689 GLY A CA 1
ATOM 5468 C C . GLY A 1 689 ? -58.468 4.012 65.867 1.00 68.44 689 GLY A C 1
ATOM 5469 O O . GLY A 1 689 ? -57.558 3.802 65.066 1.00 68.44 689 GLY A O 1
ATOM 5470 N N . ARG A 1 690 ? -58.425 3.532 67.120 1.00 74.00 690 ARG A N 1
ATOM 5471 C CA . ARG A 1 690 ? -57.269 2.787 67.663 1.00 74.00 690 ARG A CA 1
ATOM 5472 C C . ARG A 1 690 ? -56.975 1.504 66.879 1.00 74.00 690 ARG A C 1
ATOM 5474 O O . ARG A 1 690 ? -55.821 1.181 66.620 1.00 74.00 690 ARG A O 1
ATOM 5481 N N . LYS A 1 691 ? -58.012 0.784 66.442 1.00 75.38 691 LYS A N 1
ATOM 5482 C CA . LYS A 1 691 ? -57.881 -0.425 65.609 1.00 75.38 691 LYS A CA 1
ATOM 5483 C C . LYS A 1 691 ? -57.308 -0.138 64.217 1.00 75.38 691 LYS A C 1
ATOM 5485 O O . LYS A 1 691 ? -56.518 -0.932 63.709 1.00 75.38 691 LYS A O 1
ATOM 5490 N N . LEU A 1 692 ? -57.693 0.980 63.605 1.00 77.56 692 LEU A N 1
ATOM 5491 C CA . LEU A 1 692 ? -57.159 1.419 62.314 1.00 77.56 692 LEU A CA 1
ATOM 5492 C C . LEU A 1 692 ? -55.707 1.902 62.436 1.00 77.56 692 LEU A C 1
ATOM 5494 O O . LEU A 1 692 ? -54.903 1.561 61.572 1.00 77.56 692 LEU A O 1
ATOM 5498 N N . LEU A 1 693 ? -55.355 2.585 63.532 1.00 78.19 693 LEU A N 1
ATOM 5499 C CA . LEU A 1 693 ? -53.973 2.967 63.858 1.00 78.19 693 LEU A CA 1
ATOM 5500 C C . LEU A 1 693 ? -53.070 1.746 64.099 1.00 78.19 693 LEU A C 1
ATOM 5502 O O . LEU A 1 693 ? -51.952 1.688 63.597 1.00 78.19 693 LEU A O 1
ATOM 5506 N N . LEU A 1 694 ? -53.559 0.716 64.798 1.00 81.62 694 LEU A N 1
ATOM 5507 C CA . LEU A 1 694 ? -52.815 -0.541 64.959 1.00 81.62 694 LEU A CA 1
ATOM 5508 C C . LEU A 1 694 ? -52.597 -1.254 63.617 1.00 81.62 694 LEU A C 1
ATOM 5510 O O . LEU A 1 694 ? -51.516 -1.788 63.366 1.00 81.62 694 LEU A O 1
ATOM 5514 N N . GLN A 1 695 ? -53.598 -1.237 62.730 1.00 84.81 695 GLN A N 1
ATOM 5515 C CA . GLN A 1 695 ? -53.461 -1.782 61.380 1.00 84.81 695 GLN A CA 1
ATOM 5516 C C . GLN A 1 695 ? -52.484 -0.964 60.526 1.00 84.81 695 GLN A C 1
ATOM 5518 O O . GLN A 1 695 ? -51.704 -1.571 59.795 1.00 84.81 695 GLN A O 1
ATOM 5523 N N . SER A 1 696 ? -52.501 0.373 60.596 1.00 83.25 696 SER A N 1
ATOM 5524 C CA . SER A 1 696 ? -51.553 1.229 59.866 1.00 83.25 696 SER A CA 1
ATOM 5525 C C . SER A 1 696 ? -50.120 1.054 60.381 1.00 83.25 696 SER A C 1
ATOM 5527 O O . SER A 1 696 ? -49.187 1.008 59.581 1.00 83.25 696 SER A O 1
ATOM 5529 N N . LEU A 1 697 ? -49.942 0.835 61.686 1.00 83.50 697 LEU A N 1
ATOM 5530 C CA . LEU A 1 697 ? -48.648 0.502 62.276 1.00 83.50 697 LEU A CA 1
ATOM 5531 C C . LEU A 1 697 ? -48.132 -0.867 61.803 1.00 83.50 697 LEU A C 1
ATOM 5533 O O . LEU A 1 697 ? -46.979 -0.971 61.389 1.00 83.50 697 LEU A O 1
ATOM 5537 N N . PHE A 1 698 ? -48.973 -1.909 61.799 1.00 86.44 698 PHE A N 1
ATOM 5538 C CA . PHE A 1 698 ? -48.601 -3.231 61.266 1.00 86.44 698 PHE A CA 1
ATOM 5539 C C . PHE A 1 698 ? -48.192 -3.152 59.794 1.00 86.44 698 PHE A C 1
ATOM 5541 O O . PHE A 1 698 ? -47.179 -3.705 59.374 1.00 86.44 698 PHE A O 1
ATOM 5548 N N . ASN A 1 699 ? -48.984 -2.424 59.019 1.00 87.31 699 ASN A N 1
ATOM 5549 C CA . ASN A 1 699 ? -48.774 -2.124 57.615 1.00 87.31 699 ASN A CA 1
ATOM 5550 C C . ASN A 1 699 ? -47.403 -1.482 57.337 1.00 87.31 699 ASN A C 1
ATOM 5552 O O . ASN A 1 699 ? -46.686 -1.918 56.435 1.00 87.31 699 ASN A O 1
ATOM 5556 N N . VAL A 1 700 ? -47.028 -0.476 58.128 1.00 86.06 700 VAL A N 1
ATOM 5557 C CA . VAL A 1 700 ? -45.728 0.196 58.018 1.00 86.06 700 VAL A CA 1
ATOM 5558 C C . VAL A 1 700 ? -44.597 -0.717 58.472 1.00 86.06 700 VAL A C 1
ATOM 5560 O O . VAL A 1 700 ? -43.599 -0.814 57.771 1.00 86.06 700 VAL A O 1
ATOM 5563 N N . LEU A 1 701 ? -44.759 -1.467 59.565 1.00 84.69 701 LEU A N 1
ATOM 5564 C CA . LEU A 1 701 ? -43.743 -2.422 60.017 1.00 84.69 701 LEU A CA 1
ATOM 5565 C C . LEU A 1 701 ? -43.510 -3.564 59.022 1.00 84.69 701 LEU A C 1
ATOM 5567 O O . LEU A 1 701 ? -42.372 -4.000 58.854 1.00 84.69 701 LEU A O 1
ATOM 5571 N N . TYR A 1 702 ? -44.554 -4.013 58.323 1.00 88.25 702 TYR A N 1
ATOM 5572 C CA . TYR A 1 702 ? -44.431 -4.938 57.199 1.00 88.25 702 TYR A CA 1
ATOM 5573 C C . TYR A 1 702 ? -43.628 -4.309 56.051 1.00 88.25 702 TYR A C 1
ATOM 5575 O O . TYR A 1 702 ? -42.647 -4.897 55.602 1.00 88.25 702 TYR A O 1
ATOM 5583 N N . LEU A 1 703 ? -43.969 -3.088 55.623 1.00 87.56 703 LEU A N 1
ATOM 5584 C CA . LEU A 1 703 ? -43.240 -2.383 54.562 1.00 87.56 703 LEU A CA 1
ATOM 5585 C C . LEU A 1 703 ? -41.782 -2.080 54.943 1.00 87.56 703 LEU A C 1
ATOM 5587 O O . LEU A 1 703 ? -40.901 -2.266 54.110 1.00 87.56 703 LEU A O 1
ATOM 5591 N N . CYS A 1 704 ? -41.487 -1.714 56.193 1.00 85.38 704 CYS A N 1
ATOM 5592 C CA . CYS A 1 704 ? -40.115 -1.530 56.677 1.00 85.38 704 CYS A CA 1
ATOM 5593 C C . CYS A 1 704 ? -39.281 -2.812 56.547 1.00 85.38 704 CYS A C 1
ATOM 5595 O O . CYS A 1 704 ? -38.093 -2.735 56.255 1.00 85.38 704 CYS A O 1
ATOM 5597 N N . ARG A 1 705 ? -39.885 -3.998 56.724 1.00 85.00 705 ARG A N 1
ATOM 5598 C CA . ARG A 1 705 ? -39.199 -5.288 56.517 1.00 85.00 705 ARG A CA 1
ATOM 5599 C C . ARG A 1 705 ? -38.942 -5.597 55.044 1.00 85.00 705 ARG A C 1
ATOM 5601 O O . ARG A 1 705 ? -37.925 -6.205 54.731 1.00 85.00 705 ARG A O 1
ATOM 5608 N N . VAL A 1 706 ? -39.841 -5.182 54.155 1.00 85.38 706 VAL A N 1
ATOM 5609 C CA . VAL A 1 706 ? -39.681 -5.326 52.698 1.00 85.38 706 VAL A CA 1
ATOM 5610 C C . VAL A 1 706 ? -38.592 -4.384 52.173 1.00 85.38 706 VAL A C 1
ATOM 5612 O O . VAL A 1 706 ? -37.726 -4.791 51.393 1.00 85.38 706 VAL A O 1
ATOM 5615 N N . MET A 1 707 ? -38.624 -3.129 52.623 1.00 84.00 707 MET A N 1
ATOM 5616 C CA . MET A 1 707 ? -37.735 -2.059 52.165 1.00 84.00 707 MET A CA 1
ATOM 5617 C C . MET A 1 707 ? -36.380 -2.039 52.870 1.00 84.00 707 MET A C 1
ATOM 5619 O O . MET A 1 707 ? -35.538 -1.218 52.521 1.00 84.00 707 MET A O 1
ATOM 5623 N N . ASP A 1 708 ? -36.148 -2.941 53.824 1.00 78.25 708 ASP A N 1
ATOM 5624 C CA . ASP A 1 708 ? -34.888 -3.018 54.556 1.00 78.25 708 ASP A CA 1
ATOM 5625 C C . ASP A 1 708 ? -33.719 -3.208 53.574 1.00 78.25 708 ASP A C 1
ATOM 5627 O O . ASP A 1 708 ? -33.706 -4.134 52.746 1.00 78.25 708 ASP A O 1
ATOM 5631 N N . THR A 1 709 ? -32.742 -2.306 53.652 1.00 67.19 709 THR A N 1
ATOM 5632 C CA . THR A 1 709 ? -31.484 -2.393 52.910 1.00 67.19 709 THR A CA 1
ATOM 5633 C C . THR A 1 709 ? -30.337 -2.398 53.907 1.00 67.19 709 THR A C 1
ATOM 5635 O O . THR A 1 709 ? -30.372 -1.722 54.928 1.00 67.19 709 THR A O 1
ATOM 5638 N N . ARG A 1 710 ? -29.263 -3.136 53.611 1.00 57.41 710 ARG A N 1
ATOM 5639 C CA . ARG A 1 710 ? -28.087 -3.219 54.501 1.00 57.41 710 ARG A CA 1
ATOM 5640 C C . ARG A 1 710 ? -27.331 -1.886 54.666 1.00 57.41 710 ARG A C 1
ATOM 5642 O O . ARG A 1 710 ? -26.366 -1.852 55.419 1.00 57.41 710 ARG A O 1
ATOM 5649 N N . GLN A 1 711 ? -27.716 -0.836 53.936 1.00 50.78 711 GLN A N 1
ATOM 5650 C CA . GLN A 1 711 ? -26.985 0.429 53.817 1.00 50.78 711 GLN A CA 1
ATOM 5651 C C . GLN A 1 711 ? -27.710 1.639 54.434 1.00 50.78 711 GLN A C 1
ATOM 5653 O O . GLN A 1 711 ? -27.084 2.689 54.550 1.00 50.78 711 GLN A O 1
ATOM 5658 N N . THR A 1 712 ? -28.978 1.531 54.850 1.00 50.81 712 THR A N 1
ATOM 5659 C CA . THR A 1 712 ? -29.700 2.661 55.458 1.00 50.81 712 THR A CA 1
ATOM 5660 C C . THR A 1 712 ? -29.457 2.742 56.967 1.00 50.81 712 THR A C 1
ATOM 5662 O O . THR A 1 712 ? -29.639 1.778 57.715 1.00 50.81 712 THR A O 1
ATOM 5665 N N . VAL A 1 713 ? -29.024 3.919 57.429 1.00 50.78 713 VAL A N 1
ATOM 5666 C CA . VAL A 1 713 ? -29.000 4.265 58.854 1.00 50.78 713 VAL A CA 1
ATOM 5667 C C . VAL A 1 713 ? -30.455 4.407 59.297 1.00 50.78 713 VAL A C 1
ATOM 5669 O O . VAL A 1 713 ? -31.171 5.279 58.820 1.00 50.78 713 VAL A O 1
ATOM 5672 N N . LYS A 1 714 ? -30.896 3.520 60.193 1.00 53.94 714 LYS A N 1
ATOM 5673 C CA . LYS A 1 714 ? -32.308 3.317 60.571 1.00 53.94 714 LYS A CA 1
ATOM 5674 C C . LYS A 1 714 ? -33.020 4.537 61.175 1.00 53.94 714 LYS A C 1
ATOM 5676 O O . LYS A 1 714 ? -34.231 4.474 61.377 1.00 53.94 714 LYS A O 1
ATOM 5681 N N . ASP A 1 715 ? -32.293 5.603 61.502 1.00 47.97 715 ASP A N 1
ATOM 5682 C CA . ASP A 1 715 ? -32.825 6.740 62.255 1.00 47.97 715 ASP A CA 1
ATOM 5683 C C . ASP A 1 715 ? -33.313 7.925 61.399 1.00 47.97 715 ASP A C 1
ATOM 5685 O O . ASP A 1 715 ? -34.133 8.685 61.909 1.00 47.97 715 ASP A O 1
ATOM 5689 N N . ASP A 1 716 ? -32.946 8.018 60.110 1.00 53.56 716 ASP A N 1
ATOM 5690 C CA . ASP A 1 716 ? -33.381 9.101 59.193 1.00 53.56 716 ASP A CA 1
ATOM 5691 C C . ASP A 1 716 ? -34.505 8.694 58.208 1.00 53.56 716 ASP A C 1
ATOM 5693 O O . ASP A 1 716 ? -34.978 9.497 57.402 1.00 53.56 716 ASP A O 1
ATOM 5697 N N . ASP A 1 717 ? -34.980 7.447 58.259 1.00 69.88 717 ASP A N 1
ATOM 5698 C CA . ASP A 1 717 ? -35.999 6.943 57.331 1.00 69.88 717 ASP A CA 1
ATOM 5699 C C . ASP A 1 717 ? -37.416 7.448 57.682 1.00 69.88 717 ASP A C 1
ATOM 5701 O O . ASP A 1 717 ? -37.972 7.137 58.740 1.00 69.88 717 ASP A O 1
ATOM 5705 N N . SER A 1 718 ? -38.076 8.140 56.746 1.00 75.50 718 SER A N 1
ATOM 5706 C CA . SER A 1 718 ? -39.430 8.707 56.940 1.00 75.50 718 SER A CA 1
ATOM 5707 C C . SER A 1 718 ? -40.522 7.677 57.302 1.00 75.50 718 SER A C 1
ATOM 5709 O O . SER A 1 718 ? -41.441 7.982 58.065 1.00 75.50 718 SER A O 1
ATOM 5711 N N . LEU A 1 719 ? -40.408 6.432 56.823 1.00 79.31 719 LEU A N 1
ATOM 5712 C CA . LEU A 1 719 ? -41.277 5.315 57.224 1.00 79.31 719 LEU A CA 1
ATOM 5713 C C . LEU A 1 719 ? -41.062 4.903 58.688 1.00 79.31 719 LEU A C 1
ATOM 5715 O O . LEU A 1 719 ? -42.030 4.644 59.405 1.00 79.31 719 LEU A O 1
ATOM 5719 N N . TYR A 1 720 ? -39.807 4.848 59.142 1.00 79.81 720 TYR A N 1
ATOM 5720 C CA . TYR A 1 720 ? -39.478 4.534 60.533 1.00 79.81 720 TYR A CA 1
ATOM 5721 C C . TYR A 1 720 ? -39.869 5.682 61.470 1.00 79.81 720 TYR A C 1
ATOM 5723 O O . TYR A 1 720 ? -40.347 5.421 62.575 1.00 79.81 720 TYR A O 1
ATOM 5731 N N . ALA A 1 721 ? -39.760 6.934 61.019 1.00 80.25 721 ALA A N 1
ATOM 5732 C CA . ALA A 1 721 ? -40.280 8.096 61.735 1.00 80.25 721 ALA A CA 1
ATOM 5733 C C . ALA A 1 721 ? -41.804 8.004 61.935 1.00 80.25 721 ALA A C 1
ATOM 5735 O O . ALA A 1 721 ? -42.283 8.150 63.059 1.00 80.25 721 ALA A O 1
ATOM 5736 N N . TYR A 1 722 ? -42.566 7.654 60.889 1.00 80.75 722 TYR A N 1
ATOM 5737 C CA . TYR A 1 722 ? -44.006 7.403 61.031 1.00 80.75 722 TYR A CA 1
ATOM 5738 C C . TYR A 1 722 ? -44.297 6.237 61.987 1.00 80.75 722 TYR A C 1
ATOM 5740 O O . TYR A 1 722 ? -45.209 6.334 62.802 1.00 80.75 722 TYR A O 1
ATOM 5748 N N . ALA A 1 723 ? -43.521 5.148 61.939 1.00 80.75 723 ALA A N 1
ATOM 5749 C CA . ALA A 1 723 ? -43.687 4.022 62.861 1.00 80.75 723 ALA A CA 1
ATOM 5750 C C . ALA A 1 723 ? -43.461 4.421 64.334 1.00 80.75 723 ALA A C 1
ATOM 5752 O O . ALA A 1 723 ? -44.205 3.962 65.201 1.00 80.75 723 ALA A O 1
ATOM 5753 N N . LYS A 1 724 ? -42.477 5.292 64.617 1.00 81.19 724 LYS A N 1
ATOM 5754 C CA . LYS A 1 724 ? -42.230 5.859 65.958 1.00 81.19 724 LYS A CA 1
ATOM 5755 C C . LYS A 1 724 ? -43.425 6.709 66.420 1.00 81.19 724 LYS A C 1
ATOM 5757 O O . LYS A 1 724 ? -43.988 6.431 67.474 1.00 81.19 724 LYS A O 1
ATOM 5762 N N . ILE A 1 725 ? -43.896 7.638 65.584 1.00 79.19 725 ILE A N 1
ATOM 5763 C CA . ILE A 1 725 ? -45.057 8.501 65.885 1.00 79.19 725 ILE A CA 1
ATOM 5764 C C . ILE A 1 725 ? -46.338 7.674 66.096 1.00 79.19 725 ILE A C 1
ATOM 5766 O O . ILE A 1 725 ? -47.092 7.893 67.040 1.00 79.19 725 ILE A O 1
ATOM 5770 N N . ALA A 1 726 ? -46.598 6.690 65.233 1.00 78.06 726 ALA A N 1
ATOM 5771 C CA . ALA A 1 726 ? -47.774 5.830 65.336 1.00 78.06 726 ALA A CA 1
ATOM 5772 C C . ALA A 1 726 ? -47.727 4.909 66.570 1.00 78.06 726 ALA A C 1
ATOM 5774 O O . ALA A 1 726 ? -48.779 4.580 67.116 1.00 78.06 726 ALA A O 1
ATOM 5775 N N . ARG A 1 727 ? -46.532 4.518 67.037 1.00 80.94 727 ARG A N 1
ATOM 5776 C CA . ARG A 1 727 ? -46.347 3.790 68.302 1.00 80.94 727 ARG A CA 1
ATOM 5777 C C . ARG A 1 727 ? -46.690 4.663 69.507 1.00 80.94 727 ARG A C 1
ATOM 5779 O O . ARG A 1 727 ? -47.391 4.185 70.395 1.00 80.94 727 ARG A O 1
ATOM 5786 N N . GLU A 1 728 ? -46.223 5.910 69.519 1.00 80.56 728 GLU A N 1
ATOM 5787 C CA . GLU A 1 728 ? -46.516 6.880 70.582 1.00 80.56 728 GLU A CA 1
ATOM 5788 C C . GLU A 1 728 ? -48.023 7.164 70.670 1.00 80.56 728 GLU A C 1
ATOM 5790 O O . GLU A 1 728 ? -48.605 7.080 71.747 1.00 80.56 728 GLU A O 1
ATOM 5795 N N . LEU A 1 729 ? -48.685 7.379 69.528 1.00 76.94 729 LEU A N 1
ATOM 5796 C CA . LEU A 1 729 ? -50.133 7.619 69.452 1.00 76.94 729 LEU A CA 1
ATOM 5797 C C . LEU A 1 729 ? -50.995 6.395 69.805 1.00 76.94 729 LEU A C 1
ATOM 5799 O O . LEU A 1 729 ? -52.150 6.547 70.199 1.00 76.94 729 LEU A O 1
ATOM 5803 N N . ALA A 1 730 ? -50.473 5.181 69.624 1.00 75.12 730 ALA A N 1
ATOM 5804 C CA . ALA A 1 730 ? -51.182 3.942 69.942 1.00 75.12 730 ALA A CA 1
ATOM 5805 C C . ALA A 1 730 ? -50.967 3.464 71.390 1.00 75.12 730 ALA A C 1
ATOM 5807 O O . ALA A 1 730 ? -51.588 2.465 71.774 1.00 75.12 730 ALA A O 1
ATOM 5808 N N . GLU A 1 731 ? -50.116 4.154 72.166 1.00 78.25 731 GLU A N 1
ATOM 5809 C CA . GLU A 1 731 ? -49.759 3.833 73.559 1.00 78.25 731 GLU A CA 1
ATOM 5810 C C . GLU A 1 731 ? -49.373 2.351 73.722 1.00 78.25 731 GLU A C 1
ATOM 5812 O O . GLU A 1 731 ? -49.986 1.608 74.490 1.00 78.25 731 GLU A O 1
ATOM 5817 N N . LEU A 1 732 ? -48.426 1.880 72.905 1.00 76.94 732 LEU A N 1
ATOM 5818 C CA . LEU A 1 732 ? -48.002 0.477 72.885 1.00 76.94 732 LEU A CA 1
ATOM 5819 C C . LEU A 1 732 ? -46.795 0.224 73.792 1.00 76.94 732 LEU A C 1
ATOM 5821 O O . LEU A 1 732 ? -45.726 0.798 73.576 1.00 76.94 732 LEU A O 1
ATOM 5825 N N . ASP A 1 733 ? -46.937 -0.734 74.710 1.00 80.44 733 ASP A N 1
ATOM 5826 C CA . ASP A 1 733 ? -45.840 -1.259 75.528 1.00 80.44 733 ASP A CA 1
ATOM 5827 C C . ASP A 1 733 ? -44.771 -1.943 74.661 1.00 80.44 733 ASP A C 1
ATOM 5829 O O . ASP A 1 733 ? -45.093 -2.601 73.662 1.00 80.44 733 ASP A O 1
ATOM 5833 N N . ASP A 1 734 ? -43.511 -1.904 75.096 1.00 78.56 734 ASP A N 1
ATOM 5834 C CA . ASP A 1 734 ? -42.359 -2.481 74.383 1.00 78.56 734 ASP A CA 1
ATOM 5835 C C . ASP A 1 734 ? -42.579 -3.947 73.977 1.00 78.56 734 ASP A C 1
ATOM 5837 O O . ASP A 1 734 ? -42.347 -4.328 72.828 1.00 78.56 734 ASP A O 1
ATOM 5841 N N . ALA A 1 735 ? -43.134 -4.760 74.881 1.00 79.94 735 ALA A N 1
ATOM 5842 C CA . ALA A 1 735 ? -43.422 -6.170 74.622 1.00 79.94 735 ALA A CA 1
ATOM 5843 C C . ALA A 1 735 ? -44.495 -6.378 73.536 1.00 79.94 735 ALA A C 1
ATOM 5845 O O . ALA A 1 735 ? -44.434 -7.344 72.771 1.00 79.94 735 ALA A O 1
ATOM 5846 N N . THR A 1 736 ? -45.490 -5.489 73.452 1.00 79.00 736 THR A N 1
ATOM 5847 C CA . THR A 1 736 ? -46.550 -5.569 72.433 1.00 79.00 736 THR A CA 1
ATOM 5848 C C . THR A 1 736 ? -46.053 -5.103 71.068 1.00 79.00 736 THR A C 1
ATOM 5850 O O . THR A 1 736 ? -46.366 -5.729 70.053 1.00 79.00 736 THR A O 1
ATOM 5853 N N . TYR A 1 737 ? -45.201 -4.077 71.045 1.00 81.81 737 TYR A N 1
ATOM 5854 C CA . TYR A 1 737 ? -44.549 -3.586 69.837 1.00 81.81 737 TYR A CA 1
ATOM 5855 C C . TYR A 1 737 ? -43.589 -4.626 69.241 1.00 81.81 737 TYR A C 1
ATOM 5857 O O . TYR A 1 737 ? -43.646 -4.901 68.041 1.00 81.81 737 TYR A O 1
ATOM 5865 N N . GLU A 1 738 ? -42.776 -5.293 70.068 1.00 82.88 738 GLU A N 1
ATOM 5866 C CA . GLU A 1 738 ? -41.907 -6.388 69.619 1.00 82.88 738 GLU A CA 1
ATOM 5867 C C . GLU A 1 738 ? -42.695 -7.568 69.040 1.00 82.88 738 GLU A C 1
ATOM 5869 O O . GLU A 1 738 ? -42.296 -8.142 68.023 1.00 82.88 738 GLU A O 1
ATOM 5874 N N . ARG A 1 739 ? -43.826 -7.938 69.659 1.00 82.31 739 ARG A N 1
ATOM 5875 C CA . ARG A 1 739 ? -44.722 -8.980 69.127 1.00 82.31 739 ARG A CA 1
ATOM 5876 C C . ARG A 1 739 ? -45.276 -8.586 67.761 1.00 82.31 739 ARG A C 1
ATOM 5878 O O . ARG A 1 739 ? -45.247 -9.392 66.836 1.00 82.31 739 ARG A O 1
ATOM 5885 N N . LEU A 1 740 ? -45.715 -7.340 67.602 1.00 82.56 740 LEU A N 1
ATOM 5886 C CA . LEU A 1 740 ? -46.250 -6.835 66.339 1.00 82.56 740 LEU A CA 1
ATOM 5887 C C . LEU A 1 740 ? -45.170 -6.784 65.239 1.00 82.56 740 LEU A C 1
ATOM 5889 O O . LEU A 1 740 ? -45.419 -7.178 64.099 1.00 82.56 740 LEU A O 1
ATOM 5893 N N . GLN A 1 741 ? -43.937 -6.412 65.593 1.00 84.00 741 GLN A N 1
ATOM 5894 C CA . GLN A 1 741 ? -42.785 -6.433 64.689 1.00 84.00 741 GLN A CA 1
ATOM 5895 C C . GLN A 1 741 ? -42.370 -7.859 64.281 1.00 84.00 741 GLN A C 1
ATOM 5897 O O . GLN A 1 741 ? -41.977 -8.079 63.129 1.00 84.00 741 GLN A O 1
ATOM 5902 N N . LYS A 1 742 ? -42.450 -8.831 65.203 1.00 85.19 742 LYS A N 1
ATOM 5903 C CA . LYS A 1 742 ? -42.222 -10.259 64.919 1.00 85.19 742 LYS A CA 1
ATOM 5904 C C . LYS A 1 742 ? -43.287 -10.802 63.970 1.00 85.19 742 LYS A C 1
ATOM 5906 O O . LYS A 1 742 ? -42.919 -11.376 62.950 1.00 85.19 742 LYS A O 1
ATOM 5911 N N . ASN A 1 743 ? -44.566 -10.522 64.227 1.00 86.00 743 ASN A N 1
ATOM 5912 C CA . ASN A 1 743 ? -45.678 -10.952 63.373 1.00 86.00 743 ASN A CA 1
ATOM 5913 C C . ASN A 1 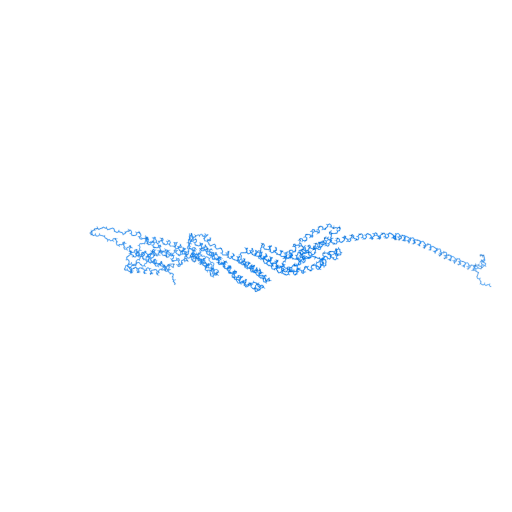743 ? -45.548 -10.412 61.940 1.00 86.00 743 ASN A C 1
ATOM 5915 O O . ASN A 1 743 ? -45.684 -11.169 60.979 1.00 86.00 743 ASN A O 1
ATOM 5919 N N . ALA A 1 744 ? -45.212 -9.127 61.780 1.00 84.94 744 ALA A N 1
ATOM 5920 C CA . ALA A 1 744 ? -44.964 -8.534 60.464 1.00 84.94 744 ALA A CA 1
ATOM 5921 C C . ALA A 1 744 ? -43.778 -9.201 59.736 1.00 84.94 744 ALA A C 1
ATOM 5923 O O . ALA A 1 744 ? -43.843 -9.460 58.533 1.00 84.94 744 ALA A O 1
ATOM 5924 N N . GLY A 1 745 ? -42.705 -9.528 60.468 1.00 84.44 745 GLY A N 1
ATOM 5925 C CA . GLY A 1 745 ? -41.542 -10.233 59.926 1.00 84.44 745 GLY A CA 1
ATOM 5926 C C . GLY A 1 745 ? -41.825 -11.689 59.541 1.00 84.44 745 GLY A C 1
ATOM 5927 O O . GLY A 1 745 ? -41.353 -12.150 58.504 1.00 84.44 745 GLY A O 1
ATOM 5928 N N . GLU A 1 746 ? -42.600 -12.419 60.341 1.00 86.25 746 GLU A N 1
ATOM 5929 C CA . GLU A 1 746 ? -43.031 -13.785 60.025 1.00 86.25 746 GLU A CA 1
ATOM 5930 C C . GLU A 1 746 ? -43.958 -13.827 58.815 1.00 86.25 746 GLU A C 1
ATOM 5932 O O . GLU A 1 746 ? -43.808 -14.707 57.968 1.00 86.25 746 GLU A O 1
ATOM 5937 N N . TYR A 1 747 ? -44.870 -12.860 58.693 1.00 87.69 747 TYR A N 1
ATOM 5938 C CA . TYR A 1 747 ? -45.732 -12.753 57.523 1.00 87.69 747 TYR A CA 1
ATOM 5939 C C . TYR A 1 747 ? -44.902 -12.533 56.251 1.00 87.69 747 TYR A C 1
ATOM 5941 O O . TYR A 1 747 ? -45.059 -13.286 55.294 1.00 87.69 747 TYR A O 1
ATOM 5949 N N . TRP A 1 748 ? -43.938 -11.601 56.265 1.00 88.50 748 TRP A N 1
ATOM 5950 C CA . TRP A 1 748 ? -43.019 -11.412 55.136 1.00 88.50 748 TRP A CA 1
ATOM 5951 C C . TRP A 1 748 ? -42.231 -12.682 54.797 1.00 88.50 748 TRP A C 1
ATOM 5953 O O . TRP A 1 748 ? -42.149 -13.054 53.631 1.00 88.50 748 TRP A O 1
ATOM 5963 N N . LYS A 1 749 ? -41.721 -13.418 55.794 1.00 86.25 749 LYS A N 1
ATOM 5964 C CA . LYS A 1 749 ? -41.051 -14.713 55.564 1.00 86.25 749 LYS A CA 1
ATOM 5965 C C . LYS A 1 749 ? -41.954 -15.757 54.901 1.00 86.25 749 LYS A C 1
ATOM 5967 O O . LYS A 1 749 ? -41.442 -16.639 54.224 1.00 86.25 749 LYS A O 1
ATOM 5972 N N . ARG A 1 750 ? -43.272 -15.682 55.086 1.00 87.00 750 ARG A N 1
ATOM 5973 C CA . ARG A 1 750 ? -44.231 -16.567 54.407 1.00 87.00 750 ARG A CA 1
ATOM 5974 C C . ARG A 1 750 ? -44.552 -16.091 52.990 1.00 87.00 750 ARG A C 1
ATOM 5976 O O . ARG A 1 750 ? -44.845 -16.923 52.140 1.00 87.00 750 ARG A O 1
ATOM 5983 N N . THR A 1 751 ? -44.495 -14.784 52.729 1.00 87.56 751 THR A N 1
ATOM 5984 C CA . THR A 1 751 ? -44.965 -14.190 51.466 1.00 87.56 751 THR A CA 1
ATOM 5985 C C . THR A 1 751 ? -43.872 -13.673 50.532 1.00 87.56 751 THR A C 1
ATOM 5987 O O . THR A 1 751 ? -44.194 -13.328 49.404 1.00 87.56 751 THR A O 1
ATOM 5990 N N . TYR A 1 752 ? -42.599 -13.610 50.934 1.00 84.81 752 TYR A N 1
ATOM 5991 C CA . TYR A 1 752 ? -41.540 -12.979 50.127 1.00 84.81 752 TYR A CA 1
ATOM 5992 C C . TYR A 1 752 ? -41.329 -13.633 48.754 1.00 84.81 752 TYR A C 1
ATOM 5994 O O . TYR A 1 752 ? -41.001 -12.933 47.803 1.00 84.81 752 TYR A O 1
ATOM 6002 N N . LEU A 1 753 ? -41.545 -14.950 48.630 1.00 85.56 753 LEU A N 1
ATOM 6003 C CA . LEU A 1 753 ? -41.430 -15.670 47.352 1.00 85.56 753 LEU A CA 1
ATOM 6004 C C . LEU A 1 753 ? -42.481 -15.240 46.328 1.00 85.56 753 LEU A C 1
ATOM 6006 O O . LEU A 1 753 ? -42.256 -15.414 45.136 1.00 85.56 753 LEU A O 1
ATOM 6010 N N . LEU A 1 754 ? -43.609 -14.687 46.788 1.00 85.44 754 LEU A N 1
ATOM 6011 C CA . LEU A 1 754 ? -44.613 -14.125 45.892 1.00 85.44 754 LEU A CA 1
ATOM 6012 C C . LEU A 1 754 ? -44.107 -12.859 45.209 1.00 85.44 754 LEU A C 1
ATOM 6014 O O . LEU A 1 754 ? -44.608 -12.573 44.143 1.00 85.44 754 LEU A O 1
ATOM 6018 N N . PHE A 1 755 ? -43.135 -12.159 45.807 1.00 86.88 755 PHE A N 1
ATOM 6019 C CA . PHE A 1 755 ? -42.589 -10.889 45.331 1.00 86.88 755 PHE A CA 1
ATOM 6020 C C . PHE A 1 755 ? -41.122 -11.059 44.926 1.00 86.88 755 PHE A C 1
ATOM 6022 O O . PHE A 1 755 ? -40.213 -10.496 45.547 1.00 86.88 755 PHE A O 1
ATOM 6029 N N . GLY A 1 756 ? -40.877 -11.878 43.903 1.00 81.31 756 GLY A N 1
ATOM 6030 C CA . GLY A 1 756 ? -39.545 -12.399 43.573 1.00 81.31 756 GLY A CA 1
ATOM 6031 C C . GLY A 1 756 ? -38.498 -11.319 43.277 1.00 81.31 756 GLY A C 1
ATOM 6032 O O . GLY A 1 756 ? -37.333 -11.485 43.630 1.00 81.31 756 GLY A O 1
ATOM 6033 N N . LEU A 1 757 ? -38.909 -10.186 42.699 1.00 83.12 757 LEU A N 1
ATOM 6034 C CA . LEU A 1 757 ? -38.021 -9.053 42.388 1.00 83.12 757 LEU A CA 1
ATOM 6035 C C . LEU A 1 757 ? -37.649 -8.203 43.619 1.00 83.12 757 LEU A C 1
ATOM 6037 O O . LEU A 1 757 ? -36.661 -7.471 43.595 1.00 83.12 757 LEU A O 1
ATOM 6041 N N . LEU A 1 758 ? -38.445 -8.278 44.689 1.00 81.56 758 LEU A N 1
ATOM 6042 C CA . LEU A 1 758 ? -38.257 -7.535 45.944 1.00 81.56 758 LEU A CA 1
ATOM 6043 C C . LEU A 1 758 ? -37.668 -8.408 47.057 1.00 81.56 758 LEU A C 1
ATOM 6045 O O . LEU A 1 758 ? -37.211 -7.889 48.085 1.00 81.56 758 LEU A O 1
ATOM 6049 N N . ALA A 1 759 ? -37.686 -9.726 46.857 1.00 75.25 759 ALA A N 1
ATOM 6050 C CA . ALA A 1 759 ? -37.094 -10.692 47.755 1.00 75.25 759 ALA A CA 1
ATOM 6051 C C . ALA A 1 759 ? -35.605 -10.370 47.989 1.00 75.25 759 ALA A C 1
ATOM 6053 O O . ALA A 1 759 ? -34.887 -9.987 47.061 1.00 75.25 759 ALA A O 1
ATOM 6054 N N . PRO A 1 760 ? -35.106 -10.518 49.227 1.00 63.19 760 PRO A N 1
ATOM 6055 C CA . PRO A 1 760 ? -33.674 -10.454 49.467 1.00 63.19 760 PRO A CA 1
ATOM 6056 C C . PRO A 1 760 ? -33.009 -11.552 48.635 1.00 63.19 760 PRO A C 1
ATOM 6058 O O . PRO A 1 760 ? -33.412 -12.711 48.728 1.00 63.19 760 PRO A O 1
ATOM 6061 N N . ALA A 1 761 ? -32.020 -11.185 47.816 1.00 54.44 761 ALA A N 1
ATOM 6062 C CA . ALA A 1 761 ? -31.241 -12.161 47.067 1.00 54.44 761 ALA A CA 1
ATOM 6063 C C . ALA A 1 761 ? -30.749 -13.241 48.044 1.00 54.44 761 ALA A C 1
ATOM 6065 O O . ALA A 1 761 ? -30.090 -12.920 49.039 1.00 54.44 761 ALA A O 1
ATOM 6066 N N . ALA A 1 762 ? -31.133 -14.496 47.795 1.00 41.03 762 ALA A N 1
ATOM 6067 C CA . ALA A 1 762 ? -30.516 -15.624 48.470 1.00 41.03 762 ALA A CA 1
ATOM 6068 C C . ALA A 1 762 ? -29.014 -15.542 48.173 1.00 41.03 762 ALA A C 1
ATOM 6070 O O . ALA A 1 762 ? -28.627 -15.433 47.008 1.00 41.03 762 ALA A O 1
ATOM 6071 N N . ILE A 1 763 ? -28.207 -15.480 49.232 1.00 30.02 763 ILE A N 1
ATOM 6072 C CA . ILE A 1 763 ? -26.751 -15.621 49.134 1.00 30.02 763 ILE A CA 1
ATOM 6073 C C . ILE A 1 763 ? -26.445 -17.043 48.685 1.00 30.02 763 ILE A C 1
ATOM 6075 O O . ILE A 1 763 ? -27.078 -17.961 49.261 1.00 30.02 763 ILE A O 1
#

Radius of gyration: 71.1 Å; Cα contacts (8 Å, |Δi|>4): 629; chains: 1; bounding box: 147×81×257 Å

Sequence (763 aa):
MANQQPDPRDFNTWEDAFQYQLPVVRKLEQQLRRNINENRSKLRSLVGASYRDLLGTAERIIEMDEQMQDVEDHLGDIGRKCNARAVETANENQERMVKRKGFDQKQRQAILARTKVLQNALSAASRAIRRGSDALLVSKLLVLSRLLHQSISESPEPPAVLEELKRKLSNLRRRLLSYIERALVRPGQDRTNVAHSLCAYSLVSNSTPKDVLRHFLQARFEQLDAKAESPSEADILDILELYRRTLLDTRALFPKLFAEAMSELSSTPLLKDDSLTSCGELSLDLYAVWIPENVRTFTPWVRHDQLLSSDVGDALRSWTKQAQTVIHRAVETCLSKETDAQSLLHIRKKVLLQYLSLSANLRDGSHAESINDLRGAFVKRLQDVARSSVESIALFEDLDATPQSPASNASLDLWQLSSKDLDLSNGAQLFRKSILDRRHGRDEGLQACVQKLNKWTNEMDTFWRLLQQMRSTRWQDELDVDFDDLENGDEIRQALTQADAEQTQSAFQSAVSEVLKHQYELIKERTSSSTPPQTLLRLLREIDSRRAMVEHSYGAKVEIDFYHSSIRSLHQALVEQVVESPLKQLRISTKKQAKAAFSLWDGSPPLPVQPSPSIFRFMTLLEEAMSGAGNDLWSSGAVNVLKGVLTERLGTVFGDQQGKDAIASKPEVNGHAEDASEGVNHSTEATKGRKLLLQSLFNVLYLCRVMDTRQTVKDDDSLYAYAKIARELAELDDATYERLQKNAGEYWKRTYLLFGLLAPAAI